Protein AF-0000000075593705 (afdb_homodimer)

Organism: Setaria italica (NCBI:txid4555)

Secondary structure (DSSP, 8-state):
----HHHHHHHHHHHHHHHHHHHHHHHHHHHGGGGGS---HHHHHHHHHHHHHHHHHHHHHHHHHHH---TTT-TTGGGGHHHHHHHHH--SS-S-SSHHHHHTHHHHHHHHHHHHHHHHHHHHHHS-SS-HHHHHHHHHHHHHHHHHHHHHHHHHHHTSHHHHHHHHHHS-GGGS----HHHHHHHHH-S-HHHHHHHHHHHTHHHHHHHHTT----S---HHHHHHHHHHHHS-HHHHHHHHHHHHHHHHHHHHSSHHHHTSHHHHHHHHHHHHHHHHHHHHHHHS---S-HHHHHHHHHHHHHHHHHHHHHHHHHHTSHHHHHHHHH-S-HHHHIIIIITSHHHHHHHHHHHHHHHTT--S-TTS---EEEE--HHHHHHHHHHSPPPHHHHHHHHTT-HHHHHHHHT-EEEEPPHHHHHHHHHHHHHHHHHSB-TTS-B-SPTTHHHHHHH-HHHHHHHHHTTTT-SSHHHHHHHHHHHHHHHHHH----TTTTHHHHHHHHHHHHHHHHHHHH-GGGSSS---HHHHHHHHHHHHHHHHTTT------HHHHHHHHH-S--PPPSSS--HHHHHHHHHHHHH-PPP-SSS-SHHHHHHHHHHHHHHHHHH-HHHHHHHHHHHHHHHHHHHHHHS-HHHHHHHGGGT--HHHHHHHHHHHHHHHHHHHHH-/----HHHHHHHHHHHHHHHHHHHHHHHHHHHGGGGGS---HHHHHHHHHHHHHHHHHHHHHHHHHHH---TTT-TTGGGGHHHHHHHHH--SS-S-SSHHHHHTHHHHHHHHHHHHHHHHHHHHHHS-SS-HHHHHHHHHHHHHHHHHHHHHHHHHHHTSHHHHHHHHHHS-GGGS----THHHHHHHH-S-HHHHHHHHHHHTHHHHHHHHTT----S---HHHHHHHHHHHHS-HHHHHHHHHHHHHHHHHHHHSSHHHHTSHHHHHHHHHHHHHHHHHHHHHHHS---S-HHHHHHHHHHHHHHHHHHHHHHHHHHTSHHHHHHHHH-S-HHHHIIIIITSHHHHHHHHHHHHHIIIII-S-TTS---EEEE--HHHHHHHHHHSPPPHHHHHHHHHT-HHHHHHHHT-EEEEPPHHHHHHHHHHHHHHHHHSB-TTS-B-SPTTHHHHHHH-HHHHHHHHHTTTT-SSHHHHHHHHHHHHHHHHHH----TTTTHHHHHHHHHHHHHHHHHHHH-GGGSSS---HHHHHHHHHHHHHHHHTTT------HHHHHHHHT-S--PPPSSS--HHHHHHHHHHHHH-PPP-SSS-SHHHHHHHHHHHHHHHHHH-HHHHHHHHHHHHHHHHHHHHHHS-HHHHHHHGGGT--HHHHHHHHHHHHHHHHHHHHH-

Nearest PDB structures (foldseek):
  4s0f-assembly1_A  TM=1.548E-01  e=4.077E+00  Acetivibrio thermocellus ATCC 27405
  6qxa-assembly1_B  TM=1.087E-01  e=1.843E+00  Thermotoga maritima MSB8
  5lzr-assembly1_B  TM=1.278E-01  e=7.696E+00  Thermotoga maritima MSB8
  8qag-assembly1_A  TM=2.908E-01  e=4.631E+00  synthetic construct
  4s0f-assembly1_A  TM=1.711E-01  e=3.509E+00  Acetivibrio thermocellus ATCC 27405

InterPro domains:
  IPR007658 Protein of unknown function DUF594 [PF04578] (615-665)
  IPR025315 Domain of unknown function DUF4220 [PF13968] (48-381)

Radius of gyration: 33.36 Å; Cα contacts (8 Å, |Δi|>4): 1767; chains: 2; bounding box: 81×92×84 Å

Foldseek 3Di:
DPCPPVNVCVVCVLLVLLVVLLVLLVLLQVLLLCLLAQDDPVSVVSNVCSLVVLLVSLVVSLVVLLPPPPLVAQQCSLLSLLLSLCSNLQHQSFLDLFLVCLVVLVVLVVSLVVSLVSSVNSCVPRHDPVFVLSNLLSVLSSVLSNVSNVLSSVLSPCLHLVNLVVVLVPDDLPLAFPPDPVLVVCCVVVPPLLLNLLLLLLRCLSQVSCVLSLHHPPDQNPPVNLVSLVVLLPDALVSLLSNLLSSLLVSLCSNTGSLVRLLDPVNVVSLVSSLVSLVSSLVSLVPTDDHPDVSSNVSVNVSSVSSNVSSVLVVLCSLLDSSNVSSLSSPPDVVSNCVQPVVCPSVVSNVVSLVVVVVVVPNPPSRGFPQKFKFAALLLLLLDVVLADAAPVLVVCVVVVNNLVQSLFQAMDMDHDDPVLSNVLLVLLLVCLQPAADPSLAGDDDALQVLCCVQPVPLSVVLVVLCLCPPDLLLNLVLQSLLLLLLVLPPPDDCPPCQVLQLLLNRLSRRSVSCLSPPVLLFDDDRDVVVSVLQSVVLNVLSVVPDDDNPPDPVVNVCRNNRSHNYDDSRDDDPSSSVSSNSLLVVLDDDDPSNHRSNSSNVSNVSLNVVCVVPNDVSSSVSSSSSSSRSLLNSLQNRNSVSQSRSSSSSGHPSSSSNSSSSSSSSSSSSVVVD/DPCPPVNVCVVCVLLVLLVVLLVLLVLLQVLLLCLLAQDDPVSVVSNVCSLVVLLVSLVVSLVVLLPPPPLVAQQCSLLSLLLSLCSNLQHQSFLDLFLVCLVVLVVLVVSLVVSLVSSVNSCVPRHDPVFVLSNLLSVLSSVLSNVSNVLSSVLSPCLHLVNLVVVLVPDDLPLAFPPDPVLVVVCVVPPPLLLNLLLLLLRCLSQVSCVLSLHHPPDQNPPVNLVSLVVLLPDALVSLLSNLLSSLLVSLCSNTGSLVRLLDPVNVVSLVSSLVSLVSSLVSLVPTDDHPDVSSVVSVNVSSVSSNVSSVLVVLCNLLDSSNVSSLSSPPDVVSVCVQPVVCPSVVSNVVSLVVVVVVVPNPPSRGFPQKFKFAALLLLLLDVVQADAAPVLVVCVVVVNNLVQSLFQAMDMDHDDPVLSNVLLVLLLVCLQPAADPSLAGDDDALCVLCCVLPVPLSVVLVVLCLCPPDLLLNLVLQSLLLLLLVLPPPDDCPPCQVLQLLLNRLSRRSVSCLSPPVLLFDDDRDVVVSVLQSVVLNVLSVVVDPDNPPDVVVNVCRNNRSHNYDDSRDDDPSSSVSSNSLLVVLDDDDPSNHRSNSSNVSNVSLNVVCVVPNDVSSSVSSSSSSSRSLLNSLQNRNSVSQSRSSSSNGHPSSSSNSSSSSSSSSSSSVVVD

Structure (mmCIF, N/CA/C/O backbone):
data_AF-0000000075593705-model_v1
#
loop_
_entity.id
_entity.type
_entity.pdbx_description
1 polymer 'DUF4220 domain-containing protein'
#
loop_
_atom_site.group_PDB
_atom_site.id
_atom_site.type_symbol
_atom_site.label_atom_id
_atom_site.label_alt_id
_atom_site.label_comp_id
_atom_site.label_asym_id
_atom_site.label_entity_id
_atom_site.label_seq_id
_atom_site.pdbx_PDB_ins_code
_atom_site.Cartn_x
_atom_site.Cartn_y
_atom_site.Cartn_z
_atom_site.occupancy
_atom_site.B_iso_or_equiv
_atom_site.auth_seq_id
_atom_site.auth_comp_id
_atom_site.auth_asym_id
_atom_site.auth_atom_id
_atom_site.pdbx_PDB_model_num
ATOM 1 N N . MET A 1 1 ? 28.578 -39.781 -26.953 1 38.22 1 MET A N 1
ATOM 2 C CA . MET A 1 1 ? 27.484 -38.969 -27.516 1 38.22 1 MET A CA 1
ATOM 3 C C . MET A 1 1 ? 27.094 -37.844 -26.578 1 38.22 1 MET A C 1
ATOM 5 O O . MET A 1 1 ? 26.875 -38.062 -25.375 1 38.22 1 MET A O 1
ATOM 9 N N . ALA A 1 2 ? 27.469 -36.781 -26.875 1 47.94 2 ALA A N 1
ATOM 10 C CA . ALA A 1 2 ? 27.375 -35.562 -26.062 1 47.94 2 ALA A CA 1
ATOM 11 C C . ALA A 1 2 ? 25.938 -35.312 -25.625 1 47.94 2 ALA A C 1
ATOM 13 O O . ALA A 1 2 ? 25.031 -35.188 -26.453 1 47.94 2 ALA A O 1
ATOM 14 N N . VAL A 1 3 ? 25.422 -35.875 -24.609 1 59.66 3 VAL A N 1
ATOM 15 C CA . VAL A 1 3 ? 24.062 -35.812 -24.078 1 59.66 3 VAL A CA 1
ATOM 16 C C . VAL A 1 3 ? 23.625 -34.344 -24 1 59.66 3 VAL A C 1
ATOM 18 O O . VAL A 1 3 ? 24.234 -33.531 -23.281 1 59.66 3 VAL A O 1
ATOM 21 N N . ARG A 1 4 ? 23.078 -33.719 -24.938 1 70.31 4 ARG A N 1
ATOM 22 C CA . ARG A 1 4 ? 22.5 -32.375 -25.016 1 70.31 4 ARG A CA 1
ATOM 23 C C . ARG A 1 4 ? 21.594 -32.094 -23.812 1 70.31 4 ARG A C 1
ATOM 25 O O . ARG A 1 4 ? 20.969 -33.031 -23.281 1 70.31 4 ARG A O 1
ATOM 32 N N . PRO A 1 5 ? 21.75 -30.953 -23.234 1 77.69 5 PRO A N 1
ATOM 33 C CA . PRO A 1 5 ? 20.938 -30.578 -22.078 1 77.69 5 PRO A CA 1
ATOM 34 C C . PRO A 1 5 ? 19.469 -30.922 -22.25 1 77.69 5 PRO A C 1
ATOM 36 O O . PRO A 1 5 ? 18.797 -31.312 -21.297 1 77.69 5 PRO A O 1
ATOM 39 N N . LEU A 1 6 ? 19.016 -30.891 -23.375 1 81.31 6 LEU A N 1
ATOM 40 C CA . LEU A 1 6 ? 17.609 -31.188 -23.625 1 81.31 6 LEU A CA 1
ATOM 41 C C . LEU A 1 6 ? 17.328 -32.688 -23.5 1 81.31 6 LEU A C 1
ATOM 43 O O . LEU A 1 6 ? 16.25 -33.094 -23.062 1 81.31 6 LEU A O 1
ATOM 47 N N . ASP A 1 7 ? 18.266 -33.5 -23.891 1 80.5 7 ASP A N 1
ATOM 48 C CA . ASP A 1 7 ? 18.094 -34.938 -23.75 1 80.5 7 ASP A CA 1
ATOM 49 C C . ASP A 1 7 ? 18.094 -35.344 -22.281 1 80.5 7 ASP A C 1
ATOM 51 O O . ASP A 1 7 ? 17.328 -36.219 -21.875 1 80.5 7 ASP A O 1
ATOM 55 N N . LEU A 1 8 ? 18.969 -34.625 -21.578 1 80.06 8 LEU A N 1
ATOM 56 C CA . LEU A 1 8 ? 19 -34.875 -20.141 1 80.06 8 LEU A CA 1
ATOM 57 C C . LEU A 1 8 ? 17.688 -34.469 -19.484 1 80.06 8 LEU A C 1
ATOM 59 O O . LEU A 1 8 ? 17.172 -35.188 -18.625 1 80.06 8 LEU A O 1
ATOM 63 N N . TRP A 1 9 ? 17.172 -33.344 -19.969 1 82.12 9 TRP A N 1
ATOM 64 C CA . TRP A 1 9 ? 15.906 -32.844 -19.438 1 82.12 9 TRP A CA 1
ATOM 65 C C . TRP A 1 9 ? 14.758 -33.812 -19.781 1 82.12 9 TRP A C 1
ATOM 67 O O . TRP A 1 9 ? 13.898 -34.062 -18.953 1 82.12 9 TRP A O 1
ATOM 77 N N . ASN A 1 10 ? 14.852 -34.344 -20.906 1 78.5 10 ASN A N 1
ATOM 78 C CA . ASN A 1 10 ? 13.766 -35.219 -21.359 1 78.5 10 ASN A CA 1
ATOM 79 C C . ASN A 1 10 ? 13.75 -36.531 -20.594 1 78.5 10 ASN A C 1
ATOM 81 O O . ASN A 1 10 ? 12.688 -37.094 -20.344 1 78.5 10 ASN A O 1
ATOM 85 N N . ARG A 1 11 ? 14.93 -36.969 -20.203 1 77.5 11 ARG A N 1
ATOM 86 C CA . ARG A 1 11 ? 15.008 -38.25 -19.516 1 77.5 11 ARG A CA 1
ATOM 87 C C . ARG A 1 11 ? 14.766 -38.094 -18.016 1 77.5 11 ARG A C 1
ATOM 89 O O . ARG A 1 11 ? 14.164 -38.938 -17.391 1 77.5 11 ARG A O 1
ATOM 96 N N . TRP A 1 12 ? 15.211 -36.875 -17.469 1 85.94 12 TRP A N 1
ATOM 97 C CA . TRP A 1 12 ? 15.203 -36.688 -16.031 1 85.94 12 TRP A CA 1
ATOM 98 C C . TRP A 1 12 ? 14.5 -35.406 -15.625 1 85.94 12 TRP A C 1
ATOM 100 O O . TRP A 1 12 ? 14.938 -34.719 -14.711 1 85.94 12 TRP A O 1
ATOM 110 N N . SER A 1 13 ? 13.43 -35.031 -16.266 1 85.88 13 SER A N 1
ATOM 111 C CA . SER A 1 13 ? 12.773 -33.75 -16.047 1 85.88 13 SER A CA 1
ATOM 112 C C . SER A 1 13 ? 12.242 -33.625 -14.617 1 85.88 13 SER A C 1
ATOM 114 O O . SER A 1 13 ? 12.5 -32.656 -13.922 1 85.88 13 SER A O 1
ATOM 116 N N . ILE A 1 14 ? 11.602 -34.688 -14.125 1 88.25 14 ILE A N 1
ATOM 117 C CA . ILE A 1 14 ? 10.969 -34.625 -12.812 1 88.25 14 ILE A CA 1
ATOM 118 C C . ILE A 1 14 ? 12.039 -34.656 -11.719 1 88.25 14 ILE A C 1
ATOM 120 O O . ILE A 1 14 ? 11.938 -33.938 -10.719 1 88.25 14 ILE A O 1
ATOM 124 N N . GLN A 1 15 ? 13.078 -35.469 -11.938 1 92.5 15 GLN A N 1
ATOM 125 C CA . GLN A 1 15 ? 14.164 -35.531 -10.969 1 92.5 15 GLN A CA 1
ATOM 126 C C . GLN A 1 15 ? 14.898 -34.219 -10.859 1 92.5 15 GLN A C 1
ATOM 128 O O . GLN A 1 15 ? 15.203 -33.75 -9.75 1 92.5 15 GLN A O 1
ATOM 133 N N . ILE A 1 16 ? 15.07 -33.625 -12 1 91.12 16 ILE A N 1
ATOM 134 C CA . ILE A 1 16 ? 15.773 -32.344 -12.008 1 91.12 16 ILE A CA 1
ATOM 135 C C . ILE A 1 16 ? 14.906 -31.266 -11.344 1 91.12 16 ILE A C 1
ATOM 137 O O . ILE A 1 16 ? 15.414 -30.438 -10.586 1 91.12 16 ILE A O 1
ATOM 141 N N . LEU A 1 17 ? 13.695 -31.281 -11.586 1 92.5 17 LEU A N 1
ATOM 142 C CA . LEU A 1 17 ? 12.789 -30.297 -11.008 1 92.5 17 LEU A CA 1
ATOM 143 C C . LEU A 1 17 ? 12.711 -30.453 -9.492 1 92.5 17 LEU A C 1
ATOM 145 O O . LEU A 1 17 ? 12.672 -29.453 -8.758 1 92.5 17 LEU A O 1
ATOM 149 N N . MET A 1 18 ? 12.703 -31.656 -9.031 1 94.69 18 MET A N 1
ATOM 150 C CA . MET A 1 18 ? 12.625 -31.906 -7.598 1 94.69 18 MET A CA 1
ATOM 151 C C . MET A 1 18 ? 13.906 -31.438 -6.902 1 94.69 18 MET A C 1
ATOM 153 O O . MET A 1 18 ? 13.852 -30.828 -5.836 1 94.69 18 MET A O 1
ATOM 157 N N . LEU A 1 19 ? 14.969 -31.734 -7.535 1 95.06 19 LEU A N 1
ATOM 158 C CA . LEU A 1 19 ? 16.234 -31.312 -6.961 1 95.06 19 LEU A CA 1
ATOM 159 C C . LEU A 1 19 ? 16.375 -29.797 -7.023 1 95.06 19 LEU A C 1
ATOM 161 O O . LEU A 1 19 ? 16.938 -29.172 -6.109 1 95.06 19 LEU A O 1
ATOM 165 N N . PHE A 1 20 ? 15.875 -29.234 -8.094 1 94.69 20 PHE A N 1
ATOM 166 C CA . PHE A 1 20 ? 15.898 -27.781 -8.227 1 94.69 20 PHE A CA 1
ATOM 167 C C . PHE A 1 20 ? 15.039 -27.125 -7.148 1 94.69 20 PHE A C 1
ATOM 169 O O . PHE A 1 20 ? 15.422 -26.109 -6.57 1 94.69 20 PHE A O 1
ATOM 176 N N . SER A 1 21 ? 13.922 -27.703 -6.91 1 94.62 21 SER A N 1
ATOM 177 C CA . SER A 1 21 ? 13.062 -27.203 -5.844 1 94.62 21 SER A CA 1
ATOM 178 C C . SER A 1 21 ? 13.75 -27.281 -4.488 1 94.62 21 SER A C 1
ATOM 180 O O . SER A 1 21 ? 13.633 -26.359 -3.672 1 94.62 21 SER A O 1
ATOM 182 N N . LEU A 1 22 ? 14.5 -28.344 -4.262 1 95.19 22 LEU A N 1
ATOM 183 C CA . LEU A 1 22 ? 15.25 -28.484 -3.02 1 95.19 22 LEU A CA 1
ATOM 184 C C . LEU A 1 22 ? 16.344 -27.422 -2.93 1 95.19 22 LEU A C 1
ATOM 186 O O . LEU A 1 22 ? 16.562 -26.828 -1.871 1 95.19 22 LEU A O 1
ATOM 190 N N . VAL A 1 23 ? 16.969 -27.156 -4.035 1 94.5 23 VAL A N 1
ATOM 191 C CA . VAL A 1 23 ? 18.031 -26.172 -4.059 1 94.5 23 VAL A CA 1
ATOM 192 C C . VAL A 1 23 ? 17.469 -24.797 -3.725 1 94.5 23 VAL A C 1
ATOM 194 O O . VAL A 1 23 ? 18.078 -24.031 -2.973 1 94.5 23 VAL A O 1
ATOM 197 N N . LEU A 1 24 ? 16.359 -24.5 -4.273 1 93.31 24 LEU A N 1
ATOM 198 C CA . LEU A 1 24 ? 15.727 -23.219 -3.975 1 93.31 24 LEU A CA 1
ATOM 199 C C . LEU A 1 24 ? 15.391 -23.109 -2.49 1 93.31 24 LEU A C 1
ATOM 201 O O . LEU A 1 24 ? 15.578 -22.047 -1.882 1 93.31 24 LEU A O 1
ATOM 205 N N . HIS A 1 25 ? 14.977 -24.156 -1.917 1 91.75 25 HIS A N 1
ATOM 206 C CA . HIS A 1 25 ? 14.648 -24.219 -0.497 1 91.75 25 HIS A CA 1
ATOM 207 C C . HIS A 1 25 ? 15.891 -23.984 0.362 1 91.75 25 HIS A C 1
ATOM 209 O O . HIS A 1 25 ? 15.852 -23.219 1.328 1 91.75 25 HIS A O 1
ATOM 215 N N . VAL A 1 26 ? 16.938 -24.547 0.004 1 90 26 VAL A N 1
ATOM 216 C CA . VAL A 1 26 ? 18.172 -24.438 0.766 1 90 26 VAL A CA 1
ATOM 217 C C . VAL A 1 26 ? 18.75 -23.031 0.624 1 90 26 VAL A C 1
ATOM 219 O O . VAL A 1 26 ? 19.281 -22.484 1.586 1 90 26 VAL A O 1
ATOM 222 N N . LEU A 1 27 ? 18.578 -22.438 -0.54 1 89.62 27 LEU A N 1
ATOM 223 C CA . LEU A 1 27 ? 19.109 -21.109 -0.791 1 89.62 27 LEU A CA 1
ATOM 224 C C . LEU A 1 27 ? 18.344 -20.062 0.016 1 89.62 27 LEU A C 1
ATOM 226 O O . LEU A 1 27 ? 18.906 -19.047 0.41 1 89.62 27 LEU A O 1
ATOM 230 N N . LEU A 1 28 ? 17.125 -20.297 0.284 1 89.44 28 LEU A N 1
ATOM 231 C CA . LEU A 1 28 ? 16.297 -19.328 0.99 1 89.44 28 LEU A CA 1
ATOM 232 C C . LEU A 1 28 ? 16.672 -19.266 2.467 1 89.44 28 LEU A C 1
ATOM 234 O O . LEU A 1 28 ? 16.5 -18.219 3.109 1 89.44 28 LEU A O 1
ATOM 238 N N . LEU A 1 29 ? 17.266 -20.172 3.039 1 84.38 29 LEU A N 1
ATOM 239 C CA . LEU A 1 29 ? 17.594 -20.219 4.461 1 84.38 29 LEU A CA 1
ATOM 240 C C . LEU A 1 29 ? 18.672 -19.188 4.801 1 84.38 29 LEU A C 1
ATOM 242 O O . LEU A 1 29 ? 18.438 -18.281 5.605 1 84.38 29 LEU A O 1
ATOM 246 N N . PRO A 1 30 ? 19.797 -19.188 4.066 1 78.44 30 PRO A N 1
ATOM 247 C CA . PRO A 1 30 ? 20.828 -18.219 4.414 1 78.44 30 PRO A CA 1
ATOM 248 C C . PRO A 1 30 ? 20.547 -16.828 3.822 1 78.44 30 PRO A C 1
ATOM 250 O O . PRO A 1 30 ? 20.938 -15.82 4.406 1 78.44 30 PRO A O 1
ATOM 253 N N . LEU A 1 31 ? 19.812 -16.766 2.742 1 84.31 31 LEU A N 1
ATOM 254 C CA . LEU A 1 31 ? 19.656 -15.5 2.045 1 84.31 31 LEU A CA 1
ATOM 255 C C . LEU A 1 31 ? 18.516 -14.688 2.662 1 84.31 31 LEU A C 1
ATOM 257 O O . LEU A 1 31 ? 18.453 -13.469 2.471 1 84.31 31 LEU A O 1
ATOM 261 N N . ALA A 1 32 ? 17.703 -15.312 3.336 1 82.69 32 ALA A N 1
ATOM 262 C CA . ALA A 1 32 ? 16.547 -14.609 3.877 1 82.69 32 ALA A CA 1
ATOM 263 C C . ALA A 1 32 ? 16.969 -13.562 4.91 1 82.69 32 ALA A C 1
ATOM 265 O O . ALA A 1 32 ? 16.328 -12.516 5.035 1 82.69 32 ALA A O 1
ATOM 266 N N . GLY A 1 33 ? 18.094 -13.766 5.582 1 77.94 33 GLY A N 1
ATOM 267 C CA . GLY A 1 33 ? 18.547 -12.859 6.625 1 77.94 33 GLY A CA 1
ATOM 268 C C . GLY A 1 33 ? 19.141 -11.578 6.082 1 77.94 33 GLY A C 1
ATOM 269 O O . GLY A 1 33 ? 19.234 -10.578 6.797 1 77.94 33 GLY A O 1
ATOM 270 N N . ILE A 1 34 ? 19.375 -11.547 4.77 1 81.38 34 ILE A N 1
ATOM 271 C CA . ILE A 1 34 ? 20.016 -10.391 4.156 1 81.38 34 ILE A CA 1
ATOM 272 C C . ILE A 1 34 ? 19.031 -9.227 4.094 1 81.38 34 ILE A C 1
ATOM 274 O O . ILE A 1 34 ? 19.422 -8.062 4.043 1 81.38 34 ILE A O 1
ATOM 278 N N . ARG A 1 35 ? 17.781 -9.492 4.152 1 85.38 35 ARG A N 1
ATOM 279 C CA . ARG A 1 35 ? 16.75 -8.477 3.984 1 85.38 35 ARG A CA 1
ATOM 280 C C . ARG A 1 35 ? 16.656 -7.586 5.219 1 85.38 35 ARG A C 1
ATOM 282 O O . ARG A 1 35 ? 16.078 -6.496 5.16 1 85.38 35 ARG A O 1
ATOM 289 N N . ARG A 1 36 ? 17.219 -8.07 6.273 1 81.94 36 ARG A N 1
ATOM 290 C CA . ARG A 1 36 ? 17.219 -7.258 7.488 1 81.94 36 ARG A CA 1
ATOM 291 C C . ARG A 1 36 ? 18.156 -6.055 7.348 1 81.94 36 ARG A C 1
ATOM 293 O O . ARG A 1 36 ? 18.016 -5.07 8.078 1 81.94 36 ARG A O 1
ATOM 300 N N . ARG A 1 37 ? 19.016 -6.254 6.363 1 76.88 37 ARG A N 1
ATOM 301 C CA . ARG A 1 37 ? 19.984 -5.195 6.109 1 76.88 37 ARG A CA 1
ATOM 302 C C . ARG A 1 37 ? 19.906 -4.711 4.664 1 76.88 37 ARG A C 1
ATOM 304 O O . ARG A 1 37 ? 19.281 -5.363 3.82 1 76.88 37 ARG A O 1
ATOM 311 N N . ARG A 1 38 ? 20.359 -3.584 4.559 1 72.56 38 ARG A N 1
ATOM 312 C CA . ARG A 1 38 ? 20.406 -3.088 3.186 1 72.56 38 ARG A CA 1
ATOM 313 C C . ARG A 1 38 ? 21.391 -3.893 2.346 1 72.56 38 ARG A C 1
ATOM 315 O O . ARG A 1 38 ? 22.609 -3.846 2.582 1 72.56 38 ARG A O 1
ATOM 322 N N . ALA A 1 39 ? 20.812 -4.809 1.664 1 70.94 39 ALA A N 1
ATOM 323 C CA . ALA A 1 39 ? 21.656 -5.695 0.865 1 70.94 39 ALA A CA 1
ATOM 324 C C . ALA A 1 39 ? 21.844 -5.148 -0.548 1 70.94 39 ALA A C 1
ATOM 326 O O . ALA A 1 39 ? 21.047 -4.328 -1.012 1 70.94 39 ALA A O 1
ATOM 327 N N . THR A 1 40 ? 22.891 -5.57 -1.077 1 77.94 40 THR A N 1
ATOM 328 C CA . THR A 1 40 ? 23.203 -5.211 -2.457 1 77.94 40 THR A CA 1
ATOM 329 C C . THR A 1 40 ? 22.234 -5.895 -3.424 1 77.94 40 THR A C 1
ATOM 331 O O . THR A 1 40 ? 21.578 -6.879 -3.066 1 77.94 40 THR A O 1
ATOM 334 N N . ILE A 1 41 ? 22.141 -5.391 -4.512 1 78.75 41 ILE A N 1
ATOM 335 C CA . ILE A 1 41 ? 21.234 -5.879 -5.543 1 78.75 41 ILE A CA 1
ATOM 336 C C . ILE A 1 41 ? 21.641 -7.285 -5.969 1 78.75 41 ILE A C 1
ATOM 338 O O . ILE A 1 41 ? 20.797 -8.109 -6.309 1 78.75 41 ILE A O 1
ATOM 342 N N . LEU A 1 42 ? 22.859 -7.625 -5.855 1 83.25 42 LEU A N 1
ATOM 343 C CA . LEU A 1 42 ? 23.359 -8.914 -6.305 1 83.25 42 LEU A CA 1
ATOM 344 C C . LEU A 1 42 ? 22.844 -10.047 -5.426 1 83.25 42 LEU A C 1
ATOM 346 O O . LEU A 1 42 ? 22.672 -11.172 -5.891 1 83.25 42 LEU A O 1
ATOM 350 N N . LEU A 1 43 ? 22.562 -9.75 -4.207 1 86.31 43 LEU A N 1
ATOM 351 C CA . LEU A 1 43 ? 22.047 -10.773 -3.307 1 86.31 43 LEU A CA 1
ATOM 352 C C . LEU A 1 43 ? 20.516 -10.75 -3.287 1 86.31 43 LEU A C 1
ATOM 354 O O . LEU A 1 43 ? 19.891 -11.781 -3.043 1 86.31 43 LEU A O 1
ATOM 358 N N . ARG A 1 44 ? 20 -9.727 -3.717 1 88.62 44 ARG A N 1
ATOM 359 C CA . ARG A 1 44 ? 18.547 -9.578 -3.648 1 88.62 44 ARG A CA 1
ATOM 360 C C . ARG A 1 44 ? 17.875 -10.242 -4.844 1 88.62 44 ARG A C 1
ATOM 362 O O . ARG A 1 44 ? 16.766 -10.773 -4.719 1 88.62 44 ARG A O 1
ATOM 369 N N . ILE A 1 45 ? 18.531 -10.266 -5.961 1 90.62 45 ILE A N 1
ATOM 370 C CA . ILE A 1 45 ? 17.938 -10.82 -7.168 1 90.62 45 ILE A CA 1
ATOM 371 C C . ILE A 1 45 ? 17.781 -12.328 -7.027 1 90.62 45 ILE A C 1
ATOM 373 O O . ILE A 1 45 ? 16.688 -12.875 -7.223 1 90.62 45 ILE A O 1
ATOM 377 N N . PRO A 1 46 ? 18.859 -12.992 -6.555 1 91.62 46 PRO A N 1
ATOM 378 C CA . PRO A 1 46 ? 18.672 -14.43 -6.371 1 91.62 46 PRO A CA 1
ATOM 379 C C . PRO A 1 46 ? 17.641 -14.758 -5.297 1 91.62 46 PRO A C 1
ATOM 381 O O . PRO A 1 46 ? 16.906 -15.75 -5.418 1 91.62 46 PRO A O 1
ATOM 384 N N . LEU A 1 47 ? 17.594 -13.961 -4.277 1 92.5 47 LEU A N 1
ATOM 385 C CA . LEU A 1 47 ? 16.594 -14.18 -3.24 1 92.5 47 LEU A CA 1
ATOM 386 C C . LEU A 1 47 ? 15.188 -13.992 -3.795 1 92.5 47 LEU A C 1
ATOM 388 O O . LEU A 1 47 ? 14.305 -14.82 -3.545 1 92.5 47 LEU A O 1
ATOM 392 N N . TRP A 1 48 ? 15.016 -12.961 -4.547 1 93.12 48 TRP A N 1
ATOM 393 C CA . TRP A 1 48 ? 13.719 -12.672 -5.156 1 93.12 48 TRP A CA 1
ATOM 394 C C . TRP A 1 48 ? 13.312 -13.781 -6.121 1 93.12 48 TRP A C 1
ATOM 396 O O . TRP A 1 48 ? 12.164 -14.227 -6.109 1 93.12 48 TRP A O 1
ATOM 406 N N . LEU A 1 49 ? 14.258 -14.297 -6.883 1 93.69 49 LEU A N 1
ATOM 407 C CA . LEU A 1 49 ? 13.984 -15.352 -7.852 1 93.69 49 LEU A CA 1
ATOM 408 C C . LEU A 1 49 ? 13.664 -16.672 -7.145 1 93.69 49 LEU A C 1
ATOM 410 O O . LEU A 1 49 ? 12.719 -17.375 -7.52 1 93.69 49 LEU A O 1
ATOM 414 N N . ALA A 1 50 ? 14.414 -16.906 -6.16 1 93.25 50 ALA A N 1
ATOM 415 C CA . ALA A 1 50 ? 14.203 -18.156 -5.438 1 93.25 50 ALA A CA 1
ATOM 416 C C . ALA A 1 50 ? 12.828 -18.172 -4.766 1 93.25 50 ALA A C 1
ATOM 418 O O . ALA A 1 50 ? 12.117 -19.188 -4.828 1 93.25 50 ALA A O 1
ATOM 419 N N . TYR A 1 51 ? 12.461 -17.125 -4.188 1 93.12 51 TYR A N 1
ATOM 420 C CA . TYR A 1 51 ? 11.188 -17.031 -3.475 1 93.12 51 TYR A CA 1
ATOM 421 C C . TYR A 1 51 ? 10.016 -17.188 -4.43 1 93.12 51 TYR A C 1
ATOM 423 O O . TYR A 1 51 ? 9.078 -17.953 -4.156 1 93.12 51 TYR A O 1
ATOM 431 N N . HIS A 1 52 ? 10.023 -16.609 -5.555 1 93.06 52 HIS A N 1
ATOM 432 C CA . HIS A 1 52 ? 8.875 -16.594 -6.453 1 93.06 52 HIS A CA 1
ATOM 433 C C . HIS A 1 52 ? 8.867 -17.812 -7.355 1 93.06 52 HIS A C 1
ATOM 435 O O . HIS A 1 52 ? 7.801 -18.328 -7.719 1 93.06 52 HIS A O 1
ATOM 441 N N . LEU A 1 53 ? 9.984 -18.312 -7.656 1 93.69 53 LEU A N 1
ATOM 442 C CA . LEU A 1 53 ? 10.055 -19.5 -8.5 1 93.69 53 LEU A CA 1
ATOM 443 C C . LEU A 1 53 ? 9.617 -20.734 -7.723 1 93.69 53 LEU A C 1
ATOM 445 O O . LEU A 1 53 ? 9.148 -21.719 -8.312 1 93.69 53 LEU A O 1
ATOM 449 N N . ALA A 1 54 ? 9.766 -20.672 -6.449 1 92.19 54 ALA A N 1
ATOM 450 C CA . ALA A 1 54 ? 9.406 -21.844 -5.633 1 92.19 54 ALA A CA 1
ATOM 451 C C . ALA A 1 54 ? 7.934 -22.188 -5.805 1 92.19 54 ALA A C 1
ATOM 453 O O . ALA A 1 54 ? 7.578 -23.359 -5.914 1 92.19 54 ALA A O 1
ATOM 454 N N . ASP A 1 55 ? 7.098 -21.219 -5.914 1 90.31 55 ASP A N 1
ATOM 455 C CA . ASP A 1 55 ? 5.668 -21.469 -6.07 1 90.31 55 ASP A CA 1
ATOM 456 C C . ASP A 1 55 ? 5.344 -21.969 -7.477 1 90.31 55 ASP A C 1
ATOM 458 O O . ASP A 1 55 ? 4.633 -22.953 -7.645 1 90.31 55 ASP A O 1
ATOM 462 N N . THR A 1 56 ? 5.887 -21.375 -8.414 1 92.25 56 THR A N 1
ATOM 463 C CA . THR A 1 56 ? 5.582 -21.719 -9.805 1 92.25 56 THR A CA 1
ATOM 464 C C . THR A 1 56 ? 6.141 -23.094 -10.164 1 92.25 56 THR A C 1
ATOM 466 O O . THR A 1 56 ? 5.449 -23.906 -10.781 1 92.25 56 THR A O 1
ATOM 469 N N . ILE A 1 57 ? 7.293 -23.344 -9.711 1 91.62 57 ILE A N 1
ATOM 470 C CA . ILE A 1 57 ? 7.918 -24.641 -9.992 1 91.62 57 ILE A CA 1
ATOM 471 C C . ILE A 1 57 ? 7.203 -25.734 -9.219 1 91.62 57 ILE A C 1
ATOM 473 O O . ILE A 1 57 ? 7.043 -26.859 -9.719 1 91.62 57 ILE A O 1
ATOM 477 N N . GLY A 1 58 ? 6.777 -25.391 -8.023 1 93.38 58 GLY A N 1
ATOM 478 C CA . GLY A 1 58 ? 6.039 -26.359 -7.238 1 93.38 58 GLY A CA 1
ATOM 479 C C . GLY A 1 58 ? 4.75 -26.812 -7.902 1 93.38 58 GLY A C 1
ATOM 480 O O . GLY A 1 58 ? 4.473 -28 -7.996 1 93.38 58 GLY A O 1
ATOM 481 N N . ILE A 1 59 ? 4.016 -25.906 -8.422 1 93.5 59 ILE A N 1
ATOM 482 C CA . ILE A 1 59 ? 2.75 -26.234 -9.078 1 93.5 59 ILE A CA 1
ATOM 483 C C . ILE A 1 59 ? 3.018 -26.984 -10.375 1 93.5 59 ILE A C 1
ATOM 485 O O . ILE A 1 59 ? 2.34 -27.969 -10.688 1 93.5 59 ILE A O 1
ATOM 489 N N . TYR A 1 60 ? 4.012 -26.562 -11.078 1 93.19 60 TYR A N 1
ATOM 490 C CA . TYR A 1 60 ? 4.387 -27.203 -12.328 1 93.19 60 TYR A CA 1
ATOM 491 C C . TYR A 1 60 ? 4.805 -28.656 -12.094 1 93.19 60 TYR A C 1
ATOM 493 O O . TYR A 1 60 ? 4.379 -29.562 -12.82 1 93.19 60 TYR A O 1
ATOM 501 N N . ALA A 1 61 ? 5.586 -28.859 -11.094 1 93 61 ALA A N 1
ATOM 502 C CA . ALA A 1 61 ? 6.082 -30.188 -10.781 1 93 61 ALA A CA 1
ATOM 503 C C . ALA A 1 61 ? 4.945 -31.109 -10.328 1 93 61 ALA A C 1
ATOM 505 O O . ALA A 1 61 ? 4.918 -32.281 -10.68 1 93 61 ALA A O 1
ATOM 506 N N . ILE A 1 62 ? 4.031 -30.594 -9.57 1 93.12 62 ILE A N 1
ATOM 507 C CA . ILE A 1 62 ? 2.891 -31.391 -9.133 1 93.12 62 ILE A CA 1
ATOM 508 C C . ILE A 1 62 ? 2.037 -31.766 -10.336 1 93.12 62 ILE A C 1
ATOM 510 O O . ILE A 1 62 ? 1.509 -32.875 -10.398 1 93.12 62 ILE A O 1
ATOM 514 N N . GLY A 1 63 ? 1.897 -30.844 -11.242 1 89.69 63 GLY A N 1
ATOM 515 C CA . GLY A 1 63 ? 1.204 -31.172 -12.477 1 89.69 63 GLY A CA 1
ATOM 516 C C . GLY A 1 63 ? 1.866 -32.281 -13.258 1 89.69 63 GLY A C 1
ATOM 517 O O . GLY A 1 63 ? 1.189 -33.188 -13.758 1 89.69 63 GLY A O 1
ATOM 518 N N . LEU A 1 64 ? 3.15 -32.281 -13.258 1 88.19 64 LEU A N 1
ATOM 519 C CA . LEU A 1 64 ? 3.914 -33.312 -13.945 1 88.19 64 LEU A CA 1
ATOM 520 C C . LEU A 1 64 ? 3.719 -34.688 -13.273 1 88.19 64 LEU A C 1
ATOM 522 O O . LEU A 1 64 ? 3.609 -35.719 -13.945 1 88.19 64 LEU A O 1
ATOM 526 N N . LEU A 1 65 ? 3.617 -34.625 -11.984 1 89.5 65 LEU A N 1
ATOM 527 C CA . LEU A 1 65 ? 3.51 -35.844 -11.203 1 89.5 65 LEU A CA 1
ATOM 528 C C . LEU A 1 65 ? 2.102 -36.438 -11.289 1 89.5 65 LEU A C 1
ATOM 530 O O . LEU A 1 65 ? 1.896 -37.625 -11.023 1 89.5 65 LEU A O 1
ATOM 534 N N . SER A 1 66 ? 1.146 -35.656 -11.695 1 85.25 66 SER A N 1
ATOM 535 C CA . SER A 1 66 ? -0.246 -36.094 -11.727 1 85.25 66 SER A CA 1
ATOM 536 C C . SER A 1 66 ? -0.502 -37.062 -12.883 1 85.25 66 SER A C 1
ATOM 538 O O . SER A 1 66 ? -1.439 -37.875 -12.836 1 85.25 66 SER A O 1
ATOM 540 N N . LEU A 1 67 ? 0.134 -37 -14.016 1 74.75 67 LEU A N 1
ATOM 541 C CA . LEU A 1 67 ? -0.098 -37.906 -15.133 1 74.75 67 LEU A CA 1
ATOM 542 C C . LEU A 1 67 ? 0.964 -39 -15.18 1 74.75 67 LEU A C 1
ATOM 544 O O . LEU A 1 67 ? 0.871 -39.938 -15.984 1 74.75 67 LEU A O 1
ATOM 548 N N . SER A 1 68 ? 1.985 -38.969 -14.422 1 58.91 68 SER A N 1
ATOM 549 C CA . SER A 1 68 ? 3.033 -40 -14.57 1 58.91 68 SER A CA 1
ATOM 550 C C . SER A 1 68 ? 2.469 -41.406 -14.445 1 58.91 68 SER A C 1
ATOM 552 O O . SER A 1 68 ? 2.1 -41.844 -13.344 1 58.91 68 SER A O 1
ATOM 554 N N . SER A 1 69 ? 1.41 -41.719 -15.297 1 52.12 69 SER A N 1
ATOM 555 C CA . SER A 1 69 ? 0.856 -43.062 -15.438 1 52.12 69 SER A CA 1
ATOM 556 C C . SER A 1 69 ? 1.951 -44.125 -15.375 1 52.12 69 SER A C 1
ATOM 558 O O . SER A 1 69 ? 1.662 -45.312 -15.266 1 52.12 69 SER A O 1
ATOM 560 N N . ALA A 1 70 ? 3.076 -44.094 -16.156 1 47.78 70 ALA A N 1
ATOM 561 C CA . ALA A 1 70 ? 3.627 -45.438 -16.344 1 47.78 70 ALA A CA 1
ATOM 562 C C . ALA A 1 70 ? 4.078 -46.031 -15.008 1 47.78 70 ALA A C 1
ATOM 564 O O . ALA A 1 70 ? 5.172 -45.719 -14.531 1 47.78 70 ALA A O 1
ATOM 565 N N . PRO A 1 71 ? 3.055 -46.25 -14.156 1 49.34 71 PRO A N 1
ATOM 566 C CA . PRO A 1 71 ? 3.305 -46.969 -12.906 1 49.34 71 PRO A CA 1
ATOM 567 C C . PRO A 1 71 ? 4.453 -47.969 -13.023 1 49.34 71 PRO A C 1
ATOM 569 O O . PRO A 1 71 ? 5.109 -48.281 -12.023 1 49.34 71 PRO A O 1
ATOM 572 N N . ARG A 1 72 ? 4.371 -48.688 -14.078 1 53.91 72 ARG A N 1
ATOM 573 C CA . ARG A 1 72 ? 5.191 -49.906 -14 1 53.91 72 ARG A CA 1
ATOM 574 C C . ARG A 1 72 ? 6.66 -49.531 -13.766 1 53.91 72 ARG A C 1
ATOM 576 O O . ARG A 1 72 ? 7.367 -50.25 -13.047 1 53.91 72 ARG A O 1
ATOM 583 N N . ASP A 1 73 ? 7.164 -48.25 -14.234 1 58.38 73 ASP A N 1
ATOM 584 C CA . ASP A 1 73 ? 8.617 -48.094 -14.172 1 58.38 73 ASP A CA 1
ATOM 585 C C . ASP A 1 73 ? 9.031 -47.062 -13.125 1 58.38 73 ASP A C 1
ATOM 587 O O . ASP A 1 73 ? 10.117 -47.156 -12.547 1 58.38 73 ASP A O 1
ATOM 591 N N . HIS A 1 74 ? 8.078 -46.125 -12.625 1 76.56 74 HIS A N 1
ATOM 592 C CA . HIS A 1 74 ? 8.547 -45.156 -11.641 1 76.56 74 HIS A CA 1
ATOM 593 C C . HIS A 1 74 ? 7.594 -45.062 -10.445 1 76.56 74 HIS A C 1
ATOM 595 O O . HIS A 1 74 ? 6.891 -44.094 -10.281 1 76.56 74 HIS A O 1
ATOM 601 N N . ARG A 1 75 ? 7.707 -46.094 -9.633 1 78.94 75 ARG A N 1
ATOM 602 C CA . ARG A 1 75 ? 6.797 -46.281 -8.516 1 78.94 75 ARG A CA 1
ATOM 603 C C . ARG A 1 75 ? 7.027 -45.25 -7.422 1 78.94 75 ARG A C 1
ATOM 605 O O . ARG A 1 75 ? 6.137 -45 -6.609 1 78.94 75 ARG A O 1
ATOM 612 N N . LEU A 1 76 ? 8.156 -44.594 -7.355 1 88.62 76 LEU A N 1
ATOM 613 C CA . LEU A 1 76 ? 8.523 -43.688 -6.254 1 88.62 76 LEU A CA 1
ATOM 614 C C . LEU A 1 76 ? 8.133 -42.25 -6.555 1 88.62 76 LEU A C 1
ATOM 616 O O . LEU A 1 76 ? 8.109 -41.406 -5.656 1 88.62 76 LEU A O 1
ATOM 620 N N . MET A 1 77 ? 7.723 -41.938 -7.727 1 88.94 77 MET A N 1
ATOM 621 C CA . MET A 1 77 ? 7.52 -40.562 -8.172 1 88.94 77 MET A CA 1
ATOM 622 C C . MET A 1 77 ? 6.363 -39.906 -7.418 1 88.94 77 MET A C 1
ATOM 624 O O . MET A 1 77 ? 6.473 -38.75 -6.977 1 88.94 77 MET A O 1
ATOM 628 N N . PRO A 1 78 ? 5.305 -40.625 -7.176 1 89.62 78 PRO A N 1
ATOM 629 C CA . PRO A 1 78 ? 4.215 -40 -6.43 1 89.62 78 PRO A CA 1
ATOM 630 C C . PRO A 1 78 ? 4.617 -39.625 -5.004 1 89.62 78 PRO A C 1
ATOM 632 O O . PRO A 1 78 ? 4.051 -38.688 -4.422 1 89.62 78 PRO A O 1
ATOM 635 N N . PHE A 1 79 ? 5.609 -40.312 -4.5 1 92.25 79 PHE A N 1
ATOM 636 C CA . PHE A 1 79 ? 6.105 -40.062 -3.152 1 92.25 79 PHE A CA 1
ATOM 637 C C . PHE A 1 79 ? 6.785 -38.688 -3.078 1 92.25 79 PHE A C 1
ATOM 639 O O . PHE A 1 79 ? 6.969 -38.156 -1.989 1 92.25 79 PHE A O 1
ATOM 646 N N . TRP A 1 80 ? 7.027 -38.062 -4.16 1 94.88 80 TRP A N 1
ATOM 647 C CA . TRP A 1 80 ? 7.773 -36.812 -4.176 1 94.88 80 TRP A CA 1
ATOM 648 C C . TRP A 1 80 ? 6.828 -35.625 -4.059 1 94.88 80 TRP A C 1
ATOM 650 O O . TRP A 1 80 ? 7.262 -34.5 -3.771 1 94.88 80 TRP A O 1
ATOM 660 N N . ALA A 1 81 ? 5.488 -35.75 -4.242 1 94.81 81 ALA A N 1
ATOM 661 C CA . ALA A 1 81 ? 4.523 -34.656 -4.219 1 94.81 81 ALA A CA 1
ATOM 662 C C . ALA A 1 81 ? 4.523 -33.969 -2.863 1 94.81 81 ALA A C 1
ATOM 664 O O . ALA A 1 81 ? 4.562 -32.719 -2.795 1 94.81 81 ALA A O 1
ATOM 665 N N . PRO A 1 82 ? 4.629 -34.688 -1.793 1 95.94 82 PRO A N 1
ATOM 666 C CA . PRO A 1 82 ? 4.625 -34.031 -0.489 1 95.94 82 PRO A CA 1
ATOM 667 C C . PRO A 1 82 ? 5.863 -33.156 -0.261 1 95.94 82 PRO A C 1
ATOM 669 O O . PRO A 1 82 ? 5.812 -32.188 0.492 1 95.94 82 PRO A O 1
ATOM 672 N N . PHE A 1 83 ? 6.965 -33.5 -0.878 1 96.69 83 PHE A N 1
ATOM 673 C CA . PHE A 1 83 ? 8.195 -32.719 -0.707 1 96.69 83 PHE A CA 1
ATOM 674 C C . PHE A 1 83 ? 8.031 -31.328 -1.282 1 96.69 83 PHE A C 1
ATOM 676 O O . PHE A 1 83 ? 8.633 -30.375 -0.781 1 96.69 83 PHE A O 1
ATOM 683 N N . LEU A 1 84 ? 7.215 -31.219 -2.279 1 96.19 84 LEU A N 1
ATOM 684 C CA . LEU A 1 84 ? 6.996 -29.922 -2.885 1 96.19 84 LEU A CA 1
ATOM 685 C C . LEU A 1 84 ? 6.227 -29 -1.94 1 96.19 84 LEU A C 1
ATOM 687 O O . LEU A 1 84 ? 6.426 -27.781 -1.948 1 96.19 84 LEU A O 1
ATOM 691 N N . LEU A 1 85 ? 5.348 -29.594 -1.135 1 96.38 85 LEU A N 1
ATOM 692 C CA . LEU A 1 85 ? 4.672 -28.828 -0.097 1 96.38 85 LEU A CA 1
ATOM 693 C C . LEU A 1 85 ? 5.645 -28.406 0.998 1 96.38 85 LEU A C 1
ATOM 695 O O . LEU A 1 85 ? 5.617 -27.266 1.46 1 96.38 85 LEU A O 1
ATOM 699 N N . LEU A 1 86 ? 6.523 -29.312 1.304 1 95.38 86 LEU A N 1
ATOM 700 C CA . LEU A 1 86 ? 7.5 -29.062 2.354 1 95.38 86 LEU A CA 1
ATOM 701 C C . LEU A 1 86 ? 8.492 -27.969 1.924 1 95.38 86 LEU A C 1
ATOM 703 O O . LEU A 1 86 ? 8.859 -27.109 2.723 1 95.38 86 LEU A O 1
ATOM 707 N N . HIS A 1 87 ? 8.883 -28 0.701 1 94 87 HIS A N 1
ATOM 708 C CA . HIS A 1 87 ? 9.852 -27.031 0.207 1 94 87 HIS A CA 1
ATOM 709 C C . HIS A 1 87 ? 9.297 -25.609 0.261 1 94 87 HIS A C 1
ATOM 711 O O . HIS A 1 87 ? 10.039 -24.656 0.475 1 94 87 HIS A O 1
ATOM 717 N N . ARG A 1 88 ? 8.031 -25.453 0.135 1 91.12 88 ARG A N 1
ATOM 718 C CA . ARG A 1 88 ? 7.426 -24.125 0.18 1 91.12 88 ARG A CA 1
ATOM 719 C C . ARG A 1 88 ? 7.223 -23.656 1.62 1 91.12 88 ARG A C 1
ATOM 721 O O . ARG A 1 88 ? 7.359 -22.469 1.922 1 91.12 88 ARG A O 1
ATOM 728 N N . GLY A 1 89 ? 6.949 -24.516 2.434 1 90.06 89 GLY A N 1
ATOM 729 C CA . GLY A 1 89 ? 6.664 -24.156 3.816 1 90.06 89 GLY A CA 1
ATOM 730 C C . GLY A 1 89 ? 7.863 -24.328 4.73 1 90.06 89 GLY A C 1
ATOM 731 O O . GLY A 1 89 ? 7.836 -23.875 5.879 1 90.06 89 GLY A O 1
ATOM 732 N N . GLY A 1 90 ? 8.953 -24.781 4.293 1 86.12 90 GLY A N 1
ATOM 733 C CA . GLY A 1 90 ? 10.062 -25.219 5.121 1 86.12 90 GLY A CA 1
ATOM 734 C C . GLY A 1 90 ? 10.867 -24.062 5.691 1 86.12 90 GLY A C 1
ATOM 735 O O . GLY A 1 90 ? 11.078 -23.984 6.902 1 86.12 90 GLY A O 1
ATOM 736 N N . PRO A 1 91 ? 11.172 -23.094 4.863 1 85.88 91 PRO A N 1
ATOM 737 C CA . PRO A 1 91 ? 12.016 -22.016 5.398 1 85.88 91 PRO A CA 1
ATOM 738 C C . PRO A 1 91 ? 11.297 -21.172 6.457 1 85.88 91 PRO A C 1
ATOM 740 O O . PRO A 1 91 ? 10.227 -20.625 6.191 1 85.88 91 PRO A O 1
ATOM 743 N N . ASP A 1 92 ? 11.945 -21.062 7.543 1 90 92 ASP A N 1
ATOM 744 C CA . ASP A 1 92 ? 11.352 -20.328 8.648 1 90 92 ASP A CA 1
ATOM 745 C C . ASP A 1 92 ? 11.734 -18.844 8.594 1 90 92 ASP A C 1
ATOM 747 O O . ASP A 1 92 ? 11.055 -18 9.172 1 90 92 ASP A O 1
ATOM 751 N N . SER A 1 93 ? 12.797 -18.594 7.906 1 88.12 93 SER A N 1
ATOM 752 C CA . SER A 1 93 ? 13.375 -17.25 7.93 1 88.12 93 SER A CA 1
ATOM 753 C C . SER A 1 93 ? 12.672 -16.328 6.941 1 88.12 93 SER A C 1
ATOM 755 O O . SER A 1 93 ? 12.945 -15.125 6.902 1 88.12 93 SER A O 1
ATOM 757 N N . ILE A 1 94 ? 11.758 -16.891 6.129 1 90.62 94 ILE A N 1
ATOM 758 C CA . ILE A 1 94 ? 11.062 -16.031 5.184 1 90.62 94 ILE A CA 1
ATOM 759 C C . ILE A 1 94 ? 9.641 -16.547 4.961 1 90.62 94 ILE A C 1
ATOM 761 O O . ILE A 1 94 ? 9.445 -17.688 4.543 1 90.62 94 ILE A O 1
ATOM 765 N N . ALA A 1 95 ? 8.695 -15.828 5.355 1 93.06 95 ALA A N 1
ATOM 766 C CA . ALA A 1 95 ? 7.289 -16.141 5.09 1 93.06 95 ALA A CA 1
ATOM 767 C C . ALA A 1 95 ? 6.711 -15.211 4.031 1 93.06 95 ALA A C 1
ATOM 769 O O . ALA A 1 95 ? 6.105 -15.664 3.057 1 93.06 95 ALA A O 1
ATOM 770 N N . ALA A 1 96 ? 6.93 -13.992 4.191 1 94.69 96 ALA A N 1
ATOM 771 C CA . ALA A 1 96 ? 6.496 -12.969 3.24 1 94.69 96 ALA A CA 1
ATOM 772 C C . ALA A 1 96 ? 7.691 -12.211 2.666 1 94.69 96 ALA A C 1
ATOM 774 O O . ALA A 1 96 ? 8.633 -11.891 3.391 1 94.69 96 ALA A O 1
ATOM 775 N N . TYR A 1 97 ? 7.703 -12.008 1.376 1 92.94 97 TYR A N 1
ATOM 776 C CA . TYR A 1 97 ? 8.789 -11.258 0.764 1 92.94 97 TYR A CA 1
ATOM 777 C C . TYR A 1 97 ? 8.531 -9.758 0.846 1 92.94 97 TYR A C 1
ATOM 779 O O . TYR A 1 97 ? 9.445 -8.977 1.12 1 92.94 97 TYR A O 1
ATOM 787 N N . ALA A 1 98 ? 7.352 -9.391 0.55 1 92.88 98 ALA A N 1
ATOM 788 C CA . ALA A 1 98 ? 6.934 -7.992 0.615 1 92.88 98 ALA A CA 1
ATOM 789 C C . ALA A 1 98 ? 5.727 -7.824 1.532 1 92.88 98 ALA A C 1
ATOM 791 O O . ALA A 1 98 ? 4.988 -8.781 1.778 1 92.88 98 ALA A O 1
ATOM 792 N N . PHE A 1 99 ? 5.527 -6.633 2.043 1 93.94 99 PHE A N 1
ATOM 793 C CA . PHE A 1 99 ? 4.41 -6.332 2.936 1 93.94 99 PHE A CA 1
ATOM 794 C C . PHE A 1 99 ? 3.078 -6.578 2.238 1 93.94 99 PHE A C 1
ATOM 796 O O . PHE A 1 99 ? 2.092 -6.938 2.881 1 93.94 99 PHE A O 1
ATOM 803 N N . HIS A 1 100 ? 3.051 -6.543 0.922 1 92.38 100 HIS A N 1
ATOM 804 C CA . HIS A 1 100 ? 1.851 -6.77 0.126 1 92.38 100 HIS A CA 1
ATOM 805 C C . HIS A 1 100 ? 1.383 -8.219 0.239 1 92.38 100 HIS A C 1
ATOM 807 O O . HIS A 1 100 ? 0.191 -8.5 0.101 1 92.38 100 HIS A O 1
ATOM 813 N N . ASP A 1 101 ? 2.312 -9.039 0.521 1 94.75 101 ASP A N 1
ATOM 814 C CA . ASP A 1 101 ? 1.949 -10.445 0.695 1 94.75 101 ASP A CA 1
ATOM 815 C C . ASP A 1 101 ? 1.085 -10.633 1.938 1 94.75 101 ASP A C 1
ATOM 817 O O . ASP A 1 101 ? 0.147 -11.438 1.932 1 94.75 101 ASP A O 1
ATOM 821 N N . ASN A 1 102 ? 1.438 -9.883 2.953 1 95.44 102 ASN A N 1
ATOM 822 C CA . ASN A 1 102 ? 0.647 -9.953 4.176 1 95.44 102 ASN A CA 1
ATOM 823 C C . ASN A 1 102 ? -0.756 -9.391 3.973 1 95.44 102 ASN A C 1
ATOM 825 O O . ASN A 1 102 ? -1.731 -9.945 4.484 1 95.44 102 ASN A O 1
ATOM 829 N N . GLN A 1 103 ? -0.808 -8.375 3.154 1 91.81 103 GLN A N 1
ATOM 830 C CA . GLN A 1 103 ? -2.098 -7.746 2.904 1 91.81 103 GLN A CA 1
ATOM 831 C C . GLN A 1 103 ? -2.986 -8.625 2.033 1 91.81 103 GLN A C 1
ATOM 833 O O . GLN A 1 103 ? -4.207 -8.641 2.197 1 91.81 103 GLN A O 1
ATOM 838 N N . LEU A 1 104 ? -2.299 -9.391 1.12 1 93.5 104 LEU A N 1
ATOM 839 C CA . LEU A 1 104 ? -3.027 -10.258 0.205 1 93.5 104 LEU A CA 1
ATOM 840 C C . LEU A 1 104 ? -2.857 -11.727 0.6 1 93.5 104 LEU A C 1
ATOM 842 O O . LEU A 1 104 ? -2.619 -12.578 -0.256 1 93.5 104 LEU A O 1
ATOM 846 N N . TRP A 1 105 ? -2.984 -11.977 1.863 1 93.94 105 TRP A N 1
ATOM 847 C CA . TRP A 1 105 ? -2.723 -13.32 2.379 1 93.94 105 TRP A CA 1
ATOM 848 C C . TRP A 1 105 ? -3.736 -14.32 1.832 1 93.94 105 TRP A C 1
ATOM 850 O O . TRP A 1 105 ? -3.441 -15.516 1.715 1 93.94 105 TRP A O 1
ATOM 860 N N . LEU A 1 106 ? -4.949 -13.891 1.369 1 93.31 106 LEU A N 1
ATOM 861 C CA . LEU A 1 106 ? -5.977 -14.781 0.846 1 93.31 106 LEU A CA 1
ATOM 862 C C . LEU A 1 106 ? -5.512 -15.445 -0.447 1 93.31 106 LEU A C 1
ATOM 864 O O . LEU A 1 106 ? -5.898 -16.578 -0.74 1 93.31 106 LEU A O 1
ATOM 868 N N . ARG A 1 107 ? -4.711 -14.727 -1.187 1 93.88 107 ARG A N 1
ATOM 869 C CA . ARG A 1 107 ? -4.164 -15.305 -2.41 1 93.88 107 ARG A CA 1
ATOM 870 C C . ARG A 1 107 ? -3.223 -16.469 -2.098 1 93.88 107 ARG A C 1
ATOM 872 O O . ARG A 1 107 ? -3.203 -17.469 -2.816 1 93.88 107 ARG A O 1
ATOM 879 N N . HIS A 1 108 ? -2.445 -16.328 -1.021 1 94.62 108 HIS A N 1
ATOM 880 C CA . HIS A 1 108 ? -1.539 -17.391 -0.605 1 94.62 108 HIS A CA 1
ATOM 881 C C . HIS A 1 108 ? -2.309 -18.578 -0.042 1 94.62 108 HIS A C 1
ATOM 883 O O . HIS A 1 108 ? -1.895 -19.734 -0.213 1 94.62 108 HIS A O 1
ATOM 889 N N . LEU A 1 109 ? -3.424 -18.312 0.57 1 95.56 109 LEU A N 1
ATOM 890 C CA . LEU A 1 109 ? -4.285 -19.391 1.059 1 95.56 109 LEU A CA 1
ATOM 891 C C . LEU A 1 109 ? -4.871 -20.188 -0.101 1 95.56 109 LEU A C 1
ATOM 893 O O . LEU A 1 109 ? -4.926 -21.422 -0.046 1 95.56 109 LEU A O 1
ATOM 897 N N . GLN A 1 110 ? -5.262 -19.5 -1.119 1 94.44 110 GLN A N 1
ATOM 898 C CA . GLN A 1 110 ? -5.824 -20.172 -2.289 1 94.44 110 GLN A CA 1
ATOM 899 C C . GLN A 1 110 ? -4.793 -21.078 -2.947 1 94.44 110 GLN A C 1
ATOM 901 O O . GLN A 1 110 ? -5.098 -22.219 -3.297 1 94.44 110 GLN A O 1
ATOM 906 N N . VAL A 1 111 ? -3.58 -20.578 -3.123 1 94.38 111 VAL A N 1
ATOM 907 C CA . VAL A 1 111 ? -2.52 -21.359 -3.736 1 94.38 111 VAL A CA 1
ATOM 908 C C . VAL A 1 111 ? -2.203 -22.578 -2.855 1 94.38 111 VAL A C 1
ATOM 910 O O . VAL A 1 111 ? -1.973 -23.672 -3.361 1 94.38 111 VAL A O 1
ATOM 913 N N . PHE A 1 112 ? -2.283 -22.375 -1.521 1 96.31 112 PHE A N 1
ATOM 914 C CA . PHE A 1 112 ? -2.061 -23.438 -0.551 1 96.31 112 PHE A CA 1
ATOM 915 C C . PHE A 1 112 ? -3.102 -24.547 -0.707 1 96.31 112 PHE A C 1
ATOM 917 O O . PHE A 1 112 ? -2.76 -25.734 -0.767 1 96.31 112 PHE A O 1
ATOM 924 N N . VAL A 1 113 ? -4.312 -24.172 -0.862 1 95.75 113 VAL A N 1
ATOM 925 C CA . VAL A 1 113 ? -5.402 -25.125 -0.953 1 95.75 113 VAL A CA 1
ATOM 926 C C . VAL A 1 113 ? -5.293 -25.906 -2.258 1 95.75 113 VAL A C 1
ATOM 928 O O . VAL A 1 113 ? -5.43 -27.141 -2.268 1 95.75 113 VAL A O 1
ATOM 931 N N . VAL A 1 114 ? -4.945 -25.281 -3.293 1 93.12 114 VAL A N 1
ATOM 932 C CA . VAL A 1 114 ? -4.848 -25.922 -4.594 1 93.12 114 VAL A CA 1
ATOM 933 C C . VAL A 1 114 ? -3.666 -26.891 -4.602 1 93.12 114 VAL A C 1
ATOM 935 O O . VAL A 1 114 ? -3.781 -28.016 -5.086 1 93.12 114 VAL A O 1
ATOM 938 N N . LYS A 1 115 ? -2.562 -26.516 -4.039 1 95.31 115 LYS A N 1
ATOM 939 C CA . LYS A 1 115 ? -1.38 -27.375 -4.016 1 95.31 115 LYS A CA 1
ATOM 940 C C . LYS A 1 115 ? -1.611 -28.609 -3.141 1 95.31 115 LYS A C 1
ATOM 942 O O . LYS A 1 115 ? -1.19 -29.703 -3.49 1 95.31 115 LYS A O 1
ATOM 947 N N . VAL A 1 116 ? -2.256 -28.375 -2.025 1 96.56 116 VAL A N 1
ATOM 948 C CA . VAL A 1 116 ? -2.537 -29.484 -1.117 1 96.56 116 VAL A CA 1
ATOM 949 C C . VAL A 1 116 ? -3.49 -30.469 -1.786 1 96.56 116 VAL A C 1
ATOM 951 O O . VAL A 1 116 ? -3.271 -31.688 -1.739 1 96.56 116 VAL A O 1
ATOM 954 N N . LEU A 1 117 ? -4.504 -29.969 -2.484 1 94.44 117 LEU A N 1
ATOM 955 C CA . LEU A 1 117 ? -5.465 -30.828 -3.168 1 94.44 117 LEU A CA 1
ATOM 956 C C . LEU A 1 117 ? -4.789 -31.594 -4.301 1 94.44 117 LEU A C 1
ATOM 958 O O . LEU A 1 117 ? -5.039 -32.781 -4.48 1 94.44 117 LEU A O 1
ATOM 962 N N . ALA A 1 118 ? -3.947 -30.922 -4.992 1 93.12 118 ALA A N 1
ATOM 963 C CA . ALA A 1 118 ? -3.246 -31.547 -6.102 1 93.12 118 ALA A CA 1
ATOM 964 C C . ALA A 1 118 ? -2.289 -32.625 -5.602 1 93.12 118 ALA A C 1
ATOM 966 O O . ALA A 1 118 ? -2.227 -33.719 -6.168 1 93.12 118 ALA A O 1
ATOM 967 N N . ALA A 1 119 ? -1.562 -32.312 -4.547 1 94.69 119 ALA A N 1
ATOM 968 C CA . ALA A 1 119 ? -0.63 -33.281 -3.99 1 94.69 119 ALA A CA 1
ATOM 969 C C . ALA A 1 119 ? -1.374 -34.5 -3.414 1 94.69 119 ALA A C 1
ATOM 971 O O . ALA A 1 119 ? -0.932 -35.625 -3.561 1 94.69 119 ALA A O 1
ATOM 972 N N . THR A 1 120 ? -2.492 -34.25 -2.77 1 94.5 120 THR A N 1
ATOM 973 C CA . THR A 1 120 ? -3.314 -35.344 -2.223 1 94.5 120 THR A CA 1
ATOM 974 C C . THR A 1 120 ? -3.854 -36.219 -3.338 1 94.5 120 THR A C 1
ATOM 976 O O . THR A 1 120 ? -3.891 -37.438 -3.201 1 94.5 120 THR A O 1
ATOM 979 N N . TYR A 1 121 ? -4.164 -35.625 -4.418 1 91.19 121 TYR A N 1
ATOM 980 C CA . TYR A 1 121 ? -4.668 -36.375 -5.566 1 91.19 121 TYR A CA 1
ATOM 981 C C . TYR A 1 121 ? -3.588 -37.281 -6.141 1 91.19 121 TYR A C 1
ATOM 983 O O . TYR A 1 121 ? -3.854 -38.438 -6.477 1 91.19 121 TYR A O 1
ATOM 991 N N . VAL A 1 122 ? -2.406 -36.812 -6.238 1 90.88 122 VAL A N 1
ATOM 992 C CA . VAL A 1 122 ? -1.293 -37.594 -6.766 1 90.88 122 VAL A CA 1
ATOM 993 C C . VAL A 1 122 ? -1.048 -38.812 -5.875 1 90.88 122 VAL A C 1
ATOM 995 O O . VAL A 1 122 ? -0.869 -39.906 -6.375 1 90.88 122 VAL A O 1
ATOM 998 N N . LEU A 1 123 ? -1.104 -38.625 -4.586 1 92.25 123 LEU A N 1
ATOM 999 C CA . LEU A 1 123 ? -0.875 -39.719 -3.648 1 92.25 123 LEU A CA 1
ATOM 1000 C C . LEU A 1 123 ? -2.023 -40.719 -3.695 1 92.25 123 LEU A C 1
ATOM 1002 O O . LEU A 1 123 ? -1.795 -41.938 -3.672 1 92.25 123 LEU A O 1
ATOM 1006 N N . TYR A 1 124 ? -3.172 -40.25 -3.797 1 88.62 124 TYR A N 1
ATOM 1007 C CA . TYR A 1 124 ? -4.352 -41.125 -3.789 1 88.62 124 TYR A CA 1
ATOM 1008 C C . TYR A 1 124 ? -4.41 -41.969 -5.047 1 88.62 124 TYR A C 1
ATOM 1010 O O . TYR A 1 124 ? -4.707 -43.156 -4.977 1 88.62 124 TYR A O 1
ATOM 1018 N N . LYS A 1 125 ? -4.008 -41.469 -6.141 1 84.56 125 LYS A N 1
ATOM 1019 C CA . LYS A 1 125 ? -4.156 -42.156 -7.426 1 84.56 125 LYS A CA 1
ATOM 1020 C C . LYS A 1 125 ? -2.963 -43.062 -7.711 1 84.56 125 LYS A C 1
ATOM 1022 O O . LYS A 1 125 ? -3.127 -44.188 -8.219 1 84.56 125 LYS A O 1
ATOM 1027 N N . HIS A 1 126 ? -1.768 -42.594 -7.395 1 83.88 126 HIS A N 1
ATOM 1028 C CA . HIS A 1 126 ? -0.602 -43.25 -7.973 1 83.88 126 HIS A CA 1
ATOM 1029 C C . HIS A 1 126 ? 0.193 -44 -6.906 1 83.88 126 HIS A C 1
ATOM 1031 O O . HIS A 1 126 ? 1.077 -44.812 -7.23 1 83.88 126 HIS A O 1
ATOM 1037 N N . LEU A 1 127 ? -0.076 -43.719 -5.637 1 83.19 127 LEU A N 1
ATOM 1038 C CA . LEU A 1 127 ? 0.706 -44.406 -4.625 1 83.19 127 LEU A CA 1
ATOM 1039 C C . LEU A 1 127 ? 0.27 -45.875 -4.512 1 83.19 127 LEU A C 1
ATOM 1041 O O . LEU A 1 127 ? -0.92 -46.156 -4.371 1 83.19 127 LEU A O 1
ATOM 1045 N N . PRO A 1 128 ? 1.3 -46.719 -4.73 1 78.56 128 PRO A N 1
ATOM 1046 C CA . PRO A 1 128 ? 0.958 -48.125 -4.652 1 78.56 128 PRO A CA 1
ATOM 1047 C C . PRO A 1 128 ? 0.448 -48.531 -3.27 1 78.56 128 PRO A C 1
ATOM 1049 O O . PRO A 1 128 ? 1.089 -48.25 -2.258 1 78.56 128 PRO A O 1
ATOM 1052 N N . LYS A 1 129 ? -0.634 -49.188 -3.191 1 76.06 129 LYS A N 1
ATOM 1053 C CA . LYS A 1 129 ? -1.245 -49.562 -1.927 1 76.06 129 LYS A CA 1
ATOM 1054 C C . LYS A 1 129 ? -0.643 -50.875 -1.411 1 76.06 129 LYS A C 1
ATOM 1056 O O . LYS A 1 129 ? -0.772 -51.188 -0.229 1 76.06 129 LYS A O 1
ATOM 1061 N N . SER A 1 130 ? 0.115 -51.531 -2.33 1 79.31 130 SER A N 1
ATOM 1062 C CA . SER A 1 130 ? 0.656 -52.844 -1.944 1 79.31 130 SER A CA 1
ATOM 1063 C C . SER A 1 130 ? 1.84 -52.688 -0.996 1 79.31 130 SER A C 1
ATOM 1065 O O . SER A 1 130 ? 2.082 -53.531 -0.152 1 79.31 130 SER A O 1
ATOM 1067 N N . ASP A 1 131 ? 2.57 -51.562 -1.131 1 85.75 131 ASP A N 1
ATOM 1068 C CA . ASP A 1 131 ? 3.707 -51.344 -0.245 1 85.75 131 ASP A CA 1
ATOM 1069 C C . ASP A 1 131 ? 3.303 -50.469 0.942 1 85.75 131 ASP A C 1
ATOM 1071 O O . ASP A 1 131 ? 3.25 -49.219 0.827 1 85.75 131 ASP A O 1
ATOM 1075 N N . THR A 1 132 ? 3.062 -51.094 2.102 1 88.88 132 THR A N 1
ATOM 1076 C CA . THR A 1 132 ? 2.545 -50.406 3.289 1 88.88 132 THR A CA 1
ATOM 1077 C C . THR A 1 132 ? 3.58 -49.438 3.863 1 88.88 132 THR A C 1
ATOM 1079 O O . THR A 1 132 ? 3.232 -48.375 4.34 1 88.88 132 THR A O 1
ATOM 1082 N N . PHE A 1 133 ? 4.844 -49.844 3.844 1 91.94 133 PHE A N 1
ATOM 1083 C CA . PHE A 1 133 ? 5.887 -49 4.395 1 91.94 133 PHE A CA 1
ATOM 1084 C C . PHE A 1 133 ? 6.016 -47.719 3.582 1 91.94 133 PHE A C 1
ATOM 1086 O O . PHE A 1 133 ? 6.148 -46.625 4.148 1 91.94 133 PHE A O 1
ATOM 1093 N N . LEU A 1 134 ? 5.938 -47.812 2.295 1 91.69 134 LEU A N 1
ATOM 1094 C CA . LEU A 1 134 ? 6.035 -46.625 1.434 1 91.69 134 LEU A CA 1
ATOM 1095 C C . LEU A 1 134 ? 4.812 -45.75 1.591 1 91.69 134 LEU A C 1
ATOM 1097 O O . LEU A 1 134 ? 4.934 -44.5 1.596 1 91.69 134 LEU A O 1
ATOM 1101 N N . ALA A 1 135 ? 3.707 -46.375 1.729 1 92.75 135 ALA A N 1
ATOM 1102 C CA . ALA A 1 135 ? 2.469 -45.625 1.905 1 92.75 135 ALA A CA 1
ATOM 1103 C C . ALA A 1 135 ? 2.479 -44.844 3.223 1 92.75 135 ALA A C 1
ATOM 1105 O O . ALA A 1 135 ? 2.049 -43.688 3.277 1 92.75 135 ALA A O 1
ATOM 1106 N N . LEU A 1 136 ? 3.006 -45.5 4.211 1 94.25 136 LEU A N 1
ATOM 1107 C CA . LEU A 1 136 ? 3.08 -44.844 5.508 1 94.25 136 LEU A CA 1
ATOM 1108 C C . LEU A 1 136 ? 4.109 -43.719 5.484 1 94.25 136 LEU A C 1
ATOM 1110 O O . LEU A 1 136 ? 3.891 -42.656 6.082 1 94.25 136 LEU A O 1
ATOM 1114 N N . ALA A 1 137 ? 5.188 -43.906 4.848 1 94.88 137 ALA A N 1
ATOM 1115 C CA . ALA A 1 137 ? 6.199 -42.875 4.707 1 94.88 137 ALA A CA 1
ATOM 1116 C C . ALA A 1 137 ? 5.645 -41.656 3.959 1 94.88 137 ALA A C 1
ATOM 1118 O O . ALA A 1 137 ? 5.875 -40.531 4.359 1 94.88 137 ALA A O 1
ATOM 1119 N N . ALA A 1 138 ? 4.898 -41.969 2.91 1 94.88 138 ALA A N 1
ATOM 1120 C CA . ALA A 1 138 ? 4.309 -40.875 2.111 1 94.88 138 ALA A CA 1
ATOM 1121 C C . ALA A 1 138 ? 3.273 -40.094 2.918 1 94.88 138 ALA A C 1
ATOM 1123 O O . ALA A 1 138 ? 3.189 -38.875 2.812 1 94.88 138 ALA A O 1
ATOM 1124 N N . PHE A 1 139 ? 2.559 -40.844 3.697 1 95.56 139 PHE A N 1
ATOM 1125 C CA . PHE A 1 139 ? 1.543 -40.188 4.523 1 95.56 139 PHE A CA 1
ATOM 1126 C C . PHE A 1 139 ? 2.186 -39.281 5.555 1 95.56 139 PHE A C 1
ATOM 1128 O O . PHE A 1 139 ? 1.697 -38.156 5.801 1 95.56 139 PHE A O 1
ATOM 1135 N N . LEU A 1 140 ? 3.193 -39.719 6.121 1 96.94 140 LEU A N 1
ATOM 1136 C CA . LEU A 1 140 ? 3.889 -38.906 7.113 1 96.94 140 LEU A CA 1
ATOM 1137 C C . LEU A 1 140 ? 4.461 -37.625 6.473 1 96.94 140 LEU A C 1
ATOM 1139 O O . LEU A 1 140 ? 4.305 -36.531 7.012 1 96.94 140 LEU A O 1
ATOM 1143 N N . MET A 1 141 ? 5.062 -37.781 5.316 1 96.88 141 MET A N 1
ATOM 1144 C CA . MET A 1 141 ? 5.617 -36.625 4.633 1 96.88 141 MET A CA 1
ATOM 1145 C C . MET A 1 141 ? 4.512 -35.688 4.188 1 96.88 141 MET A C 1
ATOM 1147 O O . MET A 1 141 ? 4.695 -34.469 4.184 1 96.88 141 MET A O 1
ATOM 1151 N N . TRP A 1 142 ? 3.414 -36.25 3.799 1 97.12 142 TRP A N 1
ATOM 1152 C CA . TRP A 1 142 ? 2.252 -35.469 3.404 1 97.12 142 TRP A CA 1
ATOM 1153 C C . TRP A 1 142 ? 1.737 -34.625 4.57 1 97.12 142 TRP A C 1
ATOM 1155 O O . TRP A 1 142 ? 1.471 -33.438 4.422 1 97.12 142 TRP A O 1
ATOM 1165 N N . ALA A 1 143 ? 1.689 -35.188 5.723 1 97.06 143 ALA A N 1
ATOM 1166 C CA . ALA A 1 143 ? 1.226 -34.5 6.918 1 97.06 143 ALA A CA 1
ATOM 1167 C C . ALA A 1 143 ? 2.199 -33.406 7.32 1 97.06 143 ALA A C 1
ATOM 1169 O O . ALA A 1 143 ? 1.782 -32.281 7.676 1 97.06 143 ALA A O 1
ATOM 1170 N N . VAL A 1 144 ? 3.455 -33.688 7.215 1 96.88 144 VAL A N 1
ATOM 1171 C CA . VAL A 1 144 ? 4.477 -32.719 7.562 1 96.88 144 VAL A CA 1
ATOM 1172 C C . VAL A 1 144 ? 4.441 -31.547 6.562 1 96.88 144 VAL A C 1
ATOM 1174 O O . VAL A 1 144 ? 4.508 -30.375 6.957 1 96.88 144 VAL A O 1
ATOM 1177 N N . GLY A 1 145 ? 4.316 -31.922 5.277 1 96.69 145 GLY A N 1
ATOM 1178 C CA . GLY A 1 145 ? 4.25 -30.891 4.254 1 96.69 145 GLY A CA 1
ATOM 1179 C C . GLY A 1 145 ? 3.076 -29.938 4.438 1 96.69 145 GLY A C 1
ATOM 1180 O O . GLY A 1 145 ? 3.23 -28.719 4.332 1 96.69 145 GLY A O 1
ATOM 1181 N N . ILE A 1 146 ? 1.951 -30.469 4.777 1 96.94 146 ILE A N 1
ATOM 1182 C CA . ILE A 1 146 ? 0.756 -29.656 4.996 1 96.94 146 ILE A CA 1
ATOM 1183 C C . ILE A 1 146 ? 0.938 -28.797 6.242 1 96.94 146 ILE A C 1
ATOM 1185 O O . ILE A 1 146 ? 0.604 -27.609 6.234 1 96.94 146 ILE A O 1
ATOM 1189 N N . GLY A 1 147 ? 1.483 -29.375 7.254 1 95.75 147 GLY A N 1
ATOM 1190 C CA . GLY A 1 147 ? 1.692 -28.641 8.492 1 95.75 147 GLY A CA 1
ATOM 1191 C C . GLY A 1 147 ? 2.629 -27.453 8.336 1 95.75 147 GLY A C 1
ATOM 1192 O O . GLY A 1 147 ? 2.305 -26.344 8.75 1 95.75 147 GLY A O 1
ATOM 1193 N N . LYS A 1 148 ? 3.721 -27.656 7.688 1 95.31 148 LYS A N 1
ATOM 1194 C CA . LYS A 1 148 ? 4.715 -26.609 7.523 1 95.31 148 LYS A CA 1
ATOM 1195 C C . LYS A 1 148 ? 4.223 -25.531 6.559 1 95.31 148 LYS A C 1
ATOM 1197 O O . LYS A 1 148 ? 4.496 -24.344 6.746 1 95.31 148 LYS A O 1
ATOM 1202 N N . TYR A 1 149 ? 3.566 -25.953 5.531 1 96.25 149 TYR A N 1
ATOM 1203 C CA . TYR A 1 149 ? 3 -25 4.59 1 96.25 149 TYR A CA 1
ATOM 1204 C C . TYR A 1 149 ? 1.891 -24.172 5.242 1 96.25 149 TYR A C 1
ATOM 1206 O O . TYR A 1 149 ? 1.778 -22.969 5.012 1 96.25 149 TYR A O 1
ATOM 1214 N N . ALA A 1 150 ? 1.132 -24.828 6.055 1 96.56 150 ALA A N 1
ATOM 1215 C CA . ALA A 1 150 ? 0.074 -24.125 6.773 1 96.56 150 ALA A CA 1
ATOM 1216 C C . ALA A 1 150 ? 0.657 -23.094 7.734 1 96.56 150 ALA A C 1
ATOM 1218 O O . ALA A 1 150 ? 0.116 -22 7.875 1 96.56 150 ALA A O 1
ATOM 1219 N N . GLU A 1 151 ? 1.762 -23.406 8.32 1 96.19 151 GLU A N 1
ATOM 1220 C CA . GLU A 1 151 ? 2.443 -22.469 9.203 1 96.19 151 GLU A CA 1
ATOM 1221 C C . GLU A 1 151 ? 2.84 -21.188 8.453 1 96.19 151 GLU A C 1
ATOM 1223 O O . GLU A 1 151 ? 2.723 -20.094 8.992 1 96.19 151 GLU A O 1
ATOM 1228 N N . ARG A 1 152 ? 3.293 -21.328 7.301 1 96.12 152 ARG A N 1
ATOM 1229 C CA . ARG A 1 152 ? 3.691 -20.172 6.496 1 96.12 152 ARG A CA 1
ATOM 1230 C C . ARG A 1 152 ? 2.496 -19.281 6.199 1 96.12 152 ARG A C 1
ATOM 1232 O O . ARG A 1 152 ? 2.586 -18.062 6.332 1 96.12 152 ARG A O 1
ATOM 1239 N N . VAL A 1 153 ? 1.386 -19.906 5.844 1 96.88 153 VAL A N 1
ATOM 1240 C CA . VAL A 1 153 ? 0.192 -19.141 5.504 1 96.88 153 VAL A CA 1
ATOM 1241 C C . VAL A 1 153 ? -0.334 -18.422 6.742 1 96.88 153 VAL A C 1
ATOM 1243 O O . VAL A 1 153 ? -0.734 -17.25 6.668 1 96.88 153 VAL A O 1
ATOM 1246 N N . VAL A 1 154 ? -0.232 -19.094 7.867 1 96.06 154 VAL A N 1
ATOM 1247 C CA . VAL A 1 154 ? -0.688 -18.484 9.117 1 96.06 154 VAL A CA 1
ATOM 1248 C C . VAL A 1 154 ? 0.242 -17.344 9.508 1 96.06 154 VAL A C 1
ATOM 1250 O O . VAL A 1 154 ? -0.208 -16.328 10.031 1 96.06 154 VAL A O 1
ATOM 1253 N N . ALA A 1 155 ? 1.493 -17.516 9.25 1 96.56 155 ALA A N 1
ATOM 1254 C CA . ALA A 1 155 ? 2.453 -16.453 9.531 1 96.56 155 ALA A CA 1
ATOM 1255 C C . ALA A 1 155 ? 2.186 -15.234 8.664 1 96.56 155 ALA A C 1
ATOM 1257 O O . ALA A 1 155 ? 2.244 -14.102 9.141 1 96.56 155 ALA A O 1
ATOM 1258 N N . ILE A 1 156 ? 1.872 -15.43 7.383 1 96.94 156 ILE A N 1
ATOM 1259 C CA . ILE A 1 156 ? 1.563 -14.336 6.473 1 96.94 156 ILE A CA 1
ATOM 1260 C C . ILE A 1 156 ? 0.295 -13.617 6.938 1 96.94 156 ILE A C 1
ATOM 1262 O O . ILE A 1 156 ? 0.239 -12.391 6.953 1 96.94 156 ILE A O 1
ATOM 1266 N N . ARG A 1 157 ? -0.667 -14.375 7.379 1 94.81 157 ARG A N 1
ATOM 1267 C CA . ARG A 1 157 ? -1.896 -13.789 7.91 1 94.81 157 ARG A CA 1
ATOM 1268 C C . ARG A 1 157 ? -1.627 -13.016 9.195 1 94.81 157 ARG A C 1
ATOM 1270 O O . ARG A 1 157 ? -2.172 -11.93 9.398 1 94.81 157 ARG A O 1
ATOM 1277 N N . GLY A 1 158 ? -0.772 -13.57 9.984 1 93.19 158 GLY A N 1
ATOM 1278 C CA . GLY A 1 158 ? -0.45 -12.945 11.258 1 93.19 158 GLY A CA 1
ATOM 1279 C C . GLY A 1 158 ? 0.302 -11.641 11.109 1 93.19 158 GLY A C 1
ATOM 1280 O O . GLY A 1 158 ? 0.293 -10.805 12.016 1 93.19 158 GLY A O 1
ATOM 1281 N N . GLY A 1 159 ? 0.987 -11.469 9.992 1 93.62 159 GLY A N 1
ATOM 1282 C CA . GLY A 1 159 ? 1.751 -10.25 9.75 1 93.62 159 GLY A CA 1
ATOM 1283 C C . GLY A 1 159 ? 0.912 -9.125 9.188 1 93.62 159 GLY A C 1
ATOM 1284 O O . GLY A 1 159 ? 1.427 -8.039 8.906 1 93.62 159 GLY A O 1
ATOM 1285 N N . ASN A 1 160 ? -0.348 -9.398 9.031 1 92.06 160 ASN A N 1
ATOM 1286 C CA . ASN A 1 160 ? -1.271 -8.352 8.617 1 92.06 160 ASN A CA 1
ATOM 1287 C C . ASN A 1 160 ? -1.604 -7.406 9.766 1 92.06 160 ASN A C 1
ATOM 1289 O O . ASN A 1 160 ? -1.726 -7.84 10.914 1 92.06 160 ASN A O 1
ATOM 1293 N N . MET A 1 161 ? -1.811 -6.137 9.5 1 87.69 161 MET A N 1
ATOM 1294 C CA . MET A 1 161 ? -2.029 -5.129 10.539 1 87.69 161 MET A CA 1
ATOM 1295 C C . MET A 1 161 ? -3.303 -5.426 11.32 1 87.69 161 MET A C 1
ATOM 1297 O O . MET A 1 161 ? -3.342 -5.238 12.539 1 87.69 161 MET A O 1
ATOM 1301 N N . SER A 1 162 ? -4.316 -5.883 10.656 1 83.44 162 SER A N 1
ATOM 1302 C CA . SER A 1 162 ? -5.57 -6.191 11.336 1 83.44 162 SER A CA 1
ATOM 1303 C C . SER A 1 162 ? -5.414 -7.383 12.273 1 83.44 162 SER A C 1
ATOM 1305 O O . SER A 1 162 ? -6 -7.406 13.359 1 83.44 162 SER A O 1
ATOM 1307 N N . SER A 1 163 ? -4.613 -8.281 11.867 1 88.19 163 SER A N 1
ATOM 1308 C CA . SER A 1 163 ? -4.383 -9.445 12.711 1 88.19 163 SER A CA 1
ATOM 1309 C C . SER A 1 163 ? -3.537 -9.094 13.922 1 88.19 163 SER A C 1
ATOM 1311 O O . SER A 1 163 ? -3.766 -9.617 15.016 1 88.19 163 SER A O 1
ATOM 1313 N N . ILE A 1 164 ? -2.598 -8.273 13.758 1 88.5 164 ILE A N 1
ATOM 1314 C CA . ILE A 1 164 ? -1.774 -7.828 14.875 1 88.5 164 ILE A CA 1
ATOM 1315 C C . ILE A 1 164 ? -2.637 -7.066 15.875 1 88.5 164 ILE A C 1
ATOM 1317 O O . ILE A 1 164 ? -2.518 -7.273 17.094 1 88.5 164 ILE A O 1
ATOM 1321 N N . ARG A 1 165 ? -3.477 -6.301 15.375 1 84 165 ARG A N 1
ATOM 1322 C CA . ARG A 1 165 ? -4.375 -5.535 16.234 1 84 165 ARG A CA 1
ATOM 1323 C C . ARG A 1 165 ? -5.281 -6.461 17.047 1 84 165 ARG A C 1
ATOM 1325 O O . ARG A 1 165 ? -5.508 -6.234 18.234 1 84 165 ARG A O 1
ATOM 1332 N N . ARG A 1 166 ? -5.77 -7.441 16.438 1 81.06 166 ARG A N 1
ATOM 1333 C CA . ARG A 1 166 ? -6.648 -8.398 17.109 1 81.06 166 ARG A CA 1
ATOM 1334 C C . ARG A 1 166 ? -5.902 -9.172 18.188 1 81.06 166 ARG A C 1
ATOM 1336 O O . ARG A 1 166 ? -6.457 -9.453 19.25 1 81.06 166 ARG A O 1
ATOM 1343 N N . SER A 1 167 ? -4.707 -9.477 17.859 1 81.25 167 SER A N 1
ATOM 1344 C CA . SER A 1 167 ? -3.91 -10.234 18.828 1 81.25 167 SER A CA 1
ATOM 1345 C C . SER A 1 167 ? -3.65 -9.414 20.094 1 81.25 167 SER A C 1
ATOM 1347 O O . SER A 1 167 ? -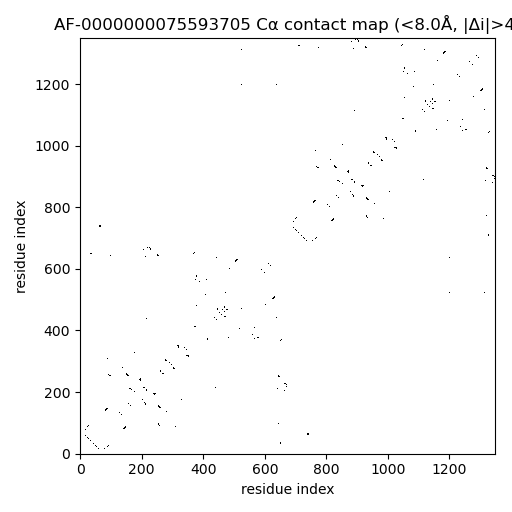3.508 -9.977 21.172 1 81.25 167 SER A O 1
ATOM 1349 N N . LEU A 1 168 ? -3.633 -8.172 19.953 1 79.31 168 LEU A N 1
ATOM 1350 C CA . LEU A 1 168 ? -3.369 -7.289 21.094 1 79.31 168 LEU A CA 1
ATOM 1351 C C . LEU A 1 168 ? -4.621 -7.113 21.938 1 79.31 168 LEU A C 1
ATOM 1353 O O . LEU A 1 168 ? -4.523 -6.844 23.141 1 79.31 168 LEU A O 1
ATOM 1357 N N . LYS A 1 169 ? -5.805 -7.242 21.375 1 71 169 LYS A N 1
ATOM 1358 C CA . LYS A 1 169 ? -7.055 -7.137 22.109 1 71 169 LYS A CA 1
ATOM 1359 C C . LYS A 1 169 ? -7.262 -8.352 23.016 1 71 169 LYS A C 1
ATOM 1361 O O . LYS A 1 169 ? -7.805 -8.227 24.109 1 71 169 LYS A O 1
ATOM 1366 N N . LYS A 1 170 ? -6.922 -9.445 22.516 1 61.38 170 LYS A N 1
ATOM 1367 C CA . LYS A 1 170 ? -7.148 -10.695 23.234 1 61.38 170 LYS A CA 1
ATOM 1368 C C . LYS A 1 170 ? -6.133 -10.867 24.359 1 61.38 170 LYS A C 1
ATOM 1370 O O . LYS A 1 170 ? -6.355 -11.656 25.281 1 61.38 170 LYS A O 1
ATOM 1375 N N . GLN A 1 171 ? -4.996 -10.367 24.266 1 56.72 171 GLN A N 1
ATOM 1376 C CA . GLN A 1 171 ? -3.945 -10.633 25.234 1 56.72 171 GLN A CA 1
ATOM 1377 C C . GLN A 1 171 ? -4.191 -9.852 26.531 1 56.72 171 GLN A C 1
ATOM 1379 O O . GLN A 1 171 ? -4.297 -8.625 26.516 1 56.72 171 GLN A O 1
ATOM 1384 N N . PRO A 1 172 ? -4.82 -10.648 27.531 1 51.28 172 PRO A N 1
ATOM 1385 C CA . PRO A 1 172 ? -4.91 -9.969 28.828 1 51.28 172 PRO A CA 1
ATOM 1386 C C . PRO A 1 172 ? -3.607 -9.281 29.219 1 51.28 172 PRO A C 1
ATOM 1388 O O . PRO A 1 172 ? -2.521 -9.812 28.969 1 51.28 172 PRO A O 1
ATOM 1391 N N . LEU A 1 173 ? -3.58 -8 29.516 1 48.09 173 LEU A N 1
ATOM 1392 C CA . LEU A 1 173 ? -2.477 -7.16 29.953 1 48.09 173 LEU A CA 1
ATOM 1393 C C . LEU A 1 173 ? -1.611 -7.895 30.969 1 48.09 173 LEU A C 1
ATOM 1395 O O . LEU A 1 173 ? -0.394 -7.703 31.016 1 48.09 173 LEU A O 1
ATOM 1399 N N .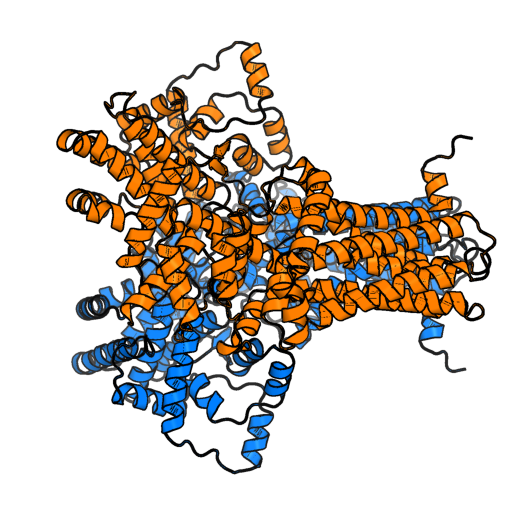 ALA A 1 174 ? -2.398 -8.664 31.906 1 46.38 174 ALA A N 1
ATOM 1400 C CA . ALA A 1 174 ? -1.798 -9.211 33.125 1 46.38 174 ALA A CA 1
ATOM 1401 C C . ALA A 1 174 ? -0.774 -10.297 32.781 1 46.38 174 ALA A C 1
ATOM 1403 O O . ALA A 1 174 ? 0.049 -10.656 33.625 1 46.38 174 ALA A O 1
ATOM 1404 N N . ARG A 1 175 ? -1.092 -11.086 31.953 1 45.53 175 ARG A N 1
ATOM 1405 C CA . ARG A 1 175 ? -0.269 -12.289 31.797 1 45.53 175 ARG A CA 1
ATOM 1406 C C . ARG A 1 175 ? 1.113 -11.938 31.266 1 45.53 175 ARG A C 1
ATOM 1408 O O . ARG A 1 175 ? 1.901 -12.828 30.938 1 45.53 175 ARG A O 1
ATOM 1415 N N . HIS A 1 176 ? 1.284 -10.758 30.891 1 47.94 176 HIS A N 1
ATOM 1416 C CA . HIS A 1 176 ? 2.598 -10.492 30.312 1 47.94 176 HIS A CA 1
ATOM 1417 C C . HIS A 1 176 ? 3.711 -10.867 31.281 1 47.94 176 HIS A C 1
ATOM 1419 O O . HIS A 1 176 ? 3.471 -11.008 32.5 1 47.94 176 HIS A O 1
ATOM 1425 N N . HIS A 1 177 ? 5.191 -10.789 30.734 1 46.19 177 HIS A N 1
ATOM 1426 C CA . HIS A 1 177 ? 6.477 -11.367 31.094 1 46.19 177 HIS A CA 1
ATOM 1427 C C . HIS A 1 177 ? 6.969 -10.836 32.438 1 46.19 177 HIS A C 1
ATOM 1429 O O . HIS A 1 177 ? 7.133 -9.625 32.594 1 46.19 177 HIS A O 1
ATOM 1435 N N . HIS A 1 178 ? 6.5 -11.398 33.5 1 41.59 178 HIS A N 1
ATOM 1436 C CA . HIS A 1 178 ? 7.262 -11.102 34.719 1 41.59 178 HIS A CA 1
ATOM 1437 C C . HIS A 1 178 ? 8.758 -11.07 34.438 1 41.59 178 HIS A C 1
ATOM 1439 O O . HIS A 1 178 ? 9.32 -12.031 33.906 1 41.59 178 HIS A O 1
ATOM 1445 N N . PHE A 1 179 ? 9.258 -10.023 33.938 1 46.25 179 PHE A N 1
ATOM 1446 C CA . PHE A 1 179 ? 10.703 -9.891 34.062 1 46.25 179 PHE A CA 1
ATOM 1447 C C . PHE A 1 179 ? 11.172 -10.305 35.469 1 46.25 179 PHE A C 1
ATOM 1449 O O . PHE A 1 179 ? 10.867 -9.633 36.469 1 46.25 179 PHE A O 1
ATOM 1456 N N . HIS A 1 180 ? 11.156 -11.523 35.719 1 45.22 180 HIS A N 1
ATOM 1457 C CA . HIS A 1 180 ? 11.625 -11.953 37.031 1 45.22 180 HIS A CA 1
ATOM 1458 C C . HIS A 1 180 ? 12.953 -11.297 37.406 1 45.22 180 HIS A C 1
ATOM 1460 O O . HIS A 1 180 ? 13.727 -10.922 36.5 1 45.22 180 HIS A O 1
ATOM 1466 N N . HIS A 1 181 ? 13.078 -10.844 38.562 1 45.31 181 HIS A N 1
ATOM 1467 C CA . HIS A 1 181 ? 14.211 -10.32 39.312 1 45.31 181 HIS A CA 1
ATOM 1468 C C . HIS A 1 181 ? 15.516 -10.992 38.875 1 45.31 181 HIS A C 1
ATOM 1470 O O . HIS A 1 181 ? 16.594 -10.406 39 1 45.31 181 HIS A O 1
ATOM 1476 N N . TRP A 1 182 ? 15.406 -12.141 38.625 1 43.66 182 TRP A N 1
ATOM 1477 C CA . TRP A 1 182 ? 16.609 -12.891 38.25 1 43.66 182 TRP A CA 1
ATOM 1478 C C . TRP A 1 182 ? 17.266 -12.312 37 1 43.66 182 TRP A C 1
ATOM 1480 O O . TRP A 1 182 ? 18.484 -12.453 36.812 1 43.66 182 TRP A O 1
ATOM 1490 N N . ASP A 1 183 ? 16.562 -11.727 36.156 1 49.38 183 ASP A N 1
ATOM 1491 C CA . ASP A 1 183 ? 17.062 -11.125 34.938 1 49.38 183 ASP A CA 1
ATOM 1492 C C . ASP A 1 183 ? 17.781 -9.812 35.219 1 49.38 183 ASP A C 1
ATOM 1494 O O . ASP A 1 183 ? 18.703 -9.422 34.5 1 49.38 183 ASP A O 1
ATOM 1498 N N . GLN A 1 184 ? 17.297 -9.086 36.156 1 47.78 184 GLN A N 1
ATOM 1499 C CA . GLN A 1 184 ? 18.078 -7.926 36.594 1 47.78 184 GLN A CA 1
ATOM 1500 C C . GLN A 1 184 ? 19.453 -8.344 37.094 1 47.78 184 GLN A C 1
ATOM 1502 O O . GLN A 1 184 ? 20.438 -7.613 36.906 1 47.78 184 GLN A O 1
ATOM 1507 N N . GLY A 1 185 ? 19.5 -9.383 37.844 1 45.25 185 GLY A N 1
ATOM 1508 C CA . GLY A 1 185 ? 20.781 -9.859 38.312 1 45.25 185 GLY A CA 1
ATOM 1509 C C . GLY A 1 185 ? 21.656 -10.383 37.188 1 45.25 185 GLY A C 1
ATOM 1510 O O . GLY A 1 185 ? 22.891 -10.461 37.344 1 45.25 185 GLY A O 1
ATOM 1511 N N . ILE A 1 186 ? 21.156 -10.977 36.312 1 44.81 186 ILE A N 1
ATOM 1512 C CA . ILE A 1 186 ? 21.922 -11.461 35.156 1 44.81 186 ILE A CA 1
ATOM 1513 C C . ILE A 1 186 ? 22.391 -10.273 34.312 1 44.81 186 ILE A C 1
ATOM 1515 O O . ILE A 1 186 ? 23.391 -10.359 33.625 1 44.81 186 ILE A O 1
ATOM 1519 N N . LEU A 1 187 ? 21.672 -9.25 34.125 1 47.69 187 LEU A N 1
ATOM 1520 C CA . LEU A 1 187 ? 22.109 -8.031 33.438 1 47.69 187 LEU A CA 1
ATOM 1521 C C . LEU A 1 187 ? 23.422 -7.527 34.031 1 47.69 187 LEU A C 1
ATOM 1523 O O . LEU A 1 187 ? 24.266 -6.992 33.344 1 47.69 187 LEU A O 1
ATOM 1527 N N . LYS A 1 188 ? 23.578 -7.523 35.375 1 48.31 188 LYS A N 1
ATOM 1528 C CA . LYS A 1 188 ? 24.828 -7.102 35.969 1 48.31 188 LYS A CA 1
ATOM 1529 C C . LYS A 1 188 ? 25.953 -8.102 35.688 1 48.31 188 LYS A C 1
ATOM 1531 O O . LYS A 1 188 ? 27.125 -7.73 35.625 1 48.31 188 LYS A O 1
ATOM 1536 N N . LYS A 1 189 ? 25.609 -9.398 35.719 1 43.09 189 LYS A N 1
ATOM 1537 C CA . LYS A 1 189 ? 26.656 -10.398 35.625 1 43.09 189 LYS A CA 1
ATOM 1538 C C . LYS A 1 189 ? 27 -10.734 34.156 1 43.09 189 LYS A C 1
ATOM 1540 O O . LYS A 1 189 ? 28.047 -11.312 33.875 1 43.09 189 LYS A O 1
ATOM 1545 N N . THR A 1 190 ? 25.922 -11.016 33.25 1 47.22 190 THR A N 1
ATOM 1546 C CA . THR A 1 190 ? 26.312 -11.492 31.938 1 47.22 190 THR A CA 1
ATOM 1547 C C . THR A 1 190 ? 26.969 -10.375 31.125 1 47.22 190 THR A C 1
ATOM 1549 O O . THR A 1 190 ? 26.406 -9.281 31 1 47.22 190 THR A O 1
ATOM 1552 N N . ASN A 1 191 ? 28.094 -10.359 30.891 1 51.41 191 ASN A N 1
ATOM 1553 C CA . ASN A 1 191 ? 29.047 -9.633 30.062 1 51.41 191 ASN A CA 1
ATOM 1554 C C . ASN A 1 191 ? 28.484 -9.336 28.688 1 51.41 191 ASN A C 1
ATOM 1556 O O . ASN A 1 191 ? 29.188 -8.766 27.828 1 51.41 191 ASN A O 1
ATOM 1560 N N . ASP A 1 192 ? 27.219 -9.859 28.266 1 70.19 192 ASP A N 1
ATOM 1561 C CA . ASP A 1 192 ? 26.844 -9.555 26.875 1 70.19 192 ASP A CA 1
ATOM 1562 C C . ASP A 1 192 ? 25.734 -8.508 26.828 1 70.19 192 ASP A C 1
ATOM 1564 O O . ASP A 1 192 ? 24.547 -8.844 26.969 1 70.19 192 ASP A O 1
ATOM 1568 N N . GLU A 1 193 ? 26.062 -7.273 26.844 1 76.31 193 GLU A N 1
ATOM 1569 C CA . GLU A 1 193 ? 25.188 -6.102 26.766 1 76.31 193 GLU A CA 1
ATOM 1570 C C . GLU A 1 193 ? 24.141 -6.27 25.672 1 76.31 193 GLU A C 1
ATOM 1572 O O . GLU A 1 193 ? 22.984 -5.875 25.859 1 76.31 193 GLU A O 1
ATOM 1577 N N . GLU A 1 194 ? 24.438 -7 24.734 1 81.31 194 GLU A N 1
ATOM 1578 C CA . GLU A 1 194 ? 23.516 -7.164 23.609 1 81.31 194 GLU A CA 1
ATOM 1579 C C . GLU A 1 194 ? 22.375 -8.102 23.984 1 81.31 194 GLU A C 1
ATOM 1581 O O . GLU A 1 194 ? 21.219 -7.867 23.609 1 81.31 194 GLU A O 1
ATOM 1586 N N . GLU A 1 195 ? 22.719 -9.102 24.703 1 83.12 195 GLU A N 1
ATOM 1587 C CA . GLU A 1 195 ? 21.688 -10.055 25.109 1 83.12 195 GLU A CA 1
ATOM 1588 C C . GLU A 1 195 ? 20.734 -9.445 26.125 1 83.12 195 GLU A C 1
ATOM 1590 O O . GLU A 1 195 ? 19.531 -9.742 26.125 1 83.12 195 GLU A O 1
ATOM 1595 N N . ALA A 1 196 ? 21.297 -8.578 26.922 1 82.56 196 ALA A N 1
ATOM 1596 C CA . ALA A 1 196 ? 20.438 -7.902 27.906 1 82.56 196 ALA A CA 1
ATOM 1597 C C . ALA A 1 196 ? 19.422 -6.996 27.219 1 82.56 196 ALA A C 1
ATOM 1599 O O . ALA A 1 196 ? 18.25 -6.969 27.594 1 82.56 196 ALA A O 1
ATOM 1600 N N . HIS A 1 197 ? 19.953 -6.34 26.203 1 84.81 197 HIS A N 1
ATOM 1601 C CA . HIS A 1 197 ? 19.047 -5.473 25.453 1 84.81 197 HIS A CA 1
ATOM 1602 C C . HIS A 1 197 ? 17.984 -6.285 24.734 1 84.81 197 HIS A C 1
ATOM 1604 O O . HIS A 1 197 ? 16.828 -5.848 24.625 1 84.81 197 HIS A O 1
ATOM 1610 N N . LEU A 1 198 ? 18.391 -7.383 24.281 1 88.56 198 LEU A N 1
ATOM 1611 C CA . LEU A 1 198 ? 17.453 -8.234 23.547 1 88.56 198 LEU A CA 1
ATOM 1612 C C . LEU A 1 198 ? 16.359 -8.773 24.469 1 88.56 198 LEU A C 1
ATOM 1614 O O . LEU A 1 198 ? 15.195 -8.82 24.094 1 88.56 198 LEU A O 1
ATOM 1618 N N . ARG A 1 199 ? 16.703 -9.188 25.625 1 86.31 199 ARG A N 1
ATOM 1619 C CA . ARG A 1 199 ? 15.727 -9.688 26.594 1 86.31 199 ARG A CA 1
ATOM 1620 C C . ARG A 1 199 ? 14.758 -8.594 27.016 1 86.31 199 ARG A C 1
ATOM 1622 O O . ARG A 1 199 ? 13.555 -8.836 27.125 1 86.31 199 ARG A O 1
ATOM 1629 N N . ARG A 1 200 ? 15.32 -7.453 27.188 1 85.5 200 ARG A N 1
ATOM 1630 C CA . ARG A 1 200 ? 14.469 -6.309 27.516 1 85.5 200 ARG A CA 1
ATOM 1631 C C . ARG A 1 200 ? 13.523 -5.98 26.359 1 85.5 200 ARG A C 1
ATOM 1633 O O . ARG A 1 200 ? 12.367 -5.617 26.594 1 85.5 200 ARG A O 1
ATOM 1640 N N . ALA A 1 201 ? 14.07 -6.074 25.188 1 90.69 201 ALA A N 1
ATOM 1641 C CA . ALA A 1 201 ? 13.258 -5.793 24.016 1 90.69 201 ALA A CA 1
ATOM 1642 C C . ALA A 1 201 ? 12.094 -6.766 23.906 1 90.69 201 ALA A C 1
ATOM 1644 O O . ALA A 1 201 ? 10.977 -6.371 23.547 1 90.69 201 ALA A O 1
ATOM 1645 N N . HIS A 1 202 ? 12.336 -8.016 24.203 1 90.69 202 HIS A N 1
ATOM 1646 C CA . HIS A 1 202 ? 11.258 -8.992 24.156 1 90.69 202 HIS A CA 1
ATOM 1647 C C . HIS A 1 202 ? 10.188 -8.688 25.203 1 90.69 202 HIS A C 1
ATOM 1649 O O . HIS A 1 202 ? 8.992 -8.828 24.938 1 90.69 202 HIS A O 1
ATOM 1655 N N . TYR A 1 203 ? 10.656 -8.25 26.266 1 87.06 203 TYR A N 1
ATOM 1656 C CA . TYR A 1 203 ? 9.727 -7.957 27.359 1 87.06 203 TYR A CA 1
ATOM 1657 C C . TYR A 1 203 ? 8.812 -6.793 27 1 87.06 203 TYR A C 1
ATOM 1659 O O . TYR A 1 203 ? 7.617 -6.816 27.297 1 87.06 203 TYR A O 1
ATOM 1667 N N . MET A 1 204 ? 9.359 -5.852 26.375 1 88.31 204 MET A N 1
ATOM 1668 C CA . MET A 1 204 ? 8.602 -4.637 26.078 1 88.31 204 MET A CA 1
ATOM 1669 C C . MET A 1 204 ? 8.055 -4.664 24.656 1 88.31 204 MET A C 1
ATOM 1671 O O . MET A 1 204 ? 7.566 -3.65 24.156 1 88.31 204 MET A O 1
ATOM 1675 N N . PHE A 1 205 ? 8.078 -5.742 24 1 90.81 205 PHE A N 1
ATOM 1676 C CA . PHE A 1 205 ? 7.723 -5.812 22.594 1 90.81 205 PHE A CA 1
ATOM 1677 C C . PHE A 1 205 ? 6.238 -5.547 22.391 1 90.81 205 PHE A C 1
ATOM 1679 O O . PHE A 1 205 ? 5.816 -5.117 21.312 1 90.81 205 PHE A O 1
ATOM 1686 N N . HIS A 1 206 ? 5.445 -5.789 23.359 1 85.94 206 HIS A N 1
ATOM 1687 C CA . HIS A 1 206 ? 4.012 -5.531 23.25 1 85.94 206 HIS A CA 1
ATOM 1688 C C . HIS A 1 206 ? 3.736 -4.051 23.016 1 85.94 206 HIS A C 1
ATOM 1690 O O . HIS A 1 206 ? 2.756 -3.699 22.344 1 85.94 206 HIS A O 1
ATOM 1696 N N . ILE A 1 207 ? 4.613 -3.23 23.484 1 86.38 207 ILE A N 1
ATOM 1697 C CA . ILE A 1 207 ? 4.465 -1.793 23.281 1 86.38 207 ILE A CA 1
ATOM 1698 C C . ILE A 1 207 ? 4.777 -1.441 21.828 1 86.38 207 ILE A C 1
ATOM 1700 O O . ILE A 1 207 ? 4.086 -0.62 21.219 1 86.38 207 ILE A O 1
ATOM 1704 N N . CYS A 1 208 ? 5.793 -2.072 21.328 1 90.31 208 CYS A N 1
ATOM 1705 C CA . CYS A 1 208 ? 6.156 -1.848 19.922 1 90.31 208 CYS A CA 1
ATOM 1706 C C . CYS A 1 208 ? 5.051 -2.33 19 1 90.31 208 CYS A C 1
ATOM 1708 O O . CYS A 1 208 ? 4.754 -1.68 18 1 90.31 208 CYS A O 1
ATOM 1710 N N . LYS A 1 209 ? 4.473 -3.414 19.328 1 89.62 209 LYS A N 1
ATOM 1711 C CA . LYS A 1 209 ? 3.365 -3.936 18.531 1 89.62 209 LYS A CA 1
ATOM 1712 C C . LYS A 1 209 ? 2.186 -2.969 18.531 1 89.62 209 LYS A C 1
ATOM 1714 O O . LYS A 1 209 ? 1.554 -2.752 17.5 1 89.62 209 LYS A O 1
ATOM 1719 N N . ARG A 1 210 ? 1.969 -2.422 19.609 1 86.31 210 ARG A N 1
ATOM 1720 C CA . ARG A 1 210 ? 0.872 -1.468 19.719 1 86.31 210 ARG A CA 1
ATOM 1721 C C . ARG A 1 210 ? 1.167 -0.193 18.938 1 86.31 210 ARG A C 1
ATOM 1723 O O . ARG A 1 210 ? 0.272 0.378 18.312 1 86.31 210 ARG A O 1
ATOM 1730 N N . ALA A 1 211 ? 2.396 0.165 19.031 1 86.81 211 ALA A N 1
ATOM 1731 C CA . ALA A 1 211 ? 2.795 1.356 18.281 1 86.81 211 ALA A CA 1
ATOM 1732 C C . ALA A 1 211 ? 2.609 1.152 16.781 1 86.81 211 ALA A C 1
ATOM 1734 O O . ALA A 1 211 ? 2.252 2.088 16.062 1 86.81 211 ALA A O 1
ATOM 1735 N N . THR A 1 212 ? 2.789 -0.045 16.328 1 88.94 212 THR A N 1
ATOM 1736 C CA . THR A 1 212 ? 2.717 -0.358 14.906 1 88.94 212 THR A CA 1
ATOM 1737 C C . THR A 1 212 ? 1.272 -0.311 14.422 1 88.94 212 THR A C 1
ATOM 1739 O O . THR A 1 212 ? 1.02 -0.035 13.242 1 88.94 212 THR A O 1
ATOM 1742 N N . VAL A 1 213 ? 0.317 -0.607 15.305 1 84.31 213 VAL A N 1
ATOM 1743 C CA . VAL A 1 213 ? -1.091 -0.595 14.922 1 84.31 213 VAL A CA 1
ATOM 1744 C C . VAL A 1 213 ? -1.77 0.651 15.484 1 84.31 213 VAL A C 1
ATOM 1746 O O . VAL A 1 213 ? -2.996 0.703 15.594 1 84.31 213 VAL A O 1
ATOM 1749 N N . ASP A 1 214 ? -1.03 1.609 15.828 1 73.56 214 ASP A N 1
ATOM 1750 C CA . ASP A 1 214 ? -1.52 2.885 16.344 1 73.56 214 ASP A CA 1
ATOM 1751 C C . ASP A 1 214 ? -2.393 2.682 17.578 1 73.56 214 ASP A C 1
ATOM 1753 O O . ASP A 1 214 ? -3.471 3.27 17.688 1 73.56 214 ASP A O 1
ATOM 1757 N N . SER A 1 215 ? -2.014 1.703 18.406 1 69.69 215 SER A N 1
ATOM 1758 C CA . SER A 1 215 ? -2.715 1.469 19.656 1 69.69 215 SER A CA 1
ATOM 1759 C C . SER A 1 215 ? -1.845 1.839 20.859 1 69.69 215 SER A C 1
ATOM 1761 O O . SER A 1 215 ? -0.628 1.642 20.828 1 69.69 215 SER A O 1
ATOM 1763 N N . TRP A 1 216 ? -2.285 2.791 21.672 1 63.44 216 TRP A N 1
ATOM 1764 C CA . TRP A 1 216 ? -1.492 3.217 22.812 1 63.44 216 TRP A CA 1
ATOM 1765 C C . TRP A 1 216 ? -1.883 2.438 24.062 1 63.44 216 TRP A C 1
ATOM 1767 O O . TRP A 1 216 ? -3 1.921 24.156 1 63.44 216 TRP A O 1
ATOM 1777 N N . LEU A 1 217 ? -0.863 2.215 24.922 1 56.72 217 LEU A N 1
ATOM 1778 C CA . LEU A 1 217 ? -1.06 1.496 26.172 1 56.72 217 LEU A CA 1
ATOM 1779 C C . LEU A 1 217 ? -2.012 2.256 27.094 1 56.72 217 LEU A C 1
ATOM 1781 O O . LEU A 1 217 ? -1.719 3.381 27.5 1 56.72 217 LEU A O 1
ATOM 1785 N N . GLU A 1 218 ? -3.301 2.246 26.781 1 52.47 218 GLU A N 1
ATOM 1786 C CA . GLU A 1 218 ? -4.277 3.002 27.562 1 52.47 218 GLU A CA 1
ATOM 1787 C C . GLU A 1 218 ? -4.074 2.791 29.062 1 52.47 218 GLU A C 1
ATOM 1789 O O . GLU A 1 218 ? -4.238 3.723 29.859 1 52.47 218 GLU A O 1
ATOM 1794 N N . LYS A 1 219 ? -4.129 1.45 29.406 1 52.91 219 LYS A N 1
ATOM 1795 C CA . LYS A 1 219 ? -4.254 1.233 30.844 1 52.91 219 LYS A CA 1
ATOM 1796 C C . LYS A 1 219 ? -2.883 1.186 31.516 1 52.91 219 LYS A C 1
ATOM 1798 O O . LYS A 1 219 ? -1.863 1.015 30.844 1 52.91 219 LYS A O 1
ATOM 1803 N N . ASP A 1 220 ? -2.908 1.559 32.719 1 52.97 220 ASP A N 1
ATOM 1804 C CA . ASP A 1 220 ? -1.816 1.549 33.688 1 52.97 220 ASP A CA 1
ATOM 1805 C C . ASP A 1 220 ? -0.83 0.421 33.406 1 52.97 220 ASP A C 1
ATOM 1807 O O . ASP A 1 220 ? -1.187 -0.757 33.469 1 52.97 220 ASP A O 1
ATOM 1811 N N . PRO A 1 221 ? 0.198 0.911 32.562 1 57.16 221 PRO A N 1
ATOM 1812 C CA . PRO A 1 221 ? 1.191 -0.158 32.438 1 57.16 221 PRO A CA 1
ATOM 1813 C C . PRO A 1 221 ? 1.435 -0.893 33.75 1 57.16 221 PRO A C 1
ATOM 1815 O O . PRO A 1 221 ? 1.329 -0.295 34.844 1 57.16 221 PRO A O 1
ATOM 1818 N N . GLU A 1 222 ? 1.383 -2.098 33.75 1 62.12 222 GLU A N 1
ATOM 1819 C CA . GLU A 1 222 ? 1.779 -2.852 34.938 1 62.12 222 GLU A CA 1
ATOM 1820 C C . GLU A 1 222 ? 3.039 -2.264 35.562 1 62.12 222 GLU A C 1
ATOM 1822 O O . GLU A 1 222 ? 3.85 -1.639 34.875 1 62.12 222 GLU A O 1
ATOM 1827 N N . HIS A 1 223 ? 3.027 -2.262 36.75 1 59.12 223 HIS A N 1
ATOM 1828 C CA . HIS A 1 223 ? 4.109 -1.705 37.562 1 59.12 223 HIS A CA 1
ATOM 1829 C C . HIS A 1 223 ? 5.473 -2.08 36.969 1 59.12 223 HIS A C 1
ATOM 1831 O O . HIS A 1 223 ? 6.359 -1.231 36.875 1 59.12 223 HIS A O 1
ATOM 1837 N N . ASN A 1 224 ? 5.531 -3.201 36.469 1 66.25 224 ASN A N 1
ATOM 1838 C CA . ASN A 1 224 ? 6.824 -3.662 35.969 1 66.25 224 ASN A CA 1
ATOM 1839 C C . ASN A 1 224 ? 7.172 -3.01 34.625 1 66.25 224 ASN A C 1
ATOM 1841 O O . ASN A 1 224 ? 8.336 -2.705 34.375 1 66.25 224 ASN A O 1
ATOM 1845 N N . THR A 1 225 ? 6.184 -2.715 33.906 1 73 225 THR A N 1
ATOM 1846 C CA . THR A 1 225 ? 6.422 -2.064 32.625 1 73 225 THR A CA 1
ATOM 1847 C C . THR A 1 225 ? 6.84 -0.61 32.812 1 73 225 THR A C 1
ATOM 1849 O O . THR A 1 225 ? 7.719 -0.109 32.094 1 73 225 THR A O 1
ATOM 1852 N N . LEU A 1 226 ? 6.305 -0.073 33.844 1 75.81 226 LEU A N 1
ATOM 1853 C CA . LEU A 1 226 ? 6.645 1.313 34.125 1 75.81 226 LEU A CA 1
ATOM 1854 C C . LEU A 1 226 ? 8.086 1.424 34.625 1 75.81 226 LEU A C 1
ATOM 1856 O O . LEU A 1 226 ? 8.805 2.355 34.25 1 75.81 226 LEU A O 1
ATOM 1860 N N . GLU A 1 227 ? 8.469 0.466 35.406 1 76.88 227 GLU A N 1
ATOM 1861 C CA . GLU A 1 227 ? 9.836 0.473 35.906 1 76.88 227 GLU A CA 1
ATOM 1862 C C . GLU A 1 227 ? 10.852 0.262 34.781 1 76.88 227 GLU A C 1
ATOM 1864 O O . GLU A 1 227 ? 11.922 0.869 34.781 1 76.88 227 GLU A O 1
ATOM 1869 N N . MET A 1 228 ? 10.453 -0.462 33.938 1 79.38 228 MET A N 1
ATOM 1870 C CA . MET A 1 228 ? 11.359 -0.729 32.812 1 79.38 228 MET A CA 1
ATOM 1871 C C . MET A 1 228 ? 11.461 0.483 31.906 1 79.38 228 MET A C 1
ATOM 1873 O O . MET A 1 228 ? 12.531 0.763 31.359 1 79.38 228 MET A O 1
ATOM 1877 N N . LEU A 1 229 ? 10.406 1.143 31.781 1 80.94 229 LEU A N 1
ATOM 1878 C CA . LEU A 1 229 ? 10.414 2.355 30.969 1 80.94 229 LEU A CA 1
ATOM 1879 C C . LEU A 1 229 ? 11.273 3.436 31.609 1 80.94 229 LEU A C 1
ATOM 1881 O O . LEU A 1 229 ? 12.023 4.129 30.922 1 80.94 229 LEU A O 1
ATOM 1885 N N . LYS A 1 230 ? 11.211 3.455 32.844 1 81.12 230 LYS A N 1
ATOM 1886 C CA . LYS A 1 230 ? 12.039 4.406 33.594 1 81.12 230 LYS A CA 1
ATOM 1887 C C . LYS A 1 230 ? 13.516 4.055 33.469 1 81.12 230 LYS A C 1
ATOM 1889 O O . LYS A 1 230 ? 14.359 4.941 33.312 1 81.12 230 LYS A O 1
ATOM 1894 N N . ALA A 1 231 ? 13.727 2.787 33.469 1 80.25 231 ALA A N 1
ATOM 1895 C CA . ALA A 1 231 ? 15.102 2.32 33.344 1 80.25 231 ALA A CA 1
ATOM 1896 C C . ALA A 1 231 ? 15.648 2.627 31.953 1 80.25 231 ALA A C 1
ATOM 1898 O O . ALA A 1 231 ? 16.828 2.949 31.797 1 80.25 231 ALA A O 1
ATOM 1899 N N . LEU A 1 232 ? 14.844 2.584 31.062 1 81.62 232 LEU A N 1
ATOM 1900 C CA . LEU A 1 232 ? 15.242 2.838 29.688 1 81.62 232 LEU A CA 1
ATOM 1901 C C . LEU A 1 232 ? 15.594 4.309 29.484 1 81.62 232 LEU A C 1
ATOM 1903 O O . LEU A 1 232 ? 16.516 4.637 28.75 1 81.62 232 LEU A O 1
ATOM 1907 N N . ARG A 1 233 ? 14.875 5.09 30.047 1 80.5 233 ARG A N 1
ATOM 1908 C CA . ARG A 1 233 ? 15.109 6.523 29.922 1 80.5 233 ARG A CA 1
ATOM 1909 C C . ARG A 1 233 ? 16.453 6.914 30.531 1 80.5 233 ARG A C 1
ATOM 1911 O O . ARG A 1 233 ? 17.109 7.852 30.062 1 80.5 233 ARG A O 1
ATOM 1918 N N . LYS A 1 234 ? 16.781 6.164 31.531 1 79.06 234 LYS A N 1
ATOM 1919 C CA . LYS A 1 234 ? 18.031 6.465 32.25 1 79.06 234 LYS A CA 1
ATOM 1920 C C . LYS A 1 234 ? 19.234 5.883 31.5 1 79.06 234 LYS A C 1
ATOM 1922 O O . LYS A 1 234 ? 20.375 6.246 31.797 1 79.06 234 LYS A O 1
ATOM 1927 N N . GLU A 1 235 ? 18.891 5.074 30.609 1 79.31 235 GLU A N 1
ATOM 1928 C CA . GLU A 1 235 ? 19.969 4.488 29.828 1 79.31 235 GLU A CA 1
ATOM 1929 C C . GLU A 1 235 ? 20.641 5.539 28.938 1 79.31 235 GLU A C 1
ATOM 1931 O O . GLU A 1 235 ? 20.031 6.547 28.594 1 79.31 235 GLU A O 1
ATOM 1936 N N . ASP A 1 236 ? 21.844 5.285 28.656 1 82.69 236 ASP A N 1
ATOM 1937 C CA . ASP A 1 236 ? 22.609 6.156 27.781 1 82.69 236 ASP A CA 1
ATOM 1938 C C . ASP A 1 236 ? 22.125 6.066 26.344 1 82.69 236 ASP A C 1
ATOM 1940 O O . ASP A 1 236 ? 21.328 5.18 26.016 1 82.69 236 ASP A O 1
ATOM 1944 N N . SER A 1 237 ? 22.562 7.008 25.547 1 89.38 237 SER A N 1
ATOM 1945 C CA . SER A 1 237 ? 22.172 7.094 24.141 1 89.38 237 SER A CA 1
ATOM 1946 C C . SER A 1 237 ? 22.469 5.789 23.406 1 89.38 237 SER A C 1
ATOM 1948 O O . SER A 1 237 ? 21.656 5.309 22.609 1 89.38 237 SER A O 1
ATOM 1950 N N . LYS A 1 238 ? 23.516 5.16 23.719 1 88.06 238 LYS A N 1
ATOM 1951 C CA . LYS A 1 238 ? 23.906 3.92 23.062 1 88.06 238 LYS A CA 1
ATOM 1952 C C . LYS A 1 238 ? 22.938 2.791 23.391 1 88.06 238 LYS A C 1
ATOM 1954 O O . LYS A 1 238 ? 22.578 2.004 22.516 1 88.06 238 LYS A O 1
ATOM 1959 N N . GLY A 1 239 ? 22.531 2.801 24.578 1 88.44 239 GLY A N 1
ATOM 1960 C CA . GLY A 1 239 ? 21.594 1.781 24.984 1 88.44 239 GLY A CA 1
ATOM 1961 C C . GLY A 1 239 ? 20.219 1.941 24.344 1 88.44 239 GLY A C 1
ATOM 1962 O O . GLY A 1 239 ? 19.609 0.958 23.922 1 88.44 239 GLY A O 1
ATOM 1963 N N . MET A 1 240 ? 19.781 3.131 24.266 1 91.69 240 MET A N 1
ATOM 1964 C CA . MET A 1 240 ? 18.469 3.393 23.672 1 91.69 240 MET A CA 1
ATOM 1965 C C . MET A 1 240 ? 18.453 3.086 22.188 1 91.69 240 MET A C 1
ATOM 1967 O O . MET A 1 240 ? 17.453 2.6 21.656 1 91.69 240 MET A O 1
ATOM 1971 N N . TRP A 1 241 ? 19.578 3.432 21.531 1 92.62 241 TRP A N 1
ATOM 1972 C CA . TRP A 1 241 ? 19.688 3.127 20.109 1 92.62 241 TRP A CA 1
ATOM 1973 C C . TRP A 1 241 ? 19.672 1.62 19.875 1 92.62 241 TRP A C 1
ATOM 1975 O O . TRP A 1 241 ? 18.938 1.131 19.016 1 92.62 241 TRP A O 1
ATOM 1985 N N . ALA A 1 242 ? 20.391 0.916 20.672 1 91.12 242 ALA A N 1
ATOM 1986 C CA . ALA A 1 242 ? 20.438 -0.54 20.562 1 91.12 242 ALA A CA 1
ATOM 1987 C C . ALA A 1 242 ? 19.062 -1.155 20.828 1 91.12 242 ALA A C 1
ATOM 1989 O O . ALA A 1 242 ? 18.625 -2.062 20.109 1 91.12 242 ALA A O 1
ATOM 1990 N N . PHE A 1 243 ? 18.469 -0.627 21.797 1 92 243 PHE A N 1
ATOM 1991 C CA . PHE A 1 243 ? 17.156 -1.11 22.172 1 92 243 PHE A CA 1
ATOM 1992 C C . PHE A 1 243 ? 16.156 -0.897 21.031 1 92 243 PHE A C 1
ATOM 1994 O O . PHE A 1 243 ? 15.398 -1.806 20.688 1 92 243 PHE A O 1
ATOM 2001 N N . SER A 1 244 ? 16.156 0.271 20.484 1 93.25 244 SER A N 1
ATOM 2002 C CA . SER A 1 244 ? 15.234 0.599 19.391 1 93.25 244 SER A CA 1
ATOM 2003 C C . SER A 1 244 ? 15.484 -0.273 18.172 1 93.25 244 SER A C 1
ATOM 2005 O O . SER A 1 244 ? 14.539 -0.702 17.5 1 93.25 244 SER A O 1
ATOM 2007 N N . GLU A 1 245 ? 16.719 -0.537 17.906 1 92.75 245 GLU A N 1
ATOM 2008 C CA . GLU A 1 245 ? 17.078 -1.393 16.781 1 92.75 245 GLU A CA 1
ATOM 2009 C C . GLU A 1 245 ? 16.609 -2.826 17 1 92.75 245 GLU A C 1
ATOM 2011 O O . GLU A 1 245 ? 16.156 -3.492 16.062 1 92.75 245 GLU A O 1
ATOM 2016 N N . MET A 1 246 ? 16.703 -3.258 18.203 1 92.75 246 MET A N 1
ATOM 2017 C CA . MET A 1 246 ? 16.25 -4.609 18.531 1 92.75 246 MET A CA 1
ATOM 2018 C C . MET A 1 246 ? 14.742 -4.719 18.422 1 92.75 246 MET A C 1
ATOM 2020 O O . MET A 1 246 ? 14.219 -5.75 17.984 1 92.75 246 MET A O 1
ATOM 2024 N N . GLN A 1 247 ? 14.055 -3.68 18.797 1 94.69 247 GLN A N 1
ATOM 2025 C CA . GLN A 1 247 ? 12.602 -3.668 18.656 1 94.69 247 GLN A CA 1
ATOM 2026 C C . GLN A 1 247 ? 12.188 -3.791 17.188 1 94.69 247 GLN A C 1
ATOM 2028 O O . GLN A 1 247 ? 11.266 -4.539 16.859 1 94.69 247 GLN A O 1
ATOM 2033 N N . LEU A 1 248 ? 12.883 -3.131 16.359 1 93.94 248 LEU A N 1
ATOM 2034 C CA . LEU A 1 248 ? 12.57 -3.176 14.93 1 93.94 248 LEU A CA 1
ATOM 2035 C C . LEU A 1 248 ? 12.906 -4.543 14.344 1 93.94 248 LEU A C 1
ATOM 2037 O O . LEU A 1 248 ? 12.219 -5.02 13.438 1 93.94 248 LEU A O 1
ATOM 2041 N N . SER A 1 249 ? 13.906 -5.137 14.906 1 92.88 249 SER A N 1
ATOM 2042 C CA . SER A 1 249 ? 14.25 -6.484 14.461 1 92.88 249 SER A CA 1
ATOM 2043 C C . SER A 1 249 ? 13.156 -7.48 14.836 1 92.88 249 SER A C 1
ATOM 2045 O O . SER A 1 249 ? 12.852 -8.391 14.07 1 92.88 249 SER A O 1
ATOM 2047 N N . LEU A 1 250 ? 12.672 -7.32 15.969 1 94.31 250 LEU A N 1
ATOM 2048 C CA . LEU A 1 250 ? 11.578 -8.188 16.391 1 94.31 250 LEU A CA 1
ATOM 2049 C C . LEU A 1 250 ? 10.336 -7.941 15.547 1 94.31 250 LEU A C 1
ATOM 2051 O O . LEU A 1 250 ? 9.602 -8.875 15.227 1 94.31 250 LEU A O 1
ATOM 2055 N N . LEU A 1 251 ? 10.125 -6.707 15.258 1 94.62 251 LEU A N 1
ATOM 2056 C CA . LEU A 1 251 ? 8.992 -6.387 14.391 1 94.62 251 LEU A CA 1
ATOM 2057 C C . LEU A 1 251 ? 9.164 -7.012 13.016 1 94.62 251 LEU A C 1
ATOM 2059 O O . LEU A 1 251 ? 8.195 -7.496 12.422 1 94.62 251 LEU A O 1
ATOM 2063 N N . TYR A 1 252 ? 10.367 -6.98 12.484 1 93.88 252 TYR A N 1
ATOM 2064 C CA . TYR A 1 252 ? 10.672 -7.656 11.234 1 93.88 252 TYR A CA 1
ATOM 2065 C C . TYR A 1 252 ? 10.305 -9.133 11.305 1 93.88 252 TYR A C 1
ATOM 2067 O O . TYR A 1 252 ? 9.734 -9.688 10.367 1 93.88 252 TYR A O 1
ATOM 2075 N N . ASP A 1 253 ? 10.555 -9.742 12.398 1 93.94 253 ASP A N 1
ATOM 2076 C CA . ASP A 1 253 ? 10.305 -11.172 12.555 1 93.94 253 ASP A CA 1
ATOM 2077 C C . ASP A 1 253 ? 8.812 -11.484 12.492 1 93.94 253 ASP A C 1
ATOM 2079 O O . ASP A 1 253 ? 8.414 -12.492 11.922 1 93.94 253 ASP A O 1
ATOM 2083 N N . ILE A 1 254 ? 8.109 -10.68 13.023 1 94 254 ILE A N 1
ATOM 2084 C CA . ILE A 1 254 ? 6.668 -10.93 13.062 1 94 254 ILE A CA 1
ATOM 2085 C C . ILE A 1 254 ? 6.066 -10.68 11.68 1 94 254 ILE A C 1
ATOM 2087 O O . ILE A 1 254 ? 5.125 -11.359 11.273 1 94 254 ILE A O 1
ATOM 2091 N N . LEU A 1 255 ? 6.617 -9.766 10.922 1 95.12 255 LEU A N 1
ATOM 2092 C CA . LEU A 1 255 ? 6.023 -9.359 9.648 1 95.12 255 LEU A CA 1
ATOM 2093 C C . LEU A 1 255 ? 6.496 -10.258 8.516 1 95.12 255 LEU A C 1
ATOM 2095 O O . LEU A 1 255 ? 5.727 -10.57 7.602 1 95.12 255 LEU A O 1
ATOM 2099 N N . TYR A 1 256 ? 7.773 -10.703 8.57 1 94.75 256 TYR A N 1
ATOM 2100 C CA . TYR A 1 256 ? 8.336 -11.273 7.348 1 94.75 256 TYR A CA 1
ATOM 2101 C C . TYR A 1 256 ? 8.852 -12.688 7.59 1 94.75 256 TYR A C 1
ATOM 2103 O O . TYR A 1 256 ? 9.266 -13.375 6.648 1 94.75 256 TYR A O 1
ATOM 2111 N N . THR A 1 257 ? 8.844 -13.125 8.805 1 94.56 257 THR A N 1
ATOM 2112 C CA . THR A 1 257 ? 9.273 -14.484 9.102 1 94.56 257 THR A CA 1
ATOM 2113 C C . THR A 1 257 ? 8.148 -15.273 9.773 1 94.56 257 THR A C 1
ATOM 2115 O O . THR A 1 257 ? 7.047 -14.766 9.953 1 94.56 257 THR A O 1
ATOM 2118 N N . LYS A 1 258 ? 8.453 -16.531 10.148 1 94.62 258 LYS A N 1
ATOM 2119 C CA . LYS A 1 258 ? 7.469 -17.406 10.789 1 94.62 258 LYS A CA 1
ATOM 2120 C C . LYS A 1 258 ? 7.625 -17.391 12.305 1 94.62 258 LYS A C 1
ATOM 2122 O O . LYS A 1 258 ? 6.988 -18.172 13.016 1 94.62 258 LYS A O 1
ATOM 2127 N N . ALA A 1 259 ? 8.375 -16.562 12.844 1 92.69 259 ALA A N 1
ATOM 2128 C CA . ALA A 1 259 ? 8.758 -16.609 14.25 1 92.69 259 ALA A CA 1
ATOM 2129 C C . ALA A 1 259 ? 7.531 -16.5 15.156 1 92.69 259 ALA A C 1
ATOM 2131 O O . ALA A 1 259 ? 7.438 -17.188 16.172 1 92.69 259 ALA A O 1
ATOM 2132 N N . ALA A 1 260 ? 6.594 -15.719 14.789 1 90.62 260 ALA A N 1
ATOM 2133 C CA . ALA A 1 260 ? 5.426 -15.477 15.633 1 90.62 260 ALA A CA 1
ATOM 2134 C C . ALA A 1 260 ? 4.574 -16.734 15.758 1 90.62 260 ALA A C 1
ATOM 2136 O O . ALA A 1 260 ? 3.867 -16.922 16.75 1 90.62 260 ALA A O 1
ATOM 2137 N N . VAL A 1 261 ? 4.672 -17.609 14.805 1 93.12 261 VAL A N 1
ATOM 2138 C CA . VAL A 1 261 ? 3.822 -18.797 14.773 1 93.12 261 VAL A CA 1
ATOM 2139 C C . VAL A 1 261 ? 4.594 -20 15.328 1 93.12 261 VAL A C 1
ATOM 2141 O O . VAL A 1 261 ? 4.023 -20.844 16.031 1 93.12 261 VAL A O 1
ATOM 2144 N N . ILE A 1 262 ? 5.84 -20.047 15.109 1 94 262 ILE A N 1
ATOM 2145 C CA . ILE A 1 262 ? 6.66 -21.188 15.484 1 94 262 ILE A CA 1
ATOM 2146 C C . ILE A 1 262 ? 6.859 -21.203 17 1 94 262 ILE A C 1
ATOM 2148 O O . ILE A 1 262 ? 6.883 -22.266 17.609 1 94 262 ILE A O 1
ATOM 2152 N N . HIS A 1 263 ? 6.969 -20.047 17.562 1 93 263 HIS A N 1
ATOM 2153 C CA . HIS A 1 263 ? 7.293 -20 18.984 1 93 263 HIS A CA 1
ATOM 2154 C C . HIS A 1 263 ? 6.027 -19.922 19.828 1 93 263 HIS A C 1
ATOM 2156 O O . HIS A 1 263 ? 5.895 -19.047 20.688 1 93 263 HIS A O 1
ATOM 2162 N N . THR A 1 264 ? 5.152 -20.672 19.547 1 91.38 264 THR A N 1
ATOM 2163 C CA . THR A 1 264 ? 3.938 -20.953 20.312 1 91.38 264 THR A CA 1
ATOM 2164 C C . THR A 1 264 ? 3.824 -22.438 20.641 1 91.38 264 THR A C 1
ATOM 2166 O O . THR A 1 264 ? 4.625 -23.234 20.172 1 91.38 264 THR A O 1
ATOM 2169 N N . TRP A 1 265 ? 2.943 -22.828 21.438 1 90.31 265 TRP A N 1
ATOM 2170 C CA . TRP A 1 265 ? 2.781 -24.219 21.828 1 90.31 265 TRP A CA 1
ATOM 2171 C C . TRP A 1 265 ? 2.479 -25.094 20.625 1 90.31 265 TRP A C 1
ATOM 2173 O O . TRP A 1 265 ? 3.148 -26.109 20.406 1 90.31 265 TRP A O 1
ATOM 2183 N N . PRO A 1 266 ? 1.511 -24.625 19.797 1 91.44 266 PRO A N 1
ATOM 2184 C CA . PRO A 1 266 ? 1.278 -25.438 18.609 1 91.44 266 PRO A CA 1
ATOM 2185 C C . PRO A 1 266 ? 2.48 -25.469 17.672 1 91.44 266 PRO A C 1
ATOM 2187 O O . PRO A 1 266 ? 2.738 -26.484 17.016 1 91.44 266 PRO A O 1
ATOM 2190 N N . GLY A 1 267 ? 3.168 -24.422 17.672 1 92.06 267 GLY A N 1
ATOM 2191 C CA . GLY A 1 267 ? 4.348 -24.359 16.812 1 92.06 267 GLY A CA 1
ATOM 2192 C C . GLY A 1 267 ? 5.43 -25.344 17.234 1 92.06 267 GLY A C 1
ATOM 2193 O O . GLY A 1 267 ? 6 -26.047 16.391 1 92.06 267 GLY A O 1
ATOM 2194 N N . TYR A 1 268 ? 5.676 -25.453 18.484 1 91.12 268 TYR A N 1
ATOM 2195 C CA . TYR A 1 268 ? 6.684 -26.375 18.969 1 91.12 268 TYR A CA 1
ATOM 2196 C C . TYR A 1 268 ? 6.215 -27.828 18.812 1 91.12 268 TYR A C 1
ATOM 2198 O O . TYR A 1 268 ? 7.02 -28.719 18.547 1 91.12 268 TYR A O 1
ATOM 2206 N N . PHE A 1 269 ? 4.969 -28.016 18.984 1 91.81 269 PHE A N 1
ATOM 2207 C CA . PHE A 1 269 ? 4.426 -29.359 18.781 1 91.81 269 PHE A CA 1
ATOM 2208 C C . PHE A 1 269 ? 4.609 -29.812 17.344 1 91.81 269 PHE A C 1
ATOM 2210 O O . PHE A 1 269 ? 5.023 -30.938 17.078 1 91.81 269 PHE A O 1
ATOM 2217 N N . ILE A 1 270 ? 4.316 -28.938 16.453 1 93.12 270 ILE A N 1
ATOM 2218 C CA . ILE A 1 270 ? 4.449 -29.266 15.039 1 93.12 270 ILE A CA 1
ATOM 2219 C C . ILE A 1 270 ? 5.922 -29.5 14.703 1 93.12 270 ILE A C 1
ATOM 2221 O O . ILE A 1 270 ? 6.246 -30.406 13.922 1 93.12 270 ILE A O 1
ATOM 2225 N N . ARG A 1 271 ? 6.703 -28.734 15.328 1 93.06 271 ARG A N 1
ATOM 2226 C CA . ARG A 1 271 ? 8.133 -28.875 15.062 1 93.06 271 ARG A CA 1
ATOM 2227 C C . ARG A 1 271 ? 8.641 -30.219 15.555 1 93.06 271 ARG A C 1
ATOM 2229 O O . ARG A 1 271 ? 9.414 -30.891 14.859 1 93.06 271 ARG A O 1
ATOM 2236 N N . LEU A 1 272 ? 8.266 -30.625 16.688 1 91.56 272 LEU A N 1
ATOM 2237 C CA . LEU A 1 272 ? 8.688 -31.922 17.234 1 91.56 272 LEU A CA 1
ATOM 2238 C C . LEU A 1 272 ? 8.078 -33.062 16.438 1 91.56 272 LEU A C 1
ATOM 2240 O O . LEU A 1 272 ? 8.781 -34 16.078 1 91.56 272 LEU A O 1
ATOM 2244 N N . ALA A 1 273 ? 6.832 -32.875 16.188 1 94.25 273 ALA A N 1
ATOM 2245 C CA . ALA A 1 273 ? 6.145 -33.906 15.414 1 94.25 273 ALA A CA 1
ATOM 2246 C C . ALA A 1 273 ? 6.73 -34.031 14.016 1 94.25 273 ALA A C 1
ATOM 2248 O O . ALA A 1 273 ? 6.875 -35.156 13.492 1 94.25 273 ALA A O 1
ATOM 2249 N N . SER A 1 274 ? 7.039 -32.938 13.398 1 95.12 274 SER A N 1
ATOM 2250 C CA . SER A 1 274 ? 7.59 -32.938 12.055 1 95.12 274 SER A CA 1
ATOM 2251 C C . SER A 1 274 ? 8.977 -33.594 12.023 1 95.12 274 SER A C 1
ATOM 2253 O O . SER A 1 274 ? 9.289 -34.344 11.109 1 95.12 274 SER A O 1
ATOM 2255 N N . SER A 1 275 ? 9.773 -33.344 13.039 1 94.12 275 SER A N 1
ATOM 2256 C CA . SER A 1 275 ? 11.109 -33.938 13.086 1 94.12 275 SER A CA 1
ATOM 2257 C C . SER A 1 275 ? 11.039 -35.438 13.266 1 94.12 275 SER A C 1
ATOM 2259 O O . SER A 1 275 ? 11.758 -36.188 12.578 1 94.12 275 SER A O 1
ATOM 2261 N N . VAL A 1 276 ? 10.172 -35.844 14.07 1 95.5 276 VAL A N 1
ATOM 2262 C CA . VAL A 1 276 ? 10.023 -37.281 14.312 1 95.5 276 VAL A CA 1
ATOM 2263 C C . VAL A 1 276 ? 9.414 -37.938 13.086 1 95.5 276 VAL A C 1
ATOM 2265 O O . VAL A 1 276 ? 9.836 -39.031 12.695 1 95.5 276 VAL A O 1
ATOM 2268 N N . ALA A 1 277 ? 8.492 -37.281 12.492 1 97.25 277 ALA A N 1
ATOM 2269 C CA . ALA A 1 277 ? 7.824 -37.812 11.312 1 97.25 277 ALA A CA 1
ATOM 2270 C C . ALA A 1 277 ? 8.797 -37.969 10.148 1 97.25 277 ALA A C 1
ATOM 2272 O O . ALA A 1 277 ? 8.75 -38.938 9.406 1 97.25 277 ALA A O 1
ATOM 2273 N N . ILE A 1 278 ? 9.656 -37.031 9.961 1 96.94 278 ILE A N 1
ATOM 2274 C CA . ILE A 1 278 ? 10.617 -37.094 8.867 1 96.94 278 ILE A CA 1
ATOM 2275 C C . ILE A 1 278 ? 11.625 -38.219 9.125 1 96.94 278 ILE A C 1
ATOM 2277 O O . ILE A 1 278 ? 11.984 -38.969 8.203 1 96.94 278 ILE A O 1
ATOM 2281 N N . ALA A 1 279 ? 12.055 -38.375 10.375 1 96 279 ALA A N 1
ATOM 2282 C CA . ALA A 1 279 ? 12.969 -39.469 10.727 1 96 279 ALA A CA 1
ATOM 2283 C C . ALA A 1 279 ? 12.305 -40.812 10.523 1 96 279 ALA A C 1
ATOM 2285 O O . ALA A 1 279 ? 12.922 -41.75 9.984 1 96 279 ALA A O 1
ATOM 2286 N N . ALA A 1 280 ? 11.086 -40.875 10.93 1 96.94 280 ALA A N 1
ATOM 2287 C CA . ALA A 1 280 ? 10.336 -42.094 10.75 1 96.94 280 ALA A CA 1
ATOM 2288 C C . ALA A 1 280 ? 10.148 -42.406 9.266 1 96.94 280 ALA A C 1
ATOM 2290 O O . ALA A 1 280 ? 10.266 -43.562 8.852 1 96.94 280 ALA A O 1
ATOM 2291 N N . SER A 1 281 ? 9.82 -41.406 8.477 1 96.75 281 SER A N 1
ATOM 2292 C CA . SER A 1 281 ? 9.656 -41.594 7.043 1 96.75 281 SER A CA 1
ATOM 2293 C C . SER A 1 281 ? 10.953 -42.062 6.395 1 96.75 281 SER A C 1
ATOM 2295 O O . SER A 1 281 ? 10.93 -42.906 5.484 1 96.75 281 SER A O 1
ATOM 2297 N N . PHE A 1 282 ? 12.055 -41.562 6.84 1 95.75 282 PHE A N 1
ATOM 2298 C CA . PHE A 1 282 ? 13.359 -41.969 6.328 1 95.75 282 PHE A CA 1
ATOM 2299 C C . PHE A 1 282 ? 13.625 -43.438 6.637 1 95.75 282 PHE A C 1
ATOM 2301 O O . PHE A 1 282 ? 14.047 -44.188 5.758 1 95.75 282 PHE A O 1
ATOM 2308 N N . LEU A 1 283 ? 13.281 -43.906 7.82 1 95.19 283 LEU A N 1
ATOM 2309 C CA . LEU A 1 283 ? 13.492 -45.312 8.227 1 95.19 283 LEU A CA 1
ATOM 2310 C C . LEU A 1 283 ? 12.523 -46.219 7.504 1 95.19 283 LEU A C 1
ATOM 2312 O O . LEU A 1 283 ? 12.914 -47.312 7.062 1 95.19 283 LEU A O 1
ATOM 2316 N N . LEU A 1 284 ? 11.297 -45.781 7.418 1 95.31 284 LEU A N 1
ATOM 2317 C CA . LEU A 1 284 ? 10.305 -46.594 6.719 1 95.31 284 LEU A CA 1
ATOM 2318 C C . LEU A 1 284 ? 10.695 -46.781 5.258 1 95.31 284 LEU A C 1
ATOM 2320 O O . LEU A 1 284 ? 10.516 -47.875 4.707 1 95.31 284 LEU A O 1
ATOM 2324 N N . PHE A 1 285 ? 11.195 -45.75 4.602 1 93.81 285 PHE A N 1
ATOM 2325 C CA . PHE A 1 285 ? 11.625 -45.844 3.215 1 93.81 285 PHE A CA 1
ATOM 2326 C C . PHE A 1 285 ? 12.836 -46.781 3.096 1 93.81 285 PHE A C 1
ATOM 2328 O O . PHE A 1 285 ? 12.938 -47.562 2.143 1 93.81 285 PHE A O 1
ATOM 2335 N N . HIS A 1 286 ? 13.711 -46.719 4.082 1 91.69 286 HIS A N 1
ATOM 2336 C CA . HIS A 1 286 ? 14.891 -47.562 4.066 1 91.69 286 HIS A CA 1
ATOM 2337 C C . HIS A 1 286 ? 14.516 -49.031 4.148 1 91.69 286 HIS A C 1
ATOM 2339 O O . HIS A 1 286 ? 15.164 -49.875 3.539 1 91.69 286 HIS A O 1
ATOM 2345 N N . PHE A 1 287 ? 13.43 -49.281 4.785 1 89.62 287 PHE A N 1
ATOM 2346 C CA . PHE A 1 287 ? 13.008 -50.656 4.969 1 89.62 287 PHE A CA 1
ATOM 2347 C C . PHE A 1 287 ? 12.047 -51.094 3.863 1 89.62 287 PHE A C 1
ATOM 2349 O O . PHE A 1 287 ? 11.68 -52.281 3.766 1 89.62 287 PHE A O 1
ATOM 2356 N N . SER A 1 288 ? 11.625 -50.094 3.18 1 84.5 288 SER A N 1
ATOM 2357 C CA . SER A 1 288 ? 10.711 -50.438 2.088 1 84.5 288 SER A CA 1
ATOM 2358 C C . SER A 1 288 ? 11.453 -51.125 0.944 1 84.5 288 SER A C 1
ATOM 2360 O O . SER A 1 288 ? 12.672 -51 0.817 1 84.5 288 SER A O 1
ATOM 2362 N N . GLY A 1 289 ? 10.719 -51.969 0.241 1 68.44 289 GLY A N 1
ATOM 2363 C CA . GLY A 1 289 ? 11.281 -52.719 -0.875 1 68.44 289 GLY A CA 1
ATOM 2364 C C . GLY A 1 289 ? 11.797 -51.812 -1.988 1 68.44 289 GLY A C 1
ATOM 2365 O O . GLY A 1 289 ? 11.102 -50.906 -2.434 1 68.44 289 GLY A O 1
ATOM 2366 N N . LYS A 1 290 ? 13.211 -51.594 -1.979 1 64.19 290 LYS A N 1
ATOM 2367 C CA . LYS A 1 290 ? 13.906 -50.688 -2.879 1 64.19 290 LYS A CA 1
ATOM 2368 C C . LYS A 1 290 ? 13.586 -51 -4.34 1 64.19 290 LYS A C 1
ATOM 2370 O O . LYS A 1 290 ? 13.508 -52.156 -4.727 1 64.19 290 LYS A O 1
ATOM 2375 N N . ASP A 1 291 ? 12.906 -50.062 -5.027 1 66.69 291 ASP A N 1
ATOM 2376 C CA . ASP A 1 291 ? 12.539 -50.094 -6.438 1 66.69 291 ASP A CA 1
ATOM 2377 C C . ASP A 1 291 ? 13.766 -50.25 -7.324 1 66.69 291 ASP A C 1
ATOM 2379 O O . ASP A 1 291 ? 14.891 -49.969 -6.906 1 66.69 291 ASP A O 1
ATOM 2383 N N . ASP A 1 292 ? 13.562 -50.906 -8.461 1 68.19 292 ASP A N 1
ATOM 2384 C CA . ASP A 1 292 ? 14.562 -51.25 -9.461 1 68.19 292 ASP A CA 1
ATOM 2385 C C . ASP A 1 292 ? 15.195 -50 -10.07 1 68.19 292 ASP A C 1
ATOM 2387 O O . ASP A 1 292 ? 16.281 -50.062 -10.641 1 68.19 292 ASP A O 1
ATOM 2391 N N . HIS A 1 293 ? 14.633 -48.906 -9.922 1 83.88 293 HIS A N 1
ATOM 2392 C CA . HIS A 1 293 ? 15.219 -47.719 -10.531 1 83.88 293 HIS A CA 1
ATOM 2393 C C . HIS A 1 293 ? 16.156 -47 -9.562 1 83.88 293 HIS A C 1
ATOM 2395 O O . HIS A 1 293 ? 15.703 -46.25 -8.703 1 83.88 293 HIS A O 1
ATOM 2401 N N . LYS A 1 294 ? 17.406 -47.094 -9.734 1 86.81 294 LYS A N 1
ATOM 2402 C CA . LYS A 1 294 ? 18.453 -46.594 -8.828 1 86.81 294 LYS A CA 1
ATOM 2403 C C . LYS A 1 294 ? 18.438 -45.062 -8.758 1 86.81 294 LYS A C 1
ATOM 2405 O O . LYS A 1 294 ? 18.688 -44.5 -7.695 1 86.81 294 LYS A O 1
ATOM 2410 N N . VAL A 1 295 ? 18.188 -44.375 -9.859 1 88.19 295 VAL A N 1
ATOM 2411 C CA . VAL A 1 295 ? 18.188 -42.906 -9.867 1 88.19 295 VAL A CA 1
ATOM 2412 C C . VAL A 1 295 ? 17.062 -42.406 -8.984 1 88.19 295 VAL A C 1
ATOM 2414 O O . VAL A 1 295 ? 17.25 -41.469 -8.211 1 88.19 295 VAL A O 1
ATOM 2417 N N . ASP A 1 296 ? 15.898 -43.031 -9.094 1 91 296 ASP A N 1
ATOM 2418 C CA . ASP A 1 296 ? 14.75 -42.625 -8.297 1 91 296 ASP A CA 1
ATOM 2419 C C . ASP A 1 296 ? 15 -42.875 -6.809 1 91 296 ASP A C 1
ATOM 2421 O O . ASP A 1 296 ? 14.594 -42.062 -5.961 1 91 296 ASP A O 1
ATOM 2425 N N . VAL A 1 297 ? 15.695 -43.938 -6.551 1 93.19 297 VAL A N 1
ATOM 2426 C CA . VAL A 1 297 ? 16.031 -44.25 -5.16 1 93.19 297 VAL A CA 1
ATOM 2427 C C . VAL A 1 297 ? 17.016 -43.219 -4.633 1 93.19 297 VAL A C 1
ATOM 2429 O O . VAL A 1 297 ? 16.875 -42.719 -3.508 1 93.19 297 VAL A O 1
ATOM 2432 N N . GLY A 1 298 ? 18 -42.844 -5.445 1 92.94 298 GLY A N 1
ATOM 2433 C CA . GLY A 1 298 ? 18.969 -41.812 -5.055 1 92.94 298 GLY A CA 1
ATOM 2434 C C . GLY A 1 298 ? 18.328 -40.469 -4.812 1 92.94 298 GLY A C 1
ATOM 2435 O O . GLY A 1 298 ? 18.656 -39.781 -3.842 1 92.94 298 GLY A O 1
ATOM 2436 N N . VAL A 1 299 ? 17.422 -40.062 -5.723 1 93.94 299 VAL A N 1
ATOM 2437 C CA . VAL A 1 299 ? 16.734 -38.781 -5.586 1 93.94 299 VAL A CA 1
ATOM 2438 C C . VAL A 1 299 ? 15.891 -38.781 -4.32 1 93.94 299 VAL A C 1
ATOM 2440 O O . VAL A 1 299 ? 15.852 -37.812 -3.59 1 93.94 299 VAL A O 1
ATOM 2443 N N . THR A 1 300 ? 15.227 -39.906 -4.039 1 94.31 300 THR A N 1
ATOM 2444 C CA . THR A 1 300 ? 14.383 -40 -2.855 1 94.31 300 THR A CA 1
ATOM 2445 C C . THR A 1 300 ? 15.219 -39.875 -1.584 1 94.31 300 THR A C 1
ATOM 2447 O O . THR A 1 300 ? 14.836 -39.188 -0.645 1 94.31 300 THR A O 1
ATOM 2450 N N . TYR A 1 301 ? 16.375 -40.562 -1.576 1 95 301 TYR A N 1
ATOM 2451 C CA . TYR A 1 301 ? 17.25 -40.438 -0.422 1 95 301 TYR A CA 1
ATOM 2452 C C . TYR A 1 301 ? 17.766 -39.031 -0.264 1 95 301 TYR A C 1
ATOM 2454 O O . TYR A 1 301 ? 17.891 -38.531 0.856 1 95 301 TYR A O 1
ATOM 2462 N N . THR A 1 302 ? 18.047 -38.344 -1.351 1 96.06 302 THR A N 1
ATOM 2463 C CA . THR A 1 302 ? 18.516 -36.969 -1.292 1 96.06 302 THR A CA 1
ATOM 2464 C C . THR A 1 302 ? 17.422 -36.062 -0.747 1 96.06 302 THR A C 1
ATOM 2466 O O . THR A 1 302 ? 17.703 -35.156 0.069 1 96.06 302 THR A O 1
ATOM 2469 N N . LEU A 1 303 ? 16.25 -36.25 -1.195 1 96.56 303 LEU A N 1
ATOM 2470 C CA . LEU A 1 303 ? 15.133 -35.438 -0.737 1 96.56 303 LEU A CA 1
ATOM 2471 C C . LEU A 1 303 ? 14.859 -35.688 0.745 1 96.56 303 LEU A C 1
ATOM 2473 O O . LEU A 1 303 ? 14.648 -34.719 1.499 1 96.56 303 LEU A O 1
ATOM 2477 N N . LEU A 1 304 ? 14.898 -36.938 1.143 1 96.25 304 LEU A N 1
ATOM 2478 C CA . LEU A 1 304 ? 14.648 -37.281 2.541 1 96.25 304 LEU A CA 1
ATOM 2479 C C . LEU A 1 304 ? 15.781 -36.781 3.428 1 96.25 304 LEU A C 1
ATOM 2481 O O . LEU A 1 304 ? 15.539 -36.219 4.508 1 96.25 304 LEU A O 1
ATOM 2485 N N . ALA A 1 305 ? 16.984 -36.906 2.969 1 95.19 305 ALA A N 1
ATOM 2486 C CA . ALA A 1 305 ? 18.125 -36.406 3.721 1 95.19 305 ALA A CA 1
ATOM 2487 C C . ALA A 1 305 ? 18.078 -34.875 3.807 1 95.19 305 ALA A C 1
ATOM 2489 O O . ALA A 1 305 ? 18.391 -34.312 4.852 1 95.19 305 ALA A O 1
ATOM 2490 N N . GLY A 1 306 ? 17.781 -34.281 2.668 1 94.12 306 GLY A N 1
ATOM 2491 C CA . GLY A 1 306 ? 17.625 -32.812 2.676 1 94.12 306 GLY A CA 1
ATOM 2492 C C . GLY A 1 306 ? 16.547 -32.344 3.633 1 94.12 306 GLY A C 1
ATOM 2493 O O . GLY A 1 306 ? 16.75 -31.375 4.367 1 94.12 306 GLY A O 1
ATOM 2494 N N . ALA A 1 307 ? 15.445 -33.031 3.605 1 95.19 307 ALA A N 1
ATOM 2495 C CA . ALA A 1 307 ? 14.359 -32.656 4.512 1 95.19 307 ALA A CA 1
ATOM 2496 C C . ALA A 1 307 ? 14.781 -32.844 5.969 1 95.19 307 ALA A C 1
ATOM 2498 O O . ALA A 1 307 ? 14.492 -31.984 6.809 1 95.19 307 ALA A O 1
ATOM 2499 N N . PHE A 1 308 ? 15.461 -33.906 6.258 1 93.75 308 PHE A N 1
ATOM 2500 C CA . PHE A 1 308 ? 15.906 -34.188 7.617 1 93.75 308 PHE A CA 1
ATOM 2501 C C . PHE A 1 308 ? 16.922 -33.125 8.086 1 93.75 308 PHE A C 1
ATOM 2503 O O . PHE A 1 308 ? 16.812 -32.625 9.195 1 93.75 308 PHE A O 1
ATOM 2510 N N . LEU A 1 309 ? 17.828 -32.781 7.258 1 91.56 309 LEU A N 1
ATOM 2511 C CA . LEU A 1 309 ? 18.844 -31.781 7.617 1 91.56 309 LEU A CA 1
ATOM 2512 C C . LEU A 1 309 ? 18.219 -30.406 7.824 1 91.56 309 LEU A C 1
ATOM 2514 O O . LEU A 1 309 ? 18.594 -29.688 8.758 1 91.56 309 LEU A O 1
ATOM 2518 N N . MET A 1 310 ? 17.328 -30.109 6.973 1 91.06 310 MET A N 1
ATOM 2519 C CA . MET A 1 310 ? 16.672 -28.812 7.098 1 91.06 310 MET A CA 1
ATOM 2520 C C . MET A 1 310 ? 15.836 -28.75 8.375 1 91.06 310 MET A C 1
ATOM 2522 O O . MET A 1 310 ? 15.789 -27.703 9.031 1 91.06 310 MET A O 1
ATOM 2526 N N . GLU A 1 311 ? 15.234 -29.75 8.703 1 91.44 311 GLU A N 1
ATOM 2527 C CA . GLU A 1 311 ? 14.414 -29.781 9.914 1 91.44 311 GLU A CA 1
ATOM 2528 C C . GLU A 1 311 ? 15.281 -29.734 11.172 1 91.44 311 GLU A C 1
ATOM 2530 O O . GLU A 1 311 ? 14.922 -29.078 12.156 1 91.44 311 GLU A O 1
ATOM 2535 N N . VAL A 1 312 ? 16.359 -30.359 11.148 1 87.62 312 VAL A N 1
ATOM 2536 C CA . VAL A 1 312 ? 17.266 -30.328 12.289 1 87.62 312 VAL A CA 1
ATOM 2537 C C . VAL A 1 312 ? 17.844 -28.922 12.453 1 87.62 312 VAL A C 1
ATOM 2539 O O . VAL A 1 312 ? 17.938 -28.406 13.57 1 87.62 312 VAL A O 1
ATOM 2542 N N . ALA A 1 313 ? 18.125 -28.344 11.328 1 84.69 313 ALA A N 1
ATOM 2543 C CA . ALA A 1 313 ? 18.625 -26.969 11.375 1 84.69 313 ALA A CA 1
ATOM 2544 C C . ALA A 1 313 ? 17.562 -26.016 11.906 1 84.69 313 ALA A C 1
ATOM 2546 O O . ALA A 1 313 ? 17.859 -25.125 12.703 1 84.69 313 ALA A O 1
ATOM 2547 N N . SER A 1 314 ? 16.438 -26.219 11.43 1 88.38 314 SER A N 1
ATOM 2548 C CA . SER A 1 314 ? 15.336 -25.375 11.883 1 88.38 314 SER A CA 1
ATOM 2549 C C . SER A 1 314 ? 15.055 -25.578 13.367 1 88.38 314 SER A C 1
ATOM 2551 O O . SER A 1 314 ? 14.734 -24.625 14.078 1 88.38 314 SER A O 1
ATOM 2553 N N . LEU A 1 315 ? 15.195 -26.75 13.836 1 88.12 315 LEU A N 1
ATOM 2554 C CA . LEU A 1 315 ? 14.977 -27.062 15.242 1 88.12 315 LEU A CA 1
ATOM 2555 C C . LEU A 1 315 ? 16.047 -26.438 16.109 1 88.12 315 LEU A C 1
ATOM 2557 O O . LEU A 1 315 ? 15.75 -25.812 17.141 1 88.12 315 LEU A O 1
ATOM 2561 N N . LEU A 1 316 ? 17.203 -26.516 15.672 1 84.25 316 LEU A N 1
ATOM 2562 C CA . LEU A 1 316 ? 18.297 -25.922 16.422 1 84.25 316 LEU A CA 1
ATOM 2563 C C . LEU A 1 316 ? 18.188 -24.406 16.453 1 84.25 316 LEU A C 1
ATOM 2565 O O . LEU A 1 316 ? 18.406 -23.781 17.5 1 84.25 316 LEU A O 1
ATOM 2569 N N . ASN A 1 317 ? 17.766 -23.875 15.344 1 84.31 317 ASN A N 1
ATOM 2570 C CA . ASN A 1 317 ? 17.578 -22.422 15.273 1 84.31 317 ASN A CA 1
ATOM 2571 C C . ASN A 1 317 ? 16.422 -21.969 16.156 1 84.31 317 ASN A C 1
ATOM 2573 O O . ASN A 1 317 ? 16.484 -20.906 16.766 1 84.31 317 ASN A O 1
ATOM 2577 N N . SER A 1 318 ? 15.453 -22.719 16.156 1 88.81 318 SER A N 1
ATOM 2578 C CA . SER A 1 318 ? 14.297 -22.359 16.969 1 88.81 318 SER A CA 1
ATOM 2579 C C . SER A 1 318 ? 14.609 -22.453 18.453 1 88.81 318 SER A C 1
ATOM 2581 O O . SER A 1 318 ? 14.195 -21.594 19.234 1 88.81 318 SER A O 1
ATOM 2583 N N . LEU A 1 319 ? 15.406 -23.422 18.828 1 86.81 319 LEU A N 1
ATOM 2584 C CA . LEU A 1 319 ? 15.727 -23.609 20.234 1 86.81 319 LEU A CA 1
ATOM 2585 C C . LEU A 1 319 ? 16.719 -22.562 20.719 1 86.81 319 LEU A C 1
ATOM 2587 O O . LEU A 1 319 ? 16.703 -22.172 21.891 1 86.81 319 LEU A O 1
ATOM 2591 N N . GLY A 1 320 ? 17.516 -22.094 19.844 1 85.62 320 GLY A N 1
ATOM 2592 C CA . GLY A 1 320 ? 18.5 -21.094 20.203 1 85.62 320 GLY A CA 1
ATOM 2593 C C . GLY A 1 320 ? 18.062 -19.688 19.891 1 85.62 320 GLY A C 1
ATOM 2594 O O . GLY A 1 320 ? 18.844 -18.734 20.031 1 85.62 320 GLY A O 1
ATOM 2595 N N . SER A 1 321 ? 16.906 -19.516 19.484 1 87.62 321 SER A N 1
ATOM 2596 C CA . SER A 1 321 ? 16.406 -18.203 19.109 1 87.62 321 SER A CA 1
ATOM 2597 C C . SER A 1 321 ? 16.031 -17.375 20.344 1 87.62 321 SER A C 1
ATOM 2599 O O . SER A 1 321 ? 15.742 -17.938 21.406 1 87.62 321 SER A O 1
ATOM 2601 N N . SER A 1 322 ? 16.047 -16.125 20.234 1 88.19 322 SER A N 1
ATOM 2602 C CA . SER A 1 322 ? 15.648 -15.242 21.312 1 88.19 322 SER A CA 1
ATOM 2603 C C . SER A 1 322 ? 14.156 -15.344 21.594 1 88.19 322 SER A C 1
ATOM 2605 O O . SER A 1 322 ? 13.703 -15.086 22.703 1 88.19 322 SER A O 1
ATOM 2607 N N . TRP A 1 323 ? 13.445 -15.789 20.641 1 91.31 323 TRP A N 1
ATOM 2608 C CA . TRP A 1 323 ? 12 -15.93 20.797 1 91.31 323 TRP A CA 1
ATOM 2609 C C . TRP A 1 323 ? 11.656 -17.094 21.719 1 91.31 323 TRP A C 1
ATOM 2611 O O . TRP A 1 323 ? 10.602 -17.094 22.359 1 91.31 323 TRP A O 1
ATOM 2621 N N . THR A 1 324 ? 12.5 -18.016 21.781 1 90.69 324 THR A N 1
ATOM 2622 C CA . THR A 1 324 ? 12.297 -19.141 22.703 1 90.69 324 THR A CA 1
ATOM 2623 C C . THR A 1 324 ? 12.414 -18.672 24.156 1 90.69 324 THR A C 1
ATOM 2625 O O . THR A 1 324 ? 11.695 -19.156 25.031 1 90.69 324 THR A O 1
ATOM 2628 N N . TYR A 1 325 ? 13.336 -17.75 24.328 1 87.12 325 TYR A N 1
ATOM 2629 C CA . TYR A 1 325 ? 13.445 -17.172 25.656 1 87.12 325 TYR A CA 1
ATOM 2630 C C . TYR A 1 325 ? 12.125 -16.531 26.078 1 87.12 325 TYR A C 1
ATOM 2632 O O . TYR A 1 325 ? 11.656 -16.75 27.203 1 87.12 325 TYR A O 1
ATOM 2640 N N . ALA A 1 326 ? 11.586 -15.727 25.203 1 86.94 326 ALA A N 1
ATOM 2641 C CA . ALA A 1 326 ? 10.32 -15.055 25.5 1 86.94 326 ALA A CA 1
ATOM 2642 C C . ALA A 1 326 ? 9.203 -16.062 25.766 1 86.94 326 ALA A C 1
ATOM 2644 O O . ALA A 1 326 ? 8.375 -15.867 26.641 1 86.94 326 ALA A O 1
ATOM 2645 N N . PHE A 1 327 ? 9.258 -17.141 25.078 1 88.69 327 PHE A N 1
ATOM 2646 C CA . PHE A 1 327 ? 8.266 -18.203 25.234 1 88.69 327 PHE A CA 1
ATOM 2647 C C . PHE A 1 327 ? 8.422 -18.891 26.578 1 88.69 327 PHE A C 1
ATOM 2649 O O . PHE A 1 327 ? 7.434 -19.156 27.266 1 88.69 327 PHE A O 1
ATOM 2656 N N . LEU A 1 328 ? 9.617 -19.188 26.969 1 86.94 328 LEU A N 1
ATOM 2657 C CA . LEU A 1 328 ? 9.898 -19.875 28.234 1 86.94 328 LEU A CA 1
ATOM 2658 C C . LEU A 1 328 ? 9.547 -19 29.422 1 86.94 328 LEU A C 1
ATOM 2660 O O . LEU A 1 328 ? 9.094 -19.5 30.453 1 86.94 328 LEU A O 1
ATOM 2664 N N . CYS A 1 329 ? 9.617 -17.688 29.203 1 82.06 329 CYS A N 1
ATOM 2665 C CA . CYS A 1 329 ? 9.305 -16.75 30.281 1 82.06 329 CYS A CA 1
ATOM 2666 C C . CYS A 1 329 ? 7.793 -16.656 30.484 1 82.06 329 CYS A C 1
ATOM 2668 O O . CYS A 1 329 ? 7.328 -16.406 31.594 1 82.06 329 CYS A O 1
ATOM 2670 N N . THR A 1 330 ? 7.102 -16.891 29.438 1 79.81 330 THR A N 1
ATOM 2671 C CA . THR A 1 330 ? 5.66 -16.656 29.516 1 79.81 330 THR A CA 1
ATOM 2672 C C . THR A 1 330 ? 4.922 -17.984 29.672 1 79.81 330 THR A C 1
ATOM 2674 O O . THR A 1 330 ? 3.699 -18 29.844 1 79.81 330 THR A O 1
ATOM 2677 N N . THR A 1 331 ? 5.648 -19 29.609 1 82.75 331 THR A N 1
ATOM 2678 C CA . THR A 1 331 ? 4.992 -20.297 29.672 1 82.75 331 THR A CA 1
ATOM 2679 C C . THR A 1 331 ? 4.367 -20.531 31.047 1 82.75 331 THR A C 1
ATOM 2681 O O . THR A 1 331 ? 4.922 -20.109 32.062 1 82.75 331 THR A O 1
ATOM 2684 N N . ARG A 1 332 ? 3.264 -21.188 31.156 1 76.94 332 ARG A N 1
ATOM 2685 C CA . ARG A 1 332 ? 2.504 -21.438 32.375 1 76.94 332 ARG A CA 1
ATOM 2686 C C . ARG A 1 332 ? 3.137 -22.562 33.188 1 76.94 332 ARG A C 1
ATOM 2688 O O . ARG A 1 332 ? 2.893 -22.672 34.406 1 76.94 332 ARG A O 1
ATOM 2695 N N . TRP A 1 333 ? 3.914 -23.328 32.5 1 82.62 333 TRP A N 1
ATOM 2696 C CA . TRP A 1 333 ? 4.523 -24.484 33.156 1 82.62 333 TRP A CA 1
ATOM 2697 C C . TRP A 1 333 ? 5.809 -24.078 33.875 1 82.62 333 TRP A C 1
ATOM 2699 O O . TRP A 1 333 ? 6.855 -23.922 33.25 1 82.62 333 TRP A O 1
ATOM 2709 N N . SER A 1 334 ? 5.758 -23.938 35.062 1 80.19 334 SER A N 1
ATOM 2710 C CA . SER A 1 334 ? 6.855 -23.438 35.906 1 80.19 334 SER A CA 1
ATOM 2711 C C . SER A 1 334 ? 8.039 -24.391 35.875 1 80.19 334 SER A C 1
ATOM 2713 O O . SER A 1 334 ? 9.195 -23.969 35.969 1 80.19 334 SER A O 1
ATOM 2715 N N . TRP A 1 335 ? 7.703 -25.672 35.719 1 83.31 335 TRP A N 1
ATOM 2716 C CA . TRP A 1 335 ? 8.797 -26.641 35.75 1 83.31 335 TRP A CA 1
ATOM 2717 C C . TRP A 1 335 ? 9.703 -26.484 34.531 1 83.31 335 TRP A C 1
ATOM 2719 O O . TRP A 1 335 ? 10.922 -26.594 34.625 1 83.31 335 TRP A O 1
ATOM 2729 N N . ILE A 1 336 ? 9.094 -26.203 33.406 1 84.12 336 ILE A N 1
ATOM 2730 C CA . ILE A 1 336 ? 9.875 -26.016 32.188 1 84.12 336 ILE A CA 1
ATOM 2731 C C . ILE A 1 336 ? 10.695 -24.734 32.312 1 84.12 336 ILE A C 1
ATOM 2733 O O . ILE A 1 336 ? 11.859 -24.688 31.906 1 84.12 336 ILE A O 1
ATOM 2737 N N . ARG A 1 337 ? 10.156 -23.766 32.844 1 81.81 337 ARG A N 1
ATOM 2738 C CA . ARG A 1 337 ? 10.836 -22.484 33.031 1 81.81 337 ARG A CA 1
ATOM 2739 C C . ARG A 1 337 ? 12.039 -22.641 33.938 1 81.81 337 ARG A C 1
ATOM 2741 O O . ARG A 1 337 ? 13.125 -22.125 33.656 1 81.81 337 ARG A O 1
ATOM 2748 N N . TYR A 1 338 ? 11.867 -23.328 35 1 82.62 338 TYR A N 1
ATOM 2749 C CA . TYR A 1 338 ? 12.938 -23.516 35.969 1 82.62 338 TYR A CA 1
ATOM 2750 C C . TYR A 1 338 ? 14.055 -24.375 35.375 1 82.62 338 TYR A C 1
ATOM 2752 O O . TYR A 1 338 ? 15.234 -24.047 35.5 1 82.62 338 TYR A O 1
ATOM 2760 N N . ALA A 1 339 ? 13.641 -25.391 34.781 1 83.38 339 ALA A N 1
ATOM 2761 C CA . ALA A 1 339 ? 14.617 -26.328 34.219 1 83.38 339 ALA A CA 1
ATOM 2762 C C . ALA A 1 339 ? 15.43 -25.672 33.125 1 83.38 339 ALA A C 1
ATOM 2764 O O . ALA A 1 339 ? 16.625 -25.953 32.969 1 83.38 339 ALA A O 1
ATOM 2765 N N . ALA A 1 340 ? 14.797 -24.844 32.406 1 83.81 340 ALA A N 1
ATOM 2766 C CA . ALA A 1 340 ? 15.461 -24.266 31.25 1 83.81 340 ALA A CA 1
ATOM 2767 C C . ALA A 1 340 ? 16.203 -22.984 31.625 1 83.81 340 ALA A C 1
ATOM 2769 O O . ALA A 1 340 ? 17.359 -22.797 31.219 1 83.81 340 ALA A O 1
ATOM 2770 N N . LEU A 1 341 ? 15.617 -22.141 32.406 1 80.56 341 LEU A N 1
ATOM 2771 C CA . LEU A 1 341 ? 16.156 -20.797 32.625 1 80.56 341 LEU A CA 1
ATOM 2772 C C . LEU A 1 341 ? 17 -20.75 33.906 1 80.56 341 LEU A C 1
ATOM 2774 O O . LEU A 1 341 ? 18.062 -20.125 33.906 1 80.56 341 LEU A O 1
ATOM 2778 N N . CYS A 1 342 ? 16.594 -21.406 34.969 1 75.31 342 CYS A N 1
ATOM 2779 C CA . CYS A 1 342 ? 17.297 -21.328 36.25 1 75.31 342 CYS A CA 1
ATOM 2780 C C . CYS A 1 342 ? 18.609 -22.109 36.219 1 75.31 342 CYS A C 1
ATOM 2782 O O . CYS A 1 342 ? 19.594 -21.688 36.812 1 75.31 342 CYS A O 1
ATOM 2784 N N . THR A 1 343 ? 18.578 -23.188 35.5 1 78.12 343 THR A N 1
ATOM 2785 C CA . THR A 1 343 ? 19.781 -24.016 35.469 1 78.12 343 THR A CA 1
ATOM 2786 C C . THR A 1 343 ? 20.75 -23.484 34.438 1 78.12 343 THR A C 1
ATOM 2788 O O . THR A 1 343 ? 21.891 -23.953 34.344 1 78.12 343 THR A O 1
ATOM 2791 N N . GLY A 1 344 ? 20.391 -22.453 33.656 1 78.88 344 GLY A N 1
ATOM 2792 C CA . GLY A 1 344 ? 21.25 -21.859 32.656 1 78.88 344 GLY A CA 1
ATOM 2793 C C . GLY A 1 344 ? 21.406 -22.734 31.422 1 78.88 344 GLY A C 1
ATOM 2794 O O . GLY A 1 344 ? 22.297 -22.5 30.609 1 78.88 344 GLY A O 1
ATOM 2795 N N . ARG A 1 345 ? 20.672 -23.719 31.328 1 81.88 345 ARG A N 1
ATOM 2796 C CA . ARG A 1 345 ? 20.797 -24.656 30.219 1 81.88 345 ARG A CA 1
ATOM 2797 C C . ARG A 1 345 ? 20.453 -23.984 28.891 1 81.88 345 ARG A C 1
ATOM 2799 O O . ARG A 1 345 ? 21.109 -24.219 27.891 1 81.88 345 ARG A O 1
ATOM 2806 N N . TRP A 1 346 ? 19.469 -23.219 28.922 1 86.81 346 TRP A N 1
ATOM 2807 C CA . TRP A 1 346 ? 19.094 -22.531 27.688 1 86.81 346 TRP A CA 1
ATOM 2808 C C . TRP A 1 346 ? 20.188 -21.562 27.25 1 86.81 346 TRP A C 1
ATOM 2810 O O . TRP A 1 346 ? 20.469 -21.438 26.062 1 86.81 346 TRP A O 1
ATOM 2820 N N . ASP A 1 347 ? 20.734 -20.891 28.156 1 83.31 347 ASP A N 1
ATOM 2821 C CA . ASP A 1 347 ? 21.812 -19.969 27.812 1 83.31 347 ASP A CA 1
ATOM 2822 C C . ASP A 1 347 ? 23 -20.688 27.188 1 83.31 347 ASP A C 1
ATOM 2824 O O . ASP A 1 347 ? 23.625 -20.172 26.266 1 83.31 347 ASP A O 1
ATOM 2828 N N . ARG A 1 348 ? 23.25 -21.859 27.703 1 83.62 348 ARG A N 1
ATOM 2829 C CA . ARG A 1 348 ? 24.312 -22.656 27.125 1 83.62 348 ARG A CA 1
ATOM 2830 C C . ARG A 1 348 ? 23.969 -23.094 25.703 1 83.62 348 ARG A C 1
ATOM 2832 O O . ARG A 1 348 ? 24.812 -23.031 24.797 1 83.62 348 ARG A O 1
ATOM 2839 N N . LEU A 1 349 ? 22.75 -23.484 25.547 1 84.12 349 LEU A N 1
ATOM 2840 C CA . LEU A 1 349 ? 22.297 -23.891 24.219 1 84.12 349 LEU A CA 1
ATOM 2841 C C . LEU A 1 349 ? 22.344 -22.719 23.25 1 84.12 349 LEU A C 1
ATOM 2843 O O . LEU A 1 349 ? 22.734 -22.875 22.094 1 84.12 349 LEU A O 1
ATOM 2847 N N . ARG A 1 350 ? 21.938 -21.594 23.625 1 85.38 350 ARG A N 1
ATOM 2848 C CA . ARG A 1 350 ? 21.953 -20.391 22.797 1 85.38 350 ARG A CA 1
ATOM 2849 C C . ARG A 1 350 ? 23.375 -20.031 22.391 1 85.38 350 ARG A C 1
ATOM 2851 O O . ARG A 1 350 ? 23.625 -19.641 21.234 1 85.38 350 ARG A O 1
ATOM 2858 N N . GLN A 1 351 ? 24.25 -20.188 23.297 1 81.56 351 GLN A N 1
ATOM 2859 C CA . GLN A 1 351 ? 25.656 -19.906 23 1 81.56 351 GLN A CA 1
ATOM 2860 C C . GLN A 1 351 ? 26.203 -20.875 21.953 1 81.56 351 GLN A C 1
ATOM 2862 O O . GLN A 1 351 ? 26.953 -20.484 21.062 1 81.56 351 GLN A O 1
ATOM 2867 N N . ILE A 1 352 ? 25.766 -22.047 22.094 1 79.44 352 ILE A N 1
ATOM 2868 C CA . ILE A 1 352 ? 26.172 -23.062 21.125 1 79.44 352 ILE A CA 1
ATOM 2869 C C . ILE A 1 352 ? 25.578 -22.719 19.75 1 79.44 352 ILE A C 1
ATOM 2871 O O . ILE A 1 352 ? 26.281 -22.781 18.734 1 79.44 352 ILE A O 1
ATOM 2875 N N . ALA A 1 353 ? 24.344 -22.359 19.766 1 78.69 353 ALA A N 1
ATOM 2876 C CA . ALA A 1 353 ? 23.672 -22 18.516 1 78.69 353 ALA A CA 1
ATOM 2877 C C . ALA A 1 353 ? 24.328 -20.781 17.875 1 78.69 353 ALA A C 1
ATOM 2879 O O . ALA A 1 353 ? 24.5 -20.734 16.656 1 78.69 353 ALA A O 1
ATOM 2880 N N . LYS A 1 354 ? 24.703 -19.781 18.625 1 76.69 354 LYS A N 1
ATOM 2881 C CA . LYS A 1 354 ? 25.375 -18.578 18.125 1 76.69 354 LYS A CA 1
ATOM 2882 C C . LYS A 1 354 ? 26.734 -18.922 17.531 1 76.69 354 LYS A C 1
ATOM 2884 O O . LYS A 1 354 ? 27.141 -18.359 16.516 1 76.69 354 LYS A O 1
ATOM 2889 N N . THR A 1 355 ? 27.375 -19.75 18.203 1 76.62 355 THR A N 1
ATOM 2890 C CA . THR A 1 355 ? 28.703 -20.156 17.766 1 76.62 355 THR A CA 1
ATOM 2891 C C . THR A 1 355 ? 28.625 -20.906 16.438 1 76.62 355 THR A C 1
ATOM 2893 O O . THR A 1 355 ? 29.469 -20.688 15.547 1 76.62 355 THR A O 1
ATOM 2896 N N . ILE A 1 356 ? 27.656 -21.672 16.359 1 71.5 356 ILE A N 1
ATOM 2897 C CA . ILE A 1 356 ? 27.469 -22.422 15.125 1 71.5 356 ILE A CA 1
ATOM 2898 C C . ILE A 1 356 ? 27.125 -21.453 13.992 1 71.5 356 ILE A C 1
ATOM 2900 O O . ILE A 1 356 ? 27.656 -21.578 12.883 1 71.5 356 ILE A O 1
ATOM 2904 N N . LYS A 1 357 ? 26.344 -20.547 14.219 1 69.19 357 LYS A N 1
ATOM 2905 C CA . LYS A 1 357 ? 25.938 -19.562 13.219 1 69.19 357 LYS A CA 1
ATOM 2906 C C . LYS A 1 357 ? 27.078 -18.609 12.891 1 69.19 357 LYS A C 1
ATOM 2908 O O . LYS A 1 357 ? 27.25 -18.188 11.734 1 69.19 357 LYS A O 1
ATOM 2913 N N . GLY A 1 358 ? 27.766 -18.031 13.953 1 62.31 358 GLY A N 1
ATOM 2914 C CA . GLY A 1 358 ? 28.938 -17.172 13.75 1 62.31 358 GLY A CA 1
ATOM 2915 C C . GLY A 1 358 ? 30.016 -17.828 12.922 1 62.31 358 GLY A C 1
ATOM 2916 O O . GLY A 1 358 ? 30.641 -17.172 12.086 1 62.31 358 GLY A O 1
ATOM 2917 N N . SER A 1 359 ? 30.25 -18.953 13.25 1 51.84 359 SER A N 1
ATOM 2918 C CA . SER A 1 359 ? 31.266 -19.688 12.484 1 51.84 359 SER A CA 1
ATOM 2919 C C . SER A 1 359 ? 30.844 -19.828 11.023 1 51.84 359 SER A C 1
ATOM 2921 O O . SER A 1 359 ? 31.703 -19.875 10.133 1 51.84 359 SER A O 1
ATOM 2923 N N . ALA A 1 360 ? 29.75 -19.906 10.844 1 49.81 360 ALA A N 1
ATOM 2924 C CA . ALA A 1 360 ? 29.266 -20.016 9.469 1 49.81 360 ALA A CA 1
ATOM 2925 C C . ALA A 1 360 ? 29.25 -18.656 8.781 1 49.81 360 ALA A C 1
ATOM 2927 O O . ALA A 1 360 ? 28.828 -18.547 7.629 1 49.81 360 ALA A O 1
ATOM 2928 N N . GLY A 1 361 ? 30.062 -17.562 9.359 1 48.06 361 GLY A N 1
ATOM 2929 C CA . GLY A 1 361 ? 30.312 -16.297 8.703 1 48.06 361 GLY A CA 1
ATOM 2930 C C . GLY A 1 361 ? 29.266 -15.242 9.023 1 48.06 361 GLY A C 1
ATOM 2931 O O . GLY A 1 361 ? 29.312 -14.125 8.5 1 48.06 361 GLY A O 1
ATOM 2932 N N . SER A 1 362 ? 28.297 -15.586 9.578 1 48.5 362 SER A N 1
ATOM 2933 C CA . SER A 1 362 ? 27.219 -14.609 9.688 1 48.5 362 SER A CA 1
ATOM 2934 C C . SER A 1 362 ? 27.344 -13.781 10.961 1 48.5 362 SER A C 1
ATOM 2936 O O . SER A 1 362 ? 26.359 -13.594 11.688 1 48.5 362 SER A O 1
ATOM 2938 N N . ASN A 1 363 ? 28.578 -13.625 11.539 1 40.94 363 ASN A N 1
ATOM 2939 C CA . ASN A 1 363 ? 28.75 -13.016 12.859 1 40.94 363 ASN A CA 1
ATOM 2940 C C . ASN A 1 363 ? 27.922 -11.75 13.008 1 40.94 363 ASN A C 1
ATOM 2942 O O . ASN A 1 363 ? 27.922 -11.125 14.07 1 40.94 363 ASN A O 1
ATOM 2946 N N . ARG A 1 364 ? 28.312 -10.664 12.156 1 44.81 364 ARG A N 1
ATOM 2947 C CA . ARG A 1 364 ? 27.703 -9.391 12.531 1 44.81 364 ARG A CA 1
ATOM 2948 C C . ARG A 1 364 ? 26.266 -9.578 12.969 1 44.81 364 ARG A C 1
ATOM 2950 O O . ARG A 1 364 ? 25.469 -10.227 12.273 1 44.81 364 ARG A O 1
ATOM 2957 N N . SER A 1 365 ? 26.031 -9.531 14.328 1 52.72 365 SER A N 1
ATOM 2958 C CA . SER A 1 365 ? 24.766 -9.57 15.047 1 52.72 365 SER A CA 1
ATOM 2959 C C . SER A 1 365 ? 23.641 -9 14.203 1 52.72 365 SER A C 1
ATOM 2961 O O . SER A 1 365 ? 23.578 -7.789 13.961 1 52.72 365 SER A O 1
ATOM 2963 N N . GLY A 1 366 ? 23.219 -9.742 13.281 1 61.41 366 GLY A N 1
ATOM 2964 C CA . GLY A 1 366 ? 22.266 -9.578 12.188 1 61.41 366 GLY A CA 1
ATOM 2965 C C . GLY A 1 366 ? 21.016 -8.836 12.594 1 61.41 366 GLY A C 1
ATOM 2966 O O . GLY A 1 366 ? 20.203 -8.453 11.742 1 61.41 366 GLY A O 1
ATOM 2967 N N . ARG A 1 367 ? 20.938 -8.492 13.93 1 67.94 367 ARG A N 1
ATOM 2968 C CA . ARG A 1 367 ? 19.672 -7.914 14.352 1 67.94 367 ARG A CA 1
ATOM 2969 C C . ARG A 1 367 ? 19.766 -6.395 14.453 1 67.94 367 ARG A C 1
ATOM 2971 O O . ARG A 1 367 ? 18.75 -5.707 14.539 1 67.94 367 ARG A O 1
ATOM 2978 N N . ARG A 1 368 ? 21.047 -5.941 14.344 1 73.75 368 ARG A N 1
ATOM 2979 C CA . ARG A 1 368 ? 21.172 -4.492 14.461 1 73.75 368 ARG A CA 1
ATOM 2980 C C . ARG A 1 368 ? 21.047 -3.822 13.102 1 73.75 368 ARG A C 1
ATOM 2982 O O . ARG A 1 368 ? 21.375 -4.43 12.078 1 73.75 368 ARG A O 1
ATOM 2989 N N . TRP A 1 369 ? 20.469 -2.678 13.234 1 78.44 369 TRP A N 1
ATOM 2990 C CA . TRP A 1 369 ? 20.391 -1.833 12.047 1 78.44 369 TRP A CA 1
ATOM 2991 C C . TRP A 1 369 ? 21.797 -1.472 11.547 1 78.44 369 TRP A C 1
ATOM 2993 O O . TRP A 1 369 ? 22.734 -1.357 12.336 1 78.44 369 TRP A O 1
ATOM 3003 N N . SER A 1 370 ? 22.062 -1.427 10.273 1 74.38 370 SER A N 1
ATOM 3004 C CA . SER A 1 370 ? 23.359 -1.174 9.672 1 74.38 370 SER A CA 1
ATOM 3005 C C . SER A 1 370 ? 23.906 0.185 10.094 1 74.38 370 SER A C 1
ATOM 3007 O O . SER A 1 370 ? 25.125 0.398 10.094 1 74.38 370 SER A O 1
ATOM 3009 N N . GLY A 1 371 ? 23 1.11 10.469 1 83.44 371 GLY A N 1
ATOM 3010 C CA . GLY A 1 371 ? 23.438 2.443 10.852 1 83.44 371 GLY A CA 1
ATOM 3011 C C . GLY A 1 371 ? 23.781 3.322 9.664 1 83.44 371 GLY A C 1
ATOM 3012 O O . GLY A 1 371 ? 24.516 4.301 9.797 1 83.44 371 GLY A O 1
ATOM 3013 N N . GLU A 1 372 ? 23.328 2.859 8.492 1 88.75 372 GLU A N 1
ATOM 3014 C CA . GLU A 1 372 ? 23.578 3.629 7.277 1 88.75 372 GLU A CA 1
ATOM 3015 C C . GLU A 1 372 ? 22.328 4.383 6.836 1 88.75 372 GLU A C 1
ATOM 3017 O O . GLU A 1 372 ? 21.203 3.912 7.043 1 88.75 372 GLU A O 1
ATOM 3022 N N . MET A 1 373 ? 22.578 5.566 6.328 1 91.81 373 MET A N 1
ATOM 3023 C CA . MET A 1 373 ? 21.453 6.344 5.797 1 91.81 373 MET A CA 1
ATOM 3024 C C . MET A 1 373 ? 21.766 6.84 4.391 1 91.81 373 MET A C 1
ATOM 3026 O O . MET A 1 373 ? 22.922 7.086 4.047 1 91.81 373 MET A O 1
ATOM 3030 N N . GLY A 1 374 ? 20.797 6.895 3.561 1 92.5 374 GLY A N 1
ATOM 3031 C CA . GLY A 1 374 ? 20.938 7.402 2.205 1 92.5 374 GLY A CA 1
ATOM 3032 C C . GLY A 1 374 ? 21.172 8.898 2.148 1 92.5 374 GLY A C 1
ATOM 3033 O O . GLY A 1 374 ? 20.703 9.641 3.02 1 92.5 374 GLY A O 1
ATOM 3034 N N . GLN A 1 375 ? 21.938 9.32 1.15 1 95.31 375 GLN A N 1
ATOM 3035 C CA . GLN A 1 375 ? 22.25 10.734 0.959 1 95.31 375 GLN A CA 1
ATOM 3036 C C . GLN A 1 375 ? 21.891 11.188 -0.454 1 95.31 375 GLN A C 1
ATOM 3038 O O . GLN A 1 375 ? 22.109 10.461 -1.421 1 95.31 375 GLN A O 1
ATOM 3043 N N . TYR A 1 376 ? 21.25 12.281 -0.526 1 95.62 376 TYR A N 1
ATOM 3044 C CA . TYR A 1 376 ? 20.922 12.914 -1.802 1 95.62 376 TYR A CA 1
ATOM 3045 C C . TYR A 1 376 ? 20.984 14.438 -1.687 1 95.62 376 TYR A C 1
ATOM 3047 O O . TYR A 1 376 ? 20.484 15.008 -0.717 1 95.62 376 TYR A O 1
ATOM 3055 N N . ASN A 1 377 ? 21.703 15.023 -2.572 1 95.81 377 ASN A N 1
ATOM 3056 C CA . ASN A 1 377 ? 21.766 16.484 -2.619 1 95.81 377 ASN A CA 1
ATOM 3057 C C . ASN A 1 377 ? 21.266 17.016 -3.955 1 95.81 377 ASN A C 1
ATOM 3059 O O . ASN A 1 377 ? 21.781 16.656 -5.012 1 95.81 377 ASN A O 1
ATOM 3063 N N . MET A 1 378 ? 20.344 17.891 -3.902 1 94.38 378 MET A N 1
ATOM 3064 C CA . MET A 1 378 ? 19.688 18.422 -5.094 1 94.38 378 MET A CA 1
ATOM 3065 C C . MET A 1 378 ? 20.656 19.25 -5.922 1 94.38 378 MET A C 1
ATOM 3067 O O . MET A 1 378 ? 20.672 19.172 -7.152 1 94.38 378 MET A O 1
ATOM 3071 N N . LEU A 1 379 ? 21.453 20.016 -5.312 1 93.75 379 LEU A N 1
ATOM 3072 C CA . LEU A 1 379 ? 22.406 20.875 -6.027 1 93.75 379 LEU A CA 1
ATOM 3073 C C . LEU A 1 379 ? 23.5 20.047 -6.695 1 93.75 379 LEU A C 1
ATOM 3075 O O . LEU A 1 379 ? 23.938 20.359 -7.801 1 93.75 379 LEU A O 1
ATOM 3079 N N . HIS A 1 380 ? 23.906 19.047 -5.992 1 92.5 380 HIS A N 1
ATOM 3080 C CA . HIS A 1 380 ? 24.891 18.156 -6.578 1 92.5 380 HIS A CA 1
ATOM 3081 C C . HIS A 1 380 ? 24.344 17.469 -7.828 1 92.5 380 HIS A C 1
ATOM 3083 O O . HIS A 1 380 ? 25.016 17.406 -8.859 1 92.5 380 HIS A O 1
ATOM 3089 N N . TYR A 1 381 ? 23.156 16.984 -7.742 1 91.94 381 TYR A N 1
ATOM 3090 C CA . TYR A 1 381 ? 22.5 16.328 -8.867 1 91.94 381 TYR A CA 1
ATOM 3091 C C . TYR A 1 381 ? 22.375 17.266 -10.055 1 91.94 381 TYR A C 1
ATOM 3093 O O . TYR A 1 381 ? 22.719 16.906 -11.188 1 91.94 381 TYR A O 1
ATOM 3101 N N . CYS A 1 382 ? 21.891 18.453 -9.797 1 91 382 CYS A N 1
ATOM 3102 C CA . CYS A 1 382 ? 21.625 19.391 -10.875 1 91 382 CYS A CA 1
ATOM 3103 C C . CYS A 1 382 ? 22.922 19.891 -11.492 1 91 382 CYS A C 1
ATOM 3105 O O . CYS A 1 382 ? 22.969 20.188 -12.688 1 91 382 CYS A O 1
ATOM 3107 N N . SER A 1 383 ? 23.969 20.016 -10.734 1 87.12 383 SER A N 1
ATOM 3108 C CA . SER A 1 383 ? 25.25 20.484 -11.25 1 87.12 383 SER A CA 1
ATOM 3109 C C . SER A 1 383 ? 25.969 19.391 -12.031 1 87.12 383 SER A C 1
ATOM 3111 O O . SER A 1 383 ? 26.578 19.656 -13.062 1 87.12 383 SER A O 1
ATOM 3113 N N . ARG A 1 384 ? 25.828 18.156 -11.594 1 82.06 384 ARG A N 1
ATOM 3114 C CA . ARG A 1 384 ? 26.547 17.047 -12.203 1 82.06 384 ARG A CA 1
ATOM 3115 C C . ARG A 1 384 ? 25.828 16.531 -13.438 1 82.06 384 ARG A C 1
ATOM 3117 O O . ARG A 1 384 ? 26.453 16.078 -14.391 1 82.06 384 ARG A O 1
ATOM 3124 N N . ARG A 1 385 ? 24.594 16.422 -13.422 1 76.31 385 ARG A N 1
ATOM 3125 C CA . ARG A 1 385 ? 23.812 15.883 -14.523 1 76.31 385 ARG A CA 1
ATOM 3126 C C . ARG A 1 385 ? 24.078 16.656 -15.812 1 76.31 385 ARG A C 1
ATOM 3128 O O . ARG A 1 385 ? 24.109 16.062 -16.891 1 76.31 385 ARG A O 1
ATOM 3135 N N . ARG A 1 386 ? 24.375 17.75 -15.719 1 65.5 386 ARG A N 1
ATOM 3136 C CA . ARG A 1 386 ? 24.562 18.578 -16.906 1 65.5 386 ARG A CA 1
ATOM 3137 C C . ARG A 1 386 ? 26.047 18.609 -17.312 1 65.5 386 ARG A C 1
ATOM 3139 O O . ARG A 1 386 ? 26.375 18.75 -18.484 1 65.5 386 ARG A O 1
ATOM 3146 N N . MET A 1 387 ? 26.859 18.516 -16.297 1 63.25 387 MET A N 1
ATOM 3147 C CA . MET A 1 387 ? 28.297 18.672 -16.547 1 63.25 387 MET A CA 1
ATOM 3148 C C . MET A 1 387 ? 28.906 17.359 -17.047 1 63.25 387 MET A C 1
ATOM 3150 O O . MET A 1 387 ? 29.906 17.359 -17.766 1 63.25 387 MET A O 1
ATOM 3154 N N . SER A 1 388 ? 28.266 16.359 -16.531 1 63.12 388 SER A N 1
ATOM 3155 C CA . SER A 1 388 ? 28.969 15.094 -16.75 1 63.12 388 SER A CA 1
ATOM 3156 C C . SER A 1 388 ? 28.359 14.328 -17.922 1 63.12 388 SER A C 1
ATOM 3158 O O . SER A 1 388 ? 27.203 14.578 -18.297 1 63.12 388 SER A O 1
ATOM 3160 N N . TYR A 1 389 ? 29.281 13.695 -18.547 1 66.44 389 TYR A N 1
ATOM 3161 C CA . TYR A 1 389 ? 28.844 12.766 -19.578 1 66.44 389 TYR A CA 1
ATOM 3162 C C . TYR A 1 389 ? 27.891 11.727 -19.016 1 66.44 389 TYR A C 1
ATOM 3164 O O . TYR A 1 389 ? 28.094 11.219 -17.906 1 66.44 389 TYR A O 1
ATOM 3172 N N . THR A 1 390 ? 26.781 11.648 -19.578 1 74.12 390 THR A N 1
ATOM 3173 C CA . THR A 1 390 ? 25.812 10.664 -19.125 1 74.12 390 THR A CA 1
ATOM 3174 C C . THR A 1 390 ? 26.422 9.266 -19.109 1 74.12 390 THR A C 1
ATOM 3176 O O . THR A 1 390 ? 26.969 8.812 -20.109 1 74.12 390 THR A O 1
ATOM 3179 N N . PRO A 1 391 ? 26.438 8.711 -17.969 1 85.12 391 PRO A N 1
ATOM 3180 C CA . PRO A 1 391 ? 26.984 7.355 -17.891 1 85.12 391 PRO A CA 1
ATOM 3181 C C . PRO A 1 391 ? 26.328 6.395 -18.875 1 85.12 391 PRO A C 1
ATOM 3183 O O . PRO A 1 391 ? 25.141 6.562 -19.203 1 85.12 391 PRO A O 1
ATOM 3186 N N . LEU A 1 392 ? 27 5.477 -19.422 1 84.19 392 LEU A N 1
ATOM 3187 C CA . LEU A 1 392 ? 26.516 4.5 -20.391 1 84.19 392 LEU A CA 1
ATOM 3188 C C . LEU A 1 392 ? 25.328 3.715 -19.812 1 84.19 392 LEU A C 1
ATOM 3190 O O . LEU A 1 392 ? 24.344 3.486 -20.5 1 84.19 392 LEU A O 1
ATOM 3194 N N . VAL A 1 393 ? 25.547 3.348 -18.594 1 85.62 393 VAL A N 1
ATOM 3195 C CA . VAL A 1 393 ? 24.484 2.59 -17.953 1 85.62 393 VAL A CA 1
ATOM 3196 C C . VAL A 1 393 ? 23.234 3.459 -17.844 1 85.62 393 VAL A C 1
ATOM 3198 O O . VAL A 1 393 ? 22.109 2.955 -17.922 1 85.62 393 VAL A O 1
ATOM 3201 N N . GLY A 1 394 ? 23.484 4.699 -17.688 1 85.19 394 GLY A N 1
ATOM 3202 C CA . GLY A 1 394 ? 22.359 5.621 -17.641 1 85.19 394 GLY A CA 1
ATOM 3203 C C . GLY A 1 394 ? 21.625 5.734 -18.953 1 85.19 394 GLY A C 1
ATOM 3204 O O . GLY A 1 394 ? 20.391 5.812 -18.984 1 85.19 394 GLY A O 1
ATOM 3205 N N . ARG A 1 395 ? 22.344 5.562 -20.016 1 84.69 395 ARG A N 1
ATOM 3206 C CA . ARG A 1 395 ? 21.75 5.621 -21.344 1 84.69 395 ARG A CA 1
ATOM 3207 C C . ARG A 1 395 ? 20.938 4.367 -21.641 1 84.69 395 ARG A C 1
ATOM 3209 O O . ARG A 1 395 ? 19.844 4.449 -22.219 1 84.69 395 ARG A O 1
ATOM 3216 N N . VAL A 1 396 ? 21.453 3.375 -21.156 1 86.44 396 VAL A N 1
ATOM 3217 C CA . VAL A 1 396 ? 20.75 2.111 -21.344 1 86.44 396 VAL A CA 1
ATOM 3218 C C . VAL A 1 396 ? 19.484 2.098 -20.5 1 86.44 396 VAL A C 1
ATOM 3220 O O . VAL A 1 396 ? 18.438 1.643 -20.953 1 86.44 396 VAL A O 1
ATOM 3223 N N . ALA A 1 397 ? 19.656 2.576 -19.312 1 85.88 397 ALA A N 1
ATOM 3224 C CA . ALA A 1 397 ? 18.484 2.643 -18.438 1 85.88 397 ALA A CA 1
ATOM 3225 C C . ALA A 1 397 ? 17.406 3.551 -19.016 1 85.88 397 ALA A C 1
ATOM 3227 O O . ALA A 1 397 ? 16.219 3.25 -18.922 1 85.88 397 ALA A O 1
ATOM 3228 N N . ALA A 1 398 ? 17.812 4.566 -19.656 1 81.94 398 ALA A N 1
ATOM 3229 C CA . ALA A 1 398 ? 16.875 5.496 -20.266 1 81.94 398 ALA A CA 1
ATOM 3230 C C . ALA A 1 398 ? 16.156 4.848 -21.453 1 81.94 398 ALA A C 1
ATOM 3232 O O . ALA A 1 398 ? 14.969 5.062 -21.672 1 81.94 398 ALA A O 1
ATOM 3233 N N . MET A 1 399 ? 16.922 4.02 -22.156 1 81.31 399 MET A N 1
ATOM 3234 C CA . MET A 1 399 ? 16.359 3.324 -23.312 1 81.31 399 MET A CA 1
ATOM 3235 C C . MET A 1 399 ? 15.289 2.32 -22.875 1 81.31 399 MET A C 1
ATOM 3237 O O . MET A 1 399 ? 14.297 2.123 -23.562 1 81.31 399 MET A O 1
ATOM 3241 N N . LEU A 1 400 ? 15.547 1.817 -21.719 1 77.5 400 LEU A N 1
ATOM 3242 C CA . LEU A 1 400 ? 14.625 0.808 -21.203 1 77.5 400 LEU A CA 1
ATOM 3243 C C . LEU A 1 400 ? 13.5 1.455 -20.406 1 77.5 400 LEU A C 1
ATOM 3245 O O . LEU A 1 400 ? 12.586 0.767 -19.938 1 77.5 400 LEU A O 1
ATOM 3249 N N . GLY A 1 401 ? 13.57 2.732 -20.219 1 76.38 401 GLY A N 1
ATOM 3250 C CA . GLY A 1 401 ? 12.5 3.438 -19.531 1 76.38 401 GLY A CA 1
ATOM 3251 C C . GLY A 1 401 ? 12.711 3.521 -18.031 1 76.38 401 GLY A C 1
ATOM 3252 O O . GLY A 1 401 ? 11.773 3.812 -17.297 1 76.38 401 GLY A O 1
ATOM 3253 N N . PHE A 1 402 ? 13.883 3.223 -17.547 1 82.31 402 PHE A N 1
ATOM 3254 C CA . PHE A 1 402 ? 14.172 3.268 -16.109 1 82.31 402 PHE A CA 1
ATOM 3255 C C . PHE A 1 402 ? 15.062 4.461 -15.781 1 82.31 402 PHE A C 1
ATOM 3257 O O . PHE A 1 402 ? 15.93 4.367 -14.906 1 82.31 402 PHE A O 1
ATOM 3264 N N . GLU A 1 403 ? 14.898 5.523 -16.438 1 82.94 403 GLU A N 1
ATOM 3265 C CA . GLU A 1 403 ? 15.742 6.703 -16.266 1 82.94 403 GLU A CA 1
ATOM 3266 C C . GLU A 1 403 ? 15.586 7.281 -14.859 1 82.94 403 GLU A C 1
ATOM 3268 O O . GLU A 1 403 ? 16.578 7.629 -14.211 1 82.94 403 GLU A O 1
ATOM 3273 N N . GLU A 1 404 ? 14.422 7.363 -14.375 1 81 404 GLU A N 1
ATOM 3274 C CA . GLU A 1 404 ? 14.188 7.953 -13.062 1 81 404 GLU A CA 1
ATOM 3275 C C . GLU A 1 404 ? 14.797 7.098 -11.953 1 81 404 GLU A C 1
ATOM 3277 O O . GLU A 1 404 ? 15.383 7.625 -11.008 1 81 404 GLU A O 1
ATOM 3282 N N . TRP A 1 405 ? 14.672 5.867 -12.125 1 84.5 405 TRP A N 1
ATOM 3283 C CA . TRP A 1 405 ? 15.258 4.957 -11.148 1 84.5 405 TRP A CA 1
ATOM 3284 C C . TRP A 1 405 ? 16.781 5.062 -11.141 1 84.5 405 TRP A C 1
ATOM 3286 O O . TRP A 1 405 ? 17.391 5.117 -10.078 1 84.5 405 TRP A O 1
ATOM 3296 N N . TRP A 1 406 ? 17.312 5.121 -12.312 1 85.81 406 TRP A N 1
ATOM 3297 C CA . TRP A 1 406 ? 18.766 5.219 -12.438 1 85.81 406 TRP A CA 1
ATOM 3298 C C . TRP A 1 406 ? 19.281 6.52 -11.828 1 85.81 406 TRP A C 1
ATOM 3300 O O . TRP A 1 406 ? 20.266 6.516 -11.094 1 85.81 406 TRP A O 1
ATOM 3310 N N . ASN A 1 407 ? 18.625 7.598 -12.102 1 85.5 407 ASN A N 1
ATOM 3311 C CA . ASN A 1 407 ? 19.062 8.891 -11.57 1 85.5 407 ASN A CA 1
ATOM 3312 C C . ASN A 1 407 ? 19.016 8.914 -10.047 1 85.5 407 ASN A C 1
ATOM 3314 O O . ASN A 1 407 ? 19.906 9.461 -9.398 1 85.5 407 ASN A O 1
ATOM 3318 N N . ARG A 1 408 ? 18.078 8.297 -9.547 1 86.25 408 ARG A N 1
ATOM 3319 C CA . ARG A 1 408 ? 17.953 8.273 -8.094 1 86.25 408 ARG A CA 1
ATOM 3320 C C . ARG A 1 408 ? 19.062 7.441 -7.453 1 86.25 408 ARG A C 1
ATOM 3322 O O . ARG A 1 408 ? 19.625 7.832 -6.43 1 86.25 408 ARG A O 1
ATOM 3329 N N . LYS A 1 409 ? 19.375 6.348 -8.086 1 87 409 LYS A N 1
ATOM 3330 C CA . LYS A 1 409 ? 20.375 5.441 -7.508 1 87 409 LYS A CA 1
ATOM 3331 C C . LYS A 1 409 ? 21.781 5.918 -7.797 1 87 409 LYS A C 1
ATOM 3333 O O . LYS A 1 409 ? 22.672 5.82 -6.945 1 87 409 LYS A O 1
ATOM 3338 N N . HIS A 1 410 ? 21.969 6.449 -8.977 1 89.88 410 HIS A N 1
ATOM 3339 C CA . HIS A 1 410 ? 23.297 6.871 -9.414 1 89.88 410 HIS A CA 1
ATOM 3340 C C . HIS A 1 410 ? 23.781 8.07 -8.617 1 89.88 410 HIS A C 1
ATOM 3342 O O . HIS A 1 410 ? 24.953 8.148 -8.258 1 89.88 410 HIS A O 1
ATOM 3348 N N . TYR A 1 411 ? 22.891 8.922 -8.281 1 91.38 411 TYR A N 1
ATOM 3349 C CA . TYR A 1 411 ? 23.297 10.156 -7.633 1 91.38 411 TYR A CA 1
ATOM 3350 C C . TYR A 1 411 ? 23.047 10.102 -6.129 1 91.38 411 TYR A C 1
ATOM 3352 O O . TYR A 1 411 ? 23.062 11.133 -5.453 1 91.38 411 TYR A O 1
ATOM 3360 N N . SER A 1 412 ? 22.75 8.984 -5.625 1 92 412 SER A N 1
ATOM 3361 C CA . SER A 1 412 ? 22.594 8.789 -4.188 1 92 412 SER A CA 1
ATOM 3362 C C . SER A 1 412 ? 23.797 8.07 -3.598 1 92 412 SER A C 1
ATOM 3364 O O . SER A 1 412 ? 24.547 7.41 -4.32 1 92 412 SER A O 1
ATOM 3366 N N . ALA A 1 413 ? 24.062 8.336 -2.336 1 92.31 413 ALA A N 1
ATOM 3367 C CA . ALA A 1 413 ? 25.141 7.68 -1.602 1 92.31 413 ALA A CA 1
ATOM 3368 C C . ALA A 1 413 ? 24.672 7.227 -0.222 1 92.31 413 ALA A C 1
ATOM 3370 O O . ALA A 1 413 ? 23.547 7.539 0.192 1 92.31 413 ALA A O 1
ATOM 3371 N N . THR A 1 414 ? 25.484 6.398 0.381 1 90 414 THR A N 1
ATOM 3372 C CA . THR A 1 414 ? 25.203 5.957 1.742 1 90 414 THR A CA 1
ATOM 3373 C C . THR A 1 414 ? 26.312 6.391 2.693 1 90 414 THR A C 1
ATOM 3375 O O . THR A 1 414 ? 27.484 6.387 2.326 1 90 414 THR A O 1
ATOM 3378 N N . VAL A 1 415 ? 25.922 6.871 3.824 1 92.19 415 VAL A N 1
ATOM 3379 C CA . VAL A 1 415 ? 26.891 7.285 4.828 1 92.19 415 VAL A CA 1
ATOM 3380 C C . VAL A 1 415 ? 26.562 6.641 6.172 1 92.19 415 VAL A C 1
ATOM 3382 O O . VAL A 1 415 ? 25.391 6.352 6.453 1 92.19 415 VAL A O 1
ATOM 3385 N N . ASN A 1 416 ? 27.547 6.426 6.957 1 91.06 416 ASN A N 1
ATOM 3386 C CA . ASN A 1 416 ? 27.344 5.926 8.312 1 91.06 416 ASN A CA 1
ATOM 3387 C C . ASN A 1 416 ? 26.984 7.055 9.281 1 91.06 416 ASN A C 1
ATOM 3389 O O . ASN A 1 416 ? 27.516 8.156 9.18 1 91.06 416 ASN A O 1
ATOM 3393 N N . ILE A 1 417 ? 26.125 6.812 10.195 1 92.31 417 ILE A N 1
ATOM 3394 C CA . ILE A 1 417 ? 25.719 7.809 11.18 1 92.31 417 ILE A CA 1
ATOM 3395 C C . ILE A 1 417 ? 26.781 7.922 12.266 1 92.31 417 ILE A C 1
ATOM 3397 O O . ILE A 1 417 ? 27.156 6.922 12.891 1 92.31 417 ILE A O 1
ATOM 3401 N N . SER A 1 418 ? 27.234 9.078 12.484 1 92.06 418 SER A N 1
ATOM 3402 C CA . SER A 1 418 ? 28.266 9.312 13.5 1 92.06 418 SER A CA 1
ATOM 3403 C C . SER A 1 418 ? 27.672 9.188 14.906 1 92.06 418 SER A C 1
ATOM 3405 O O . SER A 1 418 ? 26.484 9.414 15.109 1 92.06 418 SER A O 1
ATOM 3407 N N . ASP A 1 419 ? 28.469 8.852 15.852 1 91.56 419 ASP A N 1
ATOM 3408 C CA . ASP A 1 419 ? 28.047 8.719 17.234 1 91.56 419 ASP A CA 1
ATOM 3409 C C . ASP A 1 419 ? 27.625 10.062 17.812 1 91.56 419 ASP A C 1
ATOM 3411 O O . ASP A 1 419 ? 26.719 10.125 18.656 1 91.56 419 ASP A O 1
ATOM 3415 N N . GLY A 1 420 ? 28.312 11.07 17.297 1 91.75 420 GLY A N 1
ATOM 3416 C CA . GLY A 1 420 ? 27.938 12.406 17.734 1 91.75 420 GLY A CA 1
ATOM 3417 C C . GLY A 1 420 ? 26.516 12.781 17.312 1 91.75 420 GLY A C 1
ATOM 3418 O O . GLY A 1 420 ? 25.766 13.359 18.109 1 91.75 420 GLY A O 1
ATOM 3419 N N . LEU A 1 421 ? 26.188 12.422 16.172 1 94.5 421 LEU A N 1
ATOM 3420 C CA . LEU A 1 421 ? 24.844 12.719 15.672 1 94.5 421 LEU A CA 1
ATOM 3421 C C . LEU A 1 421 ? 23.797 11.883 16.406 1 94.5 421 LEU A C 1
ATOM 3423 O O . LEU A 1 421 ? 22.703 12.375 16.703 1 94.5 421 LEU A O 1
ATOM 3427 N N . LYS A 1 422 ? 24.094 10.625 16.734 1 94.06 422 LYS A N 1
ATOM 3428 C CA . LYS A 1 422 ? 23.188 9.766 17.484 1 94.06 422 LYS A CA 1
ATOM 3429 C C . LYS A 1 422 ? 22.906 10.344 18.875 1 94.06 422 LYS A C 1
ATOM 3431 O O . LYS A 1 422 ? 21.75 10.367 19.312 1 94.06 422 LYS A O 1
ATOM 3436 N N . GLN A 1 423 ? 23.953 10.797 19.438 1 94.31 423 GLN A N 1
ATOM 3437 C CA . GLN A 1 423 ? 23.797 11.398 20.766 1 94.31 423 GLN A CA 1
ATOM 3438 C C . GLN A 1 423 ? 22.969 12.68 20.703 1 94.31 423 GLN A C 1
ATOM 3440 O O . GLN A 1 423 ? 22.109 12.906 21.531 1 94.31 423 GLN A O 1
ATOM 3445 N N . GLY A 1 424 ? 23.25 13.484 19.703 1 94.62 424 GLY A N 1
ATOM 3446 C CA . GLY A 1 424 ? 22.484 14.719 19.531 1 94.62 424 GLY A CA 1
ATOM 3447 C C . GLY A 1 424 ? 21.016 14.477 19.297 1 94.62 424 GLY A C 1
ATOM 3448 O O . GLY A 1 424 ? 20.172 15.172 19.875 1 94.62 424 GLY A O 1
ATOM 3449 N N . LEU A 1 425 ? 20.719 13.523 18.484 1 95.94 425 LEU A N 1
ATOM 3450 C CA . LEU A 1 425 ? 19.328 13.188 18.188 1 95.94 425 LEU A CA 1
ATOM 3451 C C . LEU A 1 425 ? 18.625 12.664 19.422 1 95.94 425 LEU A C 1
ATOM 3453 O O . LEU A 1 425 ? 17.469 13.008 19.672 1 95.94 425 LEU A O 1
ATOM 3457 N N . PHE A 1 426 ? 19.344 11.828 20.172 1 95.25 426 PHE A N 1
ATOM 3458 C CA . PHE A 1 426 ? 18.766 11.273 21.406 1 95.25 426 PHE A CA 1
ATOM 3459 C C . PHE A 1 426 ? 18.406 12.391 22.375 1 95.25 426 PHE A C 1
ATOM 3461 O O . PHE A 1 426 ? 17.312 12.391 22.953 1 95.25 426 PHE A O 1
ATOM 3468 N N . GLU A 1 427 ? 19.312 13.281 22.5 1 93.81 427 GLU A N 1
ATOM 3469 C CA . GLU A 1 427 ? 19.062 14.398 23.422 1 93.81 427 GLU A CA 1
ATOM 3470 C C . GLU A 1 427 ? 17.906 15.258 22.938 1 93.81 427 GLU A C 1
ATOM 3472 O O . GLU A 1 427 ? 17.094 15.727 23.75 1 93.81 427 GLU A O 1
ATOM 3477 N N . TYR A 1 428 ? 17.859 15.438 21.688 1 94.25 428 TYR A N 1
ATOM 3478 C CA . TYR A 1 428 ? 16.781 16.25 21.141 1 94.25 428 TYR A CA 1
ATOM 3479 C C . TYR A 1 428 ? 15.43 15.578 21.375 1 94.25 428 TYR A C 1
ATOM 3481 O O . TYR A 1 428 ? 14.477 16.234 21.781 1 94.25 428 TYR A O 1
ATOM 3489 N N . ILE A 1 429 ? 15.312 14.297 21.125 1 94 429 ILE A N 1
ATOM 3490 C CA . ILE A 1 429 ? 14.07 13.547 21.281 1 94 429 ILE A CA 1
ATOM 3491 C C . ILE A 1 429 ? 13.672 13.531 22.766 1 94 429 ILE A C 1
ATOM 3493 O O . ILE A 1 429 ? 12.492 13.68 23.094 1 94 429 ILE A O 1
ATOM 3497 N N . HIS A 1 430 ? 14.68 13.305 23.547 1 91.19 430 HIS A N 1
ATOM 3498 C CA . HIS A 1 430 ? 14.445 13.273 24.984 1 91.19 430 HIS A CA 1
ATOM 3499 C C . HIS A 1 430 ? 13.797 14.562 25.469 1 91.19 430 HIS A C 1
ATOM 3501 O O . HIS A 1 430 ? 12.852 14.531 26.266 1 91.19 430 HIS A O 1
ATOM 3507 N N . ARG A 1 431 ? 14.195 15.594 24.969 1 89.94 431 ARG A N 1
ATOM 3508 C CA . ARG A 1 431 ? 13.664 16.891 25.359 1 89.94 431 ARG A CA 1
ATOM 3509 C C . ARG A 1 431 ? 12.281 17.125 24.766 1 89.94 431 ARG A C 1
ATOM 3511 O O . ARG A 1 431 ? 11.398 17.672 25.422 1 89.94 431 ARG A O 1
ATOM 3518 N N . LEU A 1 432 ? 12.094 16.75 23.578 1 90.56 432 LEU A N 1
ATOM 3519 C CA . LEU A 1 432 ? 10.828 16.953 22.875 1 90.56 432 LEU A CA 1
ATOM 3520 C C . LEU A 1 432 ? 9.711 16.172 23.562 1 90.56 432 LEU A C 1
ATOM 3522 O O . LEU A 1 432 ? 8.562 16.625 23.594 1 90.56 432 LEU A O 1
ATOM 3526 N N . THR A 1 433 ? 9.93 14.961 24.016 1 88.38 433 THR A N 1
ATOM 3527 C CA . THR A 1 433 ? 8.906 14.094 24.594 1 88.38 433 THR A CA 1
ATOM 3528 C C . THR A 1 433 ? 8.453 14.633 25.953 1 88.38 433 THR A C 1
ATOM 3530 O O . THR A 1 433 ? 7.359 14.312 26.422 1 88.38 433 THR A O 1
ATOM 3533 N N . GLU A 1 434 ? 9.18 15.477 26.5 1 82.88 434 GLU A N 1
ATOM 3534 C CA . GLU A 1 434 ? 8.805 16.062 27.781 1 82.88 434 GLU A CA 1
ATOM 3535 C C . GLU A 1 434 ? 7.754 17.156 27.594 1 82.88 434 GLU A C 1
ATOM 3537 O O . GLU A 1 434 ? 6.852 17.312 28.422 1 82.88 434 GLU A O 1
ATOM 3542 N N . THR A 1 435 ? 7.754 17.875 26.531 1 74.56 435 THR A N 1
ATOM 3543 C CA . THR A 1 435 ? 6.898 19.047 26.438 1 74.56 435 THR A CA 1
ATOM 3544 C C . THR A 1 435 ? 6.109 19.047 25.141 1 74.56 435 THR A C 1
ATOM 3546 O O . THR A 1 435 ? 5.082 19.719 25.031 1 74.56 435 THR A O 1
ATOM 3549 N N . GLY A 1 436 ? 6.441 18.281 24.328 1 70.44 436 GLY A N 1
ATOM 3550 C CA . GLY A 1 436 ? 5.988 18.641 23 1 70.44 436 GLY A CA 1
ATOM 3551 C C . GLY A 1 436 ? 5.008 17.641 22.406 1 70.44 436 GLY A C 1
ATOM 3552 O O . GLY A 1 436 ? 4.469 17.859 21.328 1 70.44 436 GLY A O 1
ATOM 3553 N N . LEU A 1 437 ? 4.664 16.578 23.078 1 78.38 437 LEU A N 1
ATOM 3554 C CA . LEU A 1 437 ? 3.801 15.57 22.453 1 78.38 437 LEU A CA 1
ATOM 3555 C C . LEU A 1 437 ? 2.432 15.547 23.125 1 78.38 437 LEU A C 1
ATOM 3557 O O . LEU A 1 437 ? 2.301 15.945 24.297 1 78.38 437 LEU A O 1
ATOM 3561 N N . ASN A 1 438 ? 1.507 15.203 22.281 1 72.75 438 ASN A N 1
ATOM 3562 C CA . ASN A 1 438 ? 0.165 15.07 22.844 1 72.75 438 ASN A CA 1
ATOM 3563 C 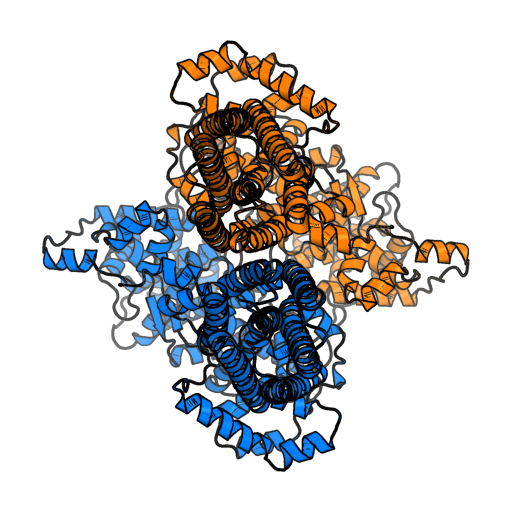C . ASN A 1 438 ? -0.022 13.711 23.531 1 72.75 438 ASN A C 1
ATOM 3565 O O . ASN A 1 438 ? 0.924 12.93 23.641 1 72.75 438 ASN A O 1
ATOM 3569 N N . SER A 1 439 ? -1.163 13.539 24.016 1 65 439 SER A N 1
ATOM 3570 C CA . SER A 1 439 ? -1.463 12.328 24.766 1 65 439 SER A CA 1
ATOM 3571 C C . SER A 1 439 ? -1.334 11.086 23.891 1 65 439 SER A C 1
ATOM 3573 O O . SER A 1 439 ? -1.098 9.984 24.391 1 65 439 SER A O 1
ATOM 3575 N N . GLN A 1 440 ? -1.318 11.281 22.625 1 71.25 440 GLN A N 1
ATOM 3576 C CA . GLN A 1 440 ? -1.239 10.141 21.719 1 71.25 440 GLN A CA 1
ATOM 3577 C C . GLN A 1 440 ? 0.174 9.969 21.172 1 71.25 440 GLN A C 1
ATOM 3579 O O . GLN A 1 440 ? 0.426 9.078 20.359 1 71.25 440 GLN A O 1
ATOM 3584 N N . GLY A 1 441 ? 1.068 10.805 21.656 1 77.44 441 GLY A N 1
ATOM 3585 C CA . GLY A 1 441 ? 2.451 10.695 21.219 1 77.44 441 GLY A CA 1
ATOM 3586 C C . GLY A 1 441 ? 2.707 11.367 19.875 1 77.44 441 GLY A C 1
ATOM 3587 O O . GLY A 1 441 ? 3.699 11.07 19.203 1 77.44 441 GLY A O 1
ATOM 3588 N N . VAL A 1 442 ? 1.797 12.195 19.469 1 80.31 442 VAL A N 1
ATOM 3589 C CA . VAL A 1 442 ? 1.959 12.883 18.188 1 80.31 442 VAL A CA 1
ATOM 3590 C C . VAL A 1 442 ? 2.43 14.32 18.438 1 80.31 442 VAL A C 1
ATOM 3592 O O . VAL A 1 442 ? 1.942 14.992 19.344 1 80.31 442 VAL A O 1
ATOM 3595 N N . ILE A 1 443 ? 3.332 14.688 17.625 1 85.19 443 ILE A N 1
ATOM 3596 C CA . ILE A 1 443 ? 3.873 16.031 17.75 1 85.19 443 ILE A CA 1
ATOM 3597 C C . ILE A 1 443 ? 2.793 17.062 17.406 1 85.19 443 ILE A C 1
ATOM 3599 O O . ILE A 1 443 ? 2.135 16.953 16.375 1 85.19 443 ILE A O 1
ATOM 3603 N N . ARG A 1 444 ? 2.676 18.078 18.219 1 76.06 444 ARG A N 1
ATOM 3604 C CA . ARG A 1 444 ? 1.62 19.062 18.078 1 76.06 444 ARG A CA 1
ATOM 3605 C C . ARG A 1 444 ? 2.061 20.203 17.156 1 76.06 444 ARG A C 1
ATOM 3607 O O . ARG A 1 444 ? 1.271 20.703 16.359 1 76.06 444 ARG A O 1
ATOM 3614 N N . LYS A 1 445 ? 3.24 20.516 17.312 1 83.19 445 LYS A N 1
ATOM 3615 C CA . LYS A 1 445 ? 3.764 21.672 16.594 1 83.19 445 LYS A CA 1
ATOM 3616 C C . LYS A 1 445 ? 4.133 21.297 15.156 1 83.19 445 LYS A C 1
ATOM 3618 O O . LYS A 1 445 ? 4.301 20.125 14.836 1 83.19 445 LYS A O 1
ATOM 3623 N N . SER A 1 446 ? 4.156 22.281 14.352 1 85.75 446 SER A N 1
ATOM 3624 C CA . SER A 1 446 ? 4.57 22.078 12.969 1 85.75 446 SER A CA 1
ATOM 3625 C C . SER A 1 446 ? 6.07 21.844 12.867 1 85.75 446 SER A C 1
ATOM 3627 O O . SER A 1 446 ? 6.801 22.031 13.844 1 85.75 446 SER A O 1
ATOM 3629 N N . TRP A 1 447 ? 6.516 21.422 11.727 1 91.25 447 TRP A N 1
ATOM 3630 C CA . TRP A 1 447 ? 7.922 21.094 11.523 1 91.25 447 TRP A CA 1
ATOM 3631 C C . TRP A 1 447 ? 8.789 22.344 11.672 1 91.25 447 TRP A C 1
ATOM 3633 O O . TRP A 1 447 ? 8.422 23.438 11.219 1 91.25 447 TRP A O 1
ATOM 3643 N N . GLY A 1 448 ? 9.906 22.25 12.352 1 91.88 448 GLY A N 1
ATOM 3644 C CA . GLY A 1 448 ? 10.867 23.328 12.547 1 91.88 448 GLY A CA 1
ATOM 3645 C C . GLY A 1 448 ? 10.445 24.297 13.633 1 91.88 448 GLY A C 1
ATOM 3646 O O . GLY A 1 448 ? 11.266 25.062 14.133 1 91.88 448 GLY A O 1
ATOM 3647 N N . GLN A 1 449 ? 9.219 24.266 14.062 1 90.44 449 GLN A N 1
ATOM 3648 C CA . GLN A 1 449 ? 8.688 25.25 14.984 1 90.44 449 GLN A CA 1
ATOM 3649 C C . GLN A 1 449 ? 9.32 25.125 16.375 1 90.44 449 GLN A C 1
ATOM 3651 O O . GLN A 1 449 ? 9.719 26.109 16.969 1 90.44 449 GLN A O 1
ATOM 3656 N N . ASP A 1 450 ? 9.414 23.922 16.844 1 90.62 450 ASP A N 1
ATOM 3657 C CA . ASP A 1 450 ? 9.945 23.703 18.188 1 90.62 450 ASP A CA 1
ATOM 3658 C C . ASP A 1 450 ? 11.406 24.156 18.266 1 90.62 450 ASP A C 1
ATOM 3660 O O . ASP A 1 450 ? 11.797 24.812 19.234 1 90.62 450 ASP A O 1
ATOM 3664 N N . ALA A 1 451 ? 12.195 23.812 17.312 1 92.75 451 ALA A N 1
ATOM 3665 C CA . ALA A 1 451 ? 13.609 24.156 17.312 1 92.75 451 ALA A CA 1
ATOM 3666 C C . ALA A 1 451 ? 13.805 25.656 17.156 1 92.75 451 ALA A C 1
ATOM 3668 O O . ALA A 1 451 ? 14.633 26.266 17.844 1 92.75 451 ALA A O 1
ATOM 3669 N N . LEU A 1 452 ? 13.031 26.328 16.297 1 94 452 LEU A N 1
ATOM 3670 C CA . LEU A 1 452 ? 13.18 27.75 16.016 1 94 452 LEU A CA 1
ATOM 3671 C C . LEU A 1 452 ? 12.625 28.594 17.172 1 94 452 LEU A C 1
ATOM 3673 O O . LEU A 1 452 ? 13.227 29.594 17.547 1 94 452 LEU A O 1
ATOM 3677 N N . GLU A 1 453 ? 11.508 28.203 17.688 1 91.88 453 GLU A N 1
ATOM 3678 C CA . GLU A 1 453 ? 10.891 28.953 18.781 1 91.88 453 GLU A CA 1
ATOM 3679 C C . GLU A 1 453 ? 11.758 28.922 20.031 1 91.88 453 GLU A C 1
ATOM 3681 O O . GLU A 1 453 ? 11.844 29.922 20.75 1 91.88 453 GLU A O 1
ATOM 3686 N N . ARG A 1 454 ? 12.328 27.922 20.344 1 89.06 454 ARG A N 1
ATOM 3687 C CA . ARG A 1 454 ? 13.109 27.75 21.562 1 89.06 454 ARG A CA 1
ATOM 3688 C C . ARG A 1 454 ? 14.422 28.531 21.484 1 89.06 454 ARG A C 1
ATOM 3690 O O . ARG A 1 454 ? 14.844 29.156 22.453 1 89.06 454 ARG A O 1
ATOM 3697 N N . GLU A 1 455 ? 15.07 28.391 20.375 1 88.25 455 GLU A N 1
ATOM 3698 C CA . GLU A 1 455 ? 16.391 28.969 20.266 1 88.25 455 GLU A CA 1
ATOM 3699 C C . GLU A 1 455 ? 16.312 30.453 19.906 1 88.25 455 GLU A C 1
ATOM 3701 O O . GLU A 1 455 ? 17.141 31.25 20.344 1 88.25 455 GLU A O 1
ATOM 3706 N N . ASP A 1 456 ? 15.391 30.766 19.016 1 92.19 456 ASP A N 1
ATOM 3707 C CA . ASP A 1 456 ? 15.258 32.125 18.531 1 92.19 456 ASP A CA 1
ATOM 3708 C C . ASP A 1 456 ? 13.828 32.438 18.094 1 92.19 456 ASP A C 1
ATOM 3710 O O . ASP A 1 456 ? 13.492 32.344 16.906 1 92.19 456 ASP A O 1
ATOM 3714 N N . ARG A 1 457 ? 13.031 32.969 18.891 1 91.81 457 ARG A N 1
ATOM 3715 C CA . ARG A 1 457 ? 11.617 33.25 18.641 1 91.81 457 ARG A CA 1
ATOM 3716 C C . ARG A 1 457 ? 11.453 34.312 17.578 1 91.81 457 ARG A C 1
ATOM 3718 O O . ARG A 1 457 ? 10.516 34.25 16.781 1 91.81 457 ARG A O 1
ATOM 3725 N N . ASP A 1 458 ? 12.352 35.25 17.594 1 90.44 458 ASP A N 1
ATOM 3726 C CA . ASP A 1 458 ? 12.281 36.344 16.625 1 90.44 458 ASP A CA 1
ATOM 3727 C C . ASP A 1 458 ? 12.516 35.812 15.203 1 90.44 458 ASP A C 1
ATOM 3729 O O . ASP A 1 458 ? 11.828 36.219 14.266 1 90.44 458 ASP A O 1
ATOM 3733 N N . LEU A 1 459 ? 13.477 34.969 15.125 1 91.94 459 LEU A N 1
ATOM 3734 C CA . LEU A 1 459 ? 13.758 34.375 13.82 1 91.94 459 LEU A CA 1
ATOM 3735 C C . LEU A 1 459 ? 12.586 33.531 13.344 1 91.94 459 LEU A C 1
ATOM 3737 O O . LEU A 1 459 ? 12.25 33.531 12.164 1 91.94 459 LEU A O 1
ATOM 3741 N N . TYR A 1 460 ? 11.992 32.812 14.258 1 92.81 460 TYR A N 1
ATOM 3742 C CA . TYR A 1 460 ? 10.844 31.984 13.914 1 92.81 460 TYR A CA 1
ATOM 3743 C C . TYR A 1 460 ? 9.703 32.812 13.359 1 92.81 460 TYR A C 1
ATOM 3745 O O . TYR A 1 460 ? 9.094 32.469 12.352 1 92.81 460 TYR A O 1
ATOM 3753 N N . ASP A 1 461 ? 9.414 33.906 13.977 1 91.12 461 ASP A N 1
ATOM 3754 C CA . ASP A 1 461 ? 8.32 34.781 13.547 1 91.12 461 ASP A CA 1
ATOM 3755 C C . ASP A 1 461 ? 8.594 35.344 12.156 1 91.12 461 ASP A C 1
ATOM 3757 O O . ASP A 1 461 ? 7.672 35.469 11.344 1 91.12 461 ASP A O 1
ATOM 3761 N N . ARG A 1 462 ? 9.766 35.656 11.898 1 90.88 462 ARG A N 1
ATOM 3762 C CA . ARG A 1 462 ? 10.125 36.156 10.586 1 90.88 462 ARG A CA 1
ATOM 3763 C C . ARG A 1 462 ? 9.984 35.094 9.516 1 90.88 462 ARG A C 1
ATOM 3765 O O . ARG A 1 462 ? 9.422 35.344 8.445 1 90.88 462 ARG A O 1
ATOM 3772 N N . ILE A 1 463 ? 10.484 33.906 9.836 1 90.94 463 ILE A N 1
ATOM 3773 C CA . ILE A 1 463 ? 10.438 32.812 8.906 1 90.94 463 ILE A CA 1
ATOM 3774 C C . ILE A 1 463 ? 8.984 32.406 8.633 1 90.94 463 ILE A C 1
ATOM 3776 O O . ILE A 1 463 ? 8.617 32.094 7.504 1 90.94 463 ILE A O 1
ATOM 3780 N N . LYS A 1 464 ? 8.203 32.406 9.672 1 86.69 464 LYS A N 1
ATOM 3781 C CA . LYS A 1 464 ? 6.785 32.094 9.547 1 86.69 464 LYS A CA 1
ATOM 3782 C C . LYS A 1 464 ? 6.051 33.125 8.703 1 86.69 464 LYS A C 1
ATOM 3784 O O . LYS A 1 464 ? 5.246 32.781 7.84 1 86.69 464 LYS A O 1
ATOM 3789 N N . LYS A 1 465 ? 6.355 34.344 8.992 1 82.94 465 LYS A N 1
ATOM 3790 C CA . LYS A 1 465 ? 5.707 35.438 8.281 1 82.94 465 LYS A CA 1
ATOM 3791 C C . LYS A 1 465 ? 6.031 35.406 6.793 1 82.94 465 LYS A C 1
ATOM 3793 O O . LYS A 1 465 ? 5.164 35.656 5.957 1 82.94 465 LYS A O 1
ATOM 3798 N N . GLU A 1 466 ? 7.215 35.031 6.484 1 78.25 466 GLU A N 1
ATOM 3799 C CA . GLU A 1 466 ? 7.66 35.031 5.094 1 78.25 466 GLU A CA 1
ATOM 3800 C C . GLU A 1 466 ? 7.383 33.688 4.434 1 78.25 466 GLU A C 1
ATOM 3802 O O . GLU A 1 466 ? 7.73 33.469 3.27 1 78.25 466 GLU A O 1
ATOM 3807 N N . ARG A 1 467 ? 6.816 32.781 5.121 1 73.62 467 ARG A N 1
ATOM 3808 C CA . ARG A 1 467 ? 6.414 31.484 4.633 1 73.62 467 ARG A CA 1
ATOM 3809 C C . ARG A 1 467 ? 7.621 30.672 4.16 1 73.62 467 ARG A C 1
ATOM 3811 O O . ARG A 1 467 ? 7.535 29.938 3.176 1 73.62 467 ARG A O 1
ATOM 3818 N N . ASN A 1 468 ? 8.594 30.844 4.914 1 79.88 468 ASN A N 1
ATOM 3819 C CA . ASN A 1 468 ? 9.844 30.203 4.52 1 79.88 468 ASN A CA 1
ATOM 3820 C C . ASN A 1 468 ? 9.891 28.75 4.996 1 79.88 468 ASN A C 1
ATOM 3822 O O . ASN A 1 468 ? 10.758 27.984 4.57 1 79.88 468 ASN A O 1
ATOM 3826 N N . LEU A 1 469 ? 8.922 28.344 5.766 1 81.31 469 LEU A N 1
ATOM 3827 C CA . LEU A 1 469 ? 8.859 26.953 6.199 1 81.31 469 LEU A CA 1
ATOM 3828 C C . LEU A 1 469 ? 8.039 26.109 5.219 1 81.31 469 LEU A C 1
ATOM 3830 O O . LEU A 1 469 ? 8.094 24.875 5.254 1 81.31 469 LEU A O 1
ATOM 3834 N N . GLY A 1 470 ? 7.43 26.656 4.301 1 75.69 470 GLY A N 1
ATOM 3835 C CA . GLY A 1 470 ? 6.605 25.922 3.348 1 75.69 470 GLY A CA 1
ATOM 3836 C C . GLY A 1 470 ? 5.211 25.641 3.869 1 75.69 470 GLY A C 1
ATOM 3837 O O . GLY A 1 470 ? 4.977 25.656 5.078 1 75.69 470 GLY A O 1
ATOM 3838 N N . VAL A 1 471 ? 4.328 25.328 3.016 1 75.81 471 VAL A N 1
ATOM 3839 C CA . VAL A 1 471 ? 2.947 25 3.355 1 75.81 471 VAL A CA 1
ATOM 3840 C C . VAL A 1 471 ? 2.82 23.5 3.629 1 75.81 471 VAL A C 1
ATOM 3842 O O . VAL A 1 471 ? 2.078 23.094 4.523 1 75.81 471 VAL A O 1
ATOM 3845 N N . GLU A 1 472 ? 3.561 22.781 2.844 1 83.62 472 GLU A N 1
ATOM 3846 C CA . GLU A 1 472 ? 3.629 21.328 3.029 1 83.62 472 GLU A CA 1
ATOM 3847 C C . GLU A 1 472 ? 5.008 20.906 3.523 1 83.62 472 GLU A C 1
ATOM 3849 O O . GLU A 1 472 ? 6.004 21.578 3.266 1 83.62 472 GLU A O 1
ATOM 3854 N N . PHE A 1 473 ? 5.031 19.891 4.176 1 90.56 473 PHE A N 1
ATOM 3855 C CA . PHE A 1 473 ? 6.277 19.438 4.789 1 90.56 473 PHE A CA 1
ATOM 3856 C C . PHE A 1 473 ? 7.352 19.219 3.73 1 90.56 473 PHE A C 1
ATOM 3858 O O . PHE A 1 473 ? 8.492 19.656 3.896 1 90.56 473 PHE A O 1
ATOM 3865 N N . GLN A 1 474 ? 7.066 18.547 2.654 1 91 474 GLN A N 1
ATOM 3866 C CA . GLN A 1 474 ? 8.062 18.234 1.635 1 91 474 GLN A CA 1
ATOM 3867 C C . GLN A 1 474 ? 8.562 19.5 0.945 1 91 474 GLN A C 1
ATOM 3869 O O . GLN A 1 474 ? 9.727 19.578 0.551 1 91 474 GLN A O 1
ATOM 3874 N N . GLU A 1 475 ? 7.676 20.438 0.796 1 90.88 475 GLU A N 1
ATOM 3875 C CA . GLU A 1 475 ? 8.094 21.734 0.278 1 90.88 475 GLU A CA 1
ATOM 3876 C C . GLU A 1 475 ? 9.086 22.406 1.215 1 90.88 475 GLU A C 1
ATOM 3878 O O . GLU A 1 475 ? 10.062 23.016 0.763 1 90.88 475 GLU A O 1
ATOM 3883 N N . GLY A 1 476 ? 8.781 22.312 2.469 1 93 476 GLY A N 1
ATOM 3884 C CA . GLY A 1 476 ? 9.695 22.875 3.457 1 93 476 GLY A CA 1
ATOM 3885 C C . GLY A 1 476 ? 11.07 22.25 3.418 1 93 476 GLY A C 1
ATOM 3886 O O . GLY A 1 476 ? 12.078 22.938 3.584 1 93 476 GLY A O 1
ATOM 3887 N N . VAL A 1 477 ? 11.133 20.953 3.152 1 96.44 477 VAL A N 1
ATOM 3888 C CA . VAL A 1 477 ? 12.406 20.25 3.068 1 96.44 477 VAL A CA 1
ATOM 3889 C C . VAL A 1 477 ? 13.211 20.781 1.881 1 96.44 477 VAL A C 1
ATOM 3891 O O . VAL A 1 477 ? 14.414 21.016 1.994 1 96.44 477 VAL A O 1
ATOM 3894 N N . ILE A 1 478 ? 12.531 21.016 0.77 1 95.44 478 ILE A N 1
ATOM 3895 C CA . ILE A 1 478 ? 13.211 21.5 -0.433 1 95.44 478 ILE A CA 1
ATOM 3896 C C . ILE A 1 478 ? 13.758 22.906 -0.198 1 95.44 478 ILE A C 1
ATOM 3898 O O . ILE A 1 478 ? 14.93 23.172 -0.469 1 95.44 478 ILE A O 1
ATOM 3902 N N . ILE A 1 479 ? 12.984 23.781 0.381 1 95.75 479 ILE A N 1
ATOM 3903 C CA . ILE A 1 479 ? 13.344 25.172 0.615 1 95.75 479 ILE A CA 1
ATOM 3904 C C . ILE A 1 479 ? 14.531 25.25 1.576 1 95.75 479 ILE A C 1
ATOM 3906 O O . ILE A 1 479 ? 15.531 25.906 1.291 1 95.75 479 ILE A O 1
ATOM 3910 N N . TRP A 1 480 ? 14.422 24.516 2.633 1 97.44 480 TRP A N 1
ATOM 3911 C CA . TRP A 1 480 ? 15.461 24.578 3.66 1 97.44 480 TRP A CA 1
ATOM 3912 C C . TRP A 1 480 ? 16.734 23.87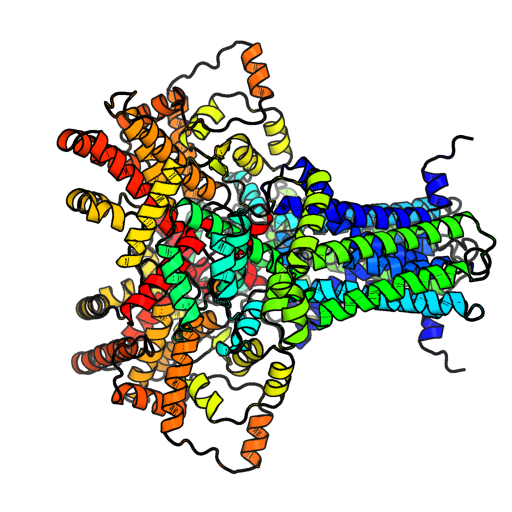5 3.191 1 97.44 480 TRP A C 1
ATOM 3914 O O . TRP A 1 480 ? 17.844 24.25 3.592 1 97.44 480 TRP A O 1
ATOM 3924 N N . HIS A 1 481 ? 16.609 22.844 2.361 1 97.56 481 HIS A N 1
ATOM 3925 C CA . HIS A 1 481 ? 17.766 22.156 1.824 1 97.56 481 HIS A CA 1
ATOM 3926 C C . HIS A 1 481 ? 18.609 23.094 0.961 1 97.56 481 HIS A C 1
ATOM 3928 O O . HIS A 1 481 ? 19.828 23.203 1.153 1 97.56 481 HIS A O 1
ATOM 3934 N N . ILE A 1 482 ? 17.969 23.75 0.068 1 96.69 482 ILE A N 1
ATOM 3935 C CA . ILE A 1 482 ? 18.656 24.703 -0.799 1 96.69 482 ILE A CA 1
ATOM 3936 C C . ILE A 1 482 ? 19.172 25.875 0.027 1 96.69 482 ILE A C 1
ATOM 3938 O O . ILE A 1 482 ? 20.312 26.297 -0.122 1 96.69 482 ILE A O 1
ATOM 3942 N N . GLY A 1 483 ? 18.344 26.422 0.927 1 96.94 483 GLY A N 1
ATOM 3943 C CA . GLY A 1 483 ? 18.75 27.531 1.787 1 96.94 483 GLY A CA 1
ATOM 3944 C C . GLY A 1 483 ? 19.953 27.203 2.648 1 96.94 483 GLY A C 1
ATOM 3945 O O . GLY A 1 483 ? 20.797 28.078 2.881 1 96.94 483 GLY A O 1
ATOM 3946 N N . THR A 1 484 ? 19.984 25.953 3.125 1 96.25 484 THR A N 1
ATOM 3947 C CA . THR A 1 484 ? 21.094 25.531 3.953 1 96.25 484 THR A CA 1
ATOM 3948 C C . THR A 1 484 ? 22.391 25.453 3.133 1 96.25 484 THR A C 1
ATOM 3950 O O . THR A 1 484 ? 23.453 25.859 3.607 1 96.25 484 THR A O 1
ATOM 3953 N N . ASP A 1 485 ? 22.297 24.969 1.921 1 94.62 485 ASP A N 1
ATOM 3954 C CA . ASP A 1 485 ? 23.469 24.906 1.063 1 94.62 485 ASP A CA 1
ATOM 3955 C C . ASP A 1 485 ? 23.984 26.312 0.739 1 94.62 485 ASP A C 1
ATOM 3957 O O . ASP A 1 485 ? 25.203 26.547 0.704 1 94.62 485 ASP A O 1
ATOM 3961 N N . ILE A 1 486 ? 23.109 27.219 0.505 1 95.5 486 ILE A N 1
ATOM 3962 C CA . ILE A 1 486 ? 23.5 28.594 0.237 1 95.5 486 ILE A CA 1
ATOM 3963 C C . ILE A 1 486 ? 24.141 29.203 1.479 1 95.5 486 ILE A C 1
ATOM 3965 O O . ILE A 1 486 ? 25.203 29.844 1.39 1 95.5 486 ILE A O 1
ATOM 3969 N N . PHE A 1 487 ? 23.547 28.984 2.611 1 95.94 487 PHE A N 1
ATOM 3970 C CA . PHE A 1 487 ? 24.062 29.5 3.873 1 95.94 487 PHE A CA 1
ATOM 3971 C C . PHE A 1 487 ? 25.469 28.953 4.141 1 95.94 487 PHE A C 1
ATOM 3973 O O . PHE A 1 487 ? 26.375 29.703 4.5 1 95.94 487 PHE A O 1
ATOM 3980 N N . LEU A 1 488 ? 25.641 27.641 3.932 1 92.19 488 LEU A N 1
ATOM 3981 C CA . LEU A 1 488 ? 26.922 27.016 4.207 1 92.19 488 LEU A CA 1
ATOM 3982 C C . LEU A 1 488 ? 27.984 27.484 3.219 1 92.19 488 LEU A C 1
ATOM 3984 O O . LEU A 1 488 ? 29.172 27.562 3.557 1 92.19 488 LEU A O 1
ATOM 3988 N N . ALA A 1 489 ? 27.562 27.797 2.035 1 90.81 489 ALA A N 1
ATOM 3989 C CA . ALA A 1 489 ? 28.516 28.297 1.029 1 90.81 489 ALA A CA 1
ATOM 3990 C C . ALA A 1 489 ? 28.953 29.719 1.344 1 90.81 489 ALA A C 1
ATOM 3992 O O . ALA A 1 489 ? 30.094 30.094 1.072 1 90.81 489 ALA A O 1
ATOM 3993 N N . LYS A 1 490 ? 28.156 30.469 1.977 1 91.31 490 LYS A N 1
ATOM 3994 C CA . LYS A 1 490 ? 28.422 31.891 2.17 1 91.31 490 LYS A CA 1
ATOM 3995 C C . LYS A 1 490 ? 28.891 32.188 3.59 1 91.31 490 LYS A C 1
ATOM 3997 O O . LYS A 1 490 ? 29.469 33.25 3.859 1 91.31 490 LYS A O 1
ATOM 4002 N N . SER A 1 491 ? 28.656 31.281 4.414 1 87.12 491 SER A N 1
ATOM 4003 C CA . SER A 1 491 ? 29.016 31.484 5.816 1 87.12 491 SER A CA 1
ATOM 4004 C C . SER A 1 491 ? 30.516 31.688 5.977 1 87.12 491 SER A C 1
ATOM 4006 O O . SER A 1 491 ? 31.312 31.078 5.258 1 87.12 491 SER A O 1
ATOM 4008 N N . SER A 1 492 ? 30.906 32.688 6.723 1 73.62 492 SER A N 1
ATOM 4009 C CA . SER A 1 492 ? 32.312 33.062 6.984 1 73.62 492 SER A CA 1
ATOM 4010 C C . SER A 1 492 ? 32.906 32.188 8.062 1 73.62 492 SER A C 1
ATOM 4012 O O . SER A 1 492 ? 33.844 32.594 8.758 1 73.62 492 SER A O 1
ATOM 4014 N N . ARG A 1 493 ? 32.562 30.984 8.102 1 68.06 493 ARG A N 1
ATOM 4015 C CA . ARG A 1 493 ? 32.969 30.141 9.219 1 68.06 493 ARG A CA 1
ATOM 4016 C C . ARG A 1 493 ? 34.438 29.75 9.094 1 68.06 493 ARG A C 1
ATOM 4018 O O . ARG A 1 493 ? 34.969 29.719 7.988 1 68.06 493 ARG A O 1
ATOM 4025 N N . ASP A 1 494 ? 35.031 29.703 10.281 1 63.66 494 ASP A N 1
ATOM 4026 C CA . ASP A 1 494 ? 36.375 29.109 10.32 1 63.66 494 ASP A CA 1
ATOM 4027 C C . ASP A 1 494 ? 36.281 27.609 10.047 1 63.66 494 ASP A C 1
ATOM 4029 O O . ASP A 1 494 ? 35.5 26.891 10.664 1 63.66 494 ASP A O 1
ATOM 4033 N N . THR A 1 495 ? 36.781 27.156 8.945 1 61.41 495 THR A N 1
ATOM 4034 C CA . THR A 1 495 ? 36.719 25.812 8.375 1 61.41 495 THR A CA 1
ATOM 4035 C C . THR A 1 495 ? 37.031 24.75 9.438 1 61.41 495 THR A C 1
ATOM 4037 O O . THR A 1 495 ? 36.469 23.656 9.406 1 61.41 495 THR A O 1
ATOM 4040 N N . GLY A 1 496 ? 37.812 24.953 10.43 1 62.09 496 GLY A N 1
ATOM 4041 C CA . GLY A 1 496 ? 38.312 23.875 11.289 1 62.09 496 GLY A CA 1
ATOM 4042 C C . GLY A 1 496 ? 37.344 23.547 12.422 1 62.09 496 GLY A C 1
ATOM 4043 O O . GLY A 1 496 ? 37 22.375 12.625 1 62.09 496 GLY A O 1
ATOM 4044 N N . ASP A 1 497 ? 36.906 24.438 13.203 1 62.47 497 ASP A N 1
ATOM 4045 C CA . ASP A 1 497 ? 36.25 24.203 14.484 1 62.47 497 ASP A CA 1
ATOM 4046 C C . ASP A 1 497 ? 34.781 23.781 14.289 1 62.47 497 ASP A C 1
ATOM 4048 O O . ASP A 1 497 ? 34.219 23.047 15.109 1 62.47 497 ASP A O 1
ATOM 4052 N N . ALA A 1 498 ? 34.281 24 13.094 1 82.94 498 ALA A N 1
ATOM 4053 C CA . ALA A 1 498 ? 32.844 23.734 12.945 1 82.94 498 ALA A CA 1
ATOM 4054 C C . ALA A 1 498 ? 32.594 22.672 11.883 1 82.94 498 ALA A C 1
ATOM 4056 O O . ALA A 1 498 ? 31.453 22.5 11.422 1 82.94 498 ALA A O 1
ATOM 4057 N N . ALA A 1 499 ? 33.625 21.906 11.695 1 85.19 499 ALA A N 1
ATOM 4058 C CA . ALA A 1 499 ? 33.531 20.953 10.594 1 85.19 499 ALA A CA 1
ATOM 4059 C C . ALA A 1 499 ? 32.594 19.812 10.922 1 85.19 499 ALA A C 1
ATOM 4061 O O . ALA A 1 499 ? 31.828 19.359 10.062 1 85.19 499 ALA A O 1
ATOM 4062 N N . ASP A 1 500 ? 32.562 19.438 12.125 1 88.44 500 ASP A N 1
ATOM 4063 C CA . ASP A 1 500 ? 31.719 18.312 12.516 1 88.44 500 ASP A CA 1
ATOM 4064 C C . ASP A 1 500 ? 30.234 18.703 12.492 1 88.44 500 ASP A C 1
ATOM 4066 O O . ASP A 1 500 ? 29.391 17.906 12.094 1 88.44 500 ASP A O 1
ATOM 4070 N N . VAL A 1 501 ? 30 19.875 12.914 1 92.5 501 VAL A N 1
ATOM 4071 C CA . VAL A 1 501 ? 28.609 20.344 12.93 1 92.5 501 VAL A CA 1
ATOM 4072 C C . VAL A 1 501 ? 28.109 20.516 11.508 1 92.5 501 VAL A C 1
ATOM 4074 O O . VAL A 1 501 ? 26.953 20.188 11.203 1 92.5 501 VAL A O 1
ATOM 4077 N N . VAL A 1 502 ? 28.969 21.016 10.656 1 93 502 VAL A N 1
ATOM 4078 C CA . VAL A 1 502 ? 28.609 21.203 9.258 1 93 502 VAL A CA 1
ATOM 4079 C C . VAL A 1 502 ? 28.344 19.859 8.602 1 93 502 VAL A C 1
ATOM 4081 O O . VAL A 1 502 ? 27.391 19.703 7.832 1 93 502 VAL A O 1
ATOM 4084 N N . LYS A 1 503 ? 29.172 18.969 8.938 1 92.94 503 LYS A N 1
ATOM 4085 C CA . LYS A 1 503 ? 29 17.609 8.414 1 92.94 503 LYS A CA 1
ATOM 4086 C C . LYS A 1 503 ? 27.656 17.031 8.852 1 92.94 503 LYS A C 1
ATOM 4088 O O . LYS A 1 503 ? 26.953 16.406 8.055 1 92.94 503 LYS A O 1
ATOM 4093 N N . ASP A 1 504 ? 27.297 17.25 10.055 1 95.12 504 ASP A N 1
ATOM 4094 C CA . ASP A 1 504 ? 26.031 16.734 10.578 1 95.12 504 ASP A CA 1
ATOM 4095 C C . ASP A 1 504 ? 24.844 17.422 9.914 1 95.12 504 ASP A C 1
ATOM 4097 O O . ASP A 1 504 ? 23.828 16.781 9.617 1 95.12 504 ASP A O 1
ATOM 4101 N N . ILE A 1 505 ? 24.984 18.703 9.711 1 95.81 505 ILE A N 1
ATOM 4102 C CA . ILE A 1 505 ? 23.938 19.469 9.047 1 95.81 505 ILE A CA 1
ATOM 4103 C C . ILE A 1 505 ? 23.719 18.922 7.637 1 95.81 505 ILE A C 1
ATOM 4105 O O . ILE A 1 505 ? 22.594 18.625 7.242 1 95.81 505 ILE A O 1
ATOM 4109 N N . ARG A 1 506 ? 24.797 18.703 6.926 1 94.75 506 ARG A N 1
ATOM 4110 C CA . ARG A 1 506 ? 24.719 18.203 5.559 1 94.75 506 ARG A CA 1
ATOM 4111 C C . ARG A 1 506 ? 24.141 16.781 5.535 1 94.75 506 ARG A C 1
ATOM 4113 O O . ARG A 1 506 ? 23.344 16.438 4.656 1 94.75 506 ARG A O 1
ATOM 4120 N N . THR A 1 507 ? 24.531 16.031 6.473 1 96.31 507 THR A N 1
ATOM 4121 C CA . THR A 1 507 ? 24.078 14.641 6.543 1 96.31 507 THR A CA 1
ATOM 4122 C C . THR A 1 507 ? 22.562 14.57 6.73 1 96.31 507 THR A C 1
ATOM 4124 O O . THR A 1 507 ? 21.891 13.805 6.043 1 96.31 507 THR A O 1
ATOM 4127 N N . LEU A 1 508 ? 22.078 15.398 7.598 1 97.69 508 LEU A N 1
ATOM 4128 C CA . LEU A 1 508 ? 20.641 15.367 7.871 1 97.69 508 LEU A CA 1
ATOM 4129 C C . LEU A 1 508 ? 19.859 16 6.73 1 97.69 508 LEU A C 1
ATOM 4131 O O . LEU A 1 508 ? 18.812 15.492 6.34 1 97.69 508 LEU A O 1
ATOM 4135 N N . SER A 1 509 ? 20.359 17.062 6.23 1 97.25 509 SER A N 1
ATOM 4136 C CA . SER A 1 509 ? 19.703 17.719 5.098 1 97.25 509 SER A CA 1
ATOM 4137 C C . SER A 1 509 ? 19.656 16.797 3.883 1 97.25 509 SER A C 1
ATOM 4139 O O . SER A 1 509 ? 18.594 16.625 3.264 1 97.25 509 SER A O 1
ATOM 4141 N N . ASN A 1 510 ? 20.75 16.125 3.594 1 96.94 510 ASN A N 1
ATOM 4142 C CA . ASN A 1 510 ? 20.828 15.203 2.467 1 96.94 510 ASN A CA 1
ATOM 4143 C C . ASN A 1 510 ? 19.953 13.977 2.691 1 96.94 510 ASN A C 1
ATOM 4145 O O . ASN A 1 510 ? 19.391 13.43 1.74 1 96.94 510 ASN A O 1
ATOM 4149 N N . TYR A 1 511 ? 19.859 13.578 3.914 1 96.94 511 TYR A N 1
ATOM 4150 C CA . TYR A 1 511 ? 19.047 12.398 4.207 1 96.94 511 TYR A CA 1
ATOM 4151 C C . TYR A 1 511 ? 17.562 12.68 3.941 1 96.94 511 TYR A C 1
ATOM 4153 O O . TYR A 1 511 ? 16.875 11.852 3.344 1 96.94 511 TYR A O 1
ATOM 4161 N N . LEU A 1 512 ? 17.125 13.797 4.395 1 97.62 512 LEU A N 1
ATOM 4162 C CA . LEU A 1 512 ? 15.719 14.141 4.176 1 97.62 512 LEU A CA 1
ATOM 4163 C C . LEU A 1 512 ? 15.43 14.328 2.689 1 97.62 512 LEU A C 1
ATOM 4165 O O . LEU A 1 512 ? 14.352 13.977 2.209 1 97.62 512 LEU A O 1
ATOM 4169 N N . MET A 1 513 ? 16.391 14.852 1.983 1 96.31 513 MET A N 1
ATOM 4170 C CA . MET A 1 513 ? 16.234 14.977 0.537 1 96.31 513 MET A CA 1
ATOM 4171 C C . MET A 1 513 ? 16.219 13.602 -0.126 1 96.31 513 MET A C 1
ATOM 4173 O O . MET A 1 513 ? 15.5 13.391 -1.104 1 96.31 513 MET A O 1
ATOM 4177 N N . PHE A 1 514 ? 17 12.758 0.428 1 95.81 514 PHE A N 1
ATOM 4178 C CA . PHE A 1 514 ? 17.016 11.383 -0.066 1 95.81 514 PHE A CA 1
ATOM 4179 C C . PHE A 1 514 ? 15.648 10.734 0.094 1 95.81 514 PHE A C 1
ATOM 4181 O O . PHE A 1 514 ? 15.164 10.062 -0.82 1 95.81 514 PHE A O 1
ATOM 4188 N N . LEU A 1 515 ? 15.031 10.922 1.254 1 95.81 515 LEU A N 1
ATOM 4189 C CA . LEU A 1 515 ? 13.711 10.359 1.494 1 95.81 515 LEU A CA 1
ATOM 4190 C C . LEU A 1 515 ? 12.688 10.953 0.529 1 95.81 515 LEU A C 1
ATOM 4192 O O . LEU A 1 515 ? 11.812 10.234 0.035 1 95.81 515 LEU A O 1
ATOM 4196 N N . LEU A 1 516 ? 12.836 12.195 0.259 1 95.12 516 LEU A N 1
ATOM 4197 C CA . LEU A 1 516 ? 11.891 12.883 -0.617 1 95.12 516 LEU A CA 1
ATOM 4198 C C . LEU A 1 516 ? 11.961 12.328 -2.033 1 95.12 516 LEU A C 1
ATOM 4200 O O . LEU A 1 516 ? 10.93 12.195 -2.703 1 95.12 516 LEU A O 1
ATOM 4204 N N . VAL A 1 517 ? 13.078 11.898 -2.449 1 92.62 517 VAL A N 1
ATOM 4205 C CA . VAL A 1 517 ? 13.258 11.469 -3.832 1 92.62 517 VAL A CA 1
ATOM 4206 C C . VAL A 1 517 ? 13.039 9.969 -3.939 1 92.62 517 VAL A C 1
ATOM 4208 O O . VAL A 1 517 ? 12.352 9.492 -4.848 1 92.62 517 VAL A O 1
ATOM 4211 N N . ASP A 1 518 ? 13.523 9.227 -2.953 1 90.31 518 ASP A N 1
ATOM 4212 C CA . ASP A 1 518 ? 13.531 7.773 -3.076 1 90.31 518 ASP A CA 1
ATOM 4213 C C . ASP A 1 518 ? 12.352 7.148 -2.338 1 90.31 518 ASP A C 1
ATOM 4215 O O . ASP A 1 518 ? 11.828 6.113 -2.758 1 90.31 518 ASP A O 1
ATOM 4219 N N . HIS A 1 519 ? 12.031 7.742 -1.202 1 91.5 519 HIS A N 1
ATOM 4220 C CA . HIS A 1 519 ? 10.953 7.18 -0.389 1 91.5 519 HIS A CA 1
ATOM 4221 C C . HIS A 1 519 ? 9.969 8.258 0.045 1 91.5 519 HIS A C 1
ATOM 4223 O O . HIS A 1 519 ? 9.766 8.469 1.242 1 91.5 519 HIS A O 1
ATOM 4229 N N . PRO A 1 520 ? 9.281 8.766 -0.899 1 88.81 520 PRO A N 1
ATOM 4230 C CA . PRO A 1 520 ? 8.406 9.875 -0.532 1 88.81 520 PRO A CA 1
ATOM 4231 C C . PRO A 1 520 ? 7.266 9.445 0.392 1 88.81 520 PRO A C 1
ATOM 4233 O O . PRO A 1 520 ? 6.734 10.266 1.143 1 88.81 520 PRO A O 1
ATOM 4236 N N . LYS A 1 521 ? 6.965 8.195 0.469 1 86.88 521 LYS A N 1
ATOM 4237 C CA . LYS A 1 521 ? 5.863 7.707 1.299 1 86.88 521 LYS A CA 1
ATOM 4238 C C . LYS A 1 521 ? 6.262 7.676 2.771 1 86.88 521 LYS A C 1
ATOM 4240 O O . LYS A 1 521 ? 5.406 7.543 3.648 1 86.88 521 LYS A O 1
ATOM 4245 N N . MET A 1 522 ? 7.539 7.844 3.02 1 92.12 522 MET A N 1
ATOM 4246 C CA . MET A 1 522 ? 8.008 7.879 4.402 1 92.12 522 MET A CA 1
ATOM 4247 C C . MET A 1 522 ? 7.953 9.297 4.961 1 92.12 522 MET A C 1
ATOM 4249 O O . MET A 1 522 ? 8.289 9.523 6.125 1 92.12 522 MET A O 1
ATOM 4253 N N . LEU A 1 523 ? 7.582 10.188 4.129 1 92.94 523 LEU A N 1
ATOM 4254 C CA . LEU A 1 523 ? 7.391 11.57 4.562 1 92.94 523 LEU A CA 1
ATOM 4255 C C . LEU A 1 523 ? 5.91 11.914 4.656 1 92.94 523 LEU A C 1
ATOM 4257 O O . LEU A 1 523 ? 5.102 11.406 3.869 1 92.94 523 LEU A O 1
ATOM 4261 N N . PRO A 1 524 ? 5.617 12.641 5.633 1 88.62 524 PRO A N 1
ATOM 4262 C CA . PRO A 1 524 ? 4.203 13 5.77 1 88.62 524 PRO A CA 1
ATOM 4263 C C . PRO A 1 524 ? 3.725 13.953 4.672 1 88.62 524 PRO A C 1
ATOM 4265 O O . PRO A 1 524 ? 4.531 14.672 4.082 1 88.62 524 PRO A O 1
ATOM 4268 N N . GLY A 1 525 ? 2.416 13.922 4.367 1 81.69 525 GLY A N 1
ATOM 4269 C CA . GLY A 1 525 ? 1.822 14.844 3.408 1 81.69 525 GLY A CA 1
ATOM 4270 C C . GLY A 1 525 ? 1.815 14.305 1.991 1 81.69 525 GLY A C 1
ATOM 4271 O O . GLY A 1 525 ? 2.02 13.102 1.777 1 81.69 525 GLY A O 1
ATOM 4272 N N . LEU A 1 526 ? 1.474 15.18 1.052 1 80.25 526 LEU A N 1
ATOM 4273 C CA . LEU A 1 526 ? 1.401 14.805 -0.356 1 80.25 526 LEU A CA 1
ATOM 4274 C C . LEU A 1 526 ? 2.779 14.867 -1.006 1 80.25 526 LEU A C 1
ATOM 4276 O O . LEU A 1 526 ? 3.564 15.773 -0.725 1 80.25 526 LEU A O 1
ATOM 4280 N N . ALA A 1 527 ? 3.082 13.844 -1.785 1 77.19 527 ALA A N 1
ATOM 4281 C CA . ALA A 1 527 ? 4.352 13.836 -2.51 1 77.19 527 ALA A CA 1
ATOM 4282 C C . ALA A 1 527 ? 4.461 15.047 -3.43 1 77.19 527 ALA A C 1
ATOM 4284 O O . ALA A 1 527 ? 3.5 15.398 -4.121 1 77.19 527 ALA A O 1
ATOM 4285 N N . GLN A 1 528 ? 5.551 15.766 -3.357 1 82.62 528 GLN A N 1
ATOM 4286 C CA . GLN A 1 528 ? 5.789 16.953 -4.168 1 82.62 528 GLN A CA 1
ATOM 4287 C C . GLN A 1 528 ? 6.789 16.672 -5.285 1 82.62 528 GLN A C 1
ATOM 4289 O O . GLN A 1 528 ? 7.797 17.359 -5.414 1 82.62 528 GLN A O 1
ATOM 4294 N N . ASN A 1 529 ? 6.477 15.805 -6.125 1 80.19 529 ASN A N 1
ATOM 4295 C CA . ASN A 1 529 ? 7.387 15.422 -7.195 1 80.19 529 ASN A CA 1
ATOM 4296 C C . ASN A 1 529 ? 7.504 16.516 -8.258 1 80.19 529 ASN A C 1
ATOM 4298 O O . ASN A 1 529 ? 8.578 16.734 -8.812 1 80.19 529 ASN A O 1
ATOM 4302 N N . MET A 1 530 ? 6.508 17.172 -8.453 1 79.31 530 MET A N 1
ATOM 4303 C CA . MET A 1 530 ? 6.535 18.234 -9.461 1 79.31 530 MET A CA 1
ATOM 4304 C C . MET A 1 530 ? 7.398 19.391 -8.992 1 79.31 530 MET A C 1
ATOM 4306 O O . MET A 1 530 ? 8.172 19.953 -9.773 1 79.31 530 MET A O 1
ATOM 4310 N N . LEU A 1 531 ? 7.062 19.703 -7.816 1 84.75 531 LEU A N 1
ATOM 4311 C CA . LEU A 1 531 ? 7.855 20.797 -7.262 1 84.75 531 LEU A CA 1
ATOM 4312 C C . LEU A 1 531 ? 9.344 20.453 -7.289 1 84.75 531 LEU A C 1
ATOM 4314 O O . LEU A 1 531 ? 10.172 21.312 -7.59 1 84.75 531 LEU A O 1
ATOM 4318 N N . TYR A 1 532 ? 9.648 19.25 -7.008 1 89.94 532 TYR A N 1
ATOM 4319 C CA . TYR A 1 532 ? 11.023 18.781 -7.047 1 89.94 532 TYR A CA 1
ATOM 4320 C C . TYR A 1 532 ? 11.594 18.891 -8.461 1 89.94 532 TYR A C 1
ATOM 4322 O O . TYR A 1 532 ? 12.703 19.406 -8.648 1 89.94 532 TYR A O 1
ATOM 4330 N N . ARG A 1 533 ? 10.891 18.516 -9.398 1 84.62 533 ARG A N 1
ATOM 4331 C CA . ARG A 1 533 ? 11.359 18.531 -10.781 1 84.62 533 ARG A CA 1
ATOM 4332 C C . ARG A 1 533 ? 11.531 19.953 -11.289 1 84.62 533 ARG A C 1
ATOM 4334 O O . ARG A 1 533 ? 12.508 20.266 -11.969 1 84.62 533 ARG A O 1
ATOM 4341 N N . ARG A 1 534 ? 10.656 20.734 -10.992 1 85.25 534 ARG A N 1
ATOM 4342 C CA . ARG A 1 534 ? 10.727 22.125 -11.43 1 85.25 534 ARG A CA 1
ATOM 4343 C C . ARG A 1 534 ? 11.914 22.844 -10.781 1 85.25 534 ARG A C 1
ATOM 4345 O O . ARG A 1 534 ? 12.594 23.641 -11.438 1 85.25 534 ARG A O 1
ATOM 4352 N N . THR A 1 535 ? 12 22.594 -9.57 1 91.38 535 THR A N 1
ATOM 4353 C CA . THR A 1 535 ? 13.125 23.203 -8.883 1 91.38 535 THR A CA 1
ATOM 4354 C C . THR A 1 535 ? 14.445 22.719 -9.469 1 91.38 535 THR A C 1
ATOM 4356 O O . THR A 1 535 ? 15.398 23.484 -9.594 1 91.38 535 THR A O 1
ATOM 4359 N N . CYS A 1 536 ? 14.484 21.438 -9.805 1 90.88 536 CYS A N 1
ATOM 4360 C CA . CYS A 1 536 ? 15.68 20.906 -10.438 1 90.88 536 CYS A CA 1
ATOM 4361 C C . CYS A 1 536 ? 15.938 21.562 -11.789 1 90.88 536 CYS A C 1
ATOM 4363 O O . CYS A 1 536 ? 17.078 21.844 -12.141 1 90.88 536 CYS A O 1
ATOM 4365 N N . GLU A 1 537 ? 14.93 21.797 -12.531 1 87.25 537 GLU A N 1
ATOM 4366 C CA . GLU A 1 537 ? 15.062 22.469 -13.82 1 87.25 537 GLU A CA 1
ATOM 4367 C C . GLU A 1 537 ? 15.547 23.906 -13.648 1 87.25 537 GLU A C 1
ATOM 4369 O O . GLU A 1 537 ? 16.391 24.375 -14.414 1 87.25 537 GLU A O 1
ATOM 4374 N N . ASN A 1 538 ? 15.023 24.562 -12.68 1 90.06 538 ASN A N 1
ATOM 4375 C CA . ASN A 1 538 ? 15.438 25.922 -12.398 1 90.06 538 ASN A CA 1
ATOM 4376 C C . ASN A 1 538 ? 16.906 26 -12.008 1 90.06 538 ASN A C 1
ATOM 4378 O O . ASN A 1 538 ? 17.609 26.938 -12.406 1 90.06 538 ASN A O 1
ATOM 4382 N N . LEU A 1 539 ? 17.328 25.047 -11.297 1 91.88 539 LEU A N 1
ATOM 4383 C CA . LEU A 1 539 ? 18.719 25.016 -10.859 1 91.88 539 LEU A CA 1
ATOM 4384 C C . LEU A 1 539 ? 19.641 24.641 -12.016 1 91.88 539 LEU A C 1
ATOM 4386 O O . LEU A 1 539 ? 20.719 25.219 -12.156 1 91.88 539 LEU A O 1
ATOM 4390 N N . SER A 1 540 ? 19.172 23.734 -12.797 1 88.44 540 SER A N 1
ATOM 4391 C CA . SER A 1 540 ? 19.984 23.297 -13.93 1 88.44 540 SER A CA 1
ATOM 4392 C C . SER A 1 540 ? 20.156 24.422 -14.945 1 88.44 540 SER A C 1
ATOM 4394 O O . SER A 1 540 ? 21.203 24.516 -15.602 1 88.44 540 SER A O 1
ATOM 4396 N N . GLU A 1 541 ? 19.172 25.156 -15.164 1 85.25 541 GLU A N 1
ATOM 4397 C CA . GLU A 1 541 ? 19.25 26.297 -16.094 1 85.25 541 GLU A CA 1
ATOM 4398 C C . GLU A 1 541 ? 20.281 27.312 -15.609 1 85.25 541 GLU A C 1
ATOM 4400 O O . GLU A 1 541 ? 20.984 27.922 -16.422 1 85.25 541 GLU A O 1
ATOM 4405 N N . ARG A 1 542 ? 20.453 27.484 -14.469 1 85.81 542 ARG A N 1
ATOM 4406 C CA . ARG A 1 542 ? 21.391 28.453 -13.891 1 85.81 542 ARG A CA 1
ATOM 4407 C C . ARG A 1 542 ? 22.812 27.906 -13.914 1 85.81 542 ARG A C 1
ATOM 4409 O O . ARG A 1 542 ? 23.781 28.688 -13.891 1 85.81 542 ARG A O 1
ATOM 4416 N N . CYS A 1 543 ? 22.891 26.641 -13.891 1 80.38 543 CYS A N 1
ATOM 4417 C CA . CYS A 1 543 ? 24.203 26.016 -14.023 1 80.38 543 CYS A CA 1
ATOM 4418 C C . CYS A 1 543 ? 24.734 26.141 -15.438 1 80.38 543 CYS A C 1
ATOM 4420 O O . CYS A 1 543 ? 25.953 26.297 -15.641 1 80.38 543 CYS A O 1
ATOM 4422 N N . LYS A 1 544 ? 23.906 25.969 -16.438 1 70 544 LYS A N 1
ATOM 4423 C CA . LYS A 1 544 ? 24.297 26.078 -17.828 1 70 544 LYS A CA 1
ATOM 4424 C C . LYS A 1 544 ? 24.906 27.438 -18.125 1 70 544 LYS A C 1
ATOM 4426 O O . LYS A 1 544 ? 25.906 27.547 -18.859 1 70 544 LYS A O 1
ATOM 4431 N N . ASN A 1 545 ? 24.375 28.328 -17.578 1 60.38 545 ASN A N 1
ATOM 4432 C CA . ASN A 1 545 ? 24.766 29.688 -17.891 1 60.38 545 ASN A CA 1
ATOM 4433 C C . ASN A 1 545 ? 26.172 30 -17.391 1 60.38 545 ASN A C 1
ATOM 4435 O O . ASN A 1 545 ? 26.812 30.938 -17.875 1 60.38 545 ASN A O 1
ATOM 4439 N N . HIS A 1 546 ? 26.672 29.109 -16.453 1 58.53 546 HIS A N 1
ATOM 4440 C CA . HIS A 1 546 ? 27.969 29.516 -15.914 1 58.53 546 HIS A CA 1
ATOM 4441 C C . HIS A 1 546 ? 29.094 28.656 -16.484 1 58.53 546 HIS A C 1
ATOM 4443 O O . HIS A 1 546 ? 30.234 28.75 -16.031 1 58.53 546 HIS A O 1
ATOM 4449 N N . GLY A 1 547 ? 29.078 28.188 -17.625 1 54.56 547 GLY A N 1
ATOM 4450 C CA . GLY A 1 547 ? 30.156 27.781 -18.516 1 54.56 547 GLY A CA 1
ATOM 4451 C C . GLY A 1 547 ? 30.938 26.594 -18.016 1 54.56 547 GLY A C 1
ATOM 4452 O O . GLY A 1 547 ? 32.125 26.469 -18.281 1 54.56 547 GLY A O 1
ATOM 4453 N N . HIS A 1 548 ? 30.484 25.703 -17.219 1 53.97 548 HIS A N 1
ATOM 4454 C CA . HIS A 1 548 ? 31.484 24.75 -16.734 1 53.97 548 HIS A CA 1
ATOM 4455 C C . HIS A 1 548 ? 31.984 23.859 -17.859 1 53.97 548 HIS A C 1
ATOM 4457 O O . HIS A 1 548 ? 31.172 23.266 -18.594 1 53.97 548 HIS A O 1
ATOM 4463 N N . GLN A 1 549 ? 33.25 24.094 -18.203 1 51.5 549 GLN A N 1
ATOM 4464 C CA . GLN A 1 549 ? 34.031 23.484 -19.266 1 51.5 549 GLN A CA 1
ATOM 4465 C C . GLN A 1 549 ? 34.219 21.984 -19.016 1 51.5 549 GLN A C 1
ATOM 4467 O O . GLN A 1 549 ? 34.625 21.562 -17.938 1 51.5 549 GLN A O 1
ATOM 4472 N N . THR A 1 550 ? 33.406 21.188 -19.641 1 55.91 550 THR A N 1
ATOM 4473 C CA . THR A 1 550 ? 33.719 19.766 -19.719 1 55.91 550 THR A CA 1
ATOM 4474 C C . THR A 1 550 ? 35.188 19.531 -20.047 1 55.91 550 THR A C 1
ATOM 4476 O O . THR A 1 550 ? 35.688 20.094 -21.031 1 55.91 550 THR A O 1
ATOM 4479 N N . THR A 1 551 ? 35.906 19.344 -19.078 1 55.66 551 THR A N 1
ATOM 4480 C CA . THR A 1 551 ? 37.312 19.094 -19.359 1 55.66 551 THR A CA 1
ATOM 4481 C C . THR A 1 551 ? 37.469 18.031 -20.453 1 55.66 551 THR A C 1
ATOM 4483 O O . THR A 1 551 ? 36.812 16.984 -20.406 1 55.66 551 THR A O 1
ATOM 4486 N N . GLY A 1 552 ? 37.812 18.391 -21.594 1 60.25 552 GLY A N 1
ATOM 4487 C CA . GLY A 1 552 ? 38.094 17.688 -22.828 1 60.25 552 GLY A CA 1
ATOM 4488 C C . GLY A 1 552 ? 39.031 16.5 -22.625 1 60.25 552 GLY A C 1
ATOM 4489 O O . GLY A 1 552 ? 39.562 15.953 -23.594 1 60.25 552 GLY A O 1
ATOM 4490 N N . ASN A 1 553 ? 39.375 16.188 -21.328 1 70.75 553 ASN A N 1
ATOM 4491 C CA . ASN A 1 553 ? 40.312 15.062 -21.219 1 70.75 553 ASN A CA 1
ATOM 4492 C C . ASN A 1 553 ? 39.594 13.727 -21.359 1 70.75 553 ASN A C 1
ATOM 4494 O O .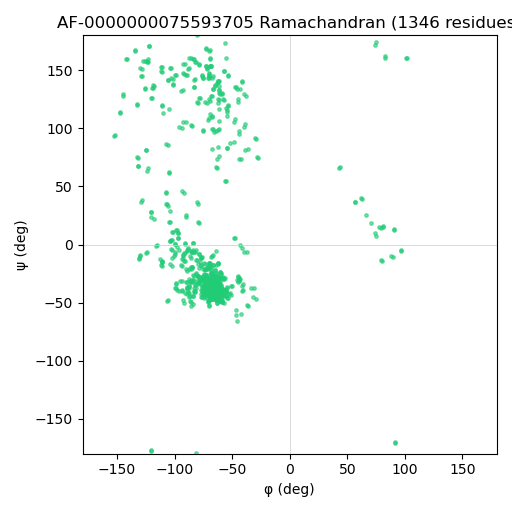 ASN A 1 553 ? 38.594 13.477 -20.688 1 70.75 553 ASN A O 1
ATOM 4498 N N . MET A 1 554 ? 40 12.93 -22.344 1 76.31 554 MET A N 1
ATOM 4499 C CA . MET A 1 554 ? 39.438 11.641 -22.688 1 76.31 554 MET A CA 1
ATOM 4500 C C . MET A 1 554 ? 39.375 10.727 -21.469 1 76.31 554 MET A C 1
ATOM 4502 O O . MET A 1 554 ? 38.406 9.977 -21.297 1 76.31 554 MET A O 1
ATOM 4506 N N . GLY A 1 555 ? 40.406 10.727 -20.688 1 76 555 GLY A N 1
ATOM 4507 C CA . GLY A 1 555 ? 40.406 9.891 -19.484 1 76 555 GLY A CA 1
ATOM 4508 C C . GLY A 1 555 ? 39.312 10.242 -18.5 1 76 555 GLY A C 1
ATOM 4509 O O . GLY A 1 555 ? 38.656 9.352 -17.953 1 76 555 GLY A O 1
ATOM 4510 N N . THR A 1 556 ? 39.188 11.43 -18.328 1 76.81 556 THR A N 1
ATOM 4511 C CA . THR A 1 556 ? 38.156 11.891 -17.406 1 76.81 556 THR A CA 1
ATOM 4512 C C . THR A 1 556 ? 36.75 11.594 -17.984 1 76.81 556 THR A C 1
ATOM 4514 O O . THR A 1 556 ? 35.844 11.25 -17.234 1 76.81 556 THR A O 1
ATOM 4517 N N . MET A 1 557 ? 36.812 11.578 -19.234 1 78.88 557 MET A N 1
ATOM 4518 C CA . MET A 1 557 ? 35.531 11.281 -19.906 1 78.88 557 MET A CA 1
ATOM 4519 C C . MET A 1 557 ? 35.156 9.812 -19.719 1 78.88 557 MET A C 1
ATOM 4521 O O . MET A 1 557 ? 34 9.5 -19.422 1 78.88 557 MET A O 1
ATOM 4525 N N . LEU A 1 558 ? 36.125 8.969 -19.875 1 80.62 558 LEU A N 1
ATOM 4526 C CA . LEU A 1 558 ? 35.844 7.543 -19.734 1 80.62 558 LEU A CA 1
ATOM 4527 C C . LEU A 1 558 ? 35.469 7.188 -18.297 1 80.62 558 LEU A C 1
ATOM 4529 O O . LEU A 1 558 ? 34.625 6.336 -18.062 1 80.62 558 LEU A O 1
ATOM 4533 N N . LYS A 1 559 ? 36.125 7.848 -17.469 1 81.19 559 LYS A N 1
ATOM 4534 C CA . LYS A 1 559 ? 35.812 7.602 -16.062 1 81.19 559 LYS A CA 1
ATOM 4535 C C . LYS A 1 559 ? 34.406 8.047 -15.711 1 81.19 559 LYS A C 1
ATOM 4537 O O . LYS A 1 559 ? 33.688 7.359 -14.969 1 81.19 559 LYS A O 1
ATOM 4542 N N . GLU A 1 560 ? 34.031 9.055 -16.266 1 80.62 560 GLU A N 1
ATOM 4543 C CA . GLU A 1 560 ? 32.688 9.586 -16 1 80.62 560 GLU A CA 1
ATOM 4544 C C . GLU A 1 560 ? 31.609 8.719 -16.656 1 80.62 560 GLU A C 1
ATOM 4546 O O . GLU A 1 560 ? 30.531 8.516 -16.094 1 80.62 560 GLU A O 1
ATOM 4551 N N . ILE A 1 561 ? 31.953 8.172 -17.75 1 80.75 561 ILE A N 1
ATOM 4552 C CA . ILE A 1 561 ? 31 7.367 -18.5 1 80.75 561 ILE A CA 1
ATOM 4553 C C . ILE A 1 561 ? 30.812 6.02 -17.797 1 80.75 561 ILE A C 1
ATOM 4555 O O . ILE A 1 561 ? 29.719 5.445 -17.844 1 80.75 561 ILE A O 1
ATOM 4559 N N . LEU A 1 562 ? 31.859 5.621 -17.062 1 83.12 562 LEU A N 1
ATOM 4560 C CA . LEU A 1 562 ? 31.781 4.301 -16.453 1 83.12 562 LEU A CA 1
ATOM 4561 C C . LEU A 1 562 ? 31.484 4.406 -14.953 1 83.12 562 LEU A C 1
ATOM 4563 O O . LEU A 1 562 ? 31.453 3.395 -14.25 1 83.12 562 LEU A O 1
ATOM 4567 N N . ARG A 1 563 ? 31.312 5.574 -14.586 1 82.62 563 ARG A N 1
ATOM 4568 C CA . ARG A 1 563 ? 31.062 5.762 -13.164 1 82.62 563 ARG A CA 1
ATOM 4569 C C . ARG A 1 563 ? 29.688 5.219 -12.781 1 82.62 563 ARG A C 1
ATOM 4571 O O . ARG A 1 563 ? 28.672 5.602 -13.367 1 82.62 563 ARG A O 1
ATOM 4578 N N . LEU A 1 564 ? 29.625 4.297 -11.766 1 81.62 564 LEU A N 1
ATOM 4579 C CA . LEU A 1 564 ? 28.375 3.66 -11.359 1 81.62 564 LEU A CA 1
ATOM 4580 C C . LEU A 1 564 ? 27.688 4.465 -10.266 1 81.62 564 LEU A C 1
ATOM 4582 O O . LEU A 1 564 ? 26.469 4.43 -10.133 1 81.62 564 LEU A O 1
ATOM 4586 N N . ASN A 1 565 ? 28.547 5.133 -9.422 1 85.06 565 ASN A N 1
ATOM 4587 C CA . ASN A 1 565 ? 27.969 5.883 -8.305 1 85.06 565 ASN A CA 1
ATOM 4588 C C . ASN A 1 565 ? 28.562 7.281 -8.211 1 85.06 565 ASN A C 1
ATOM 4590 O O . ASN A 1 565 ? 29.797 7.445 -8.195 1 85.06 565 ASN A O 1
ATOM 4594 N N . ASP A 1 566 ? 27.719 8.242 -8.328 1 87.62 566 ASP A N 1
ATOM 4595 C CA . ASP A 1 566 ? 28.094 9.648 -8.18 1 87.62 566 ASP A CA 1
ATOM 4596 C C . ASP A 1 566 ? 27.266 10.328 -7.098 1 87.62 566 ASP A C 1
ATOM 4598 O O . ASP A 1 566 ? 26.5 11.242 -7.387 1 87.62 566 ASP A O 1
ATOM 4602 N N . GLY A 1 567 ? 27.469 9.883 -5.898 1 87.12 567 GLY A N 1
ATOM 4603 C CA . GLY A 1 567 ? 26.734 10.43 -4.773 1 87.12 567 GLY A CA 1
ATOM 4604 C C . GLY A 1 567 ? 27.406 11.648 -4.16 1 87.12 567 GLY A C 1
ATOM 4605 O O . GLY A 1 567 ? 28.562 11.93 -4.453 1 87.12 567 GLY A O 1
ATOM 4606 N N . PRO A 1 568 ? 26.578 12.398 -3.422 1 89.12 568 PRO A N 1
ATOM 4607 C CA . PRO A 1 568 ? 27.156 13.578 -2.777 1 89.12 568 PRO A CA 1
ATOM 4608 C C . PRO A 1 568 ? 28.109 13.227 -1.649 1 89.12 568 PRO A C 1
ATOM 4610 O O . PRO A 1 568 ? 27.953 12.188 -0.999 1 89.12 568 PRO A O 1
ATOM 4613 N N . ASN A 1 569 ? 29.141 14.086 -1.56 1 80.81 569 ASN A N 1
ATOM 4614 C CA . ASN A 1 569 ? 30.094 13.961 -0.455 1 80.81 569 ASN A CA 1
ATOM 4615 C C . ASN A 1 569 ? 29.688 14.836 0.729 1 80.81 569 ASN A C 1
ATOM 4617 O O . ASN A 1 569 ? 29.297 15.992 0.546 1 80.81 569 ASN A O 1
ATOM 4621 N N . VAL A 1 570 ? 29.719 14.242 1.881 1 75.75 570 VAL A N 1
ATOM 4622 C CA . VAL A 1 570 ? 29.25 14.961 3.062 1 75.75 570 VAL A CA 1
ATOM 4623 C C . VAL A 1 570 ? 30.406 15.766 3.66 1 75.75 570 VAL A C 1
ATOM 4625 O O . VAL A 1 570 ? 30.188 16.75 4.375 1 75.75 570 VAL A O 1
ATOM 4628 N N . THR A 1 571 ? 31.672 15.414 3.365 1 71.25 571 THR A N 1
ATOM 4629 C CA . THR A 1 571 ? 32.812 16.047 3.998 1 71.25 571 THR A CA 1
ATOM 4630 C C . THR A 1 571 ? 33.312 17.234 3.17 1 71.25 571 THR A C 1
ATOM 4632 O O . THR A 1 571 ? 33.625 18.281 3.719 1 71.25 571 THR A O 1
ATOM 4635 N N . GLU A 1 572 ? 33.469 17.031 1.895 1 65.12 572 GLU A N 1
ATOM 4636 C CA . GLU A 1 572 ? 34.031 18.141 1.122 1 65.12 572 GLU A CA 1
ATOM 4637 C C . GLU A 1 572 ? 32.969 18.75 0.185 1 65.12 572 GLU A C 1
ATOM 4639 O O . GLU A 1 572 ? 32.25 18.031 -0.485 1 65.12 572 GLU A O 1
ATOM 4644 N N . LEU A 1 573 ? 32.688 20.047 0.623 1 61.25 573 LEU A N 1
ATOM 4645 C CA . LEU A 1 573 ? 31.781 20.719 -0.3 1 61.25 573 LEU A CA 1
ATOM 4646 C C . LEU A 1 573 ? 32.344 20.703 -1.72 1 61.25 573 LEU A C 1
ATOM 4648 O O . LEU A 1 573 ? 33.469 21.156 -1.957 1 61.25 573 LEU A O 1
ATOM 4652 N N . ASN A 1 574 ? 31.625 20.078 -2.516 1 75.25 574 ASN A N 1
ATOM 4653 C CA . ASN A 1 574 ? 31.984 20.047 -3.928 1 75.25 574 ASN A CA 1
ATOM 4654 C C . ASN A 1 574 ? 31.969 21.453 -4.531 1 75.25 574 ASN A C 1
ATOM 4656 O O . ASN A 1 574 ? 31.078 22.25 -4.234 1 75.25 574 ASN A O 1
ATOM 4660 N N . HIS A 1 575 ? 33 21.875 -5.039 1 80.25 575 HIS A N 1
ATOM 4661 C CA . HIS A 1 575 ? 33.188 23.188 -5.672 1 80.25 575 HIS A CA 1
ATOM 4662 C C . HIS A 1 575 ? 31.984 23.516 -6.559 1 80.25 575 HIS A C 1
ATOM 4664 O O . HIS A 1 575 ? 31.5 24.656 -6.547 1 80.25 575 HIS A O 1
ATOM 4670 N N . HIS A 1 576 ? 31.422 22.562 -7.051 1 83.31 576 HIS A N 1
ATOM 4671 C CA . HIS A 1 576 ? 30.312 22.812 -7.973 1 83.31 576 HIS A CA 1
ATOM 4672 C C . HIS A 1 576 ? 29.031 23.156 -7.219 1 83.31 576 HIS A C 1
ATOM 4674 O O . HIS A 1 576 ? 28.234 23.984 -7.684 1 83.31 576 HIS A O 1
ATOM 4680 N N . VAL A 1 577 ? 28.891 22.562 -6.074 1 88.94 577 VAL A N 1
ATOM 4681 C CA . VAL A 1 577 ? 27.703 22.844 -5.262 1 88.94 577 VAL A CA 1
ATOM 4682 C C . VAL A 1 577 ? 27.781 24.25 -4.703 1 88.94 577 VAL A C 1
ATOM 4684 O O . VAL A 1 577 ? 26.797 24.984 -4.688 1 88.94 577 VAL A O 1
ATOM 4687 N N . ASN A 1 578 ? 29 24.641 -4.379 1 89.44 578 ASN A N 1
ATOM 4688 C CA . ASN A 1 578 ? 29.203 25.984 -3.834 1 89.44 578 ASN A CA 1
ATOM 4689 C C . ASN A 1 578 ? 29.016 27.062 -4.898 1 89.44 578 ASN A C 1
ATOM 4691 O O . ASN A 1 578 ? 28.469 28.125 -4.613 1 89.44 578 ASN A O 1
ATOM 4695 N N . GLU A 1 579 ? 29.438 26.75 -6.035 1 88.75 579 GLU A N 1
ATOM 4696 C CA . GLU A 1 579 ? 29.297 27.703 -7.129 1 88.75 579 GLU A CA 1
ATOM 4697 C C . GLU A 1 579 ? 27.812 27.906 -7.488 1 88.75 579 GLU A C 1
ATOM 4699 O O . GLU A 1 579 ? 27.375 29.031 -7.703 1 88.75 579 GLU A O 1
ATOM 4704 N N . LEU A 1 580 ? 27.156 26.844 -7.598 1 91.25 580 LEU A N 1
ATOM 4705 C CA . LEU A 1 580 ? 25.734 26.922 -7.918 1 91.25 580 LEU A CA 1
ATOM 4706 C C . LEU A 1 580 ? 24.969 27.641 -6.812 1 91.25 580 LEU A C 1
ATOM 4708 O O . LEU A 1 580 ? 24.078 28.438 -7.094 1 91.25 580 LEU A O 1
ATOM 4712 N N . ALA A 1 581 ? 25.312 27.312 -5.574 1 93.12 581 ALA A N 1
ATOM 4713 C CA . ALA A 1 581 ? 24.672 27.969 -4.438 1 93.12 581 ALA A CA 1
ATOM 4714 C C . ALA A 1 581 ? 24.906 29.469 -4.457 1 93.12 581 ALA A C 1
ATOM 4716 O O . ALA A 1 581 ? 24 30.25 -4.188 1 93.12 581 ALA A O 1
ATOM 4717 N N . ASN A 1 582 ? 26.078 29.859 -4.801 1 91.94 582 ASN A N 1
ATOM 4718 C CA . ASN A 1 582 ? 26.422 31.281 -4.879 1 91.94 582 ASN A CA 1
ATOM 4719 C C . ASN A 1 582 ? 25.656 31.969 -6.008 1 91.94 582 ASN A C 1
ATOM 4721 O O . ASN A 1 582 ? 25.25 33.125 -5.867 1 91.94 582 ASN A O 1
ATOM 4725 N N . THR A 1 583 ? 25.547 31.25 -7.062 1 91.12 583 THR A N 1
ATOM 4726 C CA . THR A 1 583 ? 24.828 31.812 -8.203 1 91.12 583 THR A CA 1
ATOM 4727 C C . THR A 1 583 ? 23.359 32.062 -7.844 1 91.12 583 THR A C 1
ATOM 4729 O O . THR A 1 583 ? 22.812 33.125 -8.18 1 91.12 583 THR A O 1
ATOM 4732 N N . VAL A 1 584 ? 22.766 31.156 -7.172 1 92.62 584 VAL A N 1
ATOM 4733 C CA . VAL A 1 584 ? 21.375 31.281 -6.785 1 92.62 584 VAL A CA 1
ATOM 4734 C C . VAL A 1 584 ? 21.203 32.438 -5.801 1 92.62 584 VAL A C 1
ATOM 4736 O O . VAL A 1 584 ? 20.219 33.188 -5.871 1 92.62 584 VAL A O 1
ATOM 4739 N N . TYR A 1 585 ? 22.156 32.594 -4.91 1 94 585 TYR A N 1
ATOM 4740 C CA . TYR A 1 585 ? 22.094 33.656 -3.906 1 94 585 TYR A CA 1
ATOM 4741 C C . TYR A 1 585 ? 22.25 35.031 -4.547 1 94 585 TYR A C 1
ATOM 4743 O O . TYR A 1 585 ? 21.578 35.969 -4.152 1 94 585 TYR A O 1
ATOM 4751 N N . LYS A 1 586 ? 23.109 35.125 -5.504 1 92.31 586 LYS A N 1
ATOM 4752 C CA . LYS A 1 586 ? 23.391 36.406 -6.16 1 92.31 586 LYS A CA 1
ATOM 4753 C C . LYS A 1 586 ? 22.219 36.844 -7.047 1 92.31 586 LYS A C 1
ATOM 4755 O O . LYS A 1 586 ? 21.875 38 -7.105 1 92.31 586 LYS A O 1
ATOM 4760 N N . GLU A 1 587 ? 21.625 35.906 -7.793 1 91.19 587 GLU A N 1
ATOM 4761 C CA . GLU A 1 587 ? 20.547 36.219 -8.727 1 91.19 587 GLU A CA 1
ATOM 4762 C C . GLU A 1 587 ? 19.281 36.625 -7.992 1 91.19 587 GLU A C 1
ATOM 4764 O O . GLU A 1 587 ? 18.484 37.406 -8.492 1 91.19 587 GLU A O 1
ATOM 4769 N N . ARG A 1 588 ? 19.062 36.156 -6.844 1 88.19 588 ARG A N 1
ATOM 4770 C CA . ARG A 1 588 ? 17.875 36.438 -6.023 1 88.19 588 ARG A CA 1
ATOM 4771 C C . ARG A 1 588 ? 16.609 36.406 -6.867 1 88.19 588 ARG A C 1
ATOM 4773 O O . ARG A 1 588 ? 15.883 37.406 -6.953 1 88.19 588 ARG A O 1
ATOM 4780 N N . PRO A 1 589 ? 16.359 35.281 -7.32 1 88.31 589 PRO A N 1
ATOM 4781 C CA . PRO A 1 589 ? 15.164 35.156 -8.148 1 88.31 589 PRO A CA 1
ATOM 4782 C C . PRO A 1 589 ? 13.883 35.5 -7.383 1 88.31 589 PRO A C 1
ATOM 4784 O O . PRO A 1 589 ? 13.742 35.125 -6.219 1 88.31 589 PRO A O 1
ATOM 4787 N N . LYS A 1 590 ? 12.969 36.25 -7.965 1 84.62 590 LYS A N 1
ATOM 4788 C CA . LYS A 1 590 ? 11.664 36.562 -7.387 1 84.62 590 LYS A CA 1
ATOM 4789 C C . LYS A 1 590 ? 10.656 35.438 -7.648 1 84.62 590 LYS A C 1
ATOM 4791 O O . LYS A 1 590 ? 10.898 34.562 -8.477 1 84.62 590 LYS A O 1
ATOM 4796 N N . TYR A 1 591 ? 9.703 35.469 -6.871 1 82.5 591 TYR A N 1
ATOM 4797 C CA . TYR A 1 591 ? 8.672 34.438 -7.031 1 82.5 591 TYR A CA 1
ATOM 4798 C C . TYR A 1 591 ? 8.008 34.562 -8.398 1 82.5 591 TYR A C 1
ATOM 4800 O O . TYR A 1 591 ? 7.656 35.656 -8.836 1 82.5 591 TYR A O 1
ATOM 4808 N N . SER A 1 592 ? 8.023 33.5 -9.117 1 76.62 592 SER A N 1
ATOM 4809 C CA . SER A 1 592 ? 7.258 33.344 -10.352 1 76.62 592 SER A CA 1
ATOM 4810 C C . SER A 1 592 ? 6.699 31.922 -10.469 1 76.62 592 SER A C 1
ATOM 4812 O O . SER A 1 592 ? 7.164 31 -9.789 1 76.62 592 SER A O 1
ATOM 4814 N N . HIS A 1 593 ? 5.797 31.828 -11.203 1 70.25 593 HIS A N 1
ATOM 4815 C CA . HIS A 1 593 ? 5.184 30.531 -11.406 1 70.25 593 HIS A CA 1
ATOM 4816 C C . HIS A 1 593 ? 6.184 29.531 -11.977 1 70.25 593 HIS A C 1
ATOM 4818 O O . HIS A 1 593 ? 6.078 28.328 -11.734 1 70.25 593 HIS A O 1
ATOM 4824 N N . ASN A 1 594 ? 7.082 30.109 -12.664 1 72 594 ASN A N 1
ATOM 4825 C CA . ASN A 1 594 ? 8.094 29.25 -13.273 1 72 594 ASN A CA 1
ATOM 4826 C C . ASN A 1 594 ? 9.219 28.938 -12.297 1 72 594 ASN A C 1
ATOM 4828 O O . ASN A 1 594 ? 9.914 27.938 -12.453 1 72 594 ASN A O 1
ATOM 4832 N N . VAL A 1 595 ? 9.375 29.797 -11.438 1 80.06 595 VAL A N 1
ATOM 4833 C CA . VAL A 1 595 ? 10.406 29.609 -10.414 1 80.06 595 VAL A CA 1
ATOM 4834 C C . VAL A 1 595 ? 9.773 29.719 -9.023 1 80.06 595 VAL A C 1
ATOM 4836 O O . VAL A 1 595 ? 9.992 30.703 -8.312 1 80.06 595 VAL A O 1
ATOM 4839 N N . PRO A 1 596 ? 9.203 28.734 -8.57 1 78.06 596 PRO A N 1
ATOM 4840 C CA . PRO A 1 596 ? 8.297 28.891 -7.438 1 78.06 596 PRO A CA 1
ATOM 4841 C C . PRO A 1 596 ? 9.016 28.859 -6.094 1 78.06 596 PRO A C 1
ATOM 4843 O O . PRO A 1 596 ? 8.547 29.453 -5.117 1 78.06 596 PRO A O 1
ATOM 4846 N N . ARG A 1 597 ? 10.219 28.328 -6.008 1 87.94 597 ARG A N 1
ATOM 4847 C CA . ARG A 1 597 ? 10.633 28.062 -4.633 1 87.94 597 ARG A CA 1
ATOM 4848 C C . ARG A 1 597 ? 12.023 28.625 -4.363 1 87.94 597 ARG A C 1
ATOM 4850 O O . ARG A 1 597 ? 12.453 28.703 -3.211 1 87.94 597 ARG A O 1
ATOM 4857 N N . LEU A 1 598 ? 12.719 29.062 -5.309 1 92.81 598 LEU A N 1
ATOM 4858 C CA . LEU A 1 598 ? 14.07 29.547 -5.102 1 92.81 598 LEU A CA 1
ATOM 4859 C C . LEU A 1 598 ? 14.07 30.859 -4.324 1 92.81 598 LEU A C 1
ATOM 4861 O O . LEU A 1 598 ? 15.008 31.156 -3.584 1 92.81 598 LEU A O 1
ATOM 4865 N N . CYS A 1 599 ? 13.023 31.609 -4.484 1 92.88 599 CYS A N 1
ATOM 4866 C CA . CYS A 1 599 ? 12.891 32.844 -3.742 1 92.88 599 CYS A CA 1
ATOM 4867 C C . CYS A 1 599 ? 12.82 32.594 -2.242 1 92.88 599 CYS A C 1
ATOM 4869 O O . CYS A 1 599 ? 13.453 33.281 -1.453 1 92.88 599 CYS A O 1
ATOM 4871 N N . TYR A 1 600 ? 12.094 31.594 -1.871 1 92.69 600 TYR A N 1
ATOM 4872 C CA . TYR A 1 600 ? 11.938 31.266 -0.459 1 92.69 600 TYR A CA 1
ATOM 4873 C C . TYR A 1 600 ? 13.219 30.672 0.111 1 92.69 600 TYR A C 1
ATOM 4875 O O . TYR A 1 600 ? 13.562 30.922 1.271 1 92.69 600 TYR A O 1
ATOM 4883 N N . ALA A 1 601 ? 13.922 29.906 -0.707 1 95.62 601 ALA A N 1
ATOM 4884 C CA . ALA A 1 601 ? 15.203 29.375 -0.274 1 95.62 601 ALA A CA 1
ATOM 4885 C C . ALA A 1 601 ? 16.203 30.484 -0.011 1 95.62 601 ALA A C 1
ATOM 4887 O O . ALA A 1 601 ? 16.953 30.438 0.973 1 95.62 601 ALA A O 1
ATOM 4888 N N . ASN A 1 602 ? 16.203 31.453 -0.878 1 95.38 602 ASN A N 1
ATOM 4889 C CA . ASN A 1 602 ? 17.062 32.625 -0.686 1 95.38 602 ASN A CA 1
ATOM 4890 C C . ASN A 1 602 ? 16.672 33.406 0.567 1 95.38 602 ASN A C 1
ATOM 4892 O O . ASN A 1 602 ? 17.531 33.969 1.235 1 95.38 602 ASN A O 1
ATOM 4896 N N . GLY A 1 603 ? 15.383 33.406 0.815 1 94.81 603 GLY A N 1
ATOM 4897 C CA . GLY A 1 603 ? 14.906 34.031 2.031 1 94.81 603 GLY A CA 1
ATOM 4898 C C . GLY A 1 603 ? 15.43 33.406 3.295 1 94.81 603 GLY A C 1
ATOM 4899 O O . GLY A 1 603 ? 15.82 34.094 4.238 1 94.81 603 GLY A O 1
ATOM 4900 N N . VAL A 1 604 ? 15.422 32.125 3.322 1 96.12 604 VAL A N 1
ATOM 4901 C CA . VAL A 1 604 ? 15.938 31.375 4.469 1 96.12 604 VAL A CA 1
ATOM 4902 C C . VAL A 1 604 ? 17.422 31.672 4.645 1 96.12 604 VAL A C 1
ATOM 4904 O O . VAL A 1 604 ? 17.875 31.938 5.762 1 96.12 604 VAL A O 1
ATOM 4907 N N . ALA A 1 605 ? 18.203 31.609 3.57 1 96.31 605 ALA A N 1
ATOM 4908 C CA . ALA A 1 605 ? 19.641 31.859 3.621 1 96.31 605 ALA A CA 1
ATOM 4909 C C . ALA A 1 605 ? 19.922 33.281 4.129 1 96.31 605 ALA A C 1
ATOM 4911 O O . ALA A 1 605 ? 20.828 33.469 4.953 1 96.31 605 ALA A O 1
ATOM 4912 N N . LYS A 1 606 ? 19.172 34.219 3.627 1 94.88 606 LYS A N 1
ATOM 4913 C CA . LYS A 1 606 ? 19.359 35.594 4.031 1 94.88 606 LYS A CA 1
ATOM 4914 C C . LYS A 1 606 ? 19.109 35.781 5.527 1 94.88 606 LYS A C 1
ATOM 4916 O O . LYS A 1 606 ? 19.891 36.438 6.219 1 94.88 606 LYS A O 1
ATOM 4921 N N . GLU A 1 607 ? 18.016 35.188 6.012 1 95.31 607 GLU A N 1
ATOM 4922 C CA . GLU A 1 607 ? 17.688 35.281 7.43 1 95.31 607 GLU A CA 1
ATOM 4923 C C . GLU A 1 607 ? 18.766 34.656 8.297 1 95.31 607 GLU A C 1
ATOM 4925 O O . GLU A 1 607 ? 19.109 35.156 9.359 1 95.31 607 GLU A O 1
ATOM 4930 N N . LEU A 1 608 ? 19.312 33.562 7.848 1 95.44 608 LEU A N 1
ATOM 4931 C CA . LEU A 1 608 ? 20.359 32.844 8.602 1 95.44 608 LEU A CA 1
ATOM 4932 C C . LEU A 1 608 ? 21.656 33.656 8.586 1 95.44 608 LEU A C 1
ATOM 4934 O O . LEU A 1 608 ? 22.359 33.719 9.602 1 95.44 608 LEU A O 1
ATOM 4938 N N . LEU A 1 609 ? 22.016 34.219 7.449 1 95.19 609 LEU A N 1
ATOM 4939 C CA . LEU A 1 609 ? 23.234 35.031 7.328 1 95.19 609 LEU A CA 1
ATOM 4940 C C . LEU A 1 609 ? 23.141 36.281 8.18 1 95.19 609 LEU A C 1
ATOM 4942 O O . LEU A 1 609 ? 24.141 36.688 8.789 1 95.19 609 LEU A O 1
ATOM 4946 N N . ASP A 1 610 ? 21.953 36.844 8.172 1 93.75 610 ASP A N 1
ATOM 4947 C CA . ASP A 1 610 ? 21.75 38.031 9 1 93.75 610 ASP A CA 1
ATOM 4948 C C . ASP A 1 610 ? 21.891 37.688 10.484 1 93.75 610 ASP A C 1
ATOM 4950 O O . ASP A 1 610 ? 22.453 38.469 11.258 1 93.75 610 ASP A O 1
ATOM 4954 N N . ARG A 1 611 ? 21.391 36.562 10.844 1 93.62 611 ARG A N 1
ATOM 4955 C CA . ARG A 1 611 ? 21.484 36.156 12.234 1 93.62 611 ARG A CA 1
ATOM 4956 C C . ARG A 1 611 ? 22.922 35.781 12.609 1 93.62 611 ARG A C 1
ATOM 4958 O O . ARG A 1 611 ? 23.328 35.969 13.758 1 93.62 611 ARG A O 1
ATOM 4965 N N . GLU A 1 612 ? 23.609 35.219 11.672 1 93.5 612 GLU A N 1
ATOM 4966 C CA . GLU A 1 612 ? 25.016 34.875 11.906 1 93.5 612 GLU A CA 1
ATOM 4967 C C . GLU A 1 612 ? 25.812 36.125 12.258 1 93.5 612 GLU A C 1
ATOM 4969 O O . GLU A 1 612 ? 26.734 36.094 13.094 1 93.5 612 GLU A O 1
ATOM 4974 N N . LYS A 1 613 ? 25.578 37.25 11.68 1 91.94 613 LYS A N 1
ATOM 4975 C CA . LYS A 1 613 ? 26.25 38.5 11.969 1 91.94 613 LYS A CA 1
ATOM 4976 C C . LYS A 1 613 ? 25.984 38.969 13.406 1 91.94 613 LYS A C 1
ATOM 4978 O O . LYS A 1 613 ? 26.844 39.562 14.047 1 91.94 613 LYS A O 1
ATOM 4983 N N . ASP A 1 614 ? 24.828 38.625 13.852 1 91.12 614 ASP A N 1
ATOM 4984 C CA . ASP A 1 614 ? 24.406 39.062 15.164 1 91.12 614 ASP A CA 1
ATOM 4985 C C . ASP A 1 614 ? 24.875 38.125 16.266 1 91.12 614 ASP A C 1
ATOM 4987 O O . ASP A 1 614 ? 25.359 38.562 17.312 1 91.12 614 ASP A O 1
ATOM 4991 N N . LYS A 1 615 ? 24.75 36.812 16.062 1 90.62 615 LYS A N 1
ATOM 4992 C CA . LYS A 1 615 ? 24.922 35.875 17.156 1 90.62 615 LYS A CA 1
ATOM 4993 C C . LYS A 1 615 ? 26.188 35.031 16.938 1 90.62 615 LYS A C 1
ATOM 4995 O O . LYS A 1 615 ? 26.609 34.281 17.844 1 90.62 615 LYS A O 1
ATOM 5000 N N . GLY A 1 616 ? 26.719 35.094 15.797 1 89.19 616 GLY A N 1
ATOM 5001 C CA . GLY A 1 616 ? 27.922 34.312 15.508 1 89.19 616 GLY A CA 1
ATOM 5002 C C . GLY A 1 616 ? 27.625 33.062 14.719 1 89.19 616 GLY A C 1
ATOM 5003 O O . GLY A 1 616 ? 26.5 32.531 14.727 1 89.19 616 GLY A O 1
ATOM 5004 N N . SER A 1 617 ? 28.625 32.531 14.102 1 90.62 617 SER A N 1
ATOM 5005 C CA . SER A 1 617 ? 28.484 31.375 13.211 1 90.62 617 SER A CA 1
ATOM 5006 C C . SER A 1 617 ? 28.188 30.094 13.984 1 90.62 617 SER A C 1
ATOM 5008 O O . SER A 1 617 ? 27.406 29.266 13.539 1 90.62 617 SER A O 1
ATOM 5010 N N . LYS A 1 618 ? 28.797 29.891 15.109 1 90.12 618 LYS A N 1
ATOM 5011 C CA . LYS A 1 618 ? 28.625 28.672 15.891 1 90.12 618 LYS A CA 1
ATOM 5012 C C . LYS A 1 618 ? 27.188 28.531 16.375 1 90.12 618 LYS A C 1
ATOM 5014 O O . LYS A 1 618 ? 26.625 27.438 16.328 1 90.12 618 LYS A O 1
ATOM 5019 N N . ALA A 1 619 ? 26.641 29.578 16.812 1 91.62 619 ALA A N 1
ATOM 5020 C CA . ALA A 1 619 ? 25.266 29.562 17.328 1 91.62 619 ALA A CA 1
ATOM 5021 C C . ALA A 1 619 ? 24.266 29.266 16.219 1 91.62 619 ALA A C 1
ATOM 5023 O O . ALA A 1 619 ? 23.297 28.516 16.422 1 91.62 619 ALA A O 1
ATOM 5024 N N . VAL A 1 620 ? 24.484 29.828 15.094 1 94.5 620 VAL A N 1
ATOM 5025 C CA . VAL A 1 620 ? 23.547 29.656 13.992 1 94.5 620 VAL A CA 1
ATOM 5026 C C . VAL A 1 620 ? 23.672 28.234 13.43 1 94.5 620 VAL A C 1
ATOM 5028 O O . VAL A 1 620 ? 22.688 27.625 13.023 1 94.5 620 VAL A O 1
ATOM 5031 N N . LEU A 1 621 ? 24.875 27.781 13.359 1 94.62 621 LEU A N 1
ATOM 5032 C CA . LEU A 1 621 ? 25.094 26.406 12.906 1 94.62 621 LEU A CA 1
ATOM 5033 C C . LEU A 1 621 ? 24.406 25.406 13.828 1 94.62 621 LEU A C 1
ATOM 5035 O O . LEU A 1 621 ? 23.797 24.438 13.359 1 94.62 621 LEU A O 1
ATOM 5039 N N . LYS A 1 622 ? 24.516 25.609 15.062 1 94.12 622 LYS A N 1
ATOM 5040 C CA . LYS A 1 622 ? 23.828 24.766 16.016 1 94.12 622 LYS A CA 1
ATOM 5041 C C . LYS A 1 622 ? 22.312 24.844 15.844 1 94.12 622 LYS A C 1
ATOM 5043 O O . LYS A 1 622 ? 21.609 23.844 15.961 1 94.12 622 LYS A O 1
ATOM 5048 N N . LEU A 1 623 ? 21.844 26.016 15.586 1 95.5 623 LEU A N 1
ATOM 5049 C CA . LEU A 1 623 ? 20.422 26.219 15.336 1 95.5 623 LEU A CA 1
ATOM 5050 C C . LEU A 1 623 ? 19.984 25.438 14.102 1 95.5 623 LEU A C 1
ATOM 5052 O O . LEU A 1 623 ? 18.953 24.766 14.125 1 95.5 623 LEU A O 1
ATOM 5056 N N . VAL A 1 624 ? 20.703 25.562 13.047 1 96.38 624 VAL A N 1
ATOM 5057 C CA . VAL A 1 624 ? 20.359 24.891 11.805 1 96.38 624 VAL A CA 1
ATOM 5058 C C . VAL A 1 624 ? 20.344 23.375 12.031 1 96.38 624 VAL A C 1
ATOM 5060 O O . VAL A 1 624 ? 19.484 22.672 11.516 1 96.38 624 VAL A O 1
ATOM 5063 N N . LEU A 1 625 ? 21.297 22.922 12.766 1 96.88 625 LEU A N 1
ATOM 5064 C CA . LEU A 1 625 ? 21.344 21.5 13.086 1 96.88 625 LEU A CA 1
ATOM 5065 C C . LEU A 1 625 ? 20.078 21.078 13.852 1 96.88 625 LEU A C 1
ATOM 5067 O O . LEU A 1 625 ? 19.484 20.047 13.547 1 96.88 625 LEU A O 1
ATOM 5071 N N . GLN A 1 626 ? 19.703 21.875 14.781 1 96.75 626 GLN A N 1
ATOM 5072 C CA . GLN A 1 626 ? 18.516 21.578 15.57 1 96.75 626 GLN A CA 1
ATOM 5073 C C . GLN A 1 626 ? 17.266 21.609 14.711 1 96.75 626 GLN A C 1
ATOM 5075 O O . GLN A 1 626 ? 16.328 20.828 14.922 1 96.75 626 GLN A O 1
ATOM 5080 N N . VAL A 1 627 ? 17.203 22.469 13.789 1 97.06 627 VAL A N 1
ATOM 5081 C CA . VAL A 1 627 ? 16.062 22.547 12.891 1 97.06 627 VAL A CA 1
ATOM 5082 C C . VAL A 1 627 ? 15.961 21.266 12.062 1 97.06 627 VAL A C 1
ATOM 5084 O O . VAL A 1 627 ? 14.875 20.719 11.891 1 97.06 627 VAL A O 1
ATOM 5087 N N . TRP A 1 628 ? 17.031 20.828 11.57 1 97.94 628 TRP A N 1
ATOM 5088 C CA . TRP A 1 628 ? 17.016 19.609 10.773 1 97.94 628 TRP A CA 1
ATOM 5089 C C . TRP A 1 628 ? 16.688 18.406 11.641 1 97.94 628 TRP A C 1
ATOM 5091 O O . TRP A 1 628 ? 16.047 17.453 11.18 1 97.94 628 TRP A O 1
ATOM 5101 N N . MET A 1 629 ? 17.188 18.391 12.867 1 97.38 629 MET A N 1
ATOM 5102 C CA . MET A 1 629 ? 16.781 17.328 13.789 1 97.38 629 MET A CA 1
ATOM 5103 C C . MET A 1 629 ? 15.273 17.359 14.023 1 97.38 629 MET A C 1
ATOM 5105 O O . MET A 1 629 ? 14.633 16.312 14.07 1 97.38 629 MET A O 1
ATOM 5109 N N . ASP A 1 630 ? 14.719 18.531 14.109 1 96.75 630 ASP A N 1
ATOM 5110 C CA . ASP A 1 630 ? 13.273 18.672 14.273 1 96.75 630 ASP A CA 1
ATOM 5111 C C . ASP A 1 630 ? 12.523 18.156 13.055 1 96.75 630 ASP A C 1
ATOM 5113 O O . ASP A 1 630 ? 11.516 17.453 13.195 1 96.75 630 ASP A O 1
ATOM 5117 N N . PHE A 1 631 ? 13.016 18.516 11.875 1 97.25 631 PHE A N 1
ATOM 5118 C CA . PHE A 1 631 ? 12.422 18.016 10.641 1 97.25 631 PHE A CA 1
ATOM 5119 C C . PHE A 1 631 ? 12.391 16.5 10.625 1 97.25 631 PHE A C 1
ATOM 5121 O O . PHE A 1 631 ? 11.375 15.898 10.258 1 97.25 631 PHE A O 1
ATOM 5128 N N . LEU A 1 632 ? 13.469 15.961 11.023 1 97.69 632 LEU A N 1
ATOM 5129 C CA . LEU A 1 632 ? 13.617 14.516 10.984 1 97.69 632 LEU A CA 1
ATOM 5130 C C . LEU A 1 632 ? 12.68 13.844 11.977 1 97.69 632 LEU A C 1
ATOM 5132 O O . LEU A 1 632 ? 12 12.867 11.633 1 97.69 632 LEU A O 1
ATOM 5136 N N . VAL A 1 633 ? 12.625 14.328 13.164 1 96.62 633 VAL A N 1
ATOM 5137 C CA . VAL A 1 633 ? 11.781 13.734 14.195 1 96.62 633 VAL A CA 1
ATOM 5138 C C . VAL A 1 633 ? 10.312 13.922 13.82 1 96.62 633 VAL A C 1
ATOM 5140 O O . VAL A 1 633 ? 9.492 13.023 14.023 1 96.62 633 VAL A O 1
ATOM 5143 N N . TYR A 1 634 ? 9.984 15.062 13.258 1 94.56 634 TYR A N 1
ATOM 5144 C CA . TYR A 1 634 ? 8.633 15.312 12.773 1 94.56 634 TYR A CA 1
ATOM 5145 C C . TYR A 1 634 ? 8.242 14.312 11.695 1 94.56 634 TYR A C 1
ATOM 5147 O O . TYR A 1 634 ? 7.148 13.75 11.727 1 94.56 634 TYR A O 1
ATOM 5155 N N . ALA A 1 635 ? 9.102 14.117 10.773 1 95.69 635 ALA A N 1
ATOM 5156 C CA . ALA A 1 635 ? 8.852 13.18 9.688 1 95.69 635 ALA A CA 1
ATOM 5157 C C . ALA A 1 635 ? 8.664 11.758 10.219 1 95.69 635 ALA A C 1
ATOM 5159 O O . ALA A 1 635 ? 7.766 11.039 9.781 1 95.69 635 ALA A O 1
ATOM 5160 N N . ALA A 1 636 ? 9.461 11.375 11.109 1 95.69 636 ALA A N 1
ATOM 5161 C CA . ALA A 1 636 ? 9.398 10.031 11.672 1 95.69 636 ALA A CA 1
ATOM 5162 C C . ALA A 1 636 ? 8.102 9.82 12.445 1 95.69 636 ALA A C 1
ATOM 5164 O O . ALA A 1 636 ? 7.48 8.758 12.352 1 95.69 636 ALA A O 1
ATOM 5165 N N . ASN A 1 637 ? 7.738 10.805 13.148 1 92.44 637 ASN A N 1
ATOM 5166 C CA . ASN A 1 637 ? 6.566 10.719 14.008 1 92.44 637 ASN A CA 1
ATOM 5167 C C . ASN A 1 637 ? 5.273 10.711 13.195 1 92.44 637 ASN A C 1
ATOM 5169 O O . ASN A 1 637 ? 4.324 10 13.531 1 92.44 637 ASN A O 1
ATOM 5173 N N . ARG A 1 638 ? 5.25 11.422 12.117 1 90.56 638 ARG A N 1
ATOM 5174 C CA . ARG A 1 638 ? 4.012 11.609 11.375 1 90.56 638 ARG A CA 1
ATOM 5175 C C . ARG A 1 638 ? 3.947 10.68 10.172 1 90.56 638 ARG A C 1
ATOM 5177 O O . ARG A 1 638 ? 2.967 10.68 9.422 1 90.56 638 ARG A O 1
ATOM 5184 N N . CYS A 1 639 ? 4.957 9.906 10.031 1 91.44 639 CYS A N 1
ATOM 5185 C CA . CYS A 1 639 ? 4.973 8.922 8.961 1 91.44 639 CYS A CA 1
ATOM 5186 C C . CYS A 1 639 ? 3.986 7.793 9.242 1 91.44 639 CYS A C 1
ATOM 5188 O O . CYS A 1 639 ? 3.783 7.414 10.398 1 91.44 639 CYS A O 1
ATOM 5190 N N . SER A 1 640 ? 3.35 7.301 8.18 1 87.69 640 SER A N 1
ATOM 5191 C CA . SER A 1 640 ? 2.408 6.195 8.336 1 87.69 640 SER A CA 1
ATOM 5192 C C . SER A 1 640 ? 3.105 4.945 8.859 1 87.69 640 SER A C 1
ATOM 5194 O O . SER A 1 640 ? 4.238 4.648 8.469 1 87.69 640 SER A O 1
ATOM 5196 N N . ARG A 1 641 ? 2.447 4.246 9.719 1 89.31 641 ARG A N 1
ATOM 5197 C CA . ARG A 1 641 ? 2.994 3.031 10.312 1 89.31 641 ARG A CA 1
ATOM 5198 C C . ARG A 1 641 ? 3.18 1.941 9.266 1 89.31 641 ARG A C 1
ATOM 5200 O O . ARG A 1 641 ? 4.117 1.146 9.344 1 89.31 641 ARG A O 1
ATOM 5207 N N . GLU A 1 642 ? 2.379 1.953 8.297 1 89 642 GLU A N 1
ATOM 5208 C CA . GLU A 1 642 ? 2.498 0.984 7.215 1 89 642 GLU A CA 1
ATOM 5209 C C . GLU A 1 642 ? 3.779 1.205 6.414 1 89 642 GLU A C 1
ATOM 5211 O O . GLU A 1 642 ? 4.414 0.245 5.969 1 89 642 GLU A O 1
ATOM 5216 N N . SER A 1 643 ? 4.117 2.477 6.277 1 91.25 643 SER A N 1
ATOM 5217 C CA . SER A 1 643 ? 5.328 2.777 5.523 1 91.25 643 SER A CA 1
ATOM 5218 C C . SER A 1 643 ? 6.578 2.32 6.27 1 91.25 643 SER A C 1
ATOM 5220 O O . SER A 1 643 ? 7.531 1.838 5.66 1 91.25 643 SER A O 1
ATOM 5222 N N . HIS A 1 644 ? 6.547 2.432 7.566 1 93.06 644 HIS A N 1
ATOM 5223 C CA . HIS A 1 644 ? 7.656 1.919 8.367 1 93.06 644 HIS A CA 1
ATOM 5224 C C . HIS A 1 644 ? 7.762 0.402 8.25 1 93.06 644 HIS A C 1
ATOM 5226 O O . HIS A 1 644 ? 8.859 -0.136 8.07 1 93.06 644 HIS A O 1
ATOM 5232 N N . ALA A 1 645 ? 6.625 -0.216 8.32 1 93 645 ALA A N 1
ATOM 5233 C CA . ALA A 1 645 ? 6.594 -1.675 8.242 1 93 645 ALA A CA 1
ATOM 5234 C C . ALA A 1 645 ? 7.078 -2.16 6.875 1 93 645 ALA A C 1
ATOM 5236 O O . ALA A 1 645 ? 7.816 -3.145 6.789 1 93 645 ALA A O 1
ATOM 5237 N N . LYS A 1 646 ? 6.703 -1.449 5.84 1 91.88 646 LYS A N 1
ATOM 5238 C CA . LYS A 1 646 ? 7.082 -1.817 4.48 1 91.88 646 LYS A CA 1
ATOM 5239 C C . LYS A 1 646 ? 8.594 -1.722 4.281 1 91.88 646 LYS A C 1
ATOM 5241 O O . LYS A 1 646 ? 9.188 -2.555 3.596 1 91.88 646 LYS A O 1
ATOM 5246 N N . LYS A 1 647 ? 9.195 -0.802 4.887 1 91.81 647 LYS A N 1
ATOM 5247 C CA . LYS A 1 647 ? 10.609 -0.535 4.637 1 91.81 647 LYS A CA 1
ATOM 5248 C C . LYS A 1 647 ? 11.5 -1.442 5.484 1 91.81 647 LYS A C 1
ATOM 5250 O O . LYS A 1 647 ? 12.703 -1.534 5.246 1 91.81 647 LYS A O 1
ATOM 5255 N N . LEU A 1 648 ? 10.945 -2.182 6.359 1 91.75 648 LEU A N 1
ATOM 5256 C CA . LEU A 1 648 ? 11.742 -3.057 7.219 1 91.75 648 LEU A CA 1
ATOM 5257 C C . LEU A 1 648 ? 12.305 -4.227 6.422 1 91.75 648 LEU A C 1
ATOM 5259 O O . LEU A 1 648 ? 13.32 -4.812 6.812 1 91.75 648 LEU A O 1
ATOM 5263 N N . ASN A 1 649 ? 11.703 -4.527 5.281 1 88.94 649 ASN A N 1
ATOM 5264 C CA . ASN A 1 649 ? 12.195 -5.648 4.484 1 88.94 649 ASN A CA 1
ATOM 5265 C C . ASN A 1 649 ? 13.438 -5.266 3.689 1 88.94 649 ASN A C 1
ATOM 5267 O O . ASN A 1 649 ? 14.055 -6.117 3.045 1 88.94 649 ASN A O 1
ATOM 5271 N N . SER A 1 650 ? 13.75 -4.004 3.711 1 85.88 650 SER A N 1
ATOM 5272 C CA . SER A 1 650 ? 14.961 -3.545 3.043 1 85.88 650 SER A CA 1
ATOM 5273 C C . SER A 1 650 ? 15.914 -2.879 4.027 1 85.88 650 SER A C 1
ATOM 5275 O O . SER A 1 650 ? 16.656 -1.967 3.658 1 85.88 650 SER A O 1
ATOM 5277 N N . GLY A 1 651 ? 15.844 -3.291 5.25 1 81.94 651 GLY A N 1
ATOM 5278 C CA . GLY A 1 651 ? 16.797 -2.83 6.242 1 81.94 651 GLY A CA 1
ATOM 5279 C C . GLY A 1 651 ? 16.281 -1.676 7.078 1 81.94 651 GLY A C 1
ATOM 5280 O O . GLY A 1 651 ? 16.922 -1.263 8.047 1 81.94 651 GLY A O 1
ATOM 5281 N N . GLY A 1 652 ? 15.148 -1.17 6.773 1 81.62 652 GLY A N 1
ATOM 5282 C CA . GLY A 1 652 ? 14.609 -0.061 7.547 1 81.62 652 GLY A CA 1
ATOM 5283 C C . GLY A 1 652 ? 15.305 1.256 7.262 1 81.62 652 GLY A C 1
ATOM 5284 O O . GLY A 1 652 ? 16.25 1.307 6.477 1 81.62 652 GLY A O 1
ATOM 5285 N N . GLU A 1 653 ? 14.781 2.324 7.793 1 88.81 653 GLU A N 1
ATOM 5286 C CA . GLU A 1 653 ? 15.344 3.664 7.648 1 88.81 653 GLU A CA 1
ATOM 5287 C C . GLU A 1 653 ? 15.578 4.312 9.008 1 88.81 653 GLU A C 1
ATOM 5289 O O . GLU A 1 653 ? 15.078 3.832 10.031 1 88.81 653 GLU A O 1
ATOM 5294 N N . LEU A 1 654 ? 16.438 5.262 9.055 1 94.56 654 LEU A N 1
ATOM 5295 C CA . LEU A 1 654 ? 16.688 6.016 10.281 1 94.56 654 LEU A CA 1
ATOM 5296 C C . LEU A 1 654 ? 15.391 6.523 10.883 1 94.56 654 LEU A C 1
ATOM 5298 O O . LEU A 1 654 ? 15.219 6.516 12.109 1 94.56 654 LEU A O 1
ATOM 5302 N N . THR A 1 655 ? 14.453 6.895 10.086 1 95.62 655 THR A N 1
ATOM 5303 C CA . THR A 1 655 ? 13.172 7.41 10.547 1 95.62 655 THR A CA 1
ATOM 5304 C C . THR A 1 655 ? 12.43 6.355 11.367 1 95.62 655 THR A C 1
ATOM 5306 O O . THR A 1 655 ? 11.719 6.684 12.312 1 95.62 655 THR A O 1
ATOM 5309 N N . SER A 1 656 ? 12.586 5.113 11.055 1 95 656 SER A N 1
ATOM 5310 C CA . SER A 1 656 ? 11.914 4.043 11.781 1 95 656 SER A CA 1
ATOM 5311 C C . SER A 1 656 ? 12.484 3.887 13.188 1 95 656 SER A C 1
ATOM 5313 O O . SER A 1 656 ? 11.742 3.67 14.148 1 95 656 SER A O 1
ATOM 5315 N N . VAL A 1 657 ? 13.766 4.012 13.297 1 95.19 657 VAL A N 1
ATOM 5316 C CA . VAL A 1 657 ? 14.406 3.914 14.602 1 95.19 657 VAL A CA 1
ATOM 5317 C C . VAL A 1 657 ? 13.977 5.09 15.477 1 95.19 657 VAL A C 1
ATOM 5319 O O . VAL A 1 657 ? 13.641 4.906 16.656 1 95.19 657 VAL A O 1
ATOM 5322 N N . ILE A 1 658 ? 14 6.234 14.867 1 95.88 658 ILE A N 1
ATOM 5323 C CA . ILE A 1 658 ? 13.641 7.449 15.586 1 95.88 658 ILE A CA 1
ATOM 5324 C C . ILE A 1 658 ? 12.172 7.379 16.016 1 95.88 658 ILE A C 1
ATOM 5326 O O . ILE A 1 658 ? 11.82 7.801 17.125 1 95.88 658 ILE A O 1
ATOM 5330 N N . TRP A 1 659 ? 11.328 6.855 15.188 1 94.56 659 TRP A N 1
ATOM 5331 C CA . TRP A 1 659 ? 9.906 6.711 15.492 1 94.56 659 TRP A CA 1
ATOM 5332 C C . TRP A 1 659 ? 9.711 5.844 16.734 1 94.56 659 TRP A C 1
ATOM 5334 O O . TRP A 1 659 ? 9.008 6.234 17.672 1 94.56 659 TRP A O 1
ATOM 5344 N N . ILE A 1 660 ? 10.367 4.699 16.812 1 93.56 660 ILE A N 1
ATOM 5345 C CA . ILE A 1 660 ? 10.211 3.775 17.922 1 93.56 660 ILE A CA 1
ATOM 5346 C C . ILE A 1 660 ? 10.805 4.391 19.188 1 93.56 660 ILE A C 1
ATOM 5348 O O . ILE A 1 660 ? 10.234 4.262 20.281 1 93.56 660 ILE A O 1
ATOM 5352 N N . MET A 1 661 ? 11.938 5.023 19.016 1 93.38 661 MET A N 1
ATOM 5353 C CA . MET A 1 661 ? 12.562 5.684 20.156 1 93.38 661 MET A CA 1
ATOM 5354 C C . MET A 1 661 ? 11.648 6.754 20.734 1 93.38 661 MET A C 1
ATOM 5356 O O . MET A 1 661 ? 11.469 6.828 21.953 1 93.38 661 MET A O 1
ATOM 5360 N N . THR A 1 662 ? 11.078 7.531 19.906 1 92.81 662 THR A N 1
ATOM 5361 C CA . THR A 1 662 ? 10.195 8.602 20.344 1 92.81 662 THR A CA 1
ATOM 5362 C C . THR A 1 662 ? 8.961 8.039 21.031 1 92.81 662 THR A C 1
ATOM 5364 O O . THR A 1 662 ? 8.492 8.586 22.031 1 92.81 662 THR A O 1
ATOM 5367 N N . ASP A 1 663 ? 8.438 6.988 20.516 1 90.25 663 ASP A N 1
ATOM 5368 C CA . ASP A 1 663 ? 7.234 6.383 21.094 1 90.25 663 ASP A CA 1
ATOM 5369 C C . ASP A 1 663 ? 7.5 5.844 22.484 1 90.25 663 ASP A C 1
ATOM 5371 O O . ASP A 1 663 ? 6.684 6.023 23.391 1 90.25 663 ASP A O 1
ATOM 5375 N N . PHE A 1 664 ? 8.609 5.191 22.688 1 89.69 664 PHE A N 1
ATOM 5376 C CA . PHE A 1 664 ? 8.945 4.613 23.984 1 89.69 664 PHE A CA 1
ATOM 5377 C C . PHE A 1 664 ? 9.211 5.711 25.016 1 89.69 664 PHE A C 1
ATOM 5379 O O . PHE A 1 664 ? 8.773 5.613 26.156 1 89.69 664 PHE A O 1
ATOM 5386 N N . LEU A 1 665 ? 9.922 6.672 24.594 1 88.94 665 LEU A N 1
ATOM 5387 C CA . LEU A 1 665 ? 10.219 7.77 25.516 1 88.94 665 LEU A CA 1
ATOM 5388 C C . LEU A 1 665 ? 8.953 8.531 25.875 1 88.94 665 LEU A C 1
ATOM 5390 O O . LEU A 1 665 ? 8.812 9.008 27 1 88.94 665 LEU A O 1
ATOM 5394 N N . ASN A 1 666 ? 8.086 8.633 24.938 1 86.44 666 ASN A N 1
ATOM 5395 C CA . ASN A 1 666 ? 6.812 9.289 25.203 1 86.44 666 ASN A CA 1
ATOM 5396 C C . ASN A 1 666 ? 5.969 8.492 26.203 1 86.44 666 ASN A C 1
ATOM 5398 O O . ASN A 1 666 ? 5.297 9.07 27.047 1 86.44 666 ASN A O 1
ATOM 5402 N N . GLN A 1 667 ? 5.938 7.258 26.047 1 82.38 667 GLN A N 1
ATOM 5403 C CA . GLN A 1 667 ? 5.184 6.41 26.969 1 82.38 667 GLN A CA 1
ATOM 5404 C C . GLN A 1 667 ? 5.723 6.531 28.391 1 82.38 667 GLN A C 1
ATOM 5406 O O . GLN A 1 667 ? 4.953 6.504 29.359 1 82.38 667 GLN A O 1
ATOM 5411 N N . GLU A 1 668 ? 6.961 6.594 28.453 1 81.38 668 GLU A N 1
ATOM 5412 C CA . GLU A 1 668 ? 7.57 6.781 29.766 1 81.38 668 GLU A CA 1
ATOM 5413 C C . GLU A 1 668 ? 7.191 8.141 30.359 1 81.38 668 GLU A C 1
ATOM 5415 O O . GLU A 1 668 ? 6.906 8.242 31.547 1 81.38 668 GLU A O 1
ATOM 5420 N N . ALA A 1 669 ? 7.242 9.102 29.547 1 79.12 669 ALA A N 1
ATOM 5421 C CA . ALA A 1 669 ? 6.895 10.438 30.016 1 79.12 669 ALA A CA 1
ATOM 5422 C C . ALA A 1 669 ? 5.438 10.508 30.453 1 79.12 669 ALA A C 1
ATOM 5424 O O . ALA A 1 669 ? 5.117 11.133 31.469 1 79.12 669 ALA A O 1
ATOM 5425 N N . TYR A 1 670 ? 4.66 9.875 29.734 1 74.75 670 TYR A N 1
ATOM 5426 C CA . TYR A 1 670 ? 3.24 9.852 30.062 1 74.75 670 TYR A CA 1
ATOM 5427 C C . TYR A 1 670 ? 2.99 9.102 31.375 1 74.75 670 TYR A C 1
ATOM 5429 O O . TYR A 1 670 ? 2.168 9.523 32.188 1 74.75 670 TYR A O 1
ATOM 5437 N N . ALA A 1 671 ? 3.602 8.039 31.516 1 72.94 671 ALA A N 1
ATOM 5438 C CA . ALA A 1 671 ? 3.445 7.242 32.75 1 72.94 671 ALA A CA 1
ATOM 5439 C C . ALA A 1 671 ? 3.922 8.016 33.969 1 72.94 671 ALA A C 1
ATOM 5441 O O . ALA A 1 671 ? 3.361 7.867 35.062 1 72.94 671 ALA A O 1
ATOM 5442 N N . ARG A 1 672 ? 4.844 8.844 33.844 1 72.81 672 ARG A N 1
ATOM 5443 C CA . ARG A 1 672 ? 5.387 9.633 34.969 1 72.81 672 ARG A CA 1
ATOM 5444 C C . ARG A 1 672 ? 4.422 10.742 35.375 1 72.81 672 ARG A C 1
ATOM 5446 O O . ARG A 1 672 ? 4.305 11.07 36.531 1 72.81 672 ARG A O 1
ATOM 5453 N N . HIS A 1 673 ? 3.816 11.367 34.406 1 65.12 673 HIS A N 1
ATOM 5454 C CA . HIS A 1 673 ? 2.908 12.469 34.688 1 65.12 673 HIS A CA 1
ATOM 5455 C C . HIS A 1 673 ? 1.65 11.969 35.406 1 65.12 673 HIS A C 1
ATOM 5457 O O . HIS A 1 673 ? 0.99 12.727 36.125 1 65.12 673 HIS A O 1
ATOM 5463 N N . LYS A 1 674 ? 1.294 10.781 35.25 1 57.56 674 LYS A N 1
ATOM 5464 C CA . LYS A 1 674 ? 0.145 10.211 35.969 1 57.56 674 LYS A CA 1
ATOM 5465 C C . LYS A 1 674 ? 0.501 9.852 37.406 1 57.56 674 LYS A C 1
ATOM 5467 O O . LYS A 1 674 ? -0.362 9.859 38.281 1 57.56 674 LYS A O 1
ATOM 5472 N N . ASP A 1 675 ? 1.76 9.492 37.75 1 44.81 675 ASP A N 1
ATOM 5473 C CA . ASP A 1 675 ? 2.127 9.25 39.125 1 44.81 675 ASP A CA 1
ATOM 5474 C C . ASP A 1 675 ? 2.303 10.562 39.875 1 44.81 675 ASP A C 1
ATOM 5476 O O . ASP A 1 675 ? 2.02 10.633 41.094 1 44.81 675 ASP A O 1
ATOM 5480 N N . MET B 1 1 ? -23.141 -48.406 -14.508 1 38.66 1 MET B N 1
ATOM 5481 C CA . MET B 1 1 ? -22.094 -48.25 -13.492 1 38.66 1 MET B CA 1
ATOM 5482 C C . MET B 1 1 ? -21.828 -46.781 -13.227 1 38.66 1 MET B C 1
ATOM 5484 O O . MET B 1 1 ? -21.625 -46 -14.164 1 38.66 1 MET B O 1
ATOM 5488 N N . ALA B 1 2 ? -22.25 -46.344 -12.242 1 50.28 2 ALA B N 1
ATOM 5489 C CA . ALA B 1 2 ? -22.266 -44.969 -11.812 1 50.28 2 ALA B CA 1
ATOM 5490 C C . ALA B 1 2 ? -20.859 -44.375 -11.852 1 50.28 2 ALA B C 1
ATOM 5492 O O . ALA B 1 2 ? -19.938 -44.875 -11.18 1 50.28 2 ALA B O 1
ATOM 5493 N N . VAL B 1 3 ? -20.328 -43.906 -12.906 1 58.38 3 VAL B N 1
ATOM 5494 C CA . VAL B 1 3 ? -18.984 -43.375 -13.117 1 58.38 3 VAL B CA 1
ATOM 5495 C C . VAL B 1 3 ? -18.688 -42.312 -12.055 1 58.38 3 VAL B C 1
ATOM 5497 O O . VAL B 1 3 ? -19.391 -41.312 -11.969 1 58.38 3 VAL B O 1
ATOM 5500 N N . ARG B 1 4 ? -18.219 -42.562 -10.961 1 70.38 4 ARG B N 1
ATOM 5501 C CA . ARG B 1 4 ? -17.766 -41.688 -9.867 1 70.38 4 ARG B CA 1
ATOM 5502 C C . ARG B 1 4 ? -16.953 -40.5 -10.398 1 70.38 4 ARG B C 1
ATOM 5504 O O . ARG B 1 4 ? -16.25 -40.625 -11.406 1 70.38 4 ARG B O 1
ATOM 5511 N N . PRO B 1 5 ? -17.266 -39.312 -9.898 1 77.12 5 PRO B N 1
ATOM 5512 C CA . PRO B 1 5 ? -16.547 -38.125 -10.336 1 77.12 5 PRO B CA 1
ATOM 5513 C C . PRO B 1 5 ? -15.031 -38.344 -10.414 1 77.12 5 PRO B C 1
ATOM 5515 O O . PRO B 1 5 ? -14.367 -37.781 -11.297 1 77.12 5 PRO B O 1
ATOM 5518 N N . LEU B 1 6 ? -14.562 -39.125 -9.648 1 81.19 6 LEU B N 1
ATOM 5519 C CA . LEU B 1 6 ? -13.125 -39.375 -9.648 1 81.19 6 LEU B CA 1
ATOM 5520 C C . LEU B 1 6 ? -12.719 -40.219 -10.852 1 81.19 6 LEU B C 1
ATOM 5522 O O . LEU B 1 6 ? -11.625 -40.062 -11.398 1 81.19 6 LEU B O 1
ATOM 5526 N N . ASP B 1 7 ? -13.547 -41.125 -11.234 1 80.38 7 ASP B N 1
ATOM 5527 C CA . ASP B 1 7 ? -13.258 -41.938 -12.414 1 80.38 7 ASP B CA 1
ATOM 5528 C C . ASP B 1 7 ? -13.281 -41.094 -13.688 1 80.38 7 ASP B C 1
ATOM 5530 O O . ASP B 1 7 ? -12.453 -41.281 -14.578 1 80.38 7 ASP B O 1
ATOM 5534 N N . LEU B 1 8 ? -14.242 -40.188 -13.633 1 79.88 8 LEU B N 1
ATOM 5535 C CA . LEU B 1 8 ? -14.312 -39.25 -14.766 1 79.88 8 LEU B CA 1
ATOM 5536 C C . LEU B 1 8 ? -13.07 -38.375 -14.82 1 79.88 8 LEU B C 1
ATOM 5538 O O . LEU B 1 8 ? -12.523 -38.125 -15.898 1 79.88 8 LEU B O 1
ATOM 5542 N N . TRP B 1 9 ? -12.641 -37.969 -13.641 1 81.81 9 TRP B N 1
ATOM 5543 C CA . TRP B 1 9 ? -11.445 -37.125 -13.555 1 81.81 9 TRP B CA 1
ATOM 5544 C C . TRP B 1 9 ? -10.203 -37.906 -14 1 81.81 9 TRP B C 1
ATOM 5546 O O . TRP B 1 9 ? -9.359 -37.344 -14.711 1 81.81 9 TRP B O 1
ATOM 5556 N N . ASN B 1 10 ? -10.203 -39.125 -13.688 1 78.5 10 ASN B N 1
ATOM 5557 C CA . ASN B 1 10 ? -9.023 -39.906 -14.008 1 78.5 10 ASN B CA 1
ATOM 5558 C C . ASN B 1 10 ? -8.93 -40.188 -15.5 1 78.5 10 ASN B C 1
ATOM 5560 O O . ASN B 1 10 ? -7.828 -40.281 -16.047 1 78.5 10 ASN B O 1
ATOM 5564 N N . ARG B 1 11 ? -10.086 -40.281 -16.141 1 77.44 11 ARG B N 1
ATOM 5565 C CA . ARG B 1 11 ? -10.078 -40.594 -17.562 1 77.44 11 ARG B CA 1
ATOM 5566 C C . ARG B 1 11 ? -9.914 -39.344 -18.406 1 77.44 11 ARG B C 1
ATOM 5568 O O . ARG B 1 11 ? -9.266 -39.375 -19.453 1 77.44 11 ARG B O 1
ATOM 5575 N N . TRP B 1 12 ? -10.484 -38.188 -17.859 1 85.88 12 TRP B N 1
ATOM 5576 C CA . TRP B 1 12 ? -10.555 -36.969 -18.672 1 85.88 12 TRP B CA 1
ATOM 5577 C C . TRP B 1 12 ? -9.992 -35.75 -17.938 1 85.88 12 TRP B C 1
ATOM 5579 O O . TRP B 1 12 ? -10.531 -34.656 -18.031 1 85.88 12 TRP B O 1
ATOM 5589 N N . SER B 1 13 ? -8.945 -35.906 -17.156 1 85.69 13 SER B N 1
ATOM 5590 C CA . SER B 1 13 ? -8.43 -34.844 -16.312 1 85.69 13 SER B CA 1
ATOM 5591 C C . SER B 1 13 ? -7.965 -33.625 -17.141 1 85.69 13 SER B C 1
ATOM 5593 O O . SER B 1 13 ? -8.344 -32.5 -16.859 1 85.69 13 SER B O 1
ATOM 5595 N N . ILE B 1 14 ? -7.242 -33.875 -18.219 1 88.19 14 ILE B N 1
ATOM 5596 C CA . ILE B 1 14 ? -6.676 -32.781 -18.984 1 88.19 14 ILE B CA 1
ATOM 5597 C C . ILE B 1 14 ? -7.781 -32.094 -19.781 1 88.19 14 ILE B C 1
ATOM 5599 O O . ILE B 1 14 ? -7.793 -30.859 -19.891 1 88.19 14 ILE B O 1
ATOM 5603 N N . GLN B 1 15 ? -8.734 -32.875 -20.297 1 92.5 15 GLN B N 1
ATOM 5604 C CA . GLN B 1 15 ? -9.852 -32.312 -21.031 1 92.5 15 GLN B CA 1
ATOM 5605 C C . GLN B 1 15 ? -10.711 -31.422 -20.141 1 92.5 15 GLN B C 1
ATOM 5607 O O . GLN B 1 15 ? -11.102 -30.312 -20.531 1 92.5 15 GLN B O 1
ATOM 5612 N N . ILE B 1 16 ? -10.898 -31.906 -18.953 1 91.06 16 ILE B N 1
ATOM 5613 C CA . ILE B 1 16 ? -11.719 -31.156 -18.016 1 91.06 16 ILE B CA 1
ATOM 5614 C C . ILE B 1 16 ? -10.992 -29.875 -17.594 1 91.06 16 ILE B C 1
ATOM 5616 O O . ILE B 1 16 ? -11.602 -28.812 -17.484 1 91.06 16 ILE B O 1
ATOM 5620 N N . LEU B 1 17 ? -9.766 -29.953 -17.391 1 92.56 17 LEU B N 1
ATOM 5621 C CA . LEU B 1 17 ? -8.984 -28.797 -16.984 1 92.56 17 LEU B CA 1
ATOM 5622 C C . LEU B 1 17 ? -8.953 -27.75 -18.078 1 92.56 17 LEU B C 1
ATOM 5624 O O . LEU B 1 17 ? -9.039 -26.547 -17.812 1 92.56 17 LEU B O 1
ATOM 5628 N N . MET B 1 18 ? -8.828 -28.172 -19.297 1 94.69 18 MET B N 1
ATOM 5629 C CA . MET B 1 18 ? -8.797 -27.234 -20.422 1 94.69 18 MET B CA 1
ATOM 5630 C C . MET B 1 18 ? -10.141 -26.547 -20.578 1 94.69 18 MET B C 1
ATOM 5632 O O . MET B 1 18 ? -10.188 -25.328 -20.812 1 94.69 18 MET B O 1
ATOM 5636 N N . LEU B 1 19 ? -11.148 -27.312 -20.422 1 95 19 LEU B N 1
ATOM 5637 C CA . LEU B 1 19 ? -12.477 -26.719 -20.531 1 95 19 LEU B CA 1
ATOM 5638 C C . LEU B 1 19 ? -12.766 -25.797 -19.359 1 95 19 LEU B C 1
ATOM 5640 O O . LEU B 1 19 ? -13.422 -24.766 -19.516 1 95 19 LEU B O 1
ATOM 5644 N N . PHE B 1 20 ? -12.273 -26.219 -18.219 1 94.62 20 PHE B N 1
ATOM 5645 C CA . PHE B 1 20 ? -12.438 -25.375 -17.031 1 94.62 20 PHE B CA 1
ATOM 5646 C C . PHE B 1 20 ? -11.688 -24.062 -17.203 1 94.62 20 PHE B C 1
ATOM 5648 O O . PHE B 1 20 ? -12.188 -23 -16.812 1 94.62 20 PHE B O 1
ATOM 5655 N N . SER B 1 21 ? -10.531 -24.141 -17.734 1 94.62 21 SER B N 1
ATOM 5656 C CA . SER B 1 21 ? -9.758 -22.922 -18.016 1 94.62 21 SER B CA 1
ATOM 5657 C C . SER B 1 21 ? -10.5 -22.016 -18.984 1 94.62 21 SER B C 1
ATOM 5659 O O . SER B 1 21 ? -10.5 -20.797 -18.812 1 94.62 21 SER B O 1
ATOM 5661 N N . LEU B 1 22 ? -11.164 -22.594 -19.969 1 95.19 22 LEU B N 1
ATOM 5662 C CA . LEU B 1 22 ? -11.953 -21.812 -20.922 1 95.19 22 LEU B CA 1
ATOM 5663 C C . LEU B 1 22 ? -13.148 -21.172 -20.234 1 95.19 22 LEU B C 1
ATOM 5665 O O . LEU B 1 22 ? -13.453 -20 -20.484 1 95.19 22 LEU B O 1
ATOM 5669 N N . VAL B 1 23 ? -13.727 -21.906 -19.344 1 94.5 23 VAL B N 1
ATOM 5670 C CA . VAL B 1 23 ? -14.883 -21.391 -18.625 1 94.5 23 VAL B CA 1
ATOM 5671 C C . VAL B 1 23 ? -14.469 -20.188 -17.766 1 94.5 23 VAL B C 1
ATOM 5673 O O . VAL B 1 23 ? -15.18 -19.188 -17.703 1 94.5 23 VAL B O 1
ATOM 5676 N N . LEU B 1 24 ? -13.367 -20.312 -17.141 1 93.31 24 LEU B N 1
ATOM 5677 C CA . LEU B 1 24 ? -12.875 -19.203 -16.344 1 93.31 24 LEU B CA 1
ATOM 5678 C C . LEU B 1 24 ? -12.617 -17.969 -17.203 1 93.31 24 LEU B C 1
ATOM 5680 O O . LEU B 1 24 ? -12.922 -16.844 -16.812 1 93.31 24 LEU B O 1
ATOM 5684 N N . HIS B 1 25 ? -12.125 -18.188 -18.359 1 91.56 25 HIS B N 1
ATOM 5685 C CA . HIS B 1 25 ? -11.859 -17.109 -19.297 1 91.56 25 HIS B CA 1
ATOM 5686 C C . HIS B 1 25 ? -13.148 -16.422 -19.75 1 91.56 25 HIS B C 1
ATOM 5688 O O . HIS B 1 25 ? -13.227 -15.195 -19.781 1 91.56 25 HIS B O 1
ATOM 5694 N N . VAL B 1 26 ? -14.117 -17.141 -19.984 1 90 26 VAL B N 1
ATOM 5695 C CA . VAL B 1 26 ? -15.391 -16.609 -20.453 1 90 26 VAL B CA 1
ATOM 5696 C C . VAL B 1 26 ? -16.094 -15.875 -19.312 1 90 26 VAL B C 1
ATOM 5698 O O . VAL B 1 26 ? -16.719 -14.828 -19.547 1 90 26 VAL B O 1
ATOM 5701 N N . LEU B 1 27 ? -15.945 -16.359 -18.109 1 89.5 27 LEU B N 1
ATOM 5702 C CA . LEU B 1 27 ? -16.578 -15.742 -16.953 1 89.5 27 LEU B CA 1
ATOM 5703 C C . LEU B 1 27 ? -15.953 -14.383 -16.641 1 89.5 27 LEU B C 1
ATOM 5705 O O . LEU B 1 27 ? -16.625 -13.477 -16.156 1 89.5 27 LEU B O 1
ATOM 5709 N N . LEU B 1 28 ? -14.734 -14.211 -16.938 1 89.31 28 LEU B N 1
ATOM 5710 C CA . LEU B 1 28 ? -14.031 -12.969 -16.641 1 89.31 28 LEU B CA 1
ATOM 5711 C C . LEU B 1 28 ? -14.469 -11.844 -17.562 1 89.31 28 LEU B C 1
ATOM 5713 O O . LEU B 1 28 ? -14.414 -10.672 -17.203 1 89.31 28 LEU B O 1
ATOM 5717 N N . LEU B 1 29 ? -15.008 -12.07 -18.656 1 84.25 29 LEU B N 1
ATOM 5718 C CA . LEU B 1 29 ? -15.383 -11.055 -19.625 1 84.25 29 LEU B CA 1
ATOM 5719 C C . LEU B 1 29 ? -16.562 -10.227 -19.109 1 84.25 29 LEU B C 1
ATOM 5721 O O . LEU B 1 29 ? -16.453 -9.016 -18.938 1 84.25 29 LEU B O 1
ATOM 5725 N N . PRO B 1 30 ? -17.656 -10.891 -18.703 1 78.38 30 PRO B N 1
ATOM 5726 C CA . PRO B 1 30 ? -18.781 -10.086 -18.234 1 78.38 30 PRO B CA 1
ATOM 5727 C C . PRO B 1 30 ? -18.625 -9.617 -16.781 1 78.38 30 PRO B C 1
ATOM 5729 O O . PRO B 1 30 ? -19.125 -8.555 -16.422 1 78.38 30 PRO B O 1
ATOM 5732 N N . LEU B 1 31 ? -17.859 -10.328 -16 1 84.12 31 LEU B N 1
ATOM 5733 C CA . LEU B 1 31 ? -17.781 -10.016 -14.586 1 84.12 31 LEU B CA 1
ATOM 5734 C C . LEU B 1 31 ? -16.75 -8.922 -14.312 1 84.12 31 LEU B C 1
ATOM 5736 O O . LEU B 1 31 ? -16.797 -8.281 -13.266 1 84.12 31 LEU B O 1
ATOM 5740 N N . ALA B 1 32 ? -15.922 -8.734 -15.18 1 82.25 32 ALA B N 1
ATOM 5741 C CA . ALA B 1 32 ? -14.852 -7.758 -14.945 1 82.25 32 ALA B CA 1
ATOM 5742 C C . ALA B 1 32 ? -15.414 -6.344 -14.844 1 82.25 32 ALA B C 1
ATOM 5744 O O . ALA B 1 32 ? -14.891 -5.512 -14.102 1 82.25 32 ALA B O 1
ATOM 5745 N N . GLY B 1 33 ? -16.547 -6.066 -15.484 1 78.06 33 GLY B N 1
ATOM 5746 C CA . GLY B 1 33 ? -17.125 -4.734 -15.5 1 78.06 33 GLY B CA 1
ATOM 5747 C C . GLY B 1 33 ? -17.828 -4.379 -14.195 1 78.06 33 GLY B C 1
ATOM 5748 O O . GLY B 1 33 ? -18.031 -3.201 -13.906 1 78.06 33 GLY B O 1
ATOM 5749 N N . ILE B 1 34 ? -18 -5.395 -13.336 1 81.31 34 ILE B N 1
ATOM 5750 C CA . ILE B 1 34 ? -18.719 -5.172 -12.094 1 81.31 34 ILE B CA 1
ATOM 5751 C C . ILE B 1 34 ? -17.844 -4.379 -11.125 1 81.31 34 ILE B C 1
ATOM 5753 O O . ILE B 1 34 ? -18.359 -3.699 -10.227 1 81.31 34 ILE B O 1
ATOM 5757 N N . ARG B 1 35 ? -16.594 -4.391 -11.305 1 85.5 35 ARG B N 1
ATOM 5758 C CA . ARG B 1 35 ? -15.656 -3.762 -10.375 1 85.5 35 ARG B CA 1
ATOM 5759 C C . ARG B 1 35 ? -15.695 -2.244 -10.508 1 85.5 35 ARG B C 1
ATOM 5761 O O . ARG B 1 35 ? -15.234 -1.527 -9.617 1 85.5 35 ARG B O 1
ATOM 5768 N N . ARG B 1 36 ? -16.266 -1.818 -11.578 1 82.5 36 ARG B N 1
ATOM 5769 C CA . ARG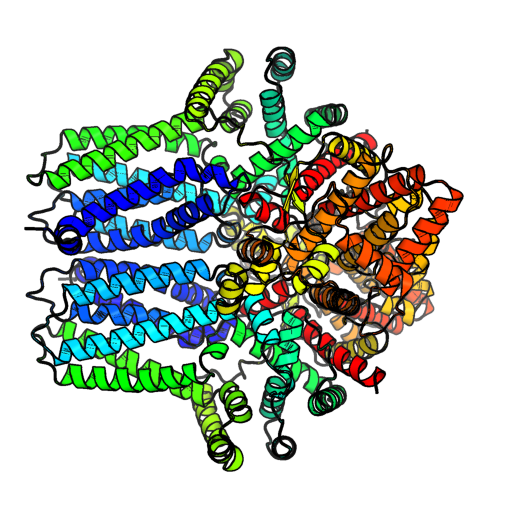 B 1 36 ? -16.391 -0.376 -11.766 1 82.5 36 ARG B CA 1
ATOM 5770 C C . ARG B 1 36 ? -17.422 0.21 -10.805 1 82.5 36 ARG B C 1
ATOM 5772 O O . ARG B 1 36 ? -17.406 1.409 -10.516 1 82.5 36 ARG B O 1
ATOM 5779 N N . ARG B 1 37 ? -18.219 -0.744 -10.367 1 77.31 37 ARG B N 1
ATOM 5780 C CA . ARG B 1 37 ? -19.266 -0.344 -9.43 1 77.31 37 ARG B CA 1
ATOM 5781 C C . ARG B 1 37 ? -19.156 -1.132 -8.125 1 77.31 37 ARG B C 1
ATOM 5783 O O . ARG B 1 37 ? -18.438 -2.133 -8.055 1 77.31 37 ARG B O 1
ATOM 5790 N N . ARG B 1 38 ? -19.734 -0.546 -7.219 1 72.81 38 ARG B N 1
ATOM 5791 C CA . ARG B 1 38 ? -19.781 -1.286 -5.965 1 72.81 38 ARG B CA 1
ATOM 5792 C C . ARG B 1 38 ? -20.656 -2.531 -6.086 1 72.81 38 ARG B C 1
ATOM 5794 O O . ARG B 1 38 ? -21.859 -2.43 -6.277 1 72.81 38 ARG B O 1
ATOM 5801 N N . ALA B 1 39 ? -19.922 -3.582 -6.27 1 71.25 39 ALA B N 1
ATOM 5802 C CA . ALA B 1 39 ? -20.641 -4.84 -6.465 1 71.25 39 ALA B CA 1
ATOM 5803 C C . ALA B 1 39 ? -20.828 -5.578 -5.145 1 71.25 39 ALA B C 1
ATOM 5805 O O . ALA B 1 39 ? -20.109 -5.316 -4.172 1 71.25 39 ALA B O 1
ATOM 5806 N N . THR B 1 40 ? -21.812 -6.352 -5.176 1 78.19 40 THR B N 1
ATOM 5807 C CA . THR B 1 40 ? -22.094 -7.191 -4.016 1 78.19 40 THR B CA 1
ATOM 5808 C C . THR B 1 40 ? -21.031 -8.273 -3.859 1 78.19 40 THR B C 1
ATOM 5810 O O . THR B 1 40 ? -20.297 -8.57 -4.805 1 78.19 40 THR B O 1
ATOM 5813 N N . ILE B 1 41 ? -20.969 -8.766 -2.77 1 79.38 41 ILE B N 1
ATOM 5814 C CA . ILE B 1 41 ? -19.969 -9.773 -2.426 1 79.38 41 ILE B CA 1
ATOM 5815 C C . ILE B 1 41 ? -20.219 -11.039 -3.24 1 79.38 41 ILE B C 1
ATOM 5817 O O . ILE B 1 41 ? -19.281 -11.75 -3.604 1 79.38 41 ILE B O 1
ATOM 5821 N N . LEU B 1 42 ? -21.391 -11.289 -3.633 1 83.69 42 LEU B N 1
ATOM 5822 C CA . LEU B 1 42 ? -21.766 -12.508 -4.355 1 83.69 42 LEU B CA 1
ATOM 5823 C C . LEU B 1 42 ? -21.156 -12.5 -5.758 1 83.69 42 LEU B C 1
ATOM 5825 O O . LEU B 1 42 ? -20.859 -13.562 -6.309 1 83.69 42 LEU B O 1
ATOM 5829 N N . LEU B 1 43 ? -20.969 -11.359 -6.293 1 86.5 43 LEU B N 1
ATOM 5830 C CA . LEU B 1 43 ? -20.391 -11.281 -7.629 1 86.5 43 LEU B CA 1
ATOM 5831 C C . LEU B 1 43 ? -18.875 -11.102 -7.547 1 86.5 43 LEU B C 1
ATOM 5833 O O . LEU B 1 43 ? -18.141 -11.523 -8.453 1 86.5 43 LEU B O 1
ATOM 5837 N N . ARG B 1 44 ? -18.438 -10.711 -6.465 1 88.94 44 ARG B N 1
ATOM 5838 C CA . ARG B 1 44 ? -17.016 -10.422 -6.324 1 88.94 44 ARG B CA 1
ATOM 5839 C C . ARG B 1 44 ? -16.219 -11.688 -6.02 1 88.94 44 ARG B C 1
ATOM 5841 O O . ARG B 1 44 ? -15.078 -11.828 -6.457 1 88.94 44 ARG B O 1
ATOM 5848 N N . ILE B 1 45 ? -16.828 -12.617 -5.355 1 90.69 45 ILE B N 1
ATOM 5849 C CA . ILE B 1 45 ? -16.125 -13.828 -4.961 1 90.69 45 ILE B CA 1
ATOM 5850 C C . ILE B 1 45 ? -15.836 -14.68 -6.191 1 90.69 45 ILE B C 1
ATOM 5852 O O . ILE B 1 45 ? -14.688 -15.078 -6.426 1 90.69 45 ILE B O 1
ATOM 5856 N N . PRO B 1 46 ? -16.859 -14.852 -7.043 1 91.75 46 PRO B N 1
ATOM 5857 C CA . PRO B 1 46 ? -16.531 -15.625 -8.242 1 91.75 46 PRO B CA 1
ATOM 5858 C C . PRO B 1 46 ? -15.523 -14.922 -9.148 1 91.75 46 PRO B C 1
ATOM 5860 O O . PRO B 1 46 ? -14.703 -15.586 -9.781 1 91.75 46 PRO B O 1
ATOM 5863 N N . LEU B 1 47 ? -15.609 -13.641 -9.211 1 92.56 47 LEU B N 1
ATOM 5864 C CA . LEU B 1 47 ? -14.641 -12.898 -10.008 1 92.56 47 LEU B CA 1
ATOM 5865 C C . LEU B 1 47 ? -13.234 -13.062 -9.438 1 92.56 47 LEU B C 1
ATOM 5867 O O . LEU B 1 47 ? -12.289 -13.32 -10.188 1 92.56 47 LEU B O 1
ATOM 5871 N N . TRP B 1 48 ? -13.125 -12.945 -8.148 1 93.19 48 TRP B N 1
ATOM 5872 C CA . TRP B 1 48 ? -11.844 -13.094 -7.477 1 93.19 48 TRP B CA 1
ATOM 5873 C C . TRP B 1 48 ? -11.289 -14.508 -7.664 1 93.19 48 TRP B C 1
ATOM 5875 O O . TRP B 1 48 ? -10.102 -14.68 -7.957 1 93.19 48 TRP B O 1
ATOM 5885 N N . LEU B 1 49 ? -12.148 -15.508 -7.598 1 93.75 49 LEU B N 1
ATOM 5886 C CA . LEU B 1 49 ? -11.734 -16.906 -7.758 1 93.75 49 LEU B CA 1
ATOM 5887 C C . LEU B 1 49 ? -11.32 -17.188 -9.195 1 93.75 49 LEU B C 1
ATOM 5889 O O . LEU B 1 49 ? -10.297 -17.828 -9.438 1 93.75 49 LEU B O 1
ATOM 5893 N N . ALA B 1 50 ? -12.078 -16.672 -10.07 1 93.38 50 ALA B N 1
ATOM 5894 C CA . ALA B 1 50 ? -11.773 -16.922 -11.477 1 93.38 50 ALA B CA 1
ATOM 5895 C C . ALA B 1 50 ? -10.438 -16.281 -11.867 1 93.38 50 ALA B C 1
ATOM 5897 O O . ALA B 1 50 ? -9.625 -16.906 -12.547 1 93.38 50 ALA B O 1
ATOM 5898 N N . TYR B 1 51 ? -10.195 -15.133 -11.414 1 93.12 51 TYR B N 1
ATOM 5899 C CA . TYR B 1 51 ? -8.977 -14.406 -11.758 1 93.12 51 TYR B CA 1
ATOM 5900 C C . TYR B 1 51 ? -7.746 -15.125 -11.203 1 93.12 51 TYR B C 1
ATOM 5902 O O . TYR B 1 51 ? -6.754 -15.305 -11.906 1 93.12 51 TYR B O 1
ATOM 5910 N N . HIS B 1 52 ? -7.77 -15.602 -10.031 1 93.06 52 HIS B N 1
ATOM 5911 C CA . HIS B 1 52 ? -6.59 -16.172 -9.383 1 93.06 52 HIS B CA 1
ATOM 5912 C C . HIS B 1 52 ? -6.426 -17.641 -9.742 1 93.06 52 HIS B C 1
ATOM 5914 O O . HIS B 1 52 ? -5.305 -18.141 -9.852 1 93.06 52 HIS B O 1
ATOM 5920 N N . LEU B 1 53 ? -7.48 -18.297 -9.953 1 93.75 53 LEU B N 1
ATOM 5921 C CA . LEU B 1 53 ? -7.402 -19.703 -10.312 1 93.75 53 LEU B CA 1
ATOM 5922 C C . LEU B 1 53 ? -6.887 -19.875 -11.742 1 93.75 53 LEU B C 1
ATOM 5924 O O . LEU B 1 53 ? -6.297 -20.906 -12.078 1 93.75 53 LEU B O 1
ATOM 5928 N N . ALA B 1 54 ? -7.113 -18.891 -12.523 1 92.19 54 ALA B N 1
ATOM 5929 C CA . ALA B 1 54 ? -6.676 -18.969 -13.914 1 92.19 54 ALA B CA 1
ATOM 5930 C C . ALA B 1 54 ? -5.168 -19.188 -14.008 1 92.19 54 ALA B C 1
ATOM 5932 O O . ALA B 1 54 ? -4.691 -19.984 -14.812 1 92.19 54 ALA B O 1
ATOM 5933 N N . ASP B 1 55 ? -4.418 -18.562 -13.148 1 90.44 55 ASP B N 1
ATOM 5934 C CA . ASP B 1 55 ? -2.963 -18.688 -13.172 1 90.44 55 ASP B CA 1
ATOM 5935 C C . ASP B 1 55 ? -2.533 -20.047 -12.617 1 90.44 55 ASP B C 1
ATOM 5937 O O . ASP B 1 55 ? -1.72 -20.75 -13.227 1 90.44 55 ASP B O 1
ATOM 5941 N N . THR B 1 56 ? -3.09 -20.438 -11.594 1 92.44 56 THR B N 1
ATOM 5942 C CA . THR B 1 56 ? -2.693 -21.672 -10.93 1 92.44 56 THR B CA 1
ATOM 5943 C C . THR B 1 56 ? -3.098 -22.891 -11.758 1 92.44 56 THR B C 1
ATOM 5945 O O . THR B 1 56 ? -2.303 -23.812 -11.945 1 92.44 56 THR B O 1
ATOM 5948 N N . ILE B 1 57 ? -4.234 -22.828 -12.312 1 91.75 57 ILE B N 1
ATOM 5949 C CA . ILE B 1 57 ? -4.715 -23.938 -13.133 1 91.75 57 ILE B CA 1
ATOM 5950 C C . ILE B 1 57 ? -3.934 -23.984 -14.438 1 91.75 57 ILE B C 1
ATOM 5952 O O . ILE B 1 57 ? -3.643 -25.078 -14.953 1 91.75 57 ILE B O 1
ATOM 5956 N N . GLY B 1 58 ? -3.605 -22.797 -14.93 1 93.38 58 GLY B N 1
ATOM 5957 C CA . GLY B 1 58 ? -2.809 -22.766 -16.141 1 93.38 58 GLY B CA 1
ATOM 5958 C C . GLY B 1 58 ? -1.453 -23.422 -15.992 1 93.38 58 GLY B C 1
ATOM 5959 O O . GLY B 1 58 ? -1.055 -24.234 -16.828 1 93.38 58 GLY B O 1
ATOM 5960 N N . ILE B 1 59 ? -0.79 -23.172 -14.93 1 93.5 59 ILE B N 1
ATOM 5961 C CA . ILE B 1 59 ? 0.528 -23.75 -14.695 1 93.5 59 ILE B CA 1
ATOM 5962 C C . ILE B 1 59 ? 0.393 -25.25 -14.43 1 93.5 59 ILE B C 1
ATOM 5964 O O . ILE B 1 59 ? 1.175 -26.047 -14.953 1 93.5 59 ILE B O 1
ATOM 5968 N N . TYR B 1 60 ? -0.607 -25.625 -13.711 1 93.31 60 TYR B N 1
ATOM 5969 C CA . TYR B 1 60 ? -0.862 -27.031 -13.398 1 93.31 60 TYR B CA 1
ATOM 5970 C C . TYR B 1 60 ? -1.15 -27.812 -14.672 1 93.31 60 TYR B C 1
ATOM 5972 O O . TYR B 1 60 ? -0.608 -28.906 -14.859 1 93.31 60 TYR B O 1
ATOM 5980 N N . ALA B 1 61 ? -1.946 -27.266 -15.508 1 93 61 ALA B N 1
ATOM 5981 C CA . ALA B 1 61 ? -2.322 -27.938 -16.75 1 93 61 ALA B CA 1
ATOM 5982 C C . ALA B 1 61 ? -1.123 -28.078 -17.688 1 93 61 ALA B C 1
ATOM 5984 O O . ALA B 1 61 ? -0.965 -29.094 -18.359 1 93 61 ALA B O 1
ATOM 5985 N N . ILE B 1 62 ? -0.301 -27.062 -17.734 1 93.06 62 ILE B N 1
ATOM 5986 C CA . ILE B 1 62 ? 0.891 -27.141 -18.578 1 93.06 62 ILE B CA 1
ATOM 5987 C C . ILE B 1 62 ? 1.829 -28.219 -18.047 1 93.06 62 ILE B C 1
ATOM 5989 O O . ILE B 1 62 ? 2.467 -28.938 -18.828 1 93.06 62 ILE B O 1
ATOM 5993 N N . GLY B 1 63 ? 1.91 -28.297 -16.75 1 89.81 63 GLY B N 1
ATOM 5994 C CA . GLY B 1 63 ? 2.684 -29.375 -16.156 1 89.81 63 GLY B CA 1
ATOM 5995 C C . GLY B 1 63 ? 2.166 -30.75 -16.531 1 89.81 63 GLY B C 1
ATOM 5996 O O . GLY B 1 63 ? 2.947 -31.656 -16.859 1 89.81 63 GLY B O 1
ATOM 5997 N N . LEU B 1 64 ? 0.888 -30.875 -16.594 1 88.31 64 LEU B N 1
ATOM 5998 C CA . LEU B 1 64 ? 0.258 -32.125 -16.969 1 88.31 64 LEU B CA 1
ATOM 5999 C C . LEU B 1 64 ? 0.556 -32.469 -18.422 1 88.31 64 LEU B C 1
ATOM 6001 O O . LEU B 1 64 ? 0.792 -33.656 -18.766 1 88.31 64 LEU B O 1
ATOM 6005 N N . LEU B 1 65 ? 0.605 -31.469 -19.219 1 89.5 65 LEU B N 1
ATOM 6006 C CA . LEU B 1 65 ? 0.799 -31.656 -20.656 1 89.5 65 LEU B CA 1
ATOM 6007 C C . LEU B 1 65 ? 2.26 -31.969 -20.969 1 89.5 65 LEU B C 1
ATOM 6009 O O . LEU B 1 65 ? 2.57 -32.5 -22.031 1 89.5 65 LEU B O 1
ATOM 6013 N N . SER B 1 66 ? 3.146 -31.672 -20.078 1 85.25 66 SER B N 1
ATOM 6014 C CA . SER B 1 66 ? 4.574 -31.844 -20.328 1 85.25 66 SER B CA 1
ATOM 6015 C C . SER B 1 66 ? 4.973 -33.312 -20.297 1 85.25 66 SER B C 1
ATOM 6017 O O . SER B 1 66 ? 5.984 -33.688 -20.891 1 85.25 66 SER B O 1
ATOM 6019 N N . LEU B 1 67 ? 4.41 -34.188 -19.547 1 74.62 67 LEU B N 1
ATOM 6020 C CA . LEU B 1 67 ? 4.777 -35.594 -19.5 1 74.62 67 LEU B CA 1
ATOM 6021 C C . LEU B 1 67 ? 3.824 -36.438 -20.344 1 74.62 67 LEU B C 1
ATOM 6023 O O . LEU B 1 67 ? 4.027 -37.656 -20.5 1 74.62 67 LEU B O 1
ATOM 6027 N N . SER B 1 68 ? 2.771 -35.938 -20.891 1 58.91 68 SER B N 1
ATOM 6028 C CA . SER B 1 68 ? 1.825 -36.812 -21.609 1 58.91 68 SER B CA 1
ATOM 6029 C C . SER B 1 68 ? 2.516 -37.594 -22.719 1 58.91 68 SER B C 1
ATOM 6031 O O . SER B 1 68 ? 2.885 -37 -23.75 1 58.91 68 SER B O 1
ATOM 6033 N N . SER B 1 69 ? 3.611 -38.344 -22.344 1 51.69 69 SER B N 1
ATOM 6034 C CA . SER B 1 69 ? 4.293 -39.281 -23.219 1 51.69 69 SER B CA 1
ATOM 6035 C C . SER B 1 69 ? 3.307 -40 -24.141 1 51.69 69 SER B C 1
ATOM 6037 O O . SER B 1 69 ? 3.709 -40.656 -25.094 1 51.69 69 SER B O 1
ATOM 6039 N N . ALA B 1 70 ? 2.203 -40.656 -23.641 1 47.28 70 ALA B N 1
ATOM 6040 C CA . ALA B 1 70 ? 1.802 -41.719 -24.562 1 47.28 70 ALA B CA 1
ATOM 6041 C C . ALA B 1 70 ? 1.36 -41.156 -25.906 1 47.28 70 ALA B C 1
ATOM 6043 O O . ALA B 1 70 ? 0.229 -40.688 -26.047 1 47.28 70 ALA B O 1
ATOM 6044 N N . PRO B 1 71 ? 2.393 -40.562 -26.625 1 49.69 71 PRO B N 1
ATOM 6045 C CA . PRO B 1 71 ? 2.176 -40.062 -28 1 49.69 71 PRO B CA 1
ATOM 6046 C C . PRO B 1 71 ? 1.118 -40.906 -28.75 1 49.69 71 PRO B C 1
ATOM 6048 O O . PRO B 1 71 ? 0.439 -40.375 -29.625 1 49.69 71 PRO B O 1
ATOM 6051 N N . ARG B 1 72 ? 1.28 -42.156 -28.609 1 53.78 72 ARG B N 1
ATOM 6052 C CA . ARG B 1 72 ? 0.564 -42.938 -29.609 1 53.78 72 ARG B CA 1
ATOM 6053 C C . ARG B 1 72 ? -0.935 -42.656 -29.547 1 53.78 72 ARG B C 1
ATOM 6055 O O . ARG B 1 72 ? -1.603 -42.594 -30.578 1 53.78 72 ARG B O 1
ATOM 6062 N N . ASP B 1 73 ? -1.525 -42.25 -28.266 1 58.09 73 ASP B N 1
ATOM 6063 C CA . ASP B 1 73 ? -2.986 -42.25 -28.25 1 58.09 73 ASP B CA 1
ATOM 6064 C C . ASP B 1 73 ? -3.535 -40.812 -28.156 1 58.09 73 ASP B C 1
ATOM 6066 O O . ASP B 1 73 ? -4.645 -40.562 -28.625 1 58.09 73 ASP B O 1
ATOM 6070 N N . HIS B 1 74 ? -2.703 -39.781 -27.719 1 76.69 74 HIS B N 1
ATOM 6071 C CA . HIS B 1 74 ? -3.293 -38.438 -27.625 1 76.69 74 HIS B CA 1
ATOM 6072 C C . HIS B 1 74 ? -2.404 -37.406 -28.297 1 76.69 74 HIS B C 1
ATOM 6074 O O . HIS B 1 74 ? -1.815 -36.562 -27.625 1 76.69 74 HIS B O 1
ATOM 6080 N N . ARG B 1 75 ? -2.461 -37.469 -29.609 1 78.88 75 ARG B N 1
ATOM 6081 C CA . ARG B 1 75 ? -1.583 -36.656 -30.453 1 78.88 75 ARG B CA 1
ATOM 6082 C C . ARG B 1 75 ? -1.963 -35.188 -30.391 1 78.88 75 ARG B C 1
ATOM 6084 O O . ARG B 1 75 ? -1.14 -34.312 -30.672 1 78.88 75 ARG B O 1
ATOM 6091 N N . LEU B 1 76 ? -3.156 -34.812 -29.984 1 88.62 76 LEU B N 1
ATOM 6092 C CA . LEU B 1 76 ? -3.656 -33.438 -30.047 1 88.62 76 LEU B CA 1
ATOM 6093 C C . LEU B 1 76 ? -3.389 -32.688 -28.734 1 88.62 76 LEU B C 1
ATOM 6095 O O . LEU B 1 76 ? -3.482 -31.469 -28.688 1 88.62 76 LEU B O 1
ATOM 6099 N N . MET B 1 77 ? -2.963 -33.312 -27.719 1 88.94 77 MET B N 1
ATOM 6100 C CA . MET B 1 77 ? -2.873 -32.75 -26.375 1 88.94 77 MET B CA 1
ATOM 6101 C C . MET B 1 77 ? -1.819 -31.656 -26.312 1 88.94 77 MET B C 1
ATOM 6103 O O . MET B 1 77 ? -2.057 -30.594 -25.734 1 88.94 77 MET B O 1
ATOM 6107 N N . PRO B 1 78 ? -0.703 -31.859 -26.953 1 89.62 78 PRO B N 1
ATOM 6108 C CA . PRO B 1 78 ? 0.289 -30.781 -26.922 1 89.62 78 PRO B CA 1
ATOM 6109 C C . PRO B 1 78 ? -0.204 -29.5 -27.578 1 89.62 78 PRO B C 1
ATOM 6111 O O . PRO B 1 78 ? 0.243 -28.406 -27.219 1 89.62 78 PRO B O 1
ATOM 6114 N N . PHE B 1 79 ? -1.154 -29.656 -28.5 1 92.19 79 PHE B N 1
ATOM 6115 C CA . PHE B 1 79 ? -1.727 -28.516 -29.203 1 92.19 79 PHE B CA 1
ATOM 6116 C C . PHE B 1 79 ? -2.539 -27.641 -28.25 1 92.19 79 PHE B C 1
ATOM 6118 O O . PHE B 1 79 ? -2.816 -26.484 -28.547 1 92.19 79 PHE B O 1
ATOM 6125 N N . TRP B 1 80 ? -2.795 -28.078 -27.062 1 94.88 80 TRP B N 1
ATOM 6126 C CA . TRP B 1 80 ? -3.656 -27.359 -26.141 1 94.88 80 TRP B CA 1
ATOM 6127 C C . TRP B 1 80 ? -2.838 -26.406 -25.266 1 94.88 80 TRP B C 1
ATOM 6129 O O . TRP B 1 80 ? -3.391 -25.516 -24.625 1 94.88 80 TRP B O 1
ATOM 6139 N N . ALA B 1 81 ? -1.494 -26.5 -25.188 1 94.81 81 ALA B N 1
ATOM 6140 C CA . ALA B 1 81 ? -0.643 -25.688 -24.328 1 94.81 81 ALA B CA 1
ATOM 6141 C C . ALA B 1 81 ? -0.768 -24.203 -24.672 1 94.81 81 ALA B C 1
ATOM 6143 O O . ALA B 1 81 ? -0.931 -23.375 -23.797 1 94.81 81 ALA B O 1
ATOM 6144 N N . PRO B 1 82 ? -0.841 -23.891 -25.938 1 95.88 82 PRO B N 1
ATOM 6145 C CA . PRO B 1 82 ? -0.954 -22.469 -26.266 1 95.88 82 PRO B CA 1
ATOM 6146 C C . PRO B 1 82 ? -2.281 -21.859 -25.828 1 95.88 82 PRO B C 1
ATOM 6148 O O . PRO B 1 82 ? -2.357 -20.656 -25.578 1 95.88 82 PRO B O 1
ATOM 6151 N N . PHE B 1 83 ? -3.305 -22.641 -25.719 1 96.69 83 PHE B N 1
ATOM 6152 C CA . PHE B 1 83 ? -4.605 -22.125 -25.312 1 96.69 83 PHE B CA 1
ATOM 6153 C C . PHE B 1 83 ? -4.562 -21.641 -23.859 1 96.69 83 PHE B C 1
ATOM 6155 O O . PHE B 1 83 ? -5.273 -20.703 -23.484 1 96.69 83 PHE B O 1
ATOM 6162 N N . LEU B 1 84 ? -3.715 -22.25 -23.109 1 96.12 84 LEU B N 1
ATOM 6163 C CA . LEU B 1 84 ? -3.602 -21.844 -21.703 1 96.12 84 LEU B CA 1
ATOM 6164 C C . LEU B 1 84 ? -2.963 -20.469 -21.594 1 96.12 84 LEU B C 1
ATOM 6166 O O . LEU B 1 84 ? -3.279 -19.703 -20.672 1 96.12 84 LEU B O 1
ATOM 6170 N N . LEU B 1 85 ? -2.062 -20.156 -22.516 1 96.31 85 LEU B N 1
ATOM 6171 C CA . LEU B 1 85 ? -1.504 -18.812 -22.578 1 96.31 85 LEU B CA 1
ATOM 6172 C C . LEU B 1 85 ? -2.561 -17.797 -23.031 1 96.31 85 LEU B C 1
ATOM 6174 O O . LEU B 1 85 ? -2.66 -16.719 -22.453 1 96.31 85 LEU B O 1
ATOM 6178 N N . LEU B 1 86 ? -3.359 -18.234 -23.938 1 95.31 86 LEU B N 1
ATOM 6179 C CA . LEU B 1 86 ? -4.402 -17.359 -24.484 1 95.31 86 LEU B CA 1
ATOM 6180 C C . LEU B 1 86 ? -5.473 -17.094 -23.422 1 95.31 86 LEU B C 1
ATOM 6182 O O . LEU B 1 86 ? -5.957 -15.961 -23.312 1 95.31 86 LEU B O 1
ATOM 6186 N N . HIS B 1 87 ? -5.812 -18.078 -22.672 1 93.88 87 HIS B N 1
ATOM 6187 C CA . HIS B 1 87 ? -6.852 -17.922 -21.672 1 93.88 87 HIS B CA 1
ATOM 6188 C C . HIS B 1 87 ? -6.434 -16.906 -20.594 1 93.88 87 HIS B C 1
ATOM 6190 O O . HIS B 1 87 ? -7.277 -16.188 -20.047 1 93.88 87 HIS B O 1
ATOM 6196 N N . ARG B 1 88 ? -5.199 -16.766 -20.328 1 90.88 88 ARG B N 1
ATOM 6197 C CA . ARG B 1 88 ? -4.727 -15.82 -19.328 1 90.88 88 ARG B CA 1
ATOM 6198 C C . ARG B 1 88 ? -4.637 -14.406 -19.906 1 90.88 88 ARG B C 1
ATOM 6200 O O . ARG B 1 88 ? -4.902 -13.43 -19.219 1 90.88 88 ARG B O 1
ATOM 6207 N N . GLY B 1 89 ? -4.309 -14.32 -21.062 1 89.81 89 GLY B N 1
ATOM 6208 C CA . GLY B 1 89 ? -4.117 -13.023 -21.703 1 89.81 89 GLY B CA 1
ATOM 6209 C C . GLY B 1 89 ? -5.332 -12.547 -22.469 1 89.81 89 GLY B C 1
ATOM 6210 O O . GLY B 1 89 ? -5.398 -11.383 -22.875 1 89.81 89 GLY B O 1
ATOM 6211 N N . GLY B 1 90 ? -6.344 -13.281 -22.578 1 86 90 GLY B N 1
ATOM 6212 C CA . GLY B 1 90 ? -7.441 -13.039 -23.5 1 86 90 GLY B CA 1
ATOM 6213 C C . GLY B 1 90 ? -8.375 -11.938 -23.031 1 86 90 GLY B C 1
ATOM 6214 O O . GLY B 1 90 ? -8.656 -10.992 -23.766 1 86 90 GLY B O 1
ATOM 6215 N N . PRO B 1 91 ? -8.734 -11.969 -21.766 1 85.31 91 PRO B N 1
ATOM 6216 C CA . PRO B 1 91 ? -9.695 -10.953 -21.344 1 85.31 91 PRO B CA 1
ATOM 6217 C C . PRO B 1 91 ? -9.117 -9.539 -21.359 1 85.31 91 PRO B C 1
ATOM 6219 O O . PRO B 1 91 ? -8.102 -9.273 -20.719 1 85.31 91 PRO B O 1
ATOM 6222 N N . ASP B 1 92 ? -9.828 -8.703 -22.016 1 89.75 92 ASP B N 1
ATOM 6223 C CA . ASP B 1 92 ? -9.367 -7.328 -22.141 1 89.75 92 ASP B CA 1
ATOM 6224 C C . ASP B 1 92 ? -9.875 -6.465 -20.984 1 89.75 92 ASP B C 1
ATOM 6226 O O . ASP B 1 92 ? -9.297 -5.418 -20.688 1 89.75 92 ASP B O 1
ATOM 6230 N N . SER B 1 93 ? -10.93 -6.922 -20.406 1 87.62 93 SER B N 1
ATOM 6231 C CA . SER B 1 93 ? -11.633 -6.098 -19.422 1 87.62 93 SER B CA 1
ATOM 6232 C C . SER B 1 93 ? -10.969 -6.188 -18.047 1 87.62 93 SER B C 1
ATOM 6234 O O . SER B 1 93 ? -11.352 -5.465 -17.125 1 87.62 93 SER B O 1
ATOM 6236 N N . ILE B 1 94 ? -9.977 -7.074 -17.906 1 90.44 94 ILE B N 1
ATOM 6237 C CA . ILE B 1 94 ? -9.328 -7.168 -16.609 1 90.44 94 ILE B CA 1
ATOM 6238 C C . ILE B 1 94 ? -7.855 -7.531 -16.781 1 90.44 94 ILE B C 1
ATOM 6240 O O . ILE B 1 94 ? -7.531 -8.57 -17.359 1 90.44 94 ILE B O 1
ATOM 6244 N N . ALA B 1 95 ? -6.996 -6.68 -16.469 1 93.06 95 ALA B N 1
ATOM 6245 C CA . ALA B 1 95 ? -5.559 -6.949 -16.469 1 93.06 95 ALA B CA 1
ATOM 6246 C C . ALA B 1 95 ? -5.031 -7.094 -15.047 1 93.06 95 ALA B C 1
ATOM 6248 O O . ALA B 1 95 ? -4.328 -8.055 -14.734 1 93.06 95 ALA B O 1
ATOM 6249 N N . ALA B 1 96 ? -5.383 -6.215 -14.234 1 94.56 96 ALA B N 1
ATOM 6250 C CA . ALA B 1 96 ? -5.012 -6.234 -12.82 1 94.56 96 ALA B CA 1
ATOM 6251 C C . ALA B 1 96 ? -6.246 -6.297 -11.93 1 94.56 96 ALA B C 1
ATOM 6253 O O . ALA B 1 96 ? -7.25 -5.629 -12.195 1 94.56 96 ALA B O 1
ATOM 6254 N N . TYR B 1 97 ? -6.227 -7.137 -10.93 1 92.81 97 TYR B N 1
ATOM 6255 C CA . TYR B 1 97 ? -7.355 -7.219 -10.008 1 92.81 97 TYR B CA 1
ATOM 6256 C C . TYR B 1 97 ? -7.246 -6.164 -8.914 1 92.81 97 TYR B C 1
ATOM 6258 O O . TYR B 1 97 ? -8.242 -5.535 -8.547 1 92.81 97 TYR B O 1
ATOM 6266 N N . ALA B 1 98 ? -6.094 -6.039 -8.398 1 92.81 98 ALA B N 1
ATOM 6267 C CA . ALA B 1 98 ? -5.816 -5.047 -7.359 1 92.81 98 ALA B CA 1
ATOM 6268 C C . ALA B 1 98 ? -4.672 -4.125 -7.773 1 92.81 98 ALA B C 1
ATOM 6270 O O . ALA B 1 98 ? -3.854 -4.484 -8.625 1 92.81 98 ALA B O 1
ATOM 6271 N N . PHE B 1 99 ? -4.609 -2.941 -7.195 1 94 99 PHE B N 1
ATOM 6272 C CA . PHE B 1 99 ? -3.568 -1.968 -7.496 1 94 99 PHE B CA 1
ATOM 6273 C C . PHE B 1 99 ? -2.189 -2.529 -7.168 1 94 99 PHE B C 1
ATOM 6275 O O . PHE B 1 99 ? -1.201 -2.18 -7.816 1 94 99 PHE B O 1
ATOM 6282 N N . HIS B 1 100 ? -2.098 -3.51 -6.281 1 92.38 100 HIS B N 1
ATOM 6283 C CA . HIS B 1 100 ? -0.85 -4.152 -5.883 1 92.38 100 HIS B CA 1
ATOM 6284 C C . HIS B 1 100 ? -0.251 -4.953 -7.031 1 92.38 100 HIS B C 1
ATOM 6286 O O . HIS B 1 100 ? 0.968 -5.125 -7.105 1 92.38 100 HIS B O 1
ATOM 6292 N N . ASP B 1 101 ? -1.104 -5.359 -7.883 1 94.75 101 ASP B N 1
ATOM 6293 C CA . ASP B 1 101 ? -0.62 -6.094 -9.047 1 94.75 101 ASP B CA 1
ATOM 6294 C C . ASP B 1 101 ? 0.206 -5.195 -9.961 1 94.75 101 ASP B C 1
ATOM 6296 O O . ASP B 1 101 ? 1.216 -5.629 -10.523 1 94.75 101 ASP B O 1
ATOM 6300 N N . ASN B 1 102 ? -0.266 -3.967 -10.062 1 95.44 102 ASN B N 1
ATOM 6301 C CA . ASN B 1 102 ? 0.473 -3.01 -10.883 1 95.44 102 ASN B CA 1
ATOM 6302 C C . ASN B 1 102 ? 1.826 -2.672 -10.258 1 95.44 102 ASN B C 1
ATOM 6304 O O . ASN B 1 102 ? 2.826 -2.549 -10.969 1 95.44 102 ASN B O 1
ATOM 6308 N N . GLN B 1 103 ? 1.816 -2.637 -8.953 1 91.75 103 GLN B N 1
ATOM 6309 C CA . GLN B 1 103 ? 3.051 -2.297 -8.25 1 91.75 103 GLN B CA 1
ATOM 6310 C C . GLN B 1 103 ? 4.055 -3.443 -8.32 1 91.75 103 GLN B C 1
ATOM 6312 O O . GLN B 1 103 ? 5.266 -3.215 -8.383 1 91.75 103 GLN B O 1
ATOM 6317 N N . LEU B 1 104 ? 3.484 -4.68 -8.344 1 93.56 104 LEU B N 1
ATOM 6318 C CA . LEU B 1 104 ? 4.332 -5.867 -8.375 1 93.56 104 LEU B CA 1
ATOM 6319 C C . LEU B 1 104 ? 4.289 -6.527 -9.75 1 93.56 104 LEU B C 1
ATOM 6321 O O . LEU B 1 104 ? 4.168 -7.75 -9.859 1 93.56 104 LEU B O 1
ATOM 6325 N N . TRP B 1 105 ? 4.383 -5.723 -10.766 1 93.94 105 TRP B N 1
ATOM 6326 C CA . TRP B 1 105 ? 4.234 -6.219 -12.125 1 93.94 105 TRP B CA 1
ATOM 6327 C C . TRP B 1 105 ? 5.363 -7.18 -12.484 1 93.94 105 TRP B C 1
ATOM 6329 O O . TRP B 1 105 ? 5.191 -8.062 -13.328 1 93.94 105 TRP B O 1
ATOM 6339 N N . LEU B 1 106 ? 6.551 -7.141 -11.797 1 93.25 106 LEU B N 1
ATOM 6340 C CA . LEU B 1 106 ? 7.684 -8.016 -12.086 1 93.25 106 LEU B CA 1
ATOM 6341 C C . LEU B 1 106 ? 7.344 -9.469 -11.766 1 93.25 106 LEU B C 1
ATOM 6343 O O . LEU B 1 106 ? 7.852 -10.383 -12.414 1 93.25 106 LEU B O 1
ATOM 6347 N N . ARG B 1 107 ? 6.5 -9.648 -10.773 1 93.75 107 ARG B N 1
ATOM 6348 C CA . ARG B 1 107 ? 6.066 -11.008 -10.438 1 93.75 107 ARG B CA 1
ATOM 6349 C C . ARG B 1 107 ? 5.227 -11.602 -11.562 1 93.75 107 ARG B C 1
ATOM 6351 O O . ARG B 1 107 ? 5.336 -12.797 -11.859 1 93.75 107 ARG B O 1
ATOM 6358 N N . HIS B 1 108 ? 4.402 -10.773 -12.188 1 94.69 108 HIS B N 1
ATOM 6359 C CA . HIS B 1 108 ? 3.584 -11.227 -13.312 1 94.69 108 HIS B CA 1
ATOM 6360 C C . HIS B 1 108 ? 4.438 -11.492 -14.547 1 94.69 108 HIS B C 1
ATOM 6362 O O . HIS B 1 108 ? 4.145 -12.398 -15.32 1 94.69 108 HIS B O 1
ATOM 6368 N N . LEU B 1 109 ? 5.496 -10.742 -14.695 1 95.56 109 LEU B N 1
ATOM 6369 C CA . LEU B 1 109 ? 6.434 -10.977 -15.789 1 95.56 109 LEU B CA 1
ATOM 6370 C C . LEU B 1 109 ? 7.145 -12.32 -15.617 1 95.56 109 LEU B C 1
ATOM 6372 O O . LEU B 1 109 ? 7.32 -13.062 -16.578 1 95.56 109 LEU B O 1
ATOM 6376 N N . GLN B 1 110 ? 7.508 -12.609 -14.414 1 94.44 110 GLN B N 1
ATOM 6377 C CA . GLN B 1 110 ? 8.18 -13.875 -14.141 1 94.44 110 GLN B CA 1
ATOM 6378 C C . GLN B 1 110 ? 7.277 -15.062 -14.445 1 94.44 110 GLN B C 1
ATOM 6380 O O . GLN B 1 110 ? 7.707 -16.031 -15.07 1 94.44 110 GLN B O 1
ATOM 6385 N N . VAL B 1 111 ? 6.031 -14.992 -14 1 94.38 111 VAL B N 1
ATOM 6386 C CA . VAL B 1 111 ? 5.082 -16.062 -14.25 1 94.38 111 VAL B CA 1
ATOM 6387 C C . VAL B 1 111 ? 4.844 -16.203 -15.75 1 94.38 111 VAL B C 1
ATOM 6389 O O . VAL B 1 111 ? 4.742 -17.328 -16.266 1 94.38 111 VAL B O 1
ATOM 6392 N N . PHE B 1 112 ? 4.836 -15.062 -16.469 1 96.31 112 PHE B N 1
ATOM 6393 C CA . PHE B 1 112 ? 4.672 -15.039 -17.922 1 96.31 112 PHE B CA 1
ATOM 6394 C C . PHE B 1 112 ? 5.824 -15.766 -18.609 1 96.31 112 PHE B C 1
ATOM 6396 O O . PHE B 1 112 ? 5.602 -16.609 -19.484 1 96.31 112 PHE B O 1
ATOM 6403 N N . VAL B 1 113 ? 7.012 -15.523 -18.156 1 95.69 113 VAL B N 1
ATOM 6404 C CA . VAL B 1 113 ? 8.195 -16.109 -18.781 1 95.69 113 VAL B CA 1
ATOM 6405 C C . VAL B 1 113 ? 8.219 -17.609 -18.531 1 95.69 113 VAL B C 1
ATOM 6407 O O . VAL B 1 113 ? 8.477 -18.391 -19.453 1 95.69 113 VAL B O 1
ATOM 6410 N N . VAL B 1 114 ? 7.84 -18.016 -17.391 1 93.06 114 VAL B N 1
ATOM 6411 C CA . VAL B 1 114 ? 7.863 -19.438 -17.047 1 93.06 114 VAL B CA 1
ATOM 6412 C C . VAL B 1 114 ? 6.781 -20.172 -17.828 1 93.06 114 VAL B C 1
ATOM 6414 O O . VAL B 1 114 ? 7.031 -21.266 -18.359 1 93.06 114 VAL B O 1
ATOM 6417 N N . LYS B 1 115 ? 5.617 -19.625 -17.953 1 95.25 115 LYS B N 1
ATOM 6418 C CA . LYS B 1 115 ? 4.523 -20.266 -18.672 1 95.25 115 LYS B CA 1
ATOM 6419 C C . LYS B 1 115 ? 4.836 -20.375 -20.172 1 95.25 115 LYS B C 1
ATOM 6421 O O . LYS B 1 115 ? 4.539 -21.391 -20.797 1 95.25 115 LYS B O 1
ATOM 6426 N N . VAL B 1 116 ? 5.414 -19.328 -20.688 1 96.62 116 VAL B N 1
ATOM 6427 C CA . VAL B 1 116 ? 5.762 -19.328 -22.094 1 96.62 116 VAL B CA 1
ATOM 6428 C C . VAL B 1 116 ? 6.836 -20.375 -22.375 1 96.62 116 VAL B C 1
ATOM 6430 O O . VAL B 1 116 ? 6.73 -21.141 -23.328 1 96.62 116 VAL B O 1
ATOM 6433 N N . LEU B 1 117 ? 7.828 -20.469 -21.484 1 94.44 117 LEU B N 1
ATOM 6434 C CA . LEU B 1 117 ? 8.898 -21.453 -21.656 1 94.44 117 LEU B CA 1
ATOM 6435 C C . LEU B 1 117 ? 8.352 -22.859 -21.531 1 94.44 117 LEU B C 1
ATOM 6437 O O . LEU B 1 117 ? 8.719 -23.75 -22.312 1 94.44 117 LEU B O 1
ATOM 6441 N N . ALA B 1 118 ? 7.461 -23.047 -20.609 1 93.19 118 ALA B N 1
ATOM 6442 C CA . ALA B 1 118 ? 6.875 -24.359 -20.406 1 93.19 118 ALA B CA 1
ATOM 6443 C C . ALA B 1 118 ? 6.008 -24.766 -21.594 1 93.19 118 ALA B C 1
ATOM 6445 O O . ALA B 1 118 ? 6.074 -25.906 -22.062 1 93.19 118 ALA B O 1
ATOM 6446 N N . ALA B 1 119 ? 5.207 -23.844 -22.062 1 94.75 119 ALA B N 1
ATOM 6447 C CA . ALA B 1 119 ? 4.348 -24.141 -23.203 1 94.75 119 ALA B CA 1
ATOM 6448 C C . ALA B 1 119 ? 5.18 -24.406 -24.453 1 94.75 119 ALA B C 1
ATOM 6450 O O . ALA B 1 119 ? 4.855 -25.297 -25.25 1 94.75 119 ALA B O 1
ATOM 6451 N N . THR B 1 120 ? 6.238 -23.656 -24.656 1 94.56 120 THR B N 1
ATOM 6452 C CA . THR B 1 120 ? 7.137 -23.859 -25.797 1 94.56 120 THR B CA 1
ATOM 6453 C C . THR B 1 120 ? 7.812 -25.219 -25.719 1 94.56 120 THR B C 1
ATOM 6455 O O . THR B 1 120 ? 7.965 -25.906 -26.734 1 94.56 120 THR B O 1
ATOM 6458 N N . TYR B 1 121 ? 8.109 -25.641 -24.547 1 91.25 121 TYR B N 1
ATOM 6459 C CA . TYR B 1 121 ? 8.734 -26.938 -24.344 1 91.25 121 TYR B CA 1
ATOM 6460 C C . TYR B 1 121 ? 7.777 -28.062 -24.703 1 91.25 121 TYR B C 1
ATOM 6462 O O . TYR B 1 121 ? 8.172 -29.031 -25.359 1 91.25 121 TYR B O 1
ATOM 6470 N N . VAL B 1 122 ? 6.562 -27.938 -24.328 1 90.81 122 VAL B N 1
ATOM 6471 C CA . VAL B 1 122 ? 5.555 -28.953 -24.625 1 90.81 122 VAL B CA 1
ATOM 6472 C C . VAL B 1 122 ? 5.383 -29.078 -26.141 1 90.81 122 VAL B C 1
ATOM 6474 O O . VAL B 1 122 ? 5.332 -30.203 -26.672 1 90.81 122 VAL B O 1
ATOM 6477 N N . LEU B 1 123 ? 5.367 -27.984 -26.844 1 92.31 123 LEU B N 1
ATOM 6478 C CA . LEU B 1 123 ? 5.199 -28.016 -28.281 1 92.31 123 LEU B CA 1
ATOM 6479 C C . LEU B 1 123 ? 6.438 -28.578 -28.969 1 92.31 123 LEU B C 1
ATOM 6481 O O . LEU B 1 123 ? 6.324 -29.375 -29.906 1 92.31 123 LEU B O 1
ATOM 6485 N N . TYR B 1 124 ? 7.543 -28.234 -28.5 1 88.81 124 TYR B N 1
ATOM 6486 C CA . TYR B 1 124 ? 8.797 -28.672 -29.109 1 88.81 124 TYR B CA 1
ATOM 6487 C C . TYR B 1 124 ? 8.992 -30.172 -28.938 1 88.81 124 TYR B C 1
ATOM 6489 O O . TYR B 1 124 ? 9.406 -30.859 -29.875 1 88.81 124 TYR B O 1
ATOM 6497 N N . LYS B 1 125 ? 8.609 -30.719 -27.875 1 84.75 125 LYS B N 1
ATOM 6498 C CA . LYS B 1 125 ? 8.883 -32.125 -27.531 1 84.75 125 LYS B CA 1
ATOM 6499 C C . LYS B 1 125 ? 7.797 -33.031 -28.094 1 84.75 125 LYS B C 1
ATOM 6501 O O . LYS B 1 125 ? 8.094 -34.125 -28.609 1 84.75 125 LYS B O 1
ATOM 6506 N N . HIS B 1 126 ? 6.539 -32.625 -28 1 83.75 126 HIS B N 1
ATOM 6507 C CA . HIS B 1 126 ? 5.473 -33.594 -28.188 1 83.75 126 HIS B CA 1
ATOM 6508 C C . HIS B 1 126 ? 4.707 -33.344 -29.469 1 83.75 126 HIS B C 1
ATOM 6510 O O . HIS B 1 126 ? 3.926 -34.188 -29.906 1 83.75 126 HIS B O 1
ATOM 6516 N N . LEU B 1 127 ? 4.883 -32.156 -30.062 1 83.31 127 LEU B N 1
ATOM 6517 C CA . LEU B 1 127 ? 4.125 -31.922 -31.281 1 83.31 127 LEU B CA 1
ATOM 6518 C C . LEU B 1 127 ? 4.688 -32.75 -32.438 1 83.31 127 LEU B C 1
ATOM 6520 O O . LEU B 1 127 ? 5.891 -32.719 -32.688 1 83.31 127 LEU B O 1
ATOM 6524 N N . PRO B 1 128 ? 3.76 -33.562 -32.969 1 78.5 128 PRO B N 1
ATOM 6525 C CA . PRO B 1 128 ? 4.227 -34.375 -34.094 1 78.5 128 PRO B CA 1
ATOM 6526 C C . PRO B 1 128 ? 4.711 -33.562 -35.281 1 78.5 128 PRO B C 1
ATOM 6528 O O . PRO B 1 128 ? 4.004 -32.656 -35.75 1 78.5 128 PRO B O 1
ATOM 6531 N N . LYS B 1 129 ? 5.848 -33.812 -35.812 1 76.56 129 LYS B N 1
ATOM 6532 C CA . LYS B 1 129 ? 6.441 -33.031 -36.906 1 76.56 129 LYS B CA 1
ATOM 6533 C C . LYS B 1 129 ? 5.949 -33.562 -38.25 1 76.56 129 LYS B C 1
ATOM 6535 O O . LYS B 1 129 ? 6.07 -32.844 -39.25 1 76.56 129 LYS B O 1
ATOM 6540 N N . SER B 1 130 ? 5.27 -34.75 -38.156 1 79.38 130 SER B N 1
ATOM 6541 C CA . SER B 1 130 ? 4.844 -35.344 -39.438 1 79.38 130 SER B CA 1
ATOM 6542 C C . SER B 1 130 ? 3.615 -34.625 -39.969 1 79.38 130 SER B C 1
ATOM 6544 O O . SER B 1 130 ? 3.428 -34.562 -41.188 1 79.38 130 SER B O 1
ATOM 6546 N N . ASP B 1 131 ? 2.777 -34.094 -39.094 1 85.94 131 ASP B N 1
ATOM 6547 C CA . ASP B 1 131 ? 1.592 -33.375 -39.531 1 85.94 131 ASP B CA 1
ATOM 6548 C C . ASP B 1 131 ? 1.861 -31.875 -39.625 1 85.94 131 ASP B C 1
ATOM 6550 O O . ASP B 1 131 ? 1.803 -31.156 -38.625 1 85.94 131 ASP B O 1
ATOM 6554 N N . THR B 1 132 ? 2.105 -31.359 -40.844 1 88.94 132 THR B N 1
ATOM 6555 C CA . THR B 1 132 ? 2.508 -29.984 -41.094 1 88.94 132 THR B CA 1
ATOM 6556 C C . THR B 1 132 ? 1.364 -29.031 -40.781 1 88.94 132 THR B C 1
ATOM 6558 O O . THR B 1 132 ? 1.59 -27.938 -40.25 1 88.94 132 THR B O 1
ATOM 6561 N N . PHE B 1 133 ? 0.147 -29.422 -41.125 1 92.06 133 PHE B N 1
ATOM 6562 C CA . PHE B 1 133 ? -0.993 -28.547 -40.875 1 92.06 133 PHE B CA 1
ATOM 6563 C C . PHE B 1 133 ? -1.205 -28.344 -39.375 1 92.06 133 PHE B C 1
ATOM 6565 O O . PHE B 1 133 ? -1.468 -27.234 -38.906 1 92.06 133 PHE B O 1
ATOM 6572 N N . LEU B 1 134 ? -1.059 -29.375 -38.625 1 91.69 134 LEU B N 1
ATOM 6573 C CA . LEU B 1 134 ? -1.229 -29.281 -37.156 1 91.69 134 LEU B CA 1
ATOM 6574 C C . LEU B 1 134 ? -0.102 -28.469 -36.531 1 91.69 134 LEU B C 1
ATOM 6576 O O . LEU B 1 134 ? -0.337 -27.688 -35.594 1 91.69 134 LEU B O 1
ATOM 6580 N N . ALA B 1 135 ? 1.048 -28.656 -37.062 1 92.75 135 ALA B N 1
ATOM 6581 C CA . ALA B 1 135 ? 2.197 -27.906 -36.531 1 92.75 135 ALA B CA 1
ATOM 6582 C C . ALA B 1 135 ? 2.055 -26.422 -36.812 1 92.75 135 ALA B C 1
ATOM 6584 O O . ALA B 1 135 ? 2.377 -25.594 -35.938 1 92.75 135 ALA B O 1
ATOM 6585 N N . LEU B 1 136 ? 1.547 -26.141 -37.969 1 94.25 136 LEU B N 1
ATOM 6586 C CA . LEU B 1 136 ? 1.35 -24.734 -38.312 1 94.25 136 LEU B CA 1
ATOM 6587 C C . LEU B 1 136 ? 0.223 -24.125 -37.5 1 94.25 136 LEU B C 1
ATOM 6589 O O . LEU B 1 136 ? 0.31 -22.969 -37.062 1 94.25 136 LEU B O 1
ATOM 6593 N N . ALA B 1 137 ? -0.791 -24.844 -37.281 1 94.88 137 ALA B N 1
ATOM 6594 C CA . ALA B 1 137 ? -1.892 -24.375 -36.438 1 94.88 137 ALA B CA 1
ATOM 6595 C C . ALA B 1 137 ? -1.42 -24.109 -35 1 94.88 137 ALA B C 1
ATOM 6597 O O . ALA B 1 137 ? -1.773 -23.094 -34.406 1 94.88 137 ALA B O 1
ATOM 6598 N N . ALA B 1 138 ? -0.614 -25.016 -34.5 1 94.94 138 ALA B N 1
ATOM 6599 C CA . ALA B 1 138 ? -0.094 -24.875 -33.156 1 94.94 138 ALA B CA 1
ATOM 6600 C C . ALA B 1 138 ? 0.828 -23.656 -33.031 1 94.94 138 ALA B C 1
ATOM 6602 O O . ALA B 1 138 ? 0.804 -22.938 -32.031 1 94.94 138 ALA B O 1
ATOM 6603 N N . PHE B 1 139 ? 1.576 -23.484 -34.062 1 95.5 139 PHE B N 1
ATOM 6604 C CA . PHE B 1 139 ? 2.488 -22.344 -34.062 1 95.5 139 PHE B CA 1
ATOM 6605 C C . PHE B 1 139 ? 1.718 -21.031 -34.062 1 95.5 139 PHE B C 1
ATOM 6607 O O . PHE B 1 139 ? 2.092 -20.078 -33.375 1 95.5 139 PHE B O 1
ATOM 6614 N N . LEU B 1 140 ? 0.729 -20.984 -34.844 1 96.94 140 LEU B N 1
ATOM 6615 C CA . LEU B 1 140 ? -0.082 -19.766 -34.906 1 96.94 140 LEU B CA 1
ATOM 6616 C C . LEU B 1 140 ? -0.742 -19.484 -33.562 1 96.94 140 LEU B C 1
ATOM 6618 O O . LEU B 1 140 ? -0.713 -18.359 -33.062 1 96.94 140 LEU B O 1
ATOM 6622 N N . MET B 1 141 ? -1.272 -20.531 -32.938 1 96.94 141 MET B N 1
ATOM 6623 C CA . MET B 1 141 ? -1.908 -20.344 -31.641 1 96.94 141 MET B CA 1
ATOM 6624 C C . MET B 1 141 ? -0.878 -19.969 -30.578 1 96.94 141 MET B C 1
ATOM 6626 O O . MET B 1 141 ? -1.18 -19.203 -29.656 1 96.94 141 MET B O 1
ATOM 6630 N N . TRP B 1 142 ? 0.281 -20.531 -30.703 1 97.12 142 TRP B N 1
ATOM 6631 C CA . TRP B 1 142 ? 1.379 -20.203 -29.797 1 97.12 142 TRP B CA 1
ATOM 6632 C C . TRP B 1 142 ? 1.76 -18.734 -29.906 1 97.12 142 TRP B C 1
ATOM 6634 O O . TRP B 1 142 ? 1.923 -18.047 -28.891 1 97.12 142 TRP B O 1
ATOM 6644 N N . ALA B 1 143 ? 1.813 -18.219 -31.078 1 97.12 143 ALA B N 1
ATOM 6645 C CA . ALA B 1 143 ? 2.152 -16.828 -31.312 1 97.12 143 ALA B CA 1
ATOM 6646 C C . ALA B 1 143 ? 1.061 -15.898 -30.781 1 97.12 143 ALA B C 1
ATOM 6648 O O . ALA B 1 143 ? 1.353 -14.883 -30.141 1 97.12 143 ALA B O 1
ATOM 6649 N N . VAL B 1 144 ? -0.153 -16.281 -30.984 1 96.88 144 VAL B N 1
ATOM 6650 C CA . VAL B 1 144 ? -1.28 -15.484 -30.5 1 96.88 144 VAL B CA 1
ATOM 6651 C C . VAL B 1 144 ? -1.308 -15.492 -28.984 1 96.88 144 VAL B C 1
ATOM 6653 O O . VAL B 1 144 ? -1.506 -14.445 -28.344 1 96.88 144 VAL B O 1
ATOM 6656 N N . GLY B 1 145 ? -1.091 -16.703 -28.422 1 96.69 145 GLY B N 1
ATOM 6657 C CA . GLY B 1 145 ? -1.078 -16.797 -26.969 1 96.69 145 GLY B CA 1
ATOM 6658 C C . GLY B 1 145 ? -0.011 -15.938 -26.312 1 96.69 145 GLY B C 1
ATOM 6659 O O . GLY B 1 145 ? -0.278 -15.25 -25.328 1 96.69 145 GLY B O 1
ATOM 6660 N N . ILE B 1 146 ? 1.14 -15.906 -26.891 1 97 146 ILE B N 1
ATOM 6661 C CA . ILE B 1 146 ? 2.24 -15.102 -26.359 1 97 146 ILE B CA 1
ATOM 6662 C C . ILE B 1 146 ? 1.919 -13.617 -26.531 1 97 146 ILE B C 1
ATOM 6664 O O . ILE B 1 146 ? 2.139 -12.828 -25.609 1 97 146 ILE B O 1
ATOM 6668 N N . GLY B 1 147 ? 1.394 -13.266 -27.656 1 95.88 147 GLY B N 1
ATOM 6669 C CA . GLY B 1 147 ? 1.061 -11.875 -27.906 1 95.88 147 GLY B CA 1
ATOM 6670 C C . GLY B 1 147 ? 0.021 -11.32 -26.953 1 95.88 147 GLY B C 1
ATOM 6671 O O . GLY B 1 147 ? 0.218 -10.258 -26.359 1 95.88 147 GLY B O 1
ATOM 6672 N N . LYS B 1 148 ? -1.012 -12.047 -26.734 1 95.38 148 LYS B N 1
ATOM 6673 C CA . LYS B 1 148 ? -2.096 -11.586 -25.875 1 95.38 148 LYS B CA 1
ATOM 6674 C C . LYS B 1 148 ? -1.669 -11.586 -24.406 1 95.38 148 LYS B C 1
ATOM 6676 O O . LYS B 1 148 ? -2.068 -10.711 -23.641 1 95.38 148 LYS B O 1
ATOM 6681 N N . TYR B 1 149 ? -0.925 -12.578 -24.031 1 96.25 149 TYR B N 1
ATOM 6682 C CA . TYR B 1 149 ? -0.415 -12.625 -22.672 1 96.25 149 TYR B CA 1
ATOM 6683 C C . TYR B 1 149 ? 0.579 -11.492 -22.422 1 96.25 149 TYR B C 1
ATOM 6685 O O . TYR B 1 149 ? 0.581 -10.883 -21.359 1 96.25 149 TYR B O 1
ATOM 6693 N N . ALA B 1 150 ? 1.365 -11.219 -23.406 1 96.56 150 ALA B N 1
ATOM 6694 C CA . ALA B 1 150 ? 2.316 -10.117 -23.297 1 96.56 150 ALA B CA 1
ATOM 6695 C C . ALA B 1 150 ? 1.595 -8.773 -23.156 1 96.56 150 ALA B C 1
ATOM 6697 O O . ALA B 1 150 ? 2.021 -7.906 -22.391 1 96.56 150 ALA B O 1
ATOM 6698 N N . GLU B 1 151 ? 0.49 -8.641 -23.828 1 96.25 151 GLU B N 1
ATOM 6699 C CA . GLU B 1 151 ? -0.321 -7.434 -23.719 1 96.25 151 GLU B CA 1
ATOM 6700 C C . GLU B 1 151 ? -0.805 -7.223 -22.297 1 96.25 151 GLU B C 1
ATOM 6702 O O . GLU B 1 151 ? -0.818 -6.094 -21.797 1 96.25 151 GLU B O 1
ATOM 6707 N N . ARG B 1 152 ? -1.185 -8.227 -21.656 1 96.12 152 ARG B N 1
ATOM 6708 C CA . ARG B 1 152 ? -1.656 -8.141 -20.281 1 96.12 152 ARG B CA 1
ATOM 6709 C C . ARG B 1 152 ? -0.542 -7.672 -19.359 1 96.12 152 ARG B C 1
ATOM 6711 O O . ARG B 1 152 ? -0.754 -6.789 -18.516 1 96.12 152 ARG B O 1
ATOM 6718 N N . VAL B 1 153 ? 0.636 -8.234 -19.547 1 96.81 153 VAL B N 1
ATOM 6719 C CA . VAL B 1 153 ? 1.763 -7.887 -18.688 1 96.81 153 VAL B CA 1
ATOM 6720 C C . VAL B 1 153 ? 2.164 -6.434 -18.922 1 96.81 153 VAL B C 1
ATOM 6722 O O . VAL B 1 153 ? 2.455 -5.703 -17.969 1 96.81 153 VAL B O 1
ATOM 6725 N N . VAL B 1 154 ? 2.084 -6.023 -20.172 1 96.06 154 VAL B N 1
ATOM 6726 C CA . VAL B 1 154 ? 2.428 -4.645 -20.5 1 96.06 154 VAL B CA 1
ATOM 6727 C C . VAL B 1 154 ? 1.376 -3.697 -19.938 1 96.06 154 VAL B C 1
ATOM 6729 O O . VAL B 1 154 ? 1.703 -2.6 -19.469 1 96.06 154 VAL B O 1
ATOM 6732 N N . ALA B 1 155 ? 0.152 -4.117 -19.953 1 96.62 155 ALA B N 1
ATOM 6733 C CA . ALA B 1 155 ? -0.916 -3.307 -19.375 1 96.62 155 ALA B CA 1
ATOM 6734 C C . ALA B 1 155 ? -0.733 -3.152 -17.859 1 96.62 155 ALA B C 1
ATOM 6736 O O . ALA B 1 155 ? -0.925 -2.064 -17.312 1 96.62 155 ALA B O 1
ATOM 6737 N N . ILE B 1 156 ? -0.346 -4.23 -17.172 1 96.94 156 ILE B N 1
ATOM 6738 C CA . ILE B 1 156 ? -0.105 -4.184 -15.734 1 96.94 156 ILE B CA 1
ATOM 6739 C C . ILE B 1 156 ? 1.065 -3.248 -15.438 1 96.94 156 ILE B C 1
ATOM 6741 O O . ILE B 1 156 ? 1.002 -2.436 -14.508 1 96.94 156 ILE B O 1
ATOM 6745 N N . ARG B 1 157 ? 2.082 -3.305 -16.25 1 94.88 157 ARG B N 1
ATOM 6746 C CA . ARG B 1 157 ? 3.227 -2.412 -16.094 1 94.88 157 ARG B CA 1
ATOM 6747 C C . ARG B 1 157 ? 2.828 -0.963 -16.359 1 94.88 157 ARG B C 1
ATOM 6749 O O . ARG B 1 157 ? 3.254 -0.06 -15.633 1 94.88 157 ARG B O 1
ATOM 6756 N N . GLY B 1 158 ? 1.998 -0.791 -17.328 1 93.31 158 GLY B N 1
ATOM 6757 C CA . GLY B 1 158 ? 1.563 0.547 -17.688 1 93.31 158 GLY B CA 1
ATOM 6758 C C . GLY B 1 158 ? 0.694 1.205 -16.641 1 93.31 158 GLY B C 1
ATOM 6759 O O . GLY B 1 158 ? 0.595 2.432 -16.578 1 93.31 158 GLY B O 1
ATOM 6760 N N . GLY B 1 159 ? 0.039 0.401 -15.828 1 93.69 159 GLY B N 1
ATOM 6761 C CA . GLY B 1 159 ? -0.832 0.923 -14.781 1 93.69 159 GLY B CA 1
ATOM 6762 C C . GLY B 1 159 ? -0.087 1.298 -13.516 1 93.69 159 GLY B C 1
ATOM 6763 O O . GLY B 1 159 ? -0.697 1.737 -12.539 1 93.69 159 GLY B O 1
ATOM 6764 N N . ASN B 1 160 ? 1.207 1.121 -13.562 1 92.06 160 ASN B N 1
ATOM 6765 C CA . ASN B 1 160 ? 2.037 1.567 -12.453 1 92.06 160 ASN B CA 1
ATOM 6766 C C . ASN B 1 160 ? 2.227 3.082 -12.469 1 92.06 160 ASN B C 1
ATOM 6768 O O . ASN B 1 160 ? 2.342 3.688 -13.531 1 92.06 160 ASN B O 1
ATOM 6772 N N . MET B 1 161 ? 2.305 3.719 -11.312 1 87.88 161 MET B N 1
ATOM 6773 C CA . MET B 1 161 ? 2.385 5.172 -11.203 1 87.88 161 MET B CA 1
ATOM 6774 C C . MET B 1 161 ? 3.648 5.699 -11.875 1 87.88 161 MET B C 1
ATOM 6776 O O . MET B 1 161 ? 3.621 6.75 -12.523 1 87.88 161 MET B O 1
ATOM 6780 N N . SER B 1 162 ? 4.738 4.984 -11.75 1 83.5 162 SER B N 1
ATOM 6781 C CA . SER B 1 162 ? 5.992 5.422 -12.359 1 83.5 162 SER B CA 1
ATOM 6782 C C . SER B 1 162 ? 5.918 5.352 -13.883 1 83.5 162 SER B C 1
ATOM 6784 O O . SER B 1 162 ? 6.461 6.215 -14.57 1 83.5 162 SER B O 1
ATOM 6786 N N . SER B 1 163 ? 5.219 4.383 -14.336 1 88.12 163 SER B N 1
ATOM 6787 C CA . SER B 1 163 ? 5.07 4.246 -15.781 1 88.12 163 SER B CA 1
ATOM 6788 C C . SER B 1 163 ? 4.148 5.316 -16.344 1 88.12 163 SER B C 1
ATOM 6790 O O . SER B 1 163 ? 4.383 5.832 -17.438 1 88.12 163 SER B O 1
ATOM 6792 N N . ILE B 1 164 ? 3.131 5.633 -15.648 1 88.5 164 ILE B N 1
ATOM 6793 C CA . ILE B 1 164 ? 2.223 6.691 -16.078 1 88.5 164 ILE B CA 1
ATOM 6794 C C . ILE B 1 164 ? 2.965 8.023 -16.109 1 88.5 164 ILE B C 1
ATOM 6796 O O . ILE B 1 164 ? 2.82 8.797 -17.062 1 88.5 164 ILE B O 1
ATOM 6800 N N . ARG B 1 165 ? 3.75 8.227 -15.172 1 83.88 165 ARG B N 1
ATOM 6801 C CA . ARG B 1 165 ? 4.535 9.453 -15.102 1 83.88 165 ARG B CA 1
ATOM 6802 C C . ARG B 1 165 ? 5.492 9.555 -16.281 1 83.88 165 ARG B C 1
ATOM 6804 O O . ARG B 1 165 ? 5.652 10.625 -16.875 1 83.88 165 ARG B O 1
ATOM 6811 N N . ARG B 1 166 ? 6.102 8.516 -16.625 1 80.38 166 ARG B N 1
ATOM 6812 C CA . ARG B 1 166 ? 7.047 8.484 -17.734 1 80.38 166 ARG B CA 1
ATOM 6813 C C . ARG B 1 166 ? 6.336 8.734 -19.062 1 80.38 166 ARG B C 1
ATOM 6815 O O . ARG B 1 166 ? 6.875 9.406 -19.938 1 80.38 166 ARG B O 1
ATOM 6822 N N . SER B 1 167 ? 5.184 8.18 -19.125 1 81.19 167 SER B N 1
ATOM 6823 C CA . SER B 1 167 ? 4.43 8.344 -20.375 1 81.19 167 SER B CA 1
ATOM 6824 C C . SER B 1 167 ? 4.039 9.805 -20.594 1 81.19 167 SER B C 1
ATOM 6826 O O . SER B 1 167 ? 3.918 10.258 -21.734 1 81.19 167 SER B O 1
ATOM 6828 N N . LEU B 1 168 ? 3.906 10.5 -19.547 1 79.19 168 LEU B N 1
ATOM 6829 C CA . LEU B 1 168 ? 3.506 11.898 -19.625 1 79.19 168 LEU B CA 1
ATOM 6830 C C . LEU B 1 168 ? 4.695 12.781 -19.984 1 79.19 168 LEU B C 1
ATOM 6832 O O . LEU B 1 168 ? 4.523 13.859 -20.578 1 79.19 168 LEU B O 1
ATOM 6836 N N . LYS B 1 169 ? 5.898 12.391 -19.656 1 70.88 169 LYS B N 1
ATOM 6837 C CA . LYS B 1 169 ? 7.102 13.141 -20 1 70.88 169 LYS B CA 1
ATOM 6838 C C . LYS B 1 169 ? 7.391 13.055 -21.5 1 70.88 169 LYS B C 1
ATOM 6840 O O . LYS B 1 169 ? 7.863 14.023 -22.094 1 70.88 169 LYS B O 1
ATOM 6845 N N . LYS B 1 170 ? 7.18 11.93 -22.016 1 61.56 170 LYS B N 1
ATOM 6846 C CA . LYS B 1 170 ? 7.5 11.695 -23.406 1 61.56 170 LYS B CA 1
ATOM 6847 C C . LYS B 1 170 ? 6.453 12.312 -24.328 1 61.56 170 LYS B C 1
ATOM 6849 O O . LYS B 1 170 ? 6.711 12.531 -25.516 1 61.56 170 LYS B O 1
ATOM 6854 N N . GLN B 1 171 ? 5.289 12.43 -23.922 1 57.03 171 GLN B N 1
ATOM 6855 C CA . GLN B 1 171 ? 4.223 12.875 -24.812 1 57.03 171 GLN B CA 1
ATOM 6856 C C . GLN B 1 171 ? 4.305 14.383 -25.062 1 57.03 171 GLN B C 1
ATOM 6858 O O . GLN B 1 171 ? 4.285 15.172 -24.109 1 57.03 171 GLN B O 1
ATOM 6863 N N . PRO B 1 172 ? 4.93 14.703 -26.266 1 50.97 172 PRO B N 1
ATOM 6864 C CA . PRO B 1 172 ? 4.879 16.125 -26.594 1 50.97 172 PRO B CA 1
ATOM 6865 C C . PRO B 1 172 ? 3.496 16.734 -26.375 1 50.97 172 PRO B C 1
ATOM 6867 O O . PRO B 1 172 ? 2.482 16.094 -26.656 1 50.97 172 PRO B O 1
ATOM 6870 N N . LEU B 1 173 ? 3.352 17.75 -25.578 1 48.06 173 LEU B N 1
ATOM 6871 C CA . LEU B 1 173 ? 2.145 18.5 -25.281 1 48.06 173 LEU B CA 1
ATOM 6872 C C . LEU B 1 173 ? 1.307 18.734 -26.531 1 48.06 173 LEU B C 1
ATOM 6874 O O . LEU B 1 173 ? 0.077 18.781 -26.453 1 48.06 173 LEU B O 1
ATOM 6878 N N . ALA B 1 174 ? 2.125 19.031 -27.672 1 46.44 174 ALA B N 1
ATOM 6879 C CA . ALA B 1 174 ? 1.519 19.562 -28.891 1 46.44 174 ALA B CA 1
ATOM 6880 C C . ALA B 1 174 ? 0.608 18.516 -29.531 1 46.44 174 ALA B C 1
ATOM 6882 O O . ALA B 1 174 ? -0.19 18.844 -30.422 1 46.44 174 ALA B O 1
ATOM 6883 N N . ARG B 1 175 ? 1.075 17.438 -29.594 1 44.88 175 ARG B N 1
ATOM 6884 C CA . ARG B 1 175 ? 0.364 16.5 -30.453 1 44.88 175 ARG B CA 1
ATOM 6885 C C . ARG B 1 175 ? -1.039 16.219 -29.922 1 44.88 175 ARG B C 1
ATOM 6887 O O . ARG B 1 175 ? -1.711 15.289 -30.391 1 44.88 175 ARG B O 1
ATOM 6894 N N . HIS B 1 176 ? -1.335 16.734 -28.797 1 46.84 176 HIS B N 1
ATOM 6895 C CA . HIS B 1 176 ? -2.674 16.438 -28.312 1 46.84 176 HIS B CA 1
ATOM 6896 C C . HIS B 1 176 ? -3.738 16.844 -29.328 1 46.84 176 HIS B C 1
ATOM 6898 O O . HIS B 1 176 ? -3.496 17.703 -30.172 1 46.84 176 HIS B O 1
ATOM 6904 N N . HIS B 1 177 ? -5.109 16.172 -29.141 1 46.69 177 HIS B N 1
ATOM 6905 C CA . HIS B 1 177 ? -6.309 15.914 -29.922 1 46.69 177 HIS B CA 1
ATOM 6906 C C . HIS B 1 177 ? -6.973 17.219 -30.344 1 46.69 177 HIS B C 1
ATOM 6908 O O . HIS B 1 177 ? -7.309 18.047 -29.5 1 46.69 177 HIS B O 1
ATOM 6914 N N . HIS B 1 178 ? -6.5 17.781 -31.422 1 41.56 178 HIS B N 1
ATOM 6915 C CA . HIS B 1 178 ? -7.371 18.812 -31.984 1 41.56 178 HIS B CA 1
ATOM 6916 C C . HIS B 1 178 ? -8.836 18.438 -31.828 1 41.56 178 HIS B C 1
ATOM 6918 O O . HIS B 1 178 ? -9.258 17.359 -32.281 1 41.56 178 HIS B O 1
ATOM 6924 N N . PHE B 1 179 ? -9.391 18.672 -30.719 1 46.78 179 PHE B N 1
ATOM 6925 C CA . PHE B 1 179 ? -10.852 18.672 -30.766 1 46.78 179 PHE B CA 1
ATOM 6926 C C . PHE B 1 179 ? -11.344 19.438 -31.984 1 46.78 179 PHE B C 1
ATOM 6928 O O . PHE B 1 179 ? -11.18 20.656 -32.094 1 46.78 179 PHE B O 1
ATOM 6935 N N . HIS B 1 180 ? -11.211 18.875 -33.094 1 45.38 180 HIS B N 1
ATOM 6936 C CA . HIS B 1 180 ? -11.703 19.547 -34.281 1 45.38 180 HIS B CA 1
ATOM 6937 C C . HIS B 1 180 ? -13.109 20.094 -34.062 1 45.38 180 HIS B C 1
ATOM 6939 O O . HIS B 1 180 ? -13.859 19.578 -33.219 1 45.38 180 HIS B O 1
ATOM 6945 N N . HIS B 1 181 ? -13.344 21.266 -34.469 1 45.38 181 HIS B N 1
ATOM 6946 C CA . HIS B 1 181 ? -14.57 22.047 -34.562 1 45.38 181 HIS B CA 1
ATOM 6947 C C . HIS B 1 181 ? -15.766 21.141 -34.875 1 45.38 181 HIS B C 1
ATOM 6949 O O . HIS B 1 181 ? -16.906 21.5 -34.594 1 45.38 181 HIS B O 1
ATOM 6955 N N . TRP B 1 182 ? -15.516 20.25 -35.625 1 44.06 182 TRP B N 1
ATOM 6956 C CA . TRP B 1 182 ? -16.609 19.359 -36.031 1 44.06 182 TRP B CA 1
ATOM 6957 C C . TRP B 1 182 ? -17.266 18.719 -34.812 1 44.06 182 TRP B C 1
ATOM 6959 O O . TRP B 1 182 ? -18.453 18.359 -34.844 1 44.06 182 TRP B O 1
ATOM 6969 N N . ASP B 1 183 ? -16.562 18.516 -33.781 1 49.59 183 ASP B N 1
ATOM 6970 C CA . ASP B 1 183 ? -17.078 17.906 -32.562 1 49.59 183 ASP B CA 1
ATOM 6971 C C . ASP B 1 183 ? -17.969 18.875 -31.797 1 49.59 183 ASP B C 1
ATOM 6973 O O . ASP B 1 183 ? -18.875 18.453 -31.078 1 49.59 183 ASP B O 1
ATOM 6977 N N . GLN B 1 184 ? -17.625 20.109 -31.844 1 47.94 184 GLN B N 1
ATOM 6978 C CA . GLN B 1 184 ? -18.547 21.094 -31.297 1 47.94 184 GLN B CA 1
ATOM 6979 C C . GLN B 1 184 ? -19.891 21.062 -32 1 47.94 184 GLN B C 1
ATOM 6981 O O . GLN B 1 184 ? -20.938 21.266 -31.391 1 47.94 184 GLN B O 1
ATOM 6986 N N . GLY B 1 185 ? -19.828 20.984 -33.281 1 45.72 185 GLY B N 1
ATOM 6987 C CA . GLY B 1 185 ? -21.062 20.906 -34.031 1 45.72 185 GLY B CA 1
ATOM 6988 C C . GLY B 1 185 ? -21.844 19.625 -33.75 1 45.72 185 GLY B C 1
ATOM 6989 O O . GLY B 1 185 ? -23.062 19.578 -33.938 1 45.72 185 GLY B O 1
ATOM 6990 N N . ILE B 1 186 ? -21.234 18.594 -33.625 1 45 186 ILE B N 1
ATOM 6991 C CA . ILE B 1 186 ? -21.875 17.344 -33.281 1 45 186 ILE B CA 1
ATOM 6992 C C . ILE B 1 186 ? -22.406 17.406 -31.859 1 45 186 ILE B C 1
ATOM 6994 O O . ILE B 1 186 ? -23.375 16.703 -31.5 1 45 186 ILE B O 1
ATOM 6998 N N . LEU B 1 187 ? -21.766 18 -30.922 1 48.06 187 LEU B N 1
ATOM 6999 C CA . LEU B 1 187 ? -22.281 18.234 -29.578 1 48.06 187 LEU B CA 1
ATOM 7000 C C . LEU B 1 187 ? -23.656 18.906 -29.625 1 48.06 187 LEU B C 1
ATOM 7002 O O . LEU B 1 187 ? -24.516 18.625 -28.781 1 48.06 187 LEU B O 1
ATOM 7006 N N . LYS B 1 188 ? -23.875 19.891 -30.5 1 48.03 188 LYS B N 1
ATOM 7007 C CA . LYS B 1 188 ? -25.188 20.516 -30.609 1 48.03 188 LYS B CA 1
ATOM 7008 C C . LYS B 1 188 ? -26.203 19.547 -31.203 1 48.03 188 LYS B C 1
ATOM 7010 O O . LYS B 1 188 ? -27.406 19.641 -30.922 1 48.03 188 LYS B O 1
ATOM 7015 N N . LYS B 1 189 ? -25.766 18.766 -32.188 1 43 189 LYS B N 1
ATOM 7016 C CA . LYS B 1 189 ? -26.734 17.953 -32.906 1 43 189 LYS B CA 1
ATOM 7017 C C . LYS B 1 189 ? -27 16.625 -32.219 1 43 189 LYS B C 1
ATOM 7019 O O . LYS B 1 189 ? -28 15.969 -32.469 1 43 189 LYS B O 1
ATOM 7024 N N . THR B 1 190 ? -25.906 15.82 -31.812 1 46.97 190 THR B N 1
ATOM 7025 C CA . THR B 1 190 ? -26.219 14.492 -31.297 1 46.97 190 THR B CA 1
ATOM 7026 C C . THR B 1 190 ? -26.875 14.57 -29.938 1 46.97 190 THR B C 1
ATOM 7028 O O . THR B 1 190 ? -26.359 15.234 -29.031 1 46.97 190 THR B O 1
ATOM 7031 N N . ASN B 1 191 ? -28 14.352 -29.75 1 51.44 191 ASN B N 1
ATOM 7032 C CA . ASN B 1 191 ? -28.969 14.125 -28.688 1 51.44 191 ASN B CA 1
ATOM 7033 C C . ASN B 1 191 ? -28.359 13.32 -27.547 1 51.44 191 ASN B C 1
ATOM 7035 O O . ASN B 1 191 ? -29.047 12.992 -26.578 1 51.44 191 ASN B O 1
ATOM 7039 N N . ASP B 1 192 ? -27.047 12.75 -27.625 1 70.38 192 ASP B N 1
ATOM 7040 C CA . ASP B 1 192 ? -26.625 11.93 -26.5 1 70.38 192 ASP B CA 1
ATOM 7041 C C . ASP B 1 192 ? -25.609 12.672 -25.625 1 70.38 192 ASP B C 1
ATOM 7043 O O . ASP B 1 192 ? -24.406 12.68 -25.922 1 70.38 192 ASP B O 1
ATOM 7047 N N . GLU B 1 193 ? -26.062 13.453 -24.719 1 76.38 193 GLU B N 1
ATOM 7048 C CA . GLU B 1 193 ? -25.297 14.242 -23.75 1 76.38 193 GLU B CA 1
ATOM 7049 C C . GLU B 1 193 ? -24.188 13.414 -23.125 1 76.38 193 GLU B C 1
ATOM 7051 O O . GLU B 1 193 ? -23.078 13.914 -22.891 1 76.38 193 GLU B O 1
ATOM 7056 N N . GLU B 1 194 ? -24.375 12.188 -23.062 1 80.94 194 GLU B N 1
ATOM 7057 C CA . GLU B 1 194 ? -23.391 11.328 -22.422 1 80.94 194 GLU B CA 1
ATOM 7058 C C . GLU B 1 194 ? -22.172 11.109 -23.328 1 80.94 194 GLU B C 1
ATOM 7060 O O . GLU B 1 194 ? -21.047 11.094 -22.859 1 80.94 194 GLU B O 1
ATOM 7065 N N . GLU B 1 195 ? -22.453 10.984 -24.578 1 83.25 195 GLU B N 1
ATOM 7066 C CA . GLU B 1 195 ? -21.359 10.773 -25.531 1 83.25 195 GLU B CA 1
ATOM 7067 C C . GLU B 1 195 ? -20.516 12.039 -25.688 1 83.25 195 GLU B C 1
ATOM 7069 O O . GLU B 1 195 ? -19.297 11.953 -25.859 1 83.25 195 GLU B O 1
ATOM 7074 N N . ALA B 1 196 ? -21.188 13.141 -25.562 1 82.56 196 ALA B N 1
ATOM 7075 C CA . ALA B 1 196 ? -20.453 14.406 -25.641 1 82.56 196 ALA B CA 1
ATOM 7076 C C . ALA B 1 196 ? -19.5 14.555 -24.453 1 82.56 196 ALA B C 1
ATOM 7078 O O . ALA B 1 196 ? -18.344 14.977 -24.625 1 82.56 196 ALA B O 1
ATOM 7079 N N . HIS B 1 197 ? -20.031 14.164 -23.344 1 84.75 197 HIS B N 1
ATOM 7080 C CA . HIS B 1 197 ? -19.188 14.234 -22.156 1 84.75 197 HIS B CA 1
ATOM 7081 C C . HIS B 1 197 ? -18.016 13.258 -22.25 1 84.75 197 HIS B C 1
ATOM 7083 O O . HIS B 1 197 ? -16.906 13.562 -21.797 1 84.75 197 HIS B O 1
ATOM 7089 N N . LEU B 1 198 ? -18.297 12.18 -22.812 1 88.5 198 LEU B N 1
ATOM 7090 C CA . LEU B 1 198 ? -17.266 11.164 -22.938 1 88.5 198 LEU B CA 1
ATOM 7091 C C . LEU B 1 198 ? -16.156 11.617 -23.891 1 88.5 198 LEU B C 1
ATOM 7093 O O . LEU B 1 198 ? -14.977 11.406 -23.625 1 88.5 198 LEU B O 1
ATOM 7097 N N . ARG B 1 199 ? -16.5 12.203 -24.969 1 86.31 199 ARG B N 1
ATOM 7098 C CA . ARG B 1 199 ? -15.523 12.711 -25.938 1 86.31 199 ARG B CA 1
ATOM 7099 C C . ARG B 1 199 ? -14.68 13.828 -25.328 1 86.31 199 ARG B C 1
ATOM 7101 O O . ARG B 1 199 ? -13.461 13.875 -25.531 1 86.31 199 ARG B O 1
ATOM 7108 N N . ARG B 1 200 ? -15.367 14.641 -24.609 1 85.62 200 ARG B N 1
ATOM 7109 C CA . ARG B 1 200 ? -14.648 15.703 -23.906 1 85.62 200 ARG B CA 1
ATOM 7110 C C . ARG B 1 200 ? -13.695 15.133 -22.875 1 85.62 200 ARG B C 1
ATOM 7112 O O . ARG B 1 200 ? -12.594 15.656 -22.688 1 85.62 200 ARG B O 1
ATOM 7119 N N . ALA B 1 201 ? -14.172 14.133 -22.219 1 90.69 201 ALA B N 1
ATOM 7120 C CA . ALA B 1 201 ? -13.344 13.492 -21.203 1 90.69 201 ALA B CA 1
ATOM 7121 C C . ALA B 1 201 ? -12.078 12.898 -21.812 1 90.69 201 ALA B C 1
ATOM 7123 O O . ALA B 1 201 ? -10.992 12.992 -21.234 1 90.69 201 ALA B O 1
ATOM 7124 N N . HIS B 1 202 ? -12.219 12.297 -22.969 1 90.62 202 HIS B N 1
ATOM 7125 C CA . HIS B 1 202 ? -11.047 11.742 -23.641 1 90.62 202 HIS B CA 1
ATOM 7126 C C . HIS B 1 202 ? -10.062 12.836 -24.031 1 90.62 202 HIS B C 1
ATOM 7128 O O . HIS B 1 202 ? -8.852 12.656 -23.922 1 90.62 202 HIS B O 1
ATOM 7134 N N . TYR B 1 203 ? -10.609 13.883 -24.422 1 87.12 203 TYR B N 1
ATOM 7135 C CA . TYR B 1 203 ? -9.766 14.984 -24.859 1 87.12 203 TYR B CA 1
ATOM 7136 C C . TYR B 1 203 ? -8.953 15.547 -23.688 1 87.12 203 TYR B C 1
ATOM 7138 O O . TYR B 1 203 ? -7.781 15.883 -23.844 1 87.12 203 TYR B O 1
ATOM 7146 N N . MET B 1 204 ? -9.562 15.625 -22.594 1 88.31 204 MET B N 1
ATOM 7147 C CA . MET B 1 204 ? -8.914 16.266 -21.453 1 88.31 204 MET B CA 1
ATOM 7148 C C . MET B 1 204 ? -8.305 15.219 -20.516 1 88.31 204 MET B C 1
ATOM 7150 O O . MET B 1 204 ? -7.898 15.547 -19.406 1 88.31 204 MET B O 1
ATOM 7154 N N . PHE B 1 205 ? -8.195 14.023 -20.906 1 90.69 205 PHE B N 1
ATOM 7155 C CA . PHE B 1 205 ? -7.777 12.945 -20.031 1 90.69 205 PHE B CA 1
ATOM 7156 C C . PHE B 1 205 ? -6.316 13.109 -19.625 1 90.69 205 PHE B C 1
ATOM 7158 O O . PHE B 1 205 ? -5.895 12.609 -18.578 1 90.69 205 PHE B O 1
ATOM 7165 N N . HIS B 1 206 ? -5.551 13.766 -20.406 1 85.69 206 HIS B N 1
ATOM 7166 C CA . HIS B 1 206 ? -4.148 13.984 -20.062 1 85.69 206 HIS B CA 1
ATOM 7167 C C . HIS B 1 206 ? -4.008 14.781 -18.781 1 85.69 206 HIS B C 1
ATOM 7169 O O . HIS B 1 206 ? -3.043 14.609 -18.031 1 85.69 206 HIS B O 1
ATOM 7175 N N . ILE B 1 207 ? -4.984 15.586 -18.5 1 86.38 207 ILE B N 1
ATOM 7176 C CA . ILE B 1 207 ? -4.965 16.375 -17.266 1 86.38 207 ILE B CA 1
ATOM 7177 C C . ILE B 1 207 ? -5.242 15.469 -16.078 1 86.38 207 ILE B C 1
ATOM 7179 O O . ILE B 1 207 ? -4.613 15.602 -15.023 1 86.38 207 ILE B O 1
ATOM 7183 N N . CYS B 1 208 ? -6.164 14.578 -16.266 1 90.31 208 CYS B N 1
ATOM 7184 C CA . CYS B 1 208 ? -6.484 13.633 -15.211 1 90.31 208 CYS B CA 1
ATOM 7185 C C . CYS B 1 208 ? -5.297 12.719 -14.914 1 90.31 208 CYS B C 1
ATOM 7187 O O . CYS B 1 208 ? -5.023 12.398 -13.758 1 90.31 208 CYS B O 1
ATOM 7189 N N . LYS B 1 209 ? -4.633 12.336 -15.93 1 89.69 209 LYS B N 1
ATOM 7190 C CA . LYS B 1 209 ? -3.445 11.5 -15.758 1 89.69 209 LYS B CA 1
ATOM 7191 C C . LYS B 1 209 ? -2.365 12.234 -14.969 1 89.69 209 LYS B C 1
ATOM 7193 O O . LYS B 1 209 ? -1.71 11.648 -14.109 1 89.69 209 LYS B O 1
ATOM 7198 N N . ARG B 1 210 ? -2.246 13.422 -15.242 1 86.5 210 ARG B N 1
ATOM 7199 C CA . ARG B 1 210 ? -1.251 14.234 -14.547 1 86.5 210 ARG B CA 1
ATOM 7200 C C . ARG B 1 210 ? -1.635 14.438 -13.086 1 86.5 210 ARG B C 1
ATOM 7202 O O . ARG B 1 210 ? -0.772 14.422 -12.203 1 86.5 210 ARG B O 1
ATOM 7209 N N . ALA B 1 211 ? -2.895 14.617 -12.93 1 87.06 211 ALA B N 1
ATOM 7210 C CA . ALA B 1 211 ? -3.375 14.781 -11.555 1 87.06 211 ALA B CA 1
ATOM 7211 C C . ALA B 1 211 ? -3.105 13.531 -10.727 1 87.06 211 ALA B C 1
ATOM 7213 O O . ALA B 1 211 ? -2.811 13.617 -9.531 1 87.06 211 ALA B O 1
ATOM 7214 N N . THR B 1 212 ? -3.145 12.391 -11.352 1 88.94 212 THR B N 1
ATOM 7215 C CA . THR B 1 212 ? -2.982 11.117 -10.656 1 88.94 212 THR B CA 1
ATOM 7216 C C . THR B 1 212 ? -1.531 10.914 -10.234 1 88.94 212 THR B C 1
ATOM 7218 O O . THR B 1 212 ? -1.257 10.227 -9.25 1 88.94 212 THR B O 1
ATOM 7221 N N . VAL B 1 213 ? -0.588 11.484 -11 1 84.44 213 VAL B N 1
ATOM 7222 C CA . VAL B 1 213 ? 0.827 11.336 -10.68 1 84.44 213 VAL B CA 1
ATOM 7223 C C . VAL B 1 213 ? 1.356 12.633 -10.062 1 84.44 213 VAL B C 1
ATOM 7225 O O . VAL B 1 213 ? 2.568 12.867 -10.039 1 84.44 213 VAL B O 1
ATOM 7228 N N . ASP B 1 214 ? 0.523 13.438 -9.586 1 73.38 214 ASP B N 1
ATOM 7229 C CA . ASP B 1 214 ? 0.864 14.695 -8.93 1 73.38 214 ASP B CA 1
ATOM 7230 C C . ASP B 1 214 ? 1.703 15.586 -9.844 1 73.38 214 ASP B C 1
ATOM 7232 O O . ASP B 1 214 ? 2.717 16.141 -9.414 1 73.38 214 ASP B O 1
ATOM 7236 N N . SER B 1 215 ? 1.385 15.539 -11.133 1 69.56 215 SER B N 1
ATOM 7237 C CA . SER B 1 215 ? 2.057 16.422 -12.094 1 69.56 215 SER B CA 1
ATOM 7238 C C . SER B 1 215 ? 1.104 17.469 -12.641 1 69.56 215 SER B C 1
ATOM 7240 O O . SER B 1 215 ? -0.089 17.219 -12.812 1 69.56 215 SER B O 1
ATOM 7242 N N . TRP B 1 216 ? 1.418 18.75 -12.43 1 63.16 216 TRP B N 1
ATOM 7243 C CA . TRP B 1 216 ? 0.544 19.812 -12.906 1 63.16 216 TRP B CA 1
ATOM 7244 C C . TRP B 1 216 ? 0.955 20.281 -14.297 1 63.16 216 TRP B C 1
ATOM 7246 O O . TRP B 1 216 ? 2.107 20.109 -14.703 1 63.16 216 TRP B O 1
ATOM 7256 N N . LEU B 1 217 ? -0.062 20.672 -15.062 1 56.5 217 LEU B N 1
ATOM 7257 C CA . LEU B 1 217 ? 0.147 21.156 -16.422 1 56.5 217 LEU B CA 1
ATOM 7258 C C . LEU B 1 217 ? 1.019 22.406 -16.438 1 56.5 217 LEU B C 1
ATOM 7260 O O . LEU B 1 217 ? 0.646 23.422 -15.859 1 56.5 217 LEU B O 1
ATOM 7264 N N . GLU B 1 218 ? 2.344 22.219 -16.25 1 52.25 218 GLU B N 1
ATOM 7265 C CA . GLU B 1 218 ? 3.273 23.344 -16.203 1 52.25 218 GLU B CA 1
ATOM 7266 C C . GLU B 1 218 ? 2.959 24.375 -17.281 1 52.25 218 GLU B C 1
ATOM 7268 O O . GLU B 1 218 ? 3.066 25.578 -17.047 1 52.25 218 GLU B O 1
ATOM 7273 N N . LYS B 1 219 ? 3.039 23.812 -18.547 1 52.62 219 LYS B N 1
ATOM 7274 C CA . LYS B 1 219 ? 3.08 24.781 -19.641 1 52.62 219 LYS B CA 1
ATOM 7275 C C . LYS B 1 219 ? 1.674 25.141 -20.109 1 52.62 219 LYS B C 1
ATOM 7277 O O . LYS B 1 219 ? 0.71 24.453 -19.797 1 52.62 219 LYS B O 1
ATOM 7282 N N . ASP B 1 220 ? 1.594 26.312 -20.594 1 52.97 220 ASP B N 1
ATOM 7283 C CA . ASP B 1 220 ? 0.46 26.969 -21.25 1 52.97 220 ASP B CA 1
ATOM 7284 C C . ASP B 1 220 ? -0.429 25.953 -21.953 1 52.97 220 ASP B C 1
ATOM 7286 O O . ASP B 1 220 ? 0.011 25.266 -22.891 1 52.97 220 ASP B O 1
ATOM 7290 N N . PRO B 1 221 ? -1.454 25.516 -21.062 1 56.78 221 PRO B N 1
ATOM 7291 C CA . PRO B 1 221 ? -2.361 24.656 -21.828 1 56.78 221 PRO B CA 1
ATOM 7292 C C . PRO B 1 221 ? -2.578 25.172 -23.266 1 56.78 221 PRO B C 1
ATOM 7294 O O . PRO B 1 221 ? -2.5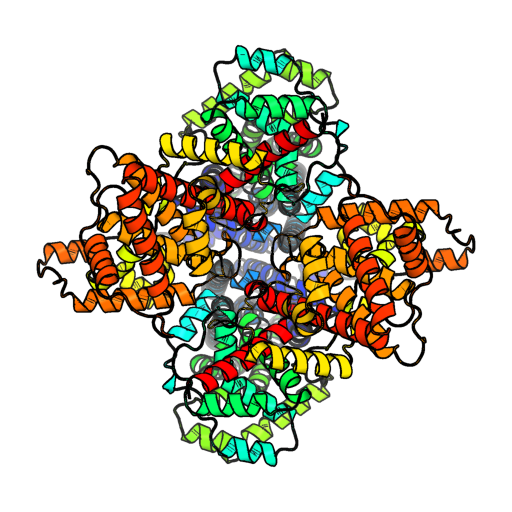61 26.375 -23.5 1 56.78 221 PRO B O 1
ATOM 7297 N N . GLU B 1 222 ? -2.398 24.391 -24.172 1 62.06 222 GLU B N 1
ATOM 7298 C CA . GLU B 1 222 ? -2.766 24.781 -25.531 1 62.06 222 GLU B CA 1
ATOM 7299 C C . GLU B 1 222 ? -4.102 25.516 -25.547 1 62.06 222 GLU B C 1
ATOM 7301 O O . GLU B 1 222 ? -4.941 25.312 -24.672 1 62.06 222 GLU B O 1
ATOM 7306 N N . HIS B 1 223 ? -4.133 26.453 -26.297 1 59.06 223 HIS B N 1
ATOM 7307 C CA . HIS B 1 223 ? -5.297 27.312 -26.438 1 59.06 223 HIS B CA 1
ATOM 7308 C C . HIS B 1 223 ? -6.59 26.5 -26.422 1 59.06 223 HIS B C 1
ATOM 7310 O O . HIS B 1 223 ? -7.555 26.875 -25.75 1 59.06 223 HIS B O 1
ATOM 7316 N N . ASN B 1 224 ? -6.523 25.375 -26.938 1 66.75 224 ASN B N 1
ATOM 7317 C CA . ASN B 1 224 ? -7.742 24.594 -27.031 1 66.75 224 ASN B CA 1
ATOM 7318 C C . ASN B 1 224 ? -8.094 23.953 -25.688 1 66.75 224 ASN B C 1
ATOM 7320 O O . ASN B 1 224 ? -9.273 23.844 -25.344 1 66.75 224 ASN B O 1
ATOM 7324 N N . THR B 1 225 ? -7.109 23.688 -24.953 1 73.19 225 THR B N 1
ATOM 7325 C CA . THR B 1 225 ? -7.355 23.109 -23.641 1 73.19 225 THR B CA 1
ATOM 7326 C C . THR B 1 225 ? -7.926 24.141 -22.672 1 73.19 225 THR B C 1
ATOM 7328 O O . THR B 1 225 ? -8.812 23.844 -21.875 1 73.19 225 THR B O 1
ATOM 7331 N N . LEU B 1 226 ? -7.473 25.328 -22.891 1 75.94 226 LEU B N 1
ATOM 7332 C CA . LEU B 1 226 ? -7.961 26.406 -22.047 1 75.94 226 LEU B CA 1
ATOM 7333 C C . LEU B 1 226 ? -9.422 26.719 -22.344 1 75.94 226 LEU B C 1
ATOM 7335 O O . LEU B 1 226 ? -10.211 26.969 -21.438 1 75.94 226 LEU B O 1
ATOM 7339 N N . GLU B 1 227 ? -9.742 26.641 -23.594 1 77 227 GLU B N 1
ATOM 7340 C CA . GLU B 1 227 ? -11.125 26.906 -23.984 1 77 227 GLU B CA 1
ATOM 7341 C C . GLU B 1 227 ? -12.062 25.828 -23.469 1 77 227 GLU B C 1
ATOM 7343 O O . GLU B 1 227 ? -13.188 26.125 -23.062 1 77 227 GLU B O 1
ATOM 7348 N N . MET B 1 228 ? -11.57 24.75 -23.453 1 79.81 228 MET B N 1
ATOM 7349 C CA . MET B 1 228 ? -12.398 23.641 -22.984 1 79.81 228 MET B CA 1
ATOM 7350 C C . MET B 1 228 ? -12.578 23.703 -21.469 1 79.81 228 MET B C 1
ATOM 7352 O O . MET B 1 228 ? -13.641 23.359 -20.953 1 79.81 228 MET B O 1
ATOM 7356 N N . LEU B 1 229 ? -11.586 24.141 -20.828 1 81.31 229 LEU B N 1
ATOM 7357 C CA . LEU B 1 229 ? -11.68 24.297 -19.391 1 81.31 229 LEU B CA 1
ATOM 7358 C C . LEU B 1 229 ? -12.672 25.391 -19.016 1 81.31 229 LEU B C 1
ATOM 7360 O O . LEU B 1 229 ? -13.453 25.234 -18.078 1 81.31 229 LEU B O 1
ATOM 7364 N N . LYS B 1 230 ? -12.656 26.359 -19.797 1 81.31 230 LYS B N 1
ATOM 7365 C CA . LYS B 1 230 ? -13.602 27.453 -19.594 1 81.31 230 LYS B CA 1
ATOM 7366 C C . LYS B 1 230 ? -15.031 27 -19.844 1 81.31 230 LYS B C 1
ATOM 7368 O O . LYS B 1 230 ? -15.945 27.359 -19.109 1 81.31 230 LYS B O 1
ATOM 7373 N N . ALA B 1 231 ? -15.109 26.172 -20.828 1 80.81 231 ALA B N 1
ATOM 7374 C CA . ALA B 1 231 ? -16.438 25.641 -21.156 1 80.81 231 ALA B CA 1
ATOM 7375 C C . ALA B 1 231 ? -16.953 24.734 -20.062 1 80.81 231 ALA B C 1
ATOM 7377 O O . ALA B 1 231 ? -18.141 24.703 -19.766 1 80.81 231 ALA B O 1
ATOM 7378 N N . LEU B 1 232 ? -16.109 24.094 -19.469 1 81.75 232 LEU B N 1
ATOM 7379 C CA . LEU B 1 232 ? -16.484 23.172 -18.406 1 81.75 232 LEU B CA 1
ATOM 7380 C C . LEU B 1 232 ? -16.953 23.922 -17.172 1 81.75 232 LEU B C 1
ATOM 7382 O O . LEU B 1 232 ? -17.875 23.484 -16.484 1 81.75 232 LEU B O 1
ATOM 7386 N N . ARG B 1 233 ? -16.328 24.906 -16.906 1 80.75 233 ARG B N 1
ATOM 7387 C CA . ARG B 1 233 ? -16.703 25.719 -15.742 1 80.75 233 ARG B CA 1
ATOM 7388 C C . ARG B 1 233 ? -18.094 26.312 -15.906 1 80.75 233 ARG B C 1
ATOM 7390 O O . ARG B 1 233 ? -18.828 26.5 -14.93 1 80.75 233 ARG B O 1
ATOM 7397 N N . LYS B 1 234 ? -18.391 26.578 -17.156 1 79.25 234 LYS B N 1
ATOM 7398 C CA . LYS B 1 234 ? -19.688 27.203 -17.438 1 79.25 234 LYS B CA 1
ATOM 7399 C C . LYS B 1 234 ? -20.797 26.156 -17.453 1 79.25 234 LYS B C 1
ATOM 7401 O O . LYS B 1 234 ? -21.984 26.5 -17.391 1 79.25 234 LYS B O 1
ATOM 7406 N N . GLU B 1 235 ? -20.328 24.984 -17.5 1 79.31 235 GLU B N 1
ATOM 7407 C CA . GLU B 1 235 ? -21.328 23.906 -17.484 1 79.31 235 GLU B CA 1
ATOM 7408 C C . GLU B 1 235 ? -22.031 23.828 -16.141 1 79.31 235 GLU B C 1
ATOM 7410 O O . GLU B 1 235 ? -21.484 24.266 -15.117 1 79.31 235 GLU B O 1
ATOM 7415 N N . ASP B 1 236 ? -23.203 23.344 -16.172 1 82.88 236 ASP B N 1
ATOM 7416 C CA . ASP B 1 236 ? -24 23.172 -14.969 1 82.88 236 ASP B CA 1
ATOM 7417 C C . ASP B 1 236 ? -23.422 22.062 -14.086 1 82.88 236 ASP B C 1
ATOM 7419 O O . ASP B 1 236 ? -22.547 21.312 -14.516 1 82.88 236 ASP B O 1
ATOM 7423 N N . SER B 1 237 ? -23.922 22.016 -12.867 1 89.44 237 SER B N 1
ATOM 7424 C CA . SER B 1 237 ? -23.484 21.047 -11.883 1 89.44 237 SER B CA 1
ATOM 7425 C C . SER B 1 237 ? -23.609 19.625 -12.414 1 89.44 237 SER B C 1
ATOM 7427 O O . SER B 1 237 ? -22.719 18.797 -12.234 1 89.44 237 SER B O 1
ATOM 7429 N N . LYS B 1 238 ? -24.609 19.359 -13.141 1 88.12 238 LYS B N 1
ATOM 7430 C CA . LYS B 1 238 ? -24.844 18.016 -13.68 1 88.12 238 LYS B CA 1
ATOM 7431 C C . LYS B 1 238 ? -23.781 17.641 -14.703 1 88.12 238 LYS B C 1
ATOM 7433 O O . LYS B 1 238 ? -23.312 16.5 -14.719 1 88.12 238 LYS B O 1
ATOM 7438 N N . GLY B 1 239 ? -23.438 18.578 -15.445 1 88.44 239 GLY B N 1
ATOM 7439 C CA . GLY B 1 239 ? -22.406 18.328 -16.453 1 88.44 239 GLY B CA 1
ATOM 7440 C C . GLY B 1 239 ? -21.047 18.078 -15.852 1 88.44 239 GLY B C 1
ATOM 7441 O O . GLY B 1 239 ? -20.312 17.188 -16.297 1 88.44 239 GLY B O 1
ATOM 7442 N N . MET B 1 240 ? -20.719 18.828 -14.867 1 91.62 240 MET B N 1
ATOM 7443 C CA . MET B 1 240 ? -19.406 18.672 -14.234 1 91.62 240 MET B CA 1
ATOM 7444 C C . MET B 1 240 ? -19.312 17.344 -13.5 1 91.62 240 MET B C 1
ATOM 7446 O O . MET B 1 240 ? -18.25 16.719 -13.477 1 91.62 240 MET B O 1
ATOM 7450 N N . TRP B 1 241 ? -20.422 16.953 -12.875 1 92.62 241 TRP B N 1
ATOM 7451 C CA . TRP B 1 241 ? -20.438 15.664 -12.188 1 92.62 241 TRP B CA 1
ATOM 7452 C C . TRP B 1 241 ? -20.266 14.516 -13.18 1 92.62 241 TRP B C 1
ATOM 7454 O O . TRP B 1 241 ? -19.453 13.609 -12.961 1 92.62 241 TRP B O 1
ATOM 7464 N N . ALA B 1 242 ? -20.953 14.602 -14.266 1 91.25 242 ALA B N 1
ATOM 7465 C CA . ALA B 1 242 ? -20.859 13.57 -15.297 1 91.25 242 ALA B CA 1
ATOM 7466 C C . ALA B 1 242 ? -19.438 13.508 -15.875 1 91.25 242 ALA B C 1
ATOM 7468 O O . ALA B 1 242 ? -18.891 12.43 -16.094 1 91.25 242 ALA B O 1
ATOM 7469 N N . PHE B 1 243 ? -18.953 14.641 -16.078 1 92 243 PHE B N 1
ATOM 7470 C CA . PHE B 1 243 ? -17.609 14.742 -16.625 1 92 243 PHE B CA 1
ATOM 7471 C C . PHE B 1 243 ? -16.594 14.117 -15.68 1 92 243 PHE B C 1
ATOM 7473 O O . PHE B 1 243 ? -15.734 13.336 -16.109 1 92 243 PHE B O 1
ATOM 7480 N N . SER B 1 244 ? -16.672 14.445 -14.43 1 93.25 244 SER B N 1
ATOM 7481 C CA . SER B 1 244 ? -15.734 13.922 -13.438 1 93.25 244 SER B CA 1
ATOM 7482 C C . SER B 1 244 ? -15.852 12.406 -13.312 1 93.25 244 SER B C 1
ATOM 7484 O O . SER B 1 244 ? -14.844 11.711 -13.156 1 93.25 244 SER B O 1
ATOM 7486 N N . GLU B 1 245 ? -17.047 11.922 -13.406 1 92.81 245 GLU B N 1
ATOM 7487 C CA . GLU B 1 245 ? -17.266 10.484 -13.344 1 92.81 245 GLU B CA 1
ATOM 7488 C C . GLU B 1 245 ? -16.656 9.773 -14.555 1 92.81 245 GLU B C 1
ATOM 7490 O O . GLU B 1 245 ? -16.109 8.68 -14.43 1 92.81 245 GLU B O 1
ATOM 7495 N N . MET B 1 246 ? -16.781 10.391 -15.664 1 92.81 246 MET B N 1
ATOM 7496 C CA . MET B 1 246 ? -16.219 9.812 -16.875 1 92.81 246 MET B CA 1
ATOM 7497 C C . MET B 1 246 ? -14.688 9.797 -16.812 1 92.81 246 MET B C 1
ATOM 7499 O O . MET B 1 246 ? -14.055 8.859 -17.281 1 92.81 246 MET B O 1
ATOM 7503 N N . GLN B 1 247 ? -14.125 10.82 -16.25 1 94.69 247 GLN B N 1
ATOM 7504 C CA . GLN B 1 247 ? -12.672 10.867 -16.078 1 94.69 247 GLN B CA 1
ATOM 7505 C C . GLN B 1 247 ? -12.18 9.719 -15.203 1 94.69 247 GLN B C 1
ATOM 7507 O O . GLN B 1 247 ? -11.172 9.078 -15.508 1 94.69 247 GLN B O 1
ATOM 7512 N N . LEU B 1 248 ? -12.914 9.445 -14.195 1 94.06 248 LEU B N 1
ATOM 7513 C CA . LEU B 1 248 ? -12.531 8.367 -13.281 1 94.06 248 LEU B CA 1
ATOM 7514 C C . LEU B 1 248 ? -12.703 7.008 -13.953 1 94.06 248 LEU B C 1
ATOM 7516 O O . LEU B 1 248 ? -11.938 6.078 -13.68 1 94.06 248 LEU B O 1
ATOM 7520 N N . SER B 1 249 ? -13.664 6.949 -14.805 1 92.94 249 SER B N 1
ATOM 7521 C CA . SER B 1 249 ? -13.844 5.715 -15.562 1 92.94 249 SER B CA 1
ATOM 7522 C C . SER B 1 249 ? -12.68 5.461 -16.5 1 92.94 249 SER B C 1
ATOM 7524 O O . SER B 1 249 ? -12.25 4.32 -16.672 1 92.94 249 SER B O 1
ATOM 7526 N N . LEU B 1 250 ? -12.266 6.469 -17.109 1 94.38 250 LEU B N 1
ATOM 7527 C CA . LEU B 1 250 ? -11.109 6.336 -17.984 1 94.38 250 LEU B CA 1
ATOM 7528 C C . LEU B 1 250 ? -9.859 5.98 -17.188 1 94.38 250 LEU B C 1
ATOM 7530 O O . LEU B 1 250 ? -9.023 5.203 -17.656 1 94.38 250 LEU B O 1
ATOM 7534 N N . LEU B 1 251 ? -9.758 6.578 -16.047 1 94.62 251 LEU B N 1
ATOM 7535 C CA . LEU B 1 251 ? -8.625 6.246 -15.195 1 94.62 251 LEU B CA 1
ATOM 7536 C C . LEU B 1 251 ? -8.672 4.781 -14.773 1 94.62 251 LEU B C 1
ATOM 7538 O O . LEU B 1 251 ? -7.633 4.117 -14.711 1 94.62 251 LEU B O 1
ATOM 7542 N N . TYR B 1 252 ? -9.844 4.281 -14.461 1 93.94 252 TYR B N 1
ATOM 7543 C CA . TYR B 1 252 ? -10.023 2.863 -14.172 1 93.94 252 TYR B CA 1
ATOM 7544 C C . TYR B 1 252 ? -9.516 2.002 -15.32 1 93.94 252 TYR B C 1
ATOM 7546 O O . TYR B 1 252 ? -8.852 0.987 -15.102 1 93.94 252 TYR B O 1
ATOM 7554 N N . ASP B 1 253 ? -9.758 2.41 -16.5 1 93.94 253 ASP B N 1
ATOM 7555 C CA . ASP B 1 253 ? -9.383 1.63 -17.672 1 93.94 253 ASP B CA 1
ATOM 7556 C C . ASP B 1 253 ? -7.867 1.528 -17.812 1 93.94 253 ASP B C 1
ATOM 7558 O O . ASP B 1 253 ? -7.34 0.478 -18.172 1 93.94 253 ASP B O 1
ATOM 7562 N N . ILE B 1 254 ? -7.262 2.523 -17.516 1 94 254 ILE B N 1
ATOM 7563 C CA . ILE B 1 254 ? -5.809 2.529 -17.672 1 94 254 ILE B CA 1
ATOM 7564 C C . ILE B 1 254 ? -5.172 1.704 -16.547 1 94 254 ILE B C 1
ATOM 7566 O O . ILE B 1 254 ? -4.148 1.047 -16.766 1 94 254 ILE B O 1
ATOM 7570 N N . LEU B 1 255 ? -5.777 1.657 -15.391 1 95.19 255 LEU B N 1
ATOM 7571 C CA . LEU B 1 255 ? -5.172 1.021 -14.227 1 95.19 255 LEU B CA 1
ATOM 7572 C C . LEU B 1 255 ? -5.5 -0.469 -14.188 1 95.19 255 LEU B C 1
ATOM 7574 O O . LEU B 1 255 ? -4.664 -1.283 -13.789 1 95.19 255 LEU B O 1
ATOM 7578 N N . TYR B 1 256 ? -6.727 -0.848 -14.633 1 94.75 256 TYR B N 1
ATOM 7579 C CA . TYR B 1 256 ? -7.176 -2.191 -14.289 1 94.75 256 TYR B CA 1
ATOM 7580 C C . TYR B 1 256 ? -7.555 -2.975 -15.539 1 94.75 256 TYR B C 1
ATOM 7582 O O . TYR B 1 256 ? -7.848 -4.172 -15.469 1 94.75 256 TYR B O 1
ATOM 7590 N N . THR B 1 257 ? -7.566 -2.342 -16.656 1 94.56 257 THR B N 1
ATOM 7591 C CA . THR B 1 257 ? -7.879 -3.035 -17.906 1 94.56 257 THR B CA 1
ATOM 7592 C C . THR B 1 257 ? -6.719 -2.928 -18.891 1 94.56 257 THR B C 1
ATOM 7594 O O . THR B 1 257 ? -5.676 -2.354 -18.562 1 94.56 257 THR B O 1
ATOM 7597 N N . LYS B 1 258 ? -6.906 -3.486 -20.109 1 94.56 258 LYS B N 1
ATOM 7598 C CA . LYS B 1 258 ? -5.875 -3.467 -21.141 1 94.56 258 LYS B CA 1
ATOM 7599 C C . LYS B 1 258 ? -6.102 -2.32 -22.125 1 94.56 258 LYS B C 1
ATOM 7601 O O . LYS B 1 258 ? -5.422 -2.232 -23.141 1 94.56 258 LYS B O 1
ATOM 7606 N N . ALA B 1 259 ? -6.953 -1.446 -21.891 1 92.62 259 ALA B N 1
ATOM 7607 C CA . ALA B 1 259 ? -7.395 -0.443 -22.859 1 92.62 259 ALA B CA 1
ATOM 7608 C C . ALA B 1 259 ? -6.23 0.438 -23.297 1 92.62 259 ALA B C 1
ATOM 7610 O O . ALA B 1 259 ? -6.113 0.777 -24.469 1 92.62 259 ALA B O 1
ATOM 7611 N N . ALA B 1 260 ? -5.348 0.746 -22.422 1 90.5 260 ALA B N 1
ATOM 7612 C CA . ALA B 1 260 ? -4.246 1.651 -22.734 1 90.5 260 ALA B CA 1
ATOM 7613 C C . ALA B 1 260 ? -3.281 1.018 -23.734 1 90.5 260 ALA B C 1
ATOM 7615 O O . ALA B 1 260 ? -2.6 1.723 -24.469 1 90.5 260 ALA B O 1
ATOM 7616 N N . VAL B 1 261 ? -3.248 -0.281 -23.781 1 93.19 261 VAL B N 1
ATOM 7617 C CA . VAL B 1 261 ? -2.283 -0.98 -24.625 1 93.19 261 VAL B CA 1
ATOM 7618 C C . VAL B 1 261 ? -2.951 -1.409 -25.922 1 93.19 261 VAL B C 1
ATOM 7620 O O . VAL B 1 261 ? -2.33 -1.366 -27 1 93.19 261 VAL B O 1
ATOM 7623 N N . ILE B 1 262 ? -4.176 -1.722 -25.875 1 94.06 262 ILE B N 1
ATOM 7624 C CA . ILE B 1 262 ? -4.891 -2.254 -27.031 1 94.06 262 ILE B CA 1
ATOM 7625 C C . ILE B 1 262 ? -5.156 -1.135 -28.031 1 94.06 262 ILE B C 1
ATOM 7627 O O . ILE B 1 262 ? -5.09 -1.353 -29.25 1 94.06 262 ILE B O 1
ATOM 7631 N N . HIS B 1 263 ? -5.414 0.021 -27.531 1 93.06 263 HIS B N 1
ATOM 7632 C CA . HIS B 1 263 ? -5.805 1.103 -28.422 1 93.06 263 HIS B CA 1
ATOM 7633 C C . HIS B 1 263 ? -4.594 1.916 -28.875 1 93.06 263 HIS B C 1
ATOM 7635 O O . HIS B 1 263 ? -4.59 3.145 -28.766 1 93.06 263 HIS B O 1
ATOM 7641 N N . THR B 1 264 ? -3.631 1.305 -29.203 1 91.31 264 THR B N 1
ATOM 7642 C CA . THR B 1 264 ? -2.428 1.825 -29.844 1 91.31 264 THR B CA 1
ATOM 7643 C C . THR B 1 264 ? -2.184 1.13 -31.172 1 91.31 264 THR B C 1
ATOM 7645 O O . THR B 1 264 ? -2.883 0.176 -31.531 1 91.31 264 THR B O 1
ATOM 7648 N N . TRP B 1 265 ? -1.302 1.558 -31.953 1 90.38 265 TRP B N 1
ATOM 7649 C CA . TRP B 1 265 ? -1.016 0.98 -33.25 1 90.38 265 TRP B CA 1
ATOM 7650 C C . TRP B 1 265 ? -0.575 -0.474 -33.125 1 90.38 265 TRP B C 1
ATOM 7652 O O . TRP B 1 265 ? -1.13 -1.358 -33.781 1 90.38 265 TRP B O 1
ATOM 7662 N N . PRO B 1 266 ? 0.384 -0.695 -32.188 1 91.69 266 PRO B N 1
ATOM 7663 C CA . PRO B 1 266 ? 0.746 -2.105 -32.031 1 91.69 266 PRO B CA 1
ATOM 7664 C C . PRO B 1 266 ? -0.407 -2.953 -31.484 1 91.69 266 PRO B C 1
ATOM 7666 O O . PRO B 1 266 ? -0.537 -4.125 -31.859 1 91.69 266 PRO B O 1
ATOM 7669 N N . GLY B 1 267 ? -1.2 -2.344 -30.734 1 92.31 267 GLY B N 1
ATOM 7670 C CA . GLY B 1 267 ? -2.34 -3.066 -30.188 1 92.31 267 GLY B CA 1
ATOM 7671 C C . GLY B 1 267 ? -3.34 -3.486 -31.25 1 92.31 267 GLY B C 1
ATOM 7672 O O . GLY B 1 267 ? -3.799 -4.629 -31.25 1 92.31 267 GLY B O 1
ATOM 7673 N N . TYR B 1 268 ? -3.619 -2.643 -32.156 1 91.19 268 TYR B N 1
ATOM 7674 C CA . TYR B 1 268 ? -4.547 -2.965 -33.219 1 91.19 268 TYR B CA 1
ATOM 7675 C C . TYR B 1 268 ? -3.934 -3.969 -34.188 1 91.19 268 TYR B C 1
ATOM 7677 O O . TYR B 1 268 ? -4.633 -4.828 -34.75 1 91.19 268 TYR B O 1
ATOM 7685 N N . PHE B 1 269 ? -2.682 -3.852 -34.406 1 92.06 269 PHE B N 1
ATOM 7686 C CA . PHE B 1 269 ? -2.004 -4.816 -35.25 1 92.06 269 PHE B CA 1
ATOM 7687 C C . PHE B 1 269 ? -2.082 -6.219 -34.656 1 92.06 269 PHE B C 1
ATOM 7689 O O . PHE B 1 269 ? -2.369 -7.184 -35.375 1 92.06 269 PHE B O 1
ATOM 7696 N N . ILE B 1 270 ? -1.835 -6.297 -33.406 1 93.5 270 ILE B N 1
ATOM 7697 C CA . ILE B 1 270 ? -1.883 -7.59 -32.75 1 93.5 270 ILE B CA 1
ATOM 7698 C C . ILE B 1 270 ? -3.309 -8.141 -32.781 1 93.5 270 ILE B C 1
ATOM 7700 O O . ILE B 1 270 ? -3.516 -9.336 -32.969 1 93.5 270 ILE B O 1
ATOM 7704 N N . ARG B 1 271 ? -4.188 -7.227 -32.625 1 93.19 271 ARG B N 1
ATOM 7705 C CA . ARG B 1 271 ? -5.582 -7.656 -32.625 1 93.19 271 ARG B CA 1
ATOM 7706 C C . ARG B 1 271 ? -5.988 -8.203 -34 1 93.19 271 ARG B C 1
ATOM 7708 O O . ARG B 1 271 ? -6.652 -9.234 -34.062 1 93.19 271 ARG B O 1
ATOM 7715 N N . LEU B 1 272 ? -5.613 -7.574 -35.031 1 91.81 272 LEU B N 1
ATOM 7716 C CA . LEU B 1 272 ? -5.926 -8.031 -36.375 1 91.81 272 LEU B CA 1
ATOM 7717 C C . LEU B 1 272 ? -5.18 -9.328 -36.688 1 91.81 272 LEU B C 1
ATOM 7719 O O . LEU B 1 272 ? -5.77 -10.273 -37.219 1 91.81 272 LEU B O 1
ATOM 7723 N N . ALA B 1 273 ? -3.945 -9.273 -36.344 1 94.44 273 ALA B N 1
ATOM 7724 C CA . ALA B 1 273 ? -3.125 -10.461 -36.594 1 94.44 273 ALA B CA 1
ATOM 7725 C C . ALA B 1 273 ? -3.641 -11.656 -35.812 1 94.44 273 ALA B C 1
ATOM 7727 O O . ALA B 1 273 ? -3.652 -12.781 -36.312 1 94.44 273 ALA B O 1
ATOM 7728 N N . SER B 1 274 ? -4.035 -11.445 -34.594 1 95.25 274 SER B N 1
ATOM 7729 C CA . SER B 1 274 ? -4.527 -12.531 -33.75 1 95.25 274 SER B CA 1
ATOM 7730 C C . SER B 1 274 ? -5.84 -13.094 -34.281 1 95.25 274 SER B C 1
ATOM 7732 O O . SER B 1 274 ? -6.047 -14.305 -34.281 1 95.25 274 SER B O 1
ATOM 7734 N N . SER B 1 275 ? -6.691 -12.242 -34.781 1 94.31 275 SER B N 1
ATOM 7735 C CA . SER B 1 275 ? -7.969 -12.703 -35.312 1 94.31 275 SER B CA 1
ATOM 7736 C C . SER B 1 275 ? -7.766 -13.539 -36.594 1 94.31 275 SER B C 1
ATOM 7738 O O . SER B 1 275 ? -8.383 -14.594 -36.75 1 94.31 275 SER B O 1
ATOM 7740 N N . VAL B 1 276 ? -6.906 -13.109 -37.375 1 95.75 276 VAL B N 1
ATOM 7741 C CA . VAL B 1 276 ? -6.629 -13.836 -38.625 1 95.75 276 VAL B CA 1
ATOM 7742 C C . VAL B 1 276 ? -5.914 -15.148 -38.281 1 95.75 276 VAL B C 1
ATOM 7744 O O . VAL B 1 276 ? -6.207 -16.188 -38.875 1 95.75 276 VAL B O 1
ATOM 7747 N N . ALA B 1 277 ? -5.023 -15.07 -37.344 1 97.31 277 ALA B N 1
ATOM 7748 C CA . ALA B 1 277 ? -4.258 -16.266 -36.969 1 97.31 277 ALA B CA 1
ATOM 7749 C C . ALA B 1 277 ? -5.164 -17.328 -36.375 1 97.31 277 ALA B C 1
ATOM 7751 O O . ALA B 1 277 ? -4.992 -18.516 -36.625 1 97.31 277 ALA B O 1
ATOM 7752 N N . ILE B 1 278 ? -6.102 -16.938 -35.594 1 97 278 ILE B N 1
ATOM 7753 C CA . ILE B 1 278 ? -7.008 -17.891 -34.969 1 97 278 ILE B CA 1
ATOM 7754 C C . ILE B 1 278 ? -7.914 -18.516 -36.031 1 97 278 ILE B C 1
ATOM 7756 O O . ILE B 1 278 ? -8.156 -19.734 -36 1 97 278 ILE B O 1
ATOM 7760 N N . ALA B 1 279 ? -8.383 -17.719 -36.969 1 96.12 279 ALA B N 1
ATOM 7761 C CA . ALA B 1 279 ? -9.203 -18.25 -38.062 1 96.12 279 ALA B CA 1
ATOM 7762 C C . ALA B 1 279 ? -8.406 -19.219 -38.938 1 96.12 279 ALA B C 1
ATOM 7764 O O . ALA B 1 279 ? -8.906 -20.281 -39.312 1 96.12 279 ALA B O 1
ATOM 7765 N N . ALA B 1 280 ? -7.207 -18.828 -39.188 1 97.06 280 ALA B N 1
ATOM 7766 C CA . ALA B 1 280 ? -6.336 -19.688 -39.969 1 97.06 280 ALA B CA 1
ATOM 7767 C C . ALA B 1 280 ? -6.055 -21 -39.25 1 97.06 280 ALA B C 1
ATOM 7769 O O . ALA B 1 280 ? -6.031 -22.062 -39.844 1 97.06 280 ALA B O 1
ATOM 7770 N N . SER B 1 281 ? -5.797 -20.906 -37.938 1 96.81 281 SER B N 1
ATOM 7771 C CA . SER B 1 281 ? -5.547 -22.094 -37.125 1 96.81 281 SER B CA 1
ATOM 7772 C C . SER B 1 281 ? -6.762 -23.016 -37.125 1 96.81 281 SER B C 1
ATOM 7774 O O . SER B 1 281 ? -6.617 -24.25 -37.156 1 96.81 281 SER B O 1
ATOM 7776 N N . PHE B 1 282 ? -7.934 -22.453 -37.062 1 95.75 282 PHE B N 1
ATOM 7777 C CA . PHE B 1 282 ? -9.164 -23.234 -37.125 1 95.75 282 PHE B CA 1
ATOM 7778 C C . PHE B 1 282 ? -9.297 -23.969 -38.438 1 95.75 282 PHE B C 1
ATOM 7780 O O . PHE B 1 282 ? -9.617 -25.172 -38.469 1 95.75 282 PHE B O 1
ATOM 7787 N N . LEU B 1 283 ? -8.953 -23.359 -39.562 1 95.19 283 LEU B N 1
ATOM 7788 C CA . LEU B 1 283 ? -9.039 -23.969 -40.906 1 95.19 283 LEU B CA 1
ATOM 7789 C C . LEU B 1 283 ? -7.961 -25.031 -41.094 1 95.19 283 LEU B C 1
ATOM 7791 O O . LEU B 1 283 ? -8.227 -26.094 -41.625 1 95.19 283 LEU B O 1
ATOM 7795 N N . LEU B 1 284 ? -6.793 -24.688 -40.625 1 95.38 284 LEU B N 1
ATOM 7796 C CA . LEU B 1 284 ? -5.695 -25.641 -40.75 1 95.38 284 LEU B CA 1
ATOM 7797 C C . LEU B 1 284 ? -6 -26.906 -39.938 1 95.38 284 LEU B C 1
ATOM 7799 O O . LEU B 1 284 ? -5.699 -28.016 -40.406 1 95.38 284 LEU B O 1
ATOM 7803 N N . PHE B 1 285 ? -6.578 -26.781 -38.75 1 93.94 285 PHE B N 1
ATOM 7804 C CA . PHE B 1 285 ? -6.941 -27.953 -37.969 1 93.94 285 PHE B CA 1
ATOM 7805 C C . PHE B 1 285 ? -8.047 -28.75 -38.625 1 93.94 285 PHE B C 1
ATOM 7807 O O . PHE B 1 285 ? -8.031 -29.984 -38.594 1 93.94 285 PHE B O 1
ATOM 7814 N N . HIS B 1 286 ? -8.953 -28.047 -39.281 1 91.88 286 HIS B N 1
ATOM 7815 C CA . HIS B 1 286 ? -10.047 -28.734 -39.969 1 91.88 286 HIS B CA 1
ATOM 7816 C C . HIS B 1 286 ? -9.523 -29.578 -41.125 1 91.88 286 HIS B C 1
ATOM 7818 O O . HIS B 1 286 ? -10.07 -30.656 -41.406 1 91.88 286 HIS B O 1
ATOM 7824 N N . PHE B 1 287 ? -8.453 -29.156 -41.688 1 89.81 287 PHE B N 1
ATOM 7825 C CA . PHE B 1 287 ? -7.902 -29.875 -42.812 1 89.81 287 PHE B CA 1
ATOM 7826 C C . PHE B 1 287 ? -6.855 -30.891 -42.375 1 89.81 287 PHE B C 1
ATOM 7828 O O . PHE B 1 287 ? -6.367 -31.688 -43.188 1 89.81 287 PHE B O 1
ATOM 7835 N N . SER B 1 288 ? -6.492 -30.75 -41.156 1 84.81 288 SER B N 1
ATOM 7836 C CA . SER B 1 288 ? -5.504 -31.688 -40.656 1 84.81 288 SER B CA 1
ATOM 7837 C C . SER B 1 288 ? -6.113 -33.094 -40.469 1 84.81 288 SER B C 1
ATOM 7839 O O . SER B 1 288 ? -7.332 -33.219 -40.375 1 84.81 288 SER B O 1
ATOM 7841 N N . GLY B 1 289 ? -5.25 -34.062 -40.594 1 68.88 289 GLY B N 1
ATOM 7842 C CA . GLY B 1 289 ? -5.684 -35.438 -40.438 1 68.88 289 GLY B CA 1
ATOM 7843 C C . GLY B 1 289 ? -6.23 -35.75 -39.062 1 68.88 289 GLY B C 1
ATOM 7844 O O . GLY B 1 289 ? -5.59 -35.469 -38.062 1 68.88 289 GLY B O 1
ATOM 7845 N N . LYS B 1 290 ? -7.656 -35.719 -39 1 64.88 290 LYS B N 1
ATOM 7846 C CA . LYS B 1 290 ? -8.391 -35.875 -37.719 1 64.88 290 LYS B CA 1
ATOM 7847 C C . LYS B 1 290 ? -7.992 -37.156 -37 1 64.88 290 LYS B C 1
ATOM 7849 O O . LYS B 1 290 ? -7.805 -38.188 -37.656 1 64.88 290 LYS B O 1
ATOM 7854 N N . ASP B 1 291 ? -7.398 -37.031 -35.844 1 67 291 ASP B N 1
ATOM 7855 C CA . ASP B 1 291 ? -6.977 -38.094 -34.938 1 67 291 ASP B CA 1
ATOM 7856 C C . ASP B 1 291 ? -8.156 -39 -34.531 1 67 291 ASP B C 1
ATOM 7858 O O . ASP B 1 291 ? -9.312 -38.562 -34.625 1 67 291 ASP B O 1
ATOM 7862 N N . ASP B 1 292 ? -7.867 -40.219 -34.281 1 68.06 292 ASP B N 1
ATOM 7863 C CA . ASP B 1 292 ? -8.797 -41.312 -33.969 1 68.06 292 ASP B CA 1
ATOM 7864 C C . ASP B 1 292 ? -9.516 -41.031 -32.656 1 68.06 292 ASP B C 1
ATOM 7866 O O . ASP B 1 292 ? -10.578 -41.594 -32.375 1 68.06 292 ASP B O 1
ATOM 7870 N N . HIS B 1 293 ? -9.055 -40.188 -31.859 1 83.81 293 HIS B N 1
ATOM 7871 C CA . HIS B 1 293 ? -9.727 -39.938 -30.594 1 83.81 293 HIS B CA 1
ATOM 7872 C C . HIS B 1 293 ? -10.766 -38.844 -30.719 1 83.81 293 HIS B C 1
ATOM 7874 O O . HIS B 1 293 ? -10.422 -37.656 -30.672 1 83.81 293 HIS B O 1
ATOM 7880 N N . LYS B 1 294 ? -12 -39.125 -30.734 1 86.81 294 LYS B N 1
ATOM 7881 C CA . LYS B 1 294 ? -13.117 -38.219 -30.984 1 86.81 294 LYS B CA 1
ATOM 7882 C C . LYS B 1 294 ? -13.258 -37.188 -29.875 1 86.81 294 LYS B C 1
ATOM 7884 O O . LYS B 1 294 ? -13.609 -36.031 -30.141 1 86.81 294 LYS B O 1
ATOM 7889 N N . VAL B 1 295 ? -13.023 -37.531 -28.641 1 88.25 295 VAL B N 1
ATOM 7890 C CA . VAL B 1 295 ? -13.156 -36.594 -27.516 1 88.25 295 VAL B CA 1
ATOM 7891 C C . VAL B 1 295 ? -12.125 -35.5 -27.656 1 88.25 295 VAL B C 1
ATOM 7893 O O . VAL B 1 295 ? -12.438 -34.312 -27.453 1 88.25 295 VAL B O 1
ATOM 7896 N N . ASP B 1 296 ? -10.906 -35.875 -28.016 1 91.12 296 ASP B N 1
ATOM 7897 C CA . ASP B 1 296 ? -9.844 -34.906 -28.172 1 91.12 296 ASP B CA 1
ATOM 7898 C C . ASP B 1 296 ? -10.133 -33.938 -29.344 1 91.12 296 ASP B C 1
ATOM 7900 O O . ASP B 1 296 ? -9.828 -32.75 -29.266 1 91.12 296 ASP B O 1
ATOM 7904 N N . VAL B 1 297 ? -10.734 -34.5 -30.359 1 93.12 297 VAL B N 1
ATOM 7905 C CA . VAL B 1 297 ? -11.102 -33.688 -31.5 1 93.12 297 VAL B CA 1
ATOM 7906 C C . VAL B 1 297 ? -12.211 -32.719 -31.109 1 93.12 297 VAL B C 1
ATOM 7908 O O . VAL B 1 297 ? -12.156 -31.531 -31.469 1 93.12 297 VAL B O 1
ATOM 7911 N N . GLY B 1 298 ? -13.188 -33.188 -30.344 1 92.94 298 GLY B N 1
ATOM 7912 C CA . GLY B 1 298 ? -14.258 -32.312 -29.875 1 92.94 298 GLY B CA 1
ATOM 7913 C C . GLY B 1 298 ? -13.766 -31.203 -28.969 1 92.94 298 GLY B C 1
ATOM 7914 O O . GLY B 1 298 ? -14.203 -30.062 -29.109 1 92.94 298 GLY B O 1
ATOM 7915 N N . VAL B 1 299 ? -12.875 -31.547 -28.047 1 94 299 VAL B N 1
ATOM 7916 C CA . VAL B 1 299 ? -12.32 -30.562 -27.141 1 94 299 VAL B CA 1
ATOM 7917 C C . VAL B 1 299 ? -11.523 -29.516 -27.922 1 94 299 VAL B C 1
ATOM 7919 O O . VAL B 1 299 ? -11.617 -28.328 -27.641 1 94 299 VAL B O 1
ATOM 7922 N N . THR B 1 300 ? -10.758 -29.953 -28.906 1 94.31 300 THR B N 1
ATOM 7923 C CA . THR B 1 300 ? -9.961 -29.031 -29.703 1 94.31 300 THR B CA 1
ATOM 7924 C C . THR B 1 300 ? -10.859 -28.078 -30.484 1 94.31 300 THR B C 1
ATOM 7926 O O . THR B 1 300 ? -10.594 -26.875 -30.547 1 94.31 300 THR B O 1
ATOM 7929 N N . TYR B 1 301 ? -11.938 -28.625 -31.062 1 95 301 TYR B N 1
ATOM 7930 C CA . TYR B 1 301 ? -12.875 -27.766 -31.766 1 95 301 TYR B CA 1
ATOM 7931 C C . TYR B 1 301 ? -13.531 -26.766 -30.812 1 95 301 TYR B C 1
ATOM 7933 O O . TYR B 1 301 ? -13.758 -25.609 -31.172 1 95 301 TYR B O 1
ATOM 7941 N N . THR B 1 302 ? -13.836 -27.188 -29.609 1 96.06 302 THR B N 1
ATOM 7942 C CA . THR B 1 302 ? -14.438 -26.297 -28.625 1 96.06 302 THR B CA 1
ATOM 7943 C C . THR B 1 302 ? -13.461 -25.188 -28.234 1 96.06 302 THR B C 1
ATOM 7945 O O . THR B 1 302 ? -13.852 -24.031 -28.094 1 96.06 302 THR B O 1
ATOM 7948 N N . LEU B 1 303 ? -12.242 -25.547 -28.047 1 96.62 303 LEU B N 1
ATOM 7949 C CA . LEU B 1 303 ? -11.234 -24.578 -27.672 1 96.62 303 LEU B CA 1
ATOM 7950 C C . LEU B 1 303 ? -11 -23.578 -28.812 1 96.62 303 LEU B C 1
ATOM 7952 O O . LEU B 1 303 ? -10.914 -22.359 -28.562 1 96.62 303 LEU B O 1
ATOM 7956 N N . LEU B 1 304 ? -10.93 -24.078 -30.016 1 96.25 304 LEU B N 1
ATOM 7957 C CA . LEU B 1 304 ? -10.711 -23.203 -31.172 1 96.25 304 LEU B CA 1
ATOM 7958 C C . LEU B 1 304 ? -11.922 -22.328 -31.422 1 96.25 304 LEU B C 1
ATOM 7960 O O . LEU B 1 304 ? -11.781 -21.125 -31.688 1 96.25 304 LEU B O 1
ATOM 7964 N N . ALA B 1 305 ? -13.078 -22.875 -31.281 1 95.25 305 ALA B N 1
ATOM 7965 C CA . ALA B 1 305 ? -14.297 -22.078 -31.422 1 95.25 305 ALA B CA 1
ATOM 7966 C C . ALA B 1 305 ? -14.406 -21.031 -30.328 1 95.25 305 ALA B C 1
ATOM 7968 O O . ALA B 1 305 ? -14.812 -19.906 -30.578 1 95.25 305 ALA B O 1
ATOM 7969 N N . GLY B 1 306 ? -14.117 -21.469 -29.109 1 94.19 306 GLY B N 1
ATOM 7970 C CA . GLY B 1 306 ? -14.102 -20.516 -28.016 1 94.19 306 GLY B CA 1
ATOM 7971 C C . GLY B 1 306 ? -13.125 -19.391 -28.219 1 94.19 306 GLY B C 1
ATOM 7972 O O . GLY B 1 306 ? -13.453 -18.219 -27.969 1 94.19 306 GLY B O 1
ATOM 7973 N N . ALA B 1 307 ? -11.961 -19.734 -28.656 1 95.19 307 ALA B N 1
ATOM 7974 C CA . ALA B 1 307 ? -10.945 -18.719 -28.938 1 95.19 307 ALA B CA 1
ATOM 7975 C C . ALA B 1 307 ? -11.422 -17.766 -30.031 1 95.19 307 ALA B C 1
ATOM 7977 O O . ALA B 1 307 ? -11.25 -16.547 -29.906 1 95.19 307 ALA B O 1
ATOM 7978 N N . PHE B 1 308 ? -12.016 -18.266 -31.047 1 94 308 PHE B N 1
ATOM 7979 C CA . PHE B 1 308 ? -12.484 -17.469 -32.156 1 94 308 PHE B CA 1
ATOM 7980 C C . PHE B 1 308 ? -13.617 -16.547 -31.719 1 94 308 PHE B C 1
ATOM 7982 O O . PHE B 1 308 ? -13.609 -15.352 -32.062 1 94 308 PHE B O 1
ATOM 7989 N N . LEU B 1 309 ? -14.516 -17.016 -30.938 1 91.69 309 LEU B N 1
ATOM 7990 C CA . LEU B 1 309 ? -15.641 -16.219 -30.484 1 91.69 309 LEU B CA 1
ATOM 7991 C C . LEU B 1 309 ? -15.172 -15.109 -29.547 1 91.69 309 LEU B C 1
ATOM 7993 O O . LEU B 1 309 ? -15.656 -13.984 -29.625 1 91.69 309 LEU B O 1
ATOM 7997 N N . MET B 1 310 ? -14.258 -15.484 -28.734 1 91.12 310 MET B N 1
ATOM 7998 C CA . MET B 1 310 ? -13.734 -14.492 -27.797 1 91.12 310 MET B CA 1
ATOM 7999 C C . MET B 1 310 ? -12.977 -13.398 -28.547 1 91.12 310 MET B C 1
ATOM 8001 O O . MET B 1 310 ? -13.055 -12.219 -28.172 1 91.12 310 MET B O 1
ATOM 8005 N N . GLU B 1 311 ? -12.297 -13.734 -29.5 1 91.56 311 GLU B N 1
ATOM 8006 C CA . GLU B 1 311 ? -11.539 -12.766 -30.281 1 91.56 311 GLU B CA 1
ATOM 8007 C C . GLU B 1 311 ? -12.469 -11.859 -31.094 1 91.56 311 GLU B C 1
ATOM 8009 O O . GLU B 1 311 ? -12.211 -10.664 -31.219 1 91.56 311 GLU B O 1
ATOM 8014 N N . VAL B 1 312 ? -13.477 -12.391 -31.594 1 87.88 312 VAL B N 1
ATOM 8015 C CA . VAL B 1 312 ? -14.438 -11.602 -32.344 1 87.88 312 VAL B CA 1
ATOM 8016 C C . VAL B 1 312 ? -15.156 -10.625 -31.422 1 87.88 312 VAL B C 1
ATOM 8018 O O . VAL B 1 312 ? -15.344 -9.453 -31.766 1 87.88 312 VAL B O 1
ATOM 8021 N N . ALA B 1 313 ? -15.43 -11.133 -30.266 1 84.75 313 ALA B N 1
ATOM 8022 C CA . ALA B 1 313 ? -16.062 -10.258 -29.281 1 84.75 313 ALA B CA 1
ATOM 8023 C C . ALA B 1 313 ? -15.125 -9.133 -28.859 1 84.75 313 ALA B C 1
ATOM 8025 O O . ALA B 1 313 ? -15.547 -7.984 -28.703 1 84.75 313 ALA B O 1
ATOM 8026 N N . SER B 1 314 ? -13.961 -9.516 -28.641 1 88.62 314 SER B N 1
ATOM 8027 C CA . SER B 1 314 ? -12.969 -8.523 -28.25 1 88.62 314 SER B CA 1
ATOM 8028 C C . SER B 1 314 ? -12.734 -7.504 -29.375 1 88.62 314 SER B C 1
ATOM 8030 O O . SER B 1 314 ? -12.539 -6.316 -29.094 1 88.62 314 SER B O 1
ATOM 8032 N N . LEU B 1 315 ? -12.781 -7.91 -30.562 1 88.44 315 LEU B N 1
ATOM 8033 C CA . LEU B 1 315 ? -12.602 -7.023 -31.719 1 88.44 315 LEU B CA 1
ATOM 8034 C C . LEU B 1 315 ? -13.773 -6.059 -31.844 1 88.44 315 LEU B C 1
ATOM 8036 O O . LEU B 1 315 ? -13.57 -4.859 -32.062 1 88.44 315 LEU B O 1
ATOM 8040 N N . LEU B 1 316 ? -14.883 -6.562 -31.672 1 84.31 316 LEU B N 1
ATOM 8041 C CA . LEU B 1 316 ? -16.078 -5.719 -31.75 1 84.31 316 LEU B CA 1
ATOM 8042 C C . LEU B 1 316 ? -16.109 -4.707 -30.625 1 84.31 316 LEU B C 1
ATOM 8044 O O . LEU B 1 316 ? -16.438 -3.537 -30.828 1 84.31 316 LEU B O 1
ATOM 8048 N N . ASN B 1 317 ? -15.695 -5.16 -29.484 1 84.38 317 ASN B N 1
ATOM 8049 C CA . ASN B 1 317 ? -15.641 -4.262 -28.328 1 84.38 317 ASN B CA 1
ATOM 8050 C C . ASN B 1 317 ? -14.578 -3.186 -28.5 1 84.38 317 ASN B C 1
ATOM 8052 O O . ASN B 1 317 ? -14.766 -2.043 -28.078 1 84.38 317 ASN B O 1
ATOM 8056 N N . SER B 1 318 ? -13.539 -3.564 -29.031 1 88.88 318 SER B N 1
ATOM 8057 C CA . SER B 1 318 ? -12.453 -2.609 -29.234 1 88.88 318 SER B CA 1
ATOM 8058 C C . SER B 1 318 ? -12.82 -1.568 -30.281 1 88.88 318 SER B C 1
ATOM 8060 O O . SER B 1 318 ? -12.531 -0.383 -30.125 1 88.88 318 SER B O 1
ATOM 8062 N N . LEU B 1 319 ? -13.523 -1.994 -31.297 1 86.62 319 LEU B N 1
ATOM 8063 C CA . LEU B 1 319 ? -13.883 -1.082 -32.375 1 86.62 319 LEU B CA 1
ATOM 8064 C C . LEU B 1 319 ? -15 -0.135 -31.938 1 86.62 319 LEU B C 1
ATOM 8066 O O . LEU B 1 319 ? -15.062 1.006 -32.406 1 86.62 319 LEU B O 1
ATOM 8070 N N . GLY B 1 320 ? -15.805 -0.577 -31.047 1 85.56 320 GLY B N 1
ATOM 8071 C CA . GLY B 1 320 ? -16.906 0.25 -30.578 1 85.56 320 GLY B CA 1
ATOM 8072 C C . GLY B 1 320 ? -16.594 0.979 -29.281 1 85.56 320 GLY B C 1
ATOM 8073 O O . GLY B 1 320 ? -17.453 1.632 -28.703 1 85.56 320 GLY B O 1
ATOM 8074 N N . SER B 1 321 ? -15.445 0.869 -28.844 1 87.56 321 SER B N 1
ATOM 8075 C CA . SER B 1 321 ? -15.062 1.484 -27.578 1 87.56 321 SER B CA 1
ATOM 8076 C C . SER B 1 321 ? -14.812 2.98 -27.734 1 87.56 321 SER B C 1
ATOM 8078 O O . SER B 1 321 ? -14.508 3.445 -28.844 1 87.56 321 SER B O 1
ATOM 8080 N N . SER B 1 322 ? -14.961 3.709 -26.719 1 88.19 322 SER B N 1
ATOM 8081 C CA . SER B 1 322 ? -14.695 5.145 -26.75 1 88.19 322 SER B CA 1
ATOM 8082 C C . SER B 1 322 ? -13.211 5.426 -26.922 1 88.19 322 SER B C 1
ATOM 8084 O O . SER B 1 322 ? -12.828 6.484 -27.422 1 88.19 322 SER B O 1
ATOM 8086 N N . TRP B 1 323 ? -12.406 4.473 -26.609 1 91.31 323 TRP B N 1
ATOM 8087 C CA . TRP B 1 323 ? -10.961 4.633 -26.734 1 91.31 323 TRP B CA 1
ATOM 8088 C C . TRP B 1 323 ? -10.547 4.625 -28.203 1 91.31 323 TRP B C 1
ATOM 8090 O O . TRP B 1 323 ? -9.523 5.203 -28.562 1 91.31 323 TRP B O 1
ATOM 8100 N N . THR B 1 324 ? -11.297 3.988 -28.984 1 90.69 324 THR B N 1
ATOM 8101 C CA . THR B 1 324 ? -11.023 3.988 -30.422 1 90.69 324 THR B CA 1
ATOM 8102 C C . THR B 1 324 ? -11.242 5.379 -31.016 1 90.69 324 THR B C 1
ATOM 8104 O O . THR B 1 324 ? -10.516 5.789 -31.922 1 90.69 324 THR B O 1
ATOM 8107 N N . TYR B 1 325 ? -12.25 6.008 -30.484 1 87.06 325 TYR B N 1
ATOM 8108 C CA . TYR B 1 325 ? -12.469 7.387 -30.906 1 87.06 325 TYR B CA 1
ATOM 8109 C C . TYR B 1 325 ? -11.234 8.242 -30.641 1 87.06 325 TYR B C 1
ATOM 8111 O O . TYR B 1 325 ? -10.797 8.992 -31.516 1 87.06 325 TYR B O 1
ATOM 8119 N N . ALA B 1 326 ? -10.742 8.148 -29.438 1 86.88 326 ALA B N 1
ATOM 8120 C CA . ALA B 1 326 ? -9.562 8.922 -29.047 1 86.88 326 ALA B CA 1
ATOM 8121 C C . ALA B 1 326 ? -8.367 8.57 -29.938 1 86.88 326 ALA B C 1
ATOM 8123 O O . ALA B 1 326 ? -7.59 9.445 -30.312 1 86.88 326 ALA B O 1
ATOM 8124 N N . PHE B 1 327 ? -8.281 7.344 -30.312 1 88.62 327 PHE B N 1
ATOM 8125 C CA . PHE B 1 327 ? -7.199 6.883 -31.172 1 88.62 327 PHE B CA 1
ATOM 8126 C C . PHE B 1 327 ? -7.34 7.449 -32.562 1 88.62 327 PHE B C 1
ATOM 8128 O O . PHE B 1 327 ? -6.359 7.895 -33.188 1 88.62 327 PHE B O 1
ATOM 8135 N N . LEU B 1 328 ? -8.516 7.441 -33.094 1 87 328 LEU B N 1
ATOM 8136 C CA . LEU B 1 328 ? -8.773 7.922 -34.469 1 87 328 LEU B CA 1
ATOM 8137 C C . LEU B 1 328 ? -8.555 9.43 -34.562 1 87 328 LEU B C 1
ATOM 8139 O O . LEU B 1 328 ? -8.086 9.93 -35.562 1 87 328 LEU B O 1
ATOM 8143 N N . CYS B 1 329 ? -8.758 10.102 -33.438 1 82.19 329 CYS B N 1
ATOM 8144 C CA . CYS B 1 329 ? -8.578 11.555 -33.406 1 82.19 329 CYS B CA 1
ATOM 8145 C C . CYS B 1 329 ? -7.098 11.914 -33.375 1 82.19 329 CYS B C 1
ATOM 8147 O O . CYS B 1 329 ? -6.703 12.969 -33.875 1 82.19 329 CYS B O 1
ATOM 8149 N N . THR B 1 330 ? -6.344 11.031 -32.844 1 79.75 330 THR B N 1
ATOM 8150 C CA . THR B 1 330 ? -4.934 11.367 -32.656 1 79.75 330 THR B CA 1
ATOM 8151 C C . THR B 1 330 ? -4.074 10.695 -33.719 1 79.75 330 THR B C 1
ATOM 8153 O O . THR B 1 330 ? -2.863 10.922 -33.781 1 79.75 330 THR B O 1
ATOM 8156 N N . THR B 1 331 ? -4.699 9.938 -34.5 1 82.94 331 THR B N 1
ATOM 8157 C CA . THR B 1 331 ? -3.92 9.211 -35.5 1 82.94 331 THR B CA 1
ATOM 8158 C C . THR B 1 331 ? -3.332 10.172 -36.531 1 82.94 331 THR B C 1
ATOM 8160 O O . THR B 1 331 ? -3.959 11.172 -36.875 1 82.94 331 THR B O 1
ATOM 8163 N N . ARG B 1 332 ? -2.162 9.945 -37 1 76.75 332 ARG B N 1
ATOM 8164 C CA . ARG B 1 332 ? -1.431 10.781 -37.969 1 76.75 332 ARG B CA 1
ATOM 8165 C C . ARG B 1 332 ? -1.978 10.625 -39.375 1 76.75 332 ARG B C 1
ATOM 8167 O O . ARG B 1 332 ? -1.775 11.492 -40.219 1 76.75 332 ARG B O 1
ATOM 8174 N N . TRP B 1 333 ? -2.652 9.531 -39.562 1 82.69 333 TRP B N 1
ATOM 8175 C CA . TRP B 1 333 ? -3.168 9.25 -40.906 1 82.69 333 TRP B CA 1
ATOM 8176 C C . TRP B 1 333 ? -4.52 9.922 -41.125 1 82.69 333 TRP B C 1
ATOM 8178 O O . TRP B 1 333 ? -5.547 9.43 -40.656 1 82.69 333 TRP B O 1
ATOM 8188 N N . SER B 1 334 ? -4.527 10.914 -41.781 1 80 334 SER B N 1
ATOM 8189 C CA . SER B 1 334 ? -5.707 11.75 -41.969 1 80 334 SER B CA 1
ATOM 8190 C C . SER B 1 334 ? -6.785 11 -42.75 1 80 334 SER B C 1
ATOM 8192 O O . SER B 1 334 ? -7.98 11.227 -42.531 1 80 334 SER B O 1
ATOM 8194 N N . TRP B 1 335 ? -6.312 10.086 -43.594 1 83.12 335 TRP B N 1
ATOM 8195 C CA . TRP B 1 335 ? -7.301 9.375 -44.406 1 83.12 335 TRP B CA 1
ATOM 8196 C C . TRP B 1 335 ? -8.164 8.469 -43.531 1 83.12 335 TRP B C 1
ATOM 8198 O O . TRP B 1 335 ? -9.375 8.359 -43.75 1 83.12 335 TRP B O 1
ATOM 8208 N N . ILE B 1 336 ? -7.551 7.855 -42.562 1 84.12 336 ILE B N 1
ATOM 8209 C CA . ILE B 1 336 ? -8.305 6.988 -41.656 1 84.12 336 ILE B CA 1
ATOM 8210 C C . ILE B 1 336 ? -9.258 7.828 -40.812 1 84.12 336 ILE B C 1
ATOM 8212 O O . ILE B 1 336 ? -10.391 7.422 -40.562 1 84.12 336 ILE B O 1
ATOM 8216 N N . ARG B 1 337 ? -8.836 8.914 -40.406 1 81.75 337 ARG B N 1
ATOM 8217 C CA . ARG B 1 337 ? -9.648 9.812 -39.594 1 81.75 337 ARG B CA 1
ATOM 8218 C C . ARG B 1 337 ? -10.867 10.297 -40.375 1 81.75 337 ARG B C 1
ATOM 8220 O O . ARG B 1 337 ? -11.984 10.289 -39.844 1 81.75 337 ARG B O 1
ATOM 8227 N N . TYR B 1 338 ? -10.672 10.664 -41.562 1 82.56 338 TYR B N 1
ATOM 8228 C CA . TYR B 1 338 ? -11.766 11.164 -42.406 1 82.56 338 TYR B CA 1
ATOM 8229 C C . TYR B 1 338 ? -12.758 10.055 -42.719 1 82.56 338 TYR B C 1
ATOM 8231 O O . TYR B 1 338 ? -13.969 10.25 -42.625 1 82.56 338 TYR B O 1
ATOM 8239 N N . ALA B 1 339 ? -12.203 8.992 -43.062 1 83.69 339 ALA B N 1
ATOM 8240 C CA . ALA B 1 339 ? -13.055 7.871 -43.469 1 83.69 339 ALA B CA 1
ATOM 8241 C C . ALA B 1 339 ? -13.891 7.375 -42.281 1 83.69 339 ALA B C 1
ATOM 8243 O O . ALA B 1 339 ? -15.039 6.957 -42.469 1 83.69 339 ALA B O 1
ATOM 8244 N N . ALA B 1 340 ? -13.32 7.441 -41.188 1 84 340 ALA B N 1
ATOM 8245 C CA . ALA B 1 340 ? -13.992 6.859 -40.031 1 84 340 ALA B CA 1
ATOM 8246 C C . ALA B 1 340 ? -14.875 7.887 -39.312 1 84 340 ALA B C 1
ATOM 8248 O O . ALA B 1 340 ? -16.016 7.59 -38.969 1 84 340 ALA B O 1
ATOM 8249 N N . LEU B 1 341 ? -14.414 9.102 -39.156 1 80.62 341 LEU B N 1
ATOM 8250 C CA . LEU B 1 341 ? -15.102 10.062 -38.312 1 80.62 341 LEU B CA 1
ATOM 8251 C C . LEU B 1 341 ? -15.992 10.984 -39.156 1 80.62 341 LEU B C 1
ATOM 8253 O O . LEU B 1 341 ? -17.109 11.289 -38.75 1 80.62 341 LEU B O 1
ATOM 8257 N N . CYS B 1 342 ? -15.547 11.398 -40.312 1 75.75 342 CYS B N 1
ATOM 8258 C CA . CYS B 1 342 ? -16.297 12.359 -41.125 1 75.75 342 CYS B CA 1
ATOM 8259 C C . CYS B 1 342 ? -17.531 11.703 -41.75 1 75.75 342 CYS B C 1
ATOM 8261 O O . CYS B 1 342 ? -18.562 12.344 -41.875 1 75.75 342 CYS B O 1
ATOM 8263 N N . THR B 1 343 ? -17.359 10.484 -42.125 1 78.31 343 THR B N 1
ATOM 8264 C CA . THR B 1 343 ? -18.469 9.797 -42.781 1 78.31 343 THR B CA 1
ATOM 8265 C C . THR B 1 343 ? -19.453 9.266 -41.75 1 78.31 343 THR B C 1
ATOM 8267 O O . THR B 1 343 ? -20.547 8.789 -42.094 1 78.31 343 THR B O 1
ATOM 8270 N N . GLY B 1 344 ? -19.156 9.383 -40.438 1 78.94 344 GLY B N 1
ATOM 8271 C CA . GLY B 1 344 ? -20.047 8.922 -39.406 1 78.94 344 GLY B CA 1
ATOM 8272 C C . GLY B 1 344 ? -20.062 7.41 -39.25 1 78.94 344 GLY B C 1
ATOM 8273 O O . GLY B 1 344 ? -20.922 6.852 -38.594 1 78.94 344 GLY B O 1
ATOM 8274 N N . ARG B 1 345 ? -19.234 6.777 -39.906 1 82 345 ARG B N 1
ATOM 8275 C CA . ARG B 1 345 ? -19.219 5.32 -39.906 1 82 345 ARG B CA 1
ATOM 8276 C C . ARG B 1 345 ? -18.891 4.789 -38.5 1 82 345 ARG B C 1
ATOM 8278 O O . ARG B 1 345 ? -19.484 3.805 -38.062 1 82 345 ARG B O 1
ATOM 8285 N N . TRP B 1 346 ? -18 5.395 -37.875 1 86.94 346 TRP B N 1
ATOM 8286 C CA . TRP B 1 346 ? -17.641 4.938 -36.562 1 86.94 346 TRP B CA 1
ATOM 8287 C C . TRP B 1 346 ? -18.797 5.137 -35.562 1 86.94 346 TRP B C 1
ATOM 8289 O O . TRP B 1 346 ? -19.047 4.285 -34.719 1 86.94 346 TRP B O 1
ATOM 8299 N N . ASP B 1 347 ? -19.453 6.191 -35.688 1 83.31 347 ASP B N 1
ATOM 8300 C CA . ASP B 1 347 ? -20.594 6.438 -34.812 1 83.31 347 ASP B CA 1
ATOM 8301 C C . ASP B 1 347 ? -21.672 5.371 -35 1 83.31 347 ASP B C 1
ATOM 8303 O O . ASP B 1 347 ? -22.312 4.953 -34.062 1 83.31 347 ASP B O 1
ATOM 8307 N N . ARG B 1 348 ? -21.844 4.992 -36.25 1 83.69 348 ARG B N 1
ATOM 8308 C CA . ARG B 1 348 ? -22.797 3.924 -36.531 1 83.69 348 ARG B CA 1
ATOM 8309 C C . ARG B 1 348 ? -22.344 2.605 -35.906 1 83.69 348 ARG B C 1
ATOM 8311 O O . ARG B 1 348 ? -23.156 1.882 -35.312 1 83.69 348 ARG B O 1
ATOM 8318 N N . LEU B 1 349 ? -21.094 2.352 -36.031 1 83.94 349 LEU B N 1
ATOM 8319 C CA . LEU B 1 349 ? -20.531 1.136 -35.469 1 83.94 349 LEU B CA 1
ATOM 8320 C C . LEU B 1 349 ? -20.672 1.152 -33.938 1 83.94 349 LEU B C 1
ATOM 8322 O O . LEU B 1 349 ? -20.969 0.125 -33.344 1 83.94 349 LEU B O 1
ATOM 8326 N N . ARG B 1 350 ? -20.375 2.213 -33.312 1 85.69 350 ARG B N 1
ATOM 8327 C CA . ARG B 1 350 ? -20.484 2.354 -31.875 1 85.69 350 ARG B CA 1
ATOM 8328 C C . ARG B 1 350 ? -21.906 2.135 -31.406 1 85.69 350 ARG B C 1
ATOM 8330 O O . ARG B 1 350 ? -22.141 1.499 -30.375 1 85.69 350 ARG B O 1
ATOM 8337 N N . GLN B 1 351 ? -22.812 2.635 -32.125 1 81.62 351 GLN B N 1
ATOM 8338 C CA . GLN B 1 351 ? -24.219 2.445 -31.797 1 81.62 351 GLN B CA 1
ATOM 8339 C C . GLN B 1 351 ? -24.609 0.974 -31.875 1 81.62 351 GLN B C 1
ATOM 8341 O O . GLN B 1 351 ? -25.359 0.481 -31.031 1 81.62 351 GLN B O 1
ATOM 8346 N N . ILE B 1 352 ? -24.062 0.368 -32.844 1 79.81 352 ILE B N 1
ATOM 8347 C CA . ILE B 1 352 ? -24.328 -1.06 -33 1 79.81 352 ILE B CA 1
ATOM 8348 C C . ILE B 1 352 ? -23.719 -1.819 -31.828 1 79.81 352 ILE B C 1
ATOM 8350 O O . ILE B 1 352 ? -24.359 -2.695 -31.25 1 79.81 352 ILE B O 1
ATOM 8354 N N . ALA B 1 353 ? -22.531 -1.465 -31.5 1 78.81 353 ALA B N 1
ATOM 8355 C CA . ALA B 1 353 ? -21.844 -2.121 -30.391 1 78.81 353 ALA B CA 1
ATOM 8356 C C . ALA B 1 353 ? -22.594 -1.885 -29.078 1 78.81 353 ALA B C 1
ATOM 8358 O O . ALA B 1 353 ? -22.719 -2.793 -28.25 1 78.81 353 ALA B O 1
ATOM 8359 N N . LYS B 1 354 ? -23.078 -0.707 -28.812 1 76.81 354 LYS B N 1
ATOM 8360 C CA . LYS B 1 354 ? -23.844 -0.374 -27.625 1 76.81 354 LYS B CA 1
ATOM 8361 C C . LYS B 1 354 ? -25.141 -1.169 -27.562 1 76.81 354 LYS B C 1
ATOM 8363 O O . LYS B 1 354 ? -25.562 -1.625 -26.5 1 76.81 354 LYS B O 1
ATOM 8368 N N . THR B 1 355 ? -25.734 -1.258 -28.672 1 76.31 355 THR B N 1
ATOM 8369 C CA . THR B 1 355 ? -27 -1.979 -28.734 1 76.31 355 THR B CA 1
ATOM 8370 C C . THR B 1 355 ? -26.781 -3.461 -28.438 1 76.31 355 THR B C 1
ATOM 8372 O O . THR B 1 355 ? -27.609 -4.082 -27.75 1 76.31 355 THR B O 1
ATOM 8375 N N . ILE B 1 356 ? -25.766 -3.926 -28.953 1 71.31 356 ILE B N 1
ATOM 8376 C CA . ILE B 1 356 ? -25.453 -5.328 -28.703 1 71.31 356 ILE B CA 1
ATOM 8377 C C . ILE B 1 356 ? -25.141 -5.535 -27.219 1 71.31 356 ILE B C 1
ATOM 8379 O O . ILE B 1 356 ? -25.609 -6.5 -26.609 1 71.31 356 ILE B O 1
ATOM 8383 N N . LYS B 1 357 ? -24.469 -4.703 -26.641 1 69.25 357 LYS B N 1
ATOM 8384 C CA . LYS B 1 357 ? -24.125 -4.789 -25.219 1 69.25 357 LYS B CA 1
ATOM 8385 C C . LYS B 1 357 ? -25.344 -4.539 -24.344 1 69.25 357 LYS B C 1
ATOM 8387 O O . LYS B 1 357 ? -25.5 -5.168 -23.297 1 69.25 357 LYS B O 1
ATOM 8392 N N . GLY B 1 358 ? -26.109 -3.422 -24.625 1 62.06 358 GLY B N 1
ATOM 8393 C CA . GLY B 1 358 ? -27.344 -3.139 -23.906 1 62.06 358 GLY B CA 1
ATOM 8394 C C . GLY B 1 358 ? -28.328 -4.293 -23.922 1 62.06 358 GLY B C 1
ATOM 8395 O O . GLY B 1 358 ? -28.984 -4.57 -22.906 1 62.06 358 GLY B O 1
ATOM 8396 N N . SER B 1 359 ? -28.469 -4.785 -24.984 1 51.22 359 SER B N 1
ATOM 8397 C CA . SER B 1 359 ? -29.359 -5.934 -25.094 1 51.22 359 SER B CA 1
ATOM 8398 C C . SER B 1 359 ? -28.875 -7.094 -24.234 1 51.22 359 SER B C 1
ATOM 8400 O O . SER B 1 359 ? -29.688 -7.879 -23.734 1 51.22 359 SER B O 1
ATOM 8402 N N . ALA B 1 360 ? -27.766 -7.18 -24.125 1 49.72 360 ALA B N 1
ATOM 8403 C CA . ALA B 1 360 ? -27.234 -8.258 -23.297 1 49.72 360 ALA B CA 1
ATOM 8404 C C . ALA B 1 360 ? -27.312 -7.91 -21.812 1 49.72 360 ALA B C 1
ATOM 8406 O O . ALA B 1 360 ? -26.875 -8.688 -20.969 1 49.72 360 ALA B O 1
ATOM 8407 N N . GLY B 1 361 ? -28.25 -6.852 -21.406 1 47.78 361 GLY B N 1
ATOM 8408 C CA . GLY B 1 361 ? -28.609 -6.559 -20.031 1 47.78 361 GLY B CA 1
ATOM 8409 C C . GLY B 1 361 ? -27.672 -5.57 -19.359 1 47.78 361 GLY B C 1
ATOM 8410 O O . GLY B 1 361 ? -27.812 -5.27 -18.172 1 47.78 361 GLY B O 1
ATOM 8411 N N . SER B 1 362 ? -26.688 -5.289 -19.922 1 48.66 362 SER B N 1
ATOM 8412 C CA . SER B 1 362 ? -25.703 -4.512 -19.188 1 48.66 362 SER B CA 1
ATOM 8413 C C . SER B 1 362 ? -25.922 -3.016 -19.375 1 48.66 362 SER B C 1
ATOM 8415 O O . SER B 1 362 ? -24.969 -2.236 -19.391 1 48.66 362 SER B O 1
ATOM 8417 N N . ASN B 1 363 ? -27.188 -2.551 -19.719 1 40.91 363 ASN B N 1
ATOM 8418 C CA . ASN B 1 363 ? -27.438 -1.172 -20.109 1 40.91 363 ASN B CA 1
ATOM 8419 C C . ASN B 1 363 ? -26.781 -0.18 -19.156 1 40.91 363 ASN B C 1
ATOM 8421 O O . ASN B 1 363 ? -26.875 1.032 -19.359 1 40.91 363 ASN B O 1
ATOM 8425 N N . ARG B 1 364 ? -27.203 -0.247 -17.812 1 44.69 364 ARG B N 1
ATOM 8426 C CA . ARG B 1 364 ? -26.766 0.899 -17.031 1 44.69 364 ARG B CA 1
ATOM 8427 C C . ARG B 1 364 ? -25.344 1.299 -17.406 1 44.69 364 ARG B C 1
ATOM 8429 O O . ARG B 1 364 ? -24.438 0.455 -17.438 1 44.69 364 ARG B O 1
ATOM 8436 N N . SER B 1 365 ? -25.234 2.387 -18.25 1 52.84 365 SER B N 1
ATOM 8437 C CA . SER B 1 365 ? -24.016 3.068 -18.688 1 52.84 365 SER B CA 1
ATOM 8438 C C . SER B 1 365 ? -22.906 2.93 -17.656 1 52.84 365 SER B C 1
ATOM 8440 O O . SER B 1 365 ? -22.953 3.551 -16.594 1 52.84 365 SER B O 1
ATOM 8442 N N . GLY B 1 366 ? -22.359 1.796 -17.594 1 61.56 366 GLY B N 1
ATOM 8443 C CA . GLY B 1 366 ? -21.375 1.181 -16.703 1 61.56 366 GLY B CA 1
ATOM 8444 C C . GLY B 1 366 ? -20.219 2.102 -16.375 1 61.56 366 GLY B C 1
ATOM 8445 O O . GLY B 1 366 ? -19.406 1.785 -15.5 1 61.56 366 GLY B O 1
ATOM 8446 N N . ARG B 1 367 ? -20.281 3.346 -16.969 1 69.44 367 ARG B N 1
ATOM 8447 C CA . ARG B 1 367 ? -19.094 4.176 -16.75 1 69.44 367 ARG B CA 1
ATOM 8448 C C . ARG B 1 367 ? -19.344 5.227 -15.68 1 69.44 367 ARG B C 1
ATOM 8450 O O . ARG B 1 367 ? -18.406 5.832 -15.164 1 69.44 367 ARG B O 1
ATOM 8457 N N . ARG B 1 368 ? -20.656 5.328 -15.344 1 73.62 368 ARG B N 1
ATOM 8458 C CA . ARG B 1 368 ? -20.938 6.344 -14.336 1 73.62 368 ARG B CA 1
ATOM 8459 C C . ARG B 1 368 ? -20.828 5.762 -12.93 1 73.62 368 ARG B C 1
ATOM 8461 O O . ARG B 1 368 ? -21.047 4.566 -12.727 1 73.62 368 ARG B O 1
ATOM 8468 N N . TRP B 1 369 ? -20.375 6.664 -12.117 1 78.62 369 TRP B N 1
ATOM 8469 C CA . TRP B 1 369 ? -20.344 6.328 -10.703 1 78.62 369 TRP B CA 1
ATOM 8470 C C . TRP B 1 369 ? -21.734 6.062 -10.164 1 78.62 369 TRP B C 1
ATOM 8472 O O . TRP B 1 369 ? -22.719 6.664 -10.625 1 78.62 369 TRP B O 1
ATOM 8482 N N . SER B 1 370 ? -21.969 5.094 -9.312 1 75.88 370 SER B N 1
ATOM 8483 C CA . SER B 1 370 ? -23.266 4.688 -8.797 1 75.88 370 SER B CA 1
ATOM 8484 C C . SER B 1 370 ? -23.953 5.828 -8.055 1 75.88 370 SER B C 1
ATOM 8486 O O . SER B 1 370 ? -25.188 5.871 -7.965 1 75.88 370 SER B O 1
ATOM 8488 N N . GLY B 1 371 ? -23.125 6.773 -7.531 1 84.38 371 GLY B N 1
ATOM 8489 C CA . GLY B 1 371 ? -23.688 7.879 -6.781 1 84.38 371 GLY B CA 1
ATOM 8490 C C . GLY B 1 371 ? -24.062 7.508 -5.359 1 84.38 371 GLY B C 1
ATOM 8491 O O . GLY B 1 371 ? -24.906 8.172 -4.734 1 84.38 371 GLY B O 1
ATOM 8492 N N . GLU B 1 372 ? -23.547 6.344 -4.941 1 89.12 372 GLU B N 1
ATOM 8493 C CA . GLU B 1 372 ? -23.812 5.891 -3.58 1 89.12 372 GLU B CA 1
ATOM 8494 C C . GLU B 1 372 ? -22.625 6.141 -2.668 1 89.12 372 GLU B C 1
ATOM 8496 O O . GLU B 1 372 ? -21.469 6.074 -3.111 1 89.12 372 GLU B O 1
ATOM 8501 N N . MET B 1 373 ? -22.953 6.508 -1.462 1 92.06 373 MET B N 1
ATOM 8502 C CA . MET B 1 373 ? -21.891 6.703 -0.484 1 92.06 373 MET B CA 1
ATOM 8503 C C . MET B 1 373 ? -22.172 5.922 0.795 1 92.06 373 MET B C 1
ATOM 8505 O O . MET B 1 373 ? -23.328 5.707 1.149 1 92.06 373 MET B O 1
ATOM 8509 N N . GLY B 1 374 ? -21.172 5.426 1.423 1 92.69 374 GLY B N 1
ATOM 8510 C CA . GLY B 1 374 ? -21.297 4.711 2.682 1 92.69 374 GLY B CA 1
ATOM 8511 C C . GLY B 1 374 ? -21.672 5.613 3.846 1 92.69 374 GLY B C 1
ATOM 8512 O O . GLY B 1 374 ? -21.312 6.789 3.861 1 92.69 374 GLY B O 1
ATOM 8513 N N . GLN B 1 375 ? -22.438 5.051 4.781 1 95.31 375 GLN B N 1
ATOM 8514 C CA . GLN B 1 375 ? -22.859 5.789 5.965 1 95.31 375 GLN B CA 1
ATOM 8515 C C . GLN B 1 375 ? -22.484 5.043 7.242 1 95.31 375 GLN B C 1
ATOM 8517 O O . GLN B 1 375 ? -22.594 3.816 7.305 1 95.31 375 GLN B O 1
ATOM 8522 N N . TYR B 1 376 ? -21.953 5.766 8.148 1 95.62 376 TYR B N 1
ATOM 8523 C CA . TYR B 1 376 ? -21.641 5.238 9.469 1 95.62 376 TYR B CA 1
ATOM 8524 C C . TYR B 1 376 ? -21.844 6.301 10.539 1 95.62 376 TYR B C 1
ATOM 8526 O O . TYR B 1 376 ? -21.438 7.453 10.367 1 95.62 376 TYR B O 1
ATOM 8534 N N . ASN B 1 377 ? -22.562 5.934 11.539 1 95.81 377 ASN B N 1
ATOM 8535 C CA . ASN B 1 377 ? -22.766 6.832 12.672 1 95.81 377 ASN B CA 1
ATOM 8536 C C . ASN B 1 377 ? -22.266 6.211 13.977 1 95.81 377 ASN B C 1
ATOM 8538 O O . ASN B 1 377 ? -22.703 5.125 14.359 1 95.81 377 ASN B O 1
ATOM 8542 N N . MET B 1 378 ? -21.438 6.902 14.648 1 94.31 378 MET B N 1
ATOM 8543 C CA . MET B 1 378 ? -20.781 6.398 15.852 1 94.31 378 MET B CA 1
ATOM 8544 C C . MET B 1 378 ? -21.797 6.219 16.984 1 94.31 378 MET B C 1
ATOM 8546 O O . MET B 1 378 ? -21.734 5.234 17.719 1 94.31 378 MET B O 1
ATOM 8550 N N . LEU B 1 379 ? -22.688 7.109 17.125 1 93.81 379 LEU B N 1
ATOM 8551 C CA . LEU B 1 379 ? -23.672 7.031 18.203 1 93.81 379 LEU B CA 1
ATOM 8552 C C . LEU B 1 379 ? -24.641 5.887 17.953 1 93.81 379 LEU B C 1
ATOM 8554 O O . LEU B 1 379 ? -25.062 5.211 18.891 1 93.81 379 LEU B O 1
ATOM 8558 N N . HIS B 1 380 ? -24.984 5.73 16.734 1 92.5 380 HIS B N 1
ATOM 8559 C CA . HIS B 1 380 ? -25.859 4.613 16.391 1 92.5 380 HIS B CA 1
ATOM 8560 C C . HIS B 1 380 ? -25.203 3.277 16.703 1 92.5 380 HIS B C 1
ATOM 8562 O O . HIS B 1 380 ? -25.828 2.391 17.297 1 92.5 380 HIS B O 1
ATOM 8568 N N . TYR B 1 381 ? -23.984 3.143 16.328 1 92.06 381 TYR B N 1
ATOM 8569 C CA . TYR B 1 381 ? -23.219 1.928 16.594 1 92.06 381 TYR B CA 1
ATOM 8570 C C . TYR B 1 381 ? -23.141 1.643 18.078 1 92.06 381 TYR B C 1
ATOM 8572 O O . TYR B 1 381 ? -23.391 0.517 18.516 1 92.06 381 TYR B O 1
ATOM 8580 N N . CYS B 1 382 ? -22.781 2.639 18.828 1 91 382 CYS B N 1
ATOM 8581 C CA . CYS B 1 382 ? -22.562 2.455 20.266 1 91 382 CYS B CA 1
ATOM 8582 C C . CYS B 1 382 ? -23.875 2.184 20.984 1 91 382 CYS B C 1
ATOM 8584 O O . CYS B 1 382 ? -23.906 1.446 21.969 1 91 382 CYS B O 1
ATOM 8586 N N . SER B 1 383 ? -24.953 2.746 20.547 1 87.25 383 SER B N 1
ATOM 8587 C CA . SER B 1 383 ? -26.25 2.537 21.188 1 87.25 383 SER B CA 1
ATOM 8588 C C . SER B 1 383 ? -26.828 1.169 20.828 1 87.25 383 SER B C 1
ATOM 8590 O O . SER B 1 383 ? -27.391 0.485 21.672 1 87.25 383 SER B O 1
ATOM 8592 N N . ARG B 1 384 ? -26.594 0.739 19.594 1 82.25 384 ARG B N 1
ATOM 8593 C CA . ARG B 1 384 ? -27.172 -0.511 19.109 1 82.25 384 ARG B CA 1
ATOM 8594 C C . ARG B 1 384 ? -26.344 -1.709 19.562 1 82.25 384 ARG B C 1
ATOM 8596 O O . ARG B 1 384 ? -26.891 -2.791 19.797 1 82.25 384 ARG B O 1
ATOM 8603 N N . ARG B 1 385 ? -25.109 -1.636 19.547 1 76.81 385 ARG B N 1
ATOM 8604 C CA . ARG B 1 385 ? -24.234 -2.742 19.906 1 76.81 385 ARG B CA 1
ATOM 8605 C C . ARG B 1 385 ? -24.516 -3.232 21.328 1 76.81 385 ARG B C 1
ATOM 8607 O O . ARG B 1 385 ? -24.453 -4.434 21.594 1 76.81 385 ARG B O 1
ATOM 8614 N N . ARG B 1 386 ? -24.922 -2.443 22.094 1 66.44 386 ARG B N 1
ATOM 8615 C CA . ARG B 1 386 ? -25.156 -2.814 23.484 1 66.44 386 ARG B CA 1
ATOM 8616 C C . ARG B 1 386 ? -26.594 -3.25 23.703 1 66.44 386 ARG B C 1
ATOM 8618 O O . ARG B 1 386 ? -26.875 -4.09 24.562 1 66.44 386 ARG B O 1
ATOM 8625 N N . MET B 1 387 ? -27.438 -2.646 22.922 1 64.12 387 MET B N 1
ATOM 8626 C CA . MET B 1 387 ? -28.859 -2.879 23.156 1 64.12 387 MET B CA 1
ATOM 8627 C C . MET B 1 387 ? -29.328 -4.152 22.438 1 64.12 387 MET B C 1
ATOM 8629 O O . MET B 1 387 ? -30.297 -4.781 22.875 1 64.12 387 MET B O 1
ATOM 8633 N N . SER B 1 388 ? -28.625 -4.34 21.359 1 64.19 388 SER B N 1
ATOM 8634 C CA . SER B 1 388 ? -29.172 -5.398 20.531 1 64.19 388 SER B CA 1
ATOM 8635 C C . SER B 1 388 ? -28.438 -6.719 20.734 1 64.19 388 SER B C 1
ATOM 8637 O O . SER B 1 388 ? -27.297 -6.727 21.219 1 64.19 388 SER B O 1
ATOM 8639 N N . TYR B 1 389 ? -29.266 -7.688 20.625 1 67.44 389 TYR B N 1
ATOM 8640 C CA . TYR B 1 389 ? -28.688 -9.031 20.625 1 67.44 389 TYR B CA 1
ATOM 8641 C C . TYR B 1 389 ? -27.672 -9.188 19.484 1 67.44 389 TYR B C 1
ATOM 8643 O O . TYR B 1 389 ? -27.906 -8.719 18.375 1 67.44 389 TYR B O 1
ATOM 8651 N N . THR B 1 390 ? -26.547 -9.562 19.844 1 74.44 390 THR B N 1
ATOM 8652 C CA . THR B 1 390 ? -25.516 -9.773 18.844 1 74.44 390 THR B CA 1
ATOM 8653 C C . THR B 1 390 ? -26 -10.734 17.75 1 74.44 390 THR B C 1
ATOM 8655 O O . THR B 1 390 ? -26.469 -11.836 18.062 1 74.44 390 THR B O 1
ATOM 8658 N N . PRO B 1 391 ? -26.016 -10.25 16.594 1 84.88 391 PRO B N 1
ATOM 8659 C CA . PRO B 1 391 ? -26.438 -11.125 15.5 1 84.88 391 PRO B CA 1
ATOM 8660 C C . PRO B 1 391 ? -25.656 -12.43 15.445 1 84.88 391 PRO B C 1
ATOM 8662 O O . PRO B 1 391 ? -24.484 -12.461 15.844 1 84.88 391 PRO B O 1
ATOM 8665 N N . LEU B 1 392 ? -26.219 -13.508 15.062 1 84.06 392 LEU B N 1
ATOM 8666 C CA . LEU B 1 392 ? -25.594 -14.82 14.977 1 84.06 392 LEU B CA 1
ATOM 8667 C C . LEU B 1 392 ? -24.375 -14.781 14.062 1 84.06 392 LEU B C 1
ATOM 8669 O O . LEU B 1 392 ? -23.328 -15.359 14.383 1 84.06 392 LEU B O 1
ATOM 8673 N N . VAL B 1 393 ? -24.594 -14.102 12.977 1 85.88 393 VAL B N 1
ATOM 8674 C CA . VAL B 1 393 ? -23.484 -14 12.039 1 85.88 393 VAL B CA 1
ATOM 8675 C C . VAL B 1 393 ? -22.328 -13.234 12.68 1 85.88 393 VAL B C 1
ATOM 8677 O O . VAL B 1 393 ? -21.156 -13.516 12.406 1 85.88 393 VAL B O 1
ATOM 8680 N N . GLY B 1 394 ? -22.703 -12.352 13.508 1 85.44 394 GLY B N 1
ATOM 8681 C CA . GLY B 1 394 ? -21.688 -11.609 14.234 1 85.44 394 GLY B CA 1
ATOM 8682 C C . GLY B 1 394 ? -20.906 -12.469 15.211 1 85.44 394 GLY B C 1
ATOM 8683 O O . GLY B 1 394 ? -19.688 -12.32 15.344 1 85.44 394 GLY B O 1
ATOM 8684 N N . ARG B 1 395 ? -21.562 -13.453 15.734 1 84.81 395 ARG B N 1
ATOM 8685 C CA . ARG B 1 395 ? -20.922 -14.367 16.672 1 84.81 395 ARG B CA 1
ATOM 8686 C C . ARG B 1 395 ? -19.969 -15.32 15.945 1 84.81 395 ARG B C 1
ATOM 8688 O O . ARG B 1 395 ? -18.875 -15.609 16.438 1 84.81 395 ARG B O 1
ATOM 8695 N N . VAL B 1 396 ? -20.422 -15.656 14.859 1 86.5 396 VAL B N 1
ATOM 8696 C CA . VAL B 1 396 ? -19.594 -16.547 14.055 1 86.5 396 VAL B CA 1
ATOM 8697 C C . VAL B 1 396 ? -18.359 -15.789 13.555 1 86.5 396 VAL B C 1
ATOM 8699 O O . VAL B 1 396 ? -17.25 -16.328 13.555 1 86.5 396 VAL B O 1
ATOM 8702 N N . ALA B 1 397 ? -18.609 -14.594 13.148 1 85.94 397 ALA B N 1
ATOM 8703 C CA . ALA B 1 397 ? -17.5 -13.773 12.68 1 85.94 397 ALA B CA 1
ATOM 8704 C C . ALA B 1 397 ? -16.5 -13.531 13.805 1 85.94 397 ALA B C 1
ATOM 8706 O O . ALA B 1 397 ? -15.281 -13.539 13.57 1 85.94 397 ALA B O 1
ATOM 8707 N N . ALA B 1 398 ? -16.969 -13.383 14.945 1 82.19 398 ALA B N 1
ATOM 8708 C CA . ALA B 1 398 ? -16.109 -13.172 16.094 1 82.19 398 ALA B CA 1
ATOM 8709 C C . ALA B 1 398 ? -15.289 -14.422 16.406 1 82.19 398 ALA B C 1
ATOM 8711 O O . ALA B 1 398 ? -14.109 -14.328 16.766 1 82.19 398 ALA B O 1
ATOM 8712 N N . MET B 1 399 ? -15.922 -15.562 16.203 1 81.69 399 MET B N 1
ATOM 8713 C CA . MET B 1 399 ? -15.242 -16.828 16.453 1 81.69 399 MET B CA 1
ATOM 8714 C C . MET B 1 399 ? -14.109 -17.047 15.453 1 81.69 399 MET B C 1
ATOM 8716 O O . MET B 1 399 ? -13.07 -17.609 15.797 1 81.69 399 MET B O 1
ATOM 8720 N N . LEU B 1 400 ? -14.367 -16.516 14.305 1 77.56 400 LEU B N 1
ATOM 8721 C CA . LEU B 1 400 ? -13.383 -16.688 13.25 1 77.56 400 LEU B CA 1
ATOM 8722 C C . LEU B 1 400 ? -12.352 -15.562 13.273 1 77.56 400 LEU B C 1
ATOM 8724 O O . LEU B 1 400 ? -11.398 -15.57 12.492 1 77.56 400 LEU B O 1
ATOM 8728 N N . GLY B 1 401 ? -12.555 -14.609 14.109 1 76.19 401 GLY B N 1
ATOM 8729 C CA . GLY B 1 401 ? -11.586 -13.531 14.242 1 76.19 401 GLY B CA 1
ATOM 8730 C C . GLY B 1 401 ? -11.867 -12.359 13.32 1 76.19 401 GLY B C 1
ATOM 8731 O O . GLY B 1 401 ? -11 -11.508 13.102 1 76.19 401 GLY B O 1
ATOM 8732 N N . PHE B 1 402 ? -13.016 -12.289 12.703 1 82.12 402 PHE B N 1
ATOM 8733 C CA . PHE B 1 402 ? -13.375 -11.203 11.797 1 82.12 402 PHE B CA 1
ATOM 8734 C C . PHE B 1 402 ? -14.383 -10.266 12.438 1 82.12 402 PHE B C 1
ATOM 8736 O O . PHE B 1 402 ? -15.281 -9.758 11.766 1 82.12 402 PHE B O 1
ATOM 8743 N N . GLU B 1 403 ? -14.289 -10.062 13.68 1 82.94 403 GLU B N 1
ATOM 8744 C CA . GLU B 1 403 ? -15.25 -9.25 14.414 1 82.94 403 GLU B CA 1
ATOM 8745 C C . GLU B 1 403 ? -15.219 -7.793 13.953 1 82.94 403 GLU B C 1
ATOM 8747 O O . GLU B 1 403 ? -16.266 -7.172 13.75 1 82.94 403 GLU B O 1
ATOM 8752 N N . GLU B 1 404 ? -14.086 -7.262 13.766 1 81 404 GLU B N 1
ATOM 8753 C CA . GLU B 1 404 ? -13.961 -5.863 13.359 1 81 404 GLU B CA 1
ATOM 8754 C C . GLU B 1 404 ? -14.539 -5.637 11.969 1 81 404 GLU B C 1
ATOM 8756 O O . GLU B 1 404 ? -15.211 -4.633 11.719 1 81 404 GLU B O 1
ATOM 8761 N N . TRP B 1 405 ? -14.281 -6.551 11.141 1 84.44 405 TRP B N 1
ATOM 8762 C CA . TRP B 1 405 ? -14.812 -6.453 9.789 1 84.44 405 TRP B CA 1
ATOM 8763 C C . TRP B 1 405 ? -16.344 -6.52 9.797 1 84.44 405 TRP B C 1
ATOM 8765 O O . TRP B 1 405 ? -17 -5.734 9.117 1 84.44 405 TRP B O 1
ATOM 8775 N N . TRP B 1 406 ? -16.828 -7.426 10.578 1 85.69 406 TRP B N 1
ATOM 8776 C CA . TRP B 1 406 ? -18.281 -7.594 10.656 1 85.69 406 TRP B CA 1
ATOM 8777 C C . TRP B 1 406 ? -18.938 -6.34 11.219 1 85.69 406 TRP B C 1
ATOM 8779 O O . TRP B 1 406 ? -19.953 -5.879 10.695 1 85.69 406 TRP B O 1
ATOM 8789 N N . ASN B 1 407 ? -18.391 -5.789 12.258 1 85.5 407 ASN B N 1
ATOM 8790 C CA . ASN B 1 407 ? -18.969 -4.598 12.867 1 85.5 407 ASN B CA 1
ATOM 8791 C C . ASN B 1 407 ? -18.984 -3.418 11.898 1 85.5 407 ASN B C 1
ATOM 8793 O O . ASN B 1 407 ? -19.953 -2.656 11.852 1 85.5 407 ASN B O 1
ATOM 8797 N N . ARG B 1 408 ? -18.016 -3.35 11.133 1 86.25 408 ARG B N 1
ATOM 8798 C CA . ARG B 1 408 ? -17.938 -2.252 10.18 1 86.25 408 ARG B CA 1
ATOM 8799 C C . ARG B 1 408 ? -18.984 -2.41 9.078 1 86.25 408 ARG B C 1
ATOM 8801 O O . ARG B 1 408 ? -19.625 -1.435 8.672 1 86.25 408 ARG B O 1
ATOM 8808 N N . LYS B 1 409 ? -19.188 -3.621 8.664 1 87 409 LYS B N 1
ATOM 8809 C CA . LYS B 1 409 ? -20.109 -3.861 7.555 1 87 409 LYS B CA 1
ATOM 8810 C C . LYS B 1 409 ? -21.547 -3.91 8.039 1 87 409 LYS B C 1
ATOM 8812 O O . LYS B 1 409 ? -22.453 -3.406 7.367 1 87 409 LYS B O 1
ATOM 8817 N N . HIS B 1 410 ? -21.719 -4.473 9.195 1 89.81 410 HIS B N 1
ATOM 8818 C CA . HIS B 1 410 ? -23.062 -4.66 9.734 1 89.81 410 HIS B CA 1
ATOM 8819 C C . HIS B 1 410 ? -23.703 -3.324 10.102 1 89.81 410 HIS B C 1
ATOM 8821 O O . HIS B 1 410 ? -24.891 -3.117 9.875 1 89.81 410 HIS B O 1
ATOM 8827 N N . TYR B 1 411 ? -22.906 -2.436 10.578 1 91.44 411 TYR B N 1
ATOM 8828 C CA . TYR B 1 411 ? -23.469 -1.185 11.078 1 91.44 411 TYR B CA 1
ATOM 8829 C C . TYR B 1 411 ? -23.281 -0.06 10.062 1 91.44 411 TYR B C 1
ATOM 8831 O O . TYR B 1 411 ? -23.406 1.118 10.406 1 91.44 411 TYR B O 1
ATOM 8839 N N . SER B 1 412 ? -22.891 -0.37 8.906 1 92 412 SER B N 1
ATOM 8840 C CA . SER B 1 412 ? -22.797 0.606 7.828 1 92 412 SER B CA 1
ATOM 8841 C C . SER B 1 412 ? -23.953 0.473 6.848 1 92 412 SER B C 1
ATOM 8843 O O . SER B 1 412 ? -24.609 -0.571 6.789 1 92 412 SER B O 1
ATOM 8845 N N . ALA B 1 413 ? -24.297 1.577 6.207 1 92.44 413 ALA B N 1
ATOM 8846 C CA . ALA B 1 413 ? -25.344 1.611 5.191 1 92.44 413 ALA B CA 1
ATOM 8847 C C . ALA B 1 413 ? -24.891 2.404 3.969 1 92.44 413 ALA B C 1
ATOM 8849 O O . ALA B 1 413 ? -23.812 3.012 3.973 1 92.44 413 ALA B O 1
ATOM 8850 N N . THR B 1 414 ? -25.656 2.268 2.922 1 90.19 414 THR B N 1
ATOM 8851 C CA . THR B 1 414 ? -25.406 3.039 1.71 1 90.19 414 THR B CA 1
ATOM 8852 C C . THR B 1 414 ? -26.594 3.941 1.383 1 90.19 414 THR B C 1
ATOM 8854 O O . THR B 1 414 ? -27.75 3.553 1.58 1 90.19 414 THR B O 1
ATOM 8857 N N . VAL B 1 415 ? -26.297 5.133 1.013 1 92.44 415 VAL B N 1
ATOM 8858 C CA . VAL B 1 415 ? -27.344 6.078 0.64 1 92.44 415 VAL B CA 1
ATOM 8859 C C . VAL B 1 415 ? -27.016 6.715 -0.706 1 92.44 415 VAL B C 1
ATOM 8861 O O . VAL B 1 415 ? -25.844 6.844 -1.065 1 92.44 415 VAL B O 1
ATOM 8864 N N . ASN B 1 416 ? -28.016 7.102 -1.415 1 91.31 416 ASN B N 1
ATOM 8865 C CA . ASN B 1 416 ? -27.828 7.832 -2.666 1 91.31 416 ASN B CA 1
ATOM 8866 C C . ASN B 1 416 ? -27.625 9.32 -2.42 1 91.31 416 ASN B C 1
ATOM 8868 O O . ASN B 1 416 ? -28.25 9.906 -1.534 1 91.31 416 ASN B O 1
ATOM 8872 N N . ILE B 1 417 ? -26.781 9.938 -3.152 1 92.25 417 ILE B N 1
ATOM 8873 C CA . ILE B 1 417 ? -26.516 11.367 -3.02 1 92.25 417 ILE B CA 1
ATOM 8874 C C . ILE B 1 417 ? -27.641 12.156 -3.689 1 92.25 417 ILE B C 1
ATOM 8876 O O . ILE B 1 417 ? -27.953 11.938 -4.863 1 92.25 417 ILE B O 1
ATOM 8880 N N . SER B 1 418 ? -28.219 13.031 -2.986 1 92.12 418 SER B N 1
ATOM 8881 C CA . SER B 1 418 ? -29.297 13.852 -3.518 1 92.12 418 SER B CA 1
ATOM 8882 C C . SER B 1 418 ? -28.766 14.883 -4.504 1 92.12 418 SER B C 1
ATOM 8884 O O . SER B 1 418 ? -27.609 15.297 -4.422 1 92.12 418 SER B O 1
ATOM 8886 N N . ASP B 1 419 ? -29.562 15.312 -5.414 1 91.56 419 ASP B N 1
ATOM 8887 C CA . ASP B 1 419 ? -29.188 16.312 -6.406 1 91.56 419 ASP B CA 1
ATOM 8888 C C . ASP B 1 419 ? -28.906 17.656 -5.742 1 91.56 419 ASP B C 1
ATOM 8890 O O . ASP B 1 419 ? -28.062 18.422 -6.207 1 91.56 419 ASP B O 1
ATOM 8894 N N . GLY B 1 420 ? -29.672 17.859 -4.676 1 91.88 420 GLY B N 1
ATOM 8895 C CA . GLY B 1 420 ? -29.422 19.094 -3.938 1 91.88 420 GLY B CA 1
ATOM 8896 C C . GLY B 1 420 ? -28.031 19.141 -3.318 1 91.88 420 GLY B C 1
ATOM 8897 O O . GLY B 1 420 ? -27.375 20.188 -3.355 1 91.88 420 GLY B O 1
ATOM 8898 N N . LEU B 1 421 ? -27.625 18.078 -2.824 1 94.5 421 LEU B N 1
ATOM 8899 C CA . LEU B 1 421 ? -26.297 18.016 -2.219 1 94.5 421 LEU B CA 1
ATOM 8900 C C . LEU B 1 421 ? -25.219 18.125 -3.279 1 94.5 421 LEU B C 1
ATOM 8902 O O . LEU B 1 421 ? -24.188 18.75 -3.055 1 94.5 421 LEU B O 1
ATOM 8906 N N . LYS B 1 422 ? -25.406 17.531 -4.469 1 94.19 422 LYS B N 1
ATOM 8907 C CA . LYS B 1 422 ? -24.469 17.625 -5.574 1 94.19 422 LYS B CA 1
ATOM 8908 C C . LYS B 1 422 ? -24.281 19.078 -6.02 1 94.19 422 LYS B C 1
ATOM 8910 O O . LYS B 1 422 ? -23.156 19.531 -6.242 1 94.19 422 LYS B O 1
ATOM 8915 N N . GLN B 1 423 ? -25.391 19.703 -6.09 1 94.38 423 GLN B N 1
ATOM 8916 C CA . GLN B 1 423 ? -25.344 21.094 -6.492 1 94.38 423 GLN B CA 1
ATOM 8917 C C . GLN B 1 423 ? -24.641 21.953 -5.441 1 94.38 423 GLN B C 1
ATOM 8919 O O . GLN B 1 423 ? -23.844 22.828 -5.777 1 94.38 423 GLN B O 1
ATOM 8924 N N . GLY B 1 424 ? -24.953 21.703 -4.199 1 94.69 424 GLY B N 1
ATOM 8925 C CA . GLY B 1 424 ? -24.312 22.438 -3.123 1 94.69 424 GLY B CA 1
ATOM 8926 C C . GLY B 1 424 ? -22.812 22.234 -3.086 1 94.69 424 GLY B C 1
ATOM 8927 O O . GLY B 1 424 ? -22.062 23.203 -2.891 1 94.69 424 GLY B O 1
ATOM 8928 N N . LEU B 1 425 ? -22.391 21.047 -3.273 1 95.88 425 LEU B N 1
ATOM 8929 C CA . LEU B 1 425 ? -20.969 20.734 -3.271 1 95.88 425 LEU B CA 1
ATOM 8930 C C . LEU B 1 425 ? -20.266 21.391 -4.449 1 95.88 425 LEU B C 1
ATOM 8932 O O . LEU B 1 425 ? -19.156 21.906 -4.301 1 95.88 425 LEU B O 1
ATOM 8936 N N . PHE B 1 426 ? -20.938 21.359 -5.594 1 95.19 426 PHE B N 1
ATOM 8937 C CA . PHE B 1 426 ? -20.375 21.984 -6.785 1 95.19 426 PHE B CA 1
ATOM 8938 C C . PHE B 1 426 ? -20.156 23.469 -6.562 1 95.19 426 PHE B C 1
ATOM 8940 O O . PHE B 1 426 ? -19.094 24.016 -6.879 1 95.19 426 PHE B O 1
ATOM 8947 N N . GLU B 1 427 ? -21.141 24.062 -6.012 1 93.88 427 GLU B N 1
ATOM 8948 C CA . GLU B 1 427 ? -21.047 25.484 -5.75 1 93.88 427 GLU B CA 1
ATOM 8949 C C . GLU B 1 427 ? -19.953 25.797 -4.73 1 93.88 427 GLU B C 1
ATOM 8951 O O . GLU B 1 427 ? -19.234 26.781 -4.863 1 93.88 427 GLU B O 1
ATOM 8956 N N . TYR B 1 428 ? -19.875 24.969 -3.783 1 94.25 428 TYR B N 1
ATOM 8957 C CA . TYR B 1 428 ? -18.859 25.172 -2.762 1 94.25 428 TYR B CA 1
ATOM 8958 C C . TYR B 1 428 ? -17.453 25.062 -3.357 1 94.25 428 TYR B C 1
ATOM 8960 O O . TYR B 1 428 ? -16.578 25.875 -3.074 1 94.25 428 TYR B O 1
ATOM 8968 N N . ILE B 1 429 ? -17.219 24.047 -4.168 1 93.88 429 ILE B N 1
ATOM 8969 C CA . ILE B 1 429 ? -15.914 23.812 -4.789 1 93.88 429 ILE B CA 1
ATOM 8970 C C . ILE B 1 429 ? -15.578 24.953 -5.742 1 93.88 429 ILE B C 1
ATOM 8972 O O . ILE B 1 429 ? -14.438 25.422 -5.789 1 93.88 429 ILE B O 1
ATOM 8976 N N . HIS B 1 430 ? -16.594 25.312 -6.465 1 91 430 HIS B N 1
ATOM 8977 C CA . HIS B 1 430 ? -16.422 26.406 -7.414 1 91 430 HIS B CA 1
ATOM 8978 C C . HIS B 1 430 ? -15.922 27.672 -6.723 1 91 430 HIS B C 1
ATOM 8980 O O . HIS B 1 430 ? -15.016 28.344 -7.227 1 91 430 HIS B O 1
ATOM 8986 N N . ARG B 1 431 ? -16.391 27.906 -5.637 1 89.88 431 ARG B N 1
ATOM 8987 C CA . ARG B 1 431 ? -16 29.094 -4.883 1 89.88 431 ARG B CA 1
ATOM 8988 C C . ARG B 1 431 ? -14.625 28.922 -4.262 1 89.88 431 ARG B C 1
ATOM 8990 O O . ARG B 1 431 ? -13.828 29.859 -4.23 1 89.88 431 ARG B O 1
ATOM 8997 N N . LEU B 1 432 ? -14.352 27.797 -3.758 1 90.44 432 LEU B N 1
ATOM 8998 C CA . LEU B 1 432 ? -13.086 27.516 -3.096 1 90.44 432 LEU B CA 1
ATOM 8999 C C . LEU B 1 432 ? -11.922 27.625 -4.078 1 90.44 432 LEU B C 1
ATOM 9001 O O . LEU B 1 432 ? -10.828 28.062 -3.709 1 90.44 432 LEU B O 1
ATOM 9005 N N . THR B 1 433 ? -12.039 27.188 -5.305 1 88.31 433 THR B N 1
ATOM 9006 C CA . THR B 1 433 ? -10.969 27.172 -6.293 1 88.31 433 THR B CA 1
ATOM 9007 C C . THR B 1 433 ? -10.633 28.594 -6.742 1 88.31 433 THR B C 1
ATOM 9009 O O . THR B 1 433 ? -9.531 28.844 -7.246 1 88.31 433 THR B O 1
ATOM 9012 N N . GLU B 1 434 ? -11.445 29.469 -6.488 1 82.88 434 GLU B N 1
ATOM 9013 C CA . GLU B 1 434 ? -11.188 30.859 -6.852 1 82.88 434 GLU B CA 1
ATOM 9014 C C . GLU B 1 434 ? -10.25 31.531 -5.852 1 82.88 434 GLU B C 1
ATOM 9016 O O . GLU B 1 434 ? -9.398 32.344 -6.23 1 82.88 434 GLU B O 1
ATOM 9021 N N . THR B 1 435 ? -10.266 31.188 -4.613 1 74.19 435 THR B N 1
ATOM 9022 C CA . THR B 1 435 ? -9.531 31.953 -3.621 1 74.19 435 THR B CA 1
ATOM 9023 C C . THR B 1 435 ? -8.68 31.047 -2.744 1 74.19 435 THR B C 1
ATOM 9025 O O . THR B 1 435 ? -7.723 31.5 -2.109 1 74.19 435 THR B O 1
ATOM 9028 N N . GLY B 1 436 ? -8.883 29.891 -2.826 1 69.38 436 GLY B N 1
ATOM 9029 C CA . GLY B 1 436 ? -8.398 29.156 -1.668 1 69.38 436 GLY B CA 1
ATOM 9030 C C . GLY B 1 436 ? -7.301 28.172 -2.006 1 69.38 436 GLY B C 1
ATOM 9031 O O . GLY B 1 436 ? -6.738 27.531 -1.113 1 69.38 436 GLY B O 1
ATOM 9032 N N . LEU B 1 437 ? -6.895 28.031 -3.234 1 77.62 437 LEU B N 1
ATOM 9033 C CA . LEU B 1 437 ? -5.91 27.016 -3.561 1 77.62 437 LEU B CA 1
ATOM 9034 C C . LEU B 1 437 ? -4.582 27.641 -3.959 1 77.62 437 LEU B C 1
ATOM 9036 O O . LEU B 1 437 ? -4.547 28.781 -4.414 1 77.62 437 LEU B O 1
ATOM 9040 N N . ASN B 1 438 ? -3.582 26.875 -3.623 1 72.38 438 ASN B N 1
ATOM 9041 C CA . ASN B 1 438 ? -2.262 27.328 -4.039 1 72.38 438 ASN B CA 1
ATOM 9042 C C . ASN B 1 438 ? -1.982 26.984 -5.5 1 72.38 438 ASN B C 1
ATOM 9044 O O . ASN B 1 438 ? -2.857 26.469 -6.199 1 72.38 438 ASN B O 1
ATOM 9048 N N . SER B 1 439 ? -0.857 27.359 -5.898 1 64.69 439 SER B N 1
ATOM 9049 C CA . SER B 1 439 ? -0.484 27.172 -7.297 1 64.69 439 SER B CA 1
ATOM 9050 C C . SER B 1 439 ? -0.455 25.688 -7.672 1 64.69 439 SER B C 1
ATOM 9052 O O . SER B 1 439 ? -0.606 25.344 -8.844 1 64.69 439 SER B O 1
ATOM 9054 N N . GLN B 1 440 ? -0.437 24.859 -6.703 1 70.62 440 GLN B N 1
ATOM 9055 C CA . GLN B 1 440 ? -0.367 23.422 -6.988 1 70.62 440 GLN B CA 1
ATOM 9056 C C . GLN B 1 440 ? -1.73 22.766 -6.812 1 70.62 440 GLN B C 1
ATOM 9058 O O . GLN B 1 440 ? -1.856 21.547 -6.953 1 70.62 440 GLN B O 1
ATOM 9063 N N . GLY B 1 441 ? -2.711 23.594 -6.531 1 76.69 441 GLY B N 1
ATOM 9064 C CA . GLY B 1 441 ? -4.055 23.047 -6.387 1 76.69 441 GLY B CA 1
ATOM 9065 C C . GLY B 1 441 ? -4.309 22.438 -5.02 1 76.69 441 GLY B C 1
ATOM 9066 O O . GLY B 1 441 ? -5.242 21.656 -4.848 1 76.69 441 GLY B O 1
ATOM 9067 N N . VAL B 1 442 ? -3.453 22.75 -4.094 1 78.69 442 VAL B N 1
ATOM 9068 C CA . VAL B 1 442 ? -3.621 22.219 -2.746 1 78.69 442 VAL B CA 1
ATOM 9069 C C . VAL B 1 442 ? -4.234 23.281 -1.84 1 78.69 442 VAL B C 1
ATOM 9071 O O . VAL B 1 442 ? -3.855 24.453 -1.904 1 78.69 442 VAL B O 1
ATOM 9074 N N . ILE B 1 443 ? -5.129 22.828 -1.078 1 83.44 443 ILE B N 1
ATOM 9075 C CA . ILE B 1 443 ? -5.797 23.734 -0.154 1 83.44 443 ILE B CA 1
ATOM 9076 C C . ILE B 1 443 ? -4.805 24.234 0.897 1 83.44 443 ILE B C 1
ATOM 9078 O O . ILE B 1 443 ? -4.105 23.438 1.521 1 83.44 443 ILE B O 1
ATOM 9082 N N . ARG B 1 444 ? -4.812 25.5 1.147 1 75.75 444 ARG B N 1
ATOM 9083 C CA . ARG B 1 444 ? -3.852 26.125 2.051 1 75.75 444 ARG B CA 1
ATOM 9084 C C . ARG B 1 444 ? -4.371 26.125 3.484 1 75.75 444 ARG B C 1
ATOM 9086 O O . ARG B 1 444 ? -3.605 25.906 4.426 1 75.75 444 ARG B O 1
ATOM 9093 N N . LYS B 1 445 ? -5.586 26.312 3.557 1 82.75 445 LYS B N 1
ATOM 9094 C CA . LYS B 1 445 ? -6.195 26.469 4.875 1 82.75 445 LYS B CA 1
ATOM 9095 C C . LYS B 1 445 ? -6.465 25.109 5.516 1 82.75 445 LYS B C 1
ATOM 9097 O O . LYS B 1 445 ? -6.508 24.094 4.824 1 82.75 445 LYS B O 1
ATOM 9102 N N . SER B 1 446 ? -6.555 25.156 6.793 1 85.62 446 SER B N 1
ATOM 9103 C CA . SER B 1 446 ? -6.891 23.938 7.527 1 85.62 446 SER B CA 1
ATOM 9104 C C . SER B 1 446 ? -8.352 23.562 7.336 1 85.62 446 SER B C 1
ATOM 9106 O O . SER B 1 446 ? -9.141 24.344 6.805 1 85.62 446 SER B O 1
ATOM 9108 N N . TRP B 1 447 ? -8.703 22.391 7.75 1 91.19 447 TRP B N 1
ATOM 9109 C CA . TRP B 1 447 ? -10.07 21.891 7.582 1 91.19 447 TRP B CA 1
ATOM 9110 C C . TRP B 1 447 ? -11.055 22.734 8.391 1 91.19 447 TRP B C 1
ATOM 9112 O O . TRP B 1 447 ? -10.766 23.125 9.516 1 91.19 447 TRP B O 1
ATOM 9122 N N . GLY B 1 448 ? -12.188 23.062 7.82 1 92.12 448 GLY B N 1
ATOM 9123 C CA . GLY B 1 448 ? -13.25 23.812 8.461 1 92.12 448 GLY B CA 1
ATOM 9124 C C . GLY B 1 448 ? -12.984 25.312 8.508 1 92.12 448 GLY B C 1
ATOM 9125 O O . GLY B 1 448 ? -13.898 26.109 8.719 1 92.12 448 GLY B O 1
ATOM 9126 N N . GLN B 1 449 ? -11.773 25.734 8.242 1 90.56 449 GLN B N 1
ATOM 9127 C CA . GLN B 1 449 ? -11.391 27.125 8.414 1 90.56 449 GLN B CA 1
ATOM 9128 C C . GLN B 1 449 ? -12.07 28.016 7.383 1 90.56 449 GLN B C 1
ATOM 9130 O O . GLN B 1 449 ? -12.594 29.078 7.727 1 90.56 449 GLN B O 1
ATOM 9135 N N . ASP B 1 450 ? -12.086 27.594 6.168 1 90.75 450 ASP B N 1
ATOM 9136 C CA . ASP B 1 450 ? -12.664 28.406 5.109 1 90.75 450 ASP B CA 1
ATOM 9137 C C . ASP B 1 450 ? -14.164 28.625 5.336 1 90.75 450 ASP B C 1
ATOM 9139 O O . ASP B 1 450 ? -14.664 29.734 5.184 1 90.75 450 ASP B O 1
ATOM 9143 N N . ALA B 1 451 ? -14.859 27.594 5.668 1 92.94 451 ALA B N 1
ATOM 9144 C CA . ALA B 1 451 ? -16.297 27.672 5.879 1 92.94 451 ALA B CA 1
ATOM 9145 C C . ALA B 1 451 ? -16.641 28.5 7.109 1 92.94 451 ALA B C 1
ATOM 9147 O O . ALA B 1 451 ? -17.547 29.328 7.078 1 92.94 451 ALA B O 1
ATOM 9148 N N . LEU B 1 452 ? -15.883 28.375 8.195 1 94.19 452 LEU B N 1
ATOM 9149 C CA . LEU B 1 452 ? -16.156 29.062 9.453 1 94.19 452 LEU B CA 1
ATOM 9150 C C . LEU B 1 452 ? -15.742 30.531 9.367 1 94.19 452 LEU B C 1
ATOM 9152 O O . LEU B 1 452 ? -16.453 31.406 9.844 1 94.19 452 LEU B O 1
ATOM 9156 N N . GLU B 1 453 ? -14.609 30.766 8.789 1 92 453 GLU B N 1
ATOM 9157 C CA . GLU B 1 453 ? -14.109 32.125 8.672 1 92 453 GLU B CA 1
ATOM 9158 C C . GLU B 1 453 ? -15.023 33 7.797 1 92 453 GLU B C 1
ATOM 9160 O O . GLU B 1 453 ? -15.242 34.156 8.07 1 92 453 GLU B O 1
ATOM 9165 N N . ARG B 1 454 ? -15.531 32.531 6.82 1 89.12 454 ARG B N 1
ATOM 9166 C CA . ARG B 1 454 ? -16.344 33.281 5.859 1 89.12 454 ARG B CA 1
ATOM 9167 C C . ARG B 1 454 ? -17.719 33.594 6.434 1 89.12 454 ARG B C 1
ATOM 9169 O O . ARG B 1 454 ? -18.234 34.688 6.254 1 89.12 454 ARG B O 1
ATOM 9176 N N . GLU B 1 455 ? -18.297 32.594 7.02 1 88.56 455 GLU B N 1
ATOM 9177 C CA . GLU B 1 455 ? -19.672 32.75 7.484 1 88.56 455 GLU B CA 1
ATOM 9178 C C . GLU B 1 455 ? -19.703 33.438 8.844 1 88.56 455 GLU B C 1
ATOM 9180 O O . GLU B 1 455 ? -20.625 34.219 9.133 1 88.56 455 GLU B O 1
ATOM 9185 N N . ASP B 1 456 ? -18.766 33.062 9.695 1 92.44 456 ASP B N 1
ATOM 9186 C CA . ASP B 1 456 ? -18.75 33.594 11.062 1 92.44 456 ASP B CA 1
ATOM 9187 C C . ASP B 1 456 ? -17.344 33.594 11.633 1 92.44 456 ASP B C 1
ATOM 9189 O O . ASP B 1 456 ? -16.953 32.656 12.336 1 92.44 456 ASP B O 1
ATOM 9193 N N . ARG B 1 457 ? -16.641 34.625 11.531 1 92.12 457 ARG B N 1
ATOM 9194 C CA . ARG B 1 457 ? -15.25 34.75 11.961 1 92.12 457 ARG B CA 1
ATOM 9195 C C . ARG B 1 457 ? -15.133 34.656 13.484 1 92.12 457 ARG B C 1
ATOM 9197 O O . ARG B 1 457 ? -14.164 34.094 14.008 1 92.12 457 ARG B O 1
ATOM 9204 N N . ASP B 1 458 ? -16.109 35.188 14.148 1 90.75 458 ASP B N 1
ATOM 9205 C CA . ASP B 1 458 ? -16.094 35.156 15.609 1 90.75 458 ASP B CA 1
ATOM 9206 C C . ASP B 1 458 ? -16.219 33.719 16.125 1 90.75 458 ASP B C 1
ATOM 9208 O O . ASP B 1 458 ? -15.523 33.344 17.062 1 90.75 458 ASP B O 1
ATOM 9212 N N . LEU B 1 459 ? -17.094 33.031 15.508 1 92.31 459 LEU B N 1
ATOM 9213 C CA . LEU B 1 459 ? -17.25 31.625 15.891 1 92.31 459 LEU B CA 1
ATOM 9214 C C . LEU B 1 459 ? -15.984 30.828 15.609 1 92.31 459 LEU B C 1
ATOM 9216 O O . LEU B 1 459 ? -15.594 29.969 16.406 1 92.31 459 LEU B O 1
ATOM 9220 N N . TYR B 1 460 ? -15.375 31.109 14.484 1 93.06 460 TYR B N 1
ATOM 9221 C CA . TYR B 1 460 ? -14.133 30.422 14.133 1 93.06 460 TYR B CA 1
ATOM 9222 C C . TYR B 1 460 ? -13.062 30.672 15.188 1 93.06 460 TYR B C 1
ATOM 9224 O O . TYR B 1 460 ? -12.367 29.734 15.602 1 93.06 460 TYR B O 1
ATOM 9232 N N . ASP B 1 461 ? -12.898 31.859 15.633 1 91.44 461 ASP B N 1
ATOM 9233 C CA . ASP B 1 461 ? -11.875 32.219 16.625 1 91.44 461 ASP B CA 1
ATOM 9234 C C . ASP B 1 461 ? -12.141 31.5 17.938 1 91.44 461 ASP B C 1
ATOM 9236 O O . ASP B 1 461 ? -11.203 31.047 18.609 1 91.44 461 ASP B O 1
ATOM 9240 N N . ARG B 1 462 ? -13.328 31.375 18.281 1 91.31 462 ARG B N 1
ATOM 9241 C CA . ARG B 1 462 ? -13.672 30.688 19.516 1 91.31 462 ARG B CA 1
ATOM 9242 C C . ARG B 1 462 ? -13.391 29.188 19.406 1 91.31 462 ARG B C 1
ATOM 9244 O O . ARG B 1 462 ? -12.805 28.594 20.312 1 91.31 462 ARG B O 1
ATOM 9251 N N . ILE B 1 463 ? -13.789 28.625 18.266 1 91.44 463 ILE B N 1
ATOM 9252 C CA . ILE B 1 463 ? -13.594 27.203 18.031 1 91.44 463 ILE B CA 1
ATOM 9253 C C . ILE B 1 463 ? -12.102 26.891 17.984 1 91.44 463 ILE B C 1
ATOM 9255 O O . ILE B 1 463 ? -11.656 25.859 18.469 1 91.44 463 ILE B O 1
ATOM 9259 N N . LYS B 1 464 ? -11.375 27.75 17.344 1 87 464 LYS B N 1
ATOM 9260 C CA . LYS B 1 464 ? -9.93 27.578 17.234 1 87 464 LYS B CA 1
ATOM 9261 C C . LYS B 1 464 ? -9.266 27.688 18.609 1 87 464 LYS B C 1
ATOM 9263 O O . LYS B 1 464 ? -8.391 26.875 18.938 1 87 464 LYS B O 1
ATOM 9268 N N . LYS B 1 465 ? -9.688 28.656 19.328 1 83.25 465 LYS B N 1
ATOM 9269 C CA . LYS B 1 465 ? -9.117 28.891 20.656 1 83.25 465 LYS B CA 1
ATOM 9270 C C . LYS B 1 465 ? -9.367 27.719 21.594 1 83.25 465 LYS B C 1
ATOM 9272 O O . LYS B 1 465 ? -8.492 27.328 22.359 1 83.25 465 LYS B O 1
ATOM 9277 N N . GLU B 1 466 ? -10.492 27.125 21.469 1 79.06 466 GLU B N 1
ATOM 9278 C CA . GLU B 1 466 ? -10.875 26.016 22.344 1 79.06 466 GLU B CA 1
ATOM 9279 C C . GLU B 1 466 ? -10.453 24.672 21.766 1 79.06 466 GLU B C 1
ATOM 9281 O O . GLU B 1 466 ? -10.727 23.625 22.359 1 79.06 466 GLU B O 1
ATOM 9286 N N . ARG B 1 467 ? -9.836 24.672 20.672 1 74.12 467 ARG B N 1
ATOM 9287 C CA . ARG B 1 467 ? -9.289 23.5 20.016 1 74.12 467 ARG B CA 1
ATOM 9288 C C . ARG B 1 467 ? -10.398 22.5 19.656 1 74.12 467 ARG B C 1
ATOM 9290 O O . ARG B 1 467 ? -10.203 21.297 19.75 1 74.12 467 ARG B O 1
ATOM 9297 N N . ASN B 1 468 ? -11.414 23.078 19.234 1 80.06 468 ASN B N 1
ATOM 9298 C CA . ASN B 1 468 ? -12.57 22.25 18.938 1 80.06 468 ASN B CA 1
ATOM 9299 C C . ASN B 1 468 ? -12.508 21.672 17.531 1 80.06 468 ASN B C 1
ATOM 9301 O O . ASN B 1 468 ? -13.273 20.766 17.188 1 80.06 468 ASN B O 1
ATOM 9305 N N . LEU B 1 469 ? -11.531 22.078 16.766 1 81.56 469 LEU B N 1
ATOM 9306 C CA . LEU B 1 469 ? -11.359 21.516 15.438 1 81.56 469 LEU B CA 1
ATOM 9307 C C . LEU B 1 469 ? -10.422 20.312 15.477 1 81.56 469 LEU B C 1
ATOM 9309 O O . LEU B 1 469 ? -10.352 19.547 14.516 1 81.56 469 LEU B O 1
ATOM 9313 N N . GLY B 1 470 ? -9.82 20.016 16.5 1 76.31 470 GLY B N 1
ATOM 9314 C CA . GLY B 1 470 ? -8.891 18.906 16.609 1 76.31 470 GLY B CA 1
ATOM 9315 C C . GLY B 1 470 ? -7.496 19.234 16.109 1 76.31 470 GLY B C 1
ATOM 9316 O O . GLY B 1 470 ? -7.324 20.172 15.328 1 76.31 470 GLY B O 1
ATOM 9317 N N . VAL B 1 471 ? -6.559 18.5 16.5 1 76.25 471 VAL B N 1
ATOM 9318 C CA . VAL B 1 471 ? -5.168 18.688 16.094 1 76.25 471 VAL B CA 1
ATOM 9319 C C . VAL B 1 471 ? -4.906 17.938 14.789 1 76.25 471 VAL B C 1
ATOM 9321 O O . VAL B 1 471 ? -4.172 18.422 13.922 1 76.25 471 VAL B O 1
ATOM 9324 N N . GLU B 1 472 ? -5.531 16.797 14.703 1 84.12 472 GLU B N 1
ATOM 9325 C CA . GLU B 1 472 ? -5.465 15.984 13.492 1 84.12 472 GLU B CA 1
ATOM 9326 C C . GLU B 1 472 ? -6.812 15.953 12.773 1 84.12 472 GLU B C 1
ATOM 9328 O O . GLU B 1 472 ? -7.863 16.094 13.406 1 84.12 472 GLU B O 1
ATOM 9333 N N . PHE B 1 473 ? -6.773 15.781 11.617 1 90.75 473 PHE B N 1
ATOM 9334 C CA . PHE B 1 473 ? -7.988 15.828 10.812 1 90.75 473 PHE B CA 1
ATOM 9335 C C . PHE B 1 473 ? -8.992 14.781 11.281 1 90.75 473 PHE B C 1
ATOM 9337 O O . PHE B 1 473 ? -10.172 15.086 11.461 1 90.75 473 PHE B O 1
ATOM 9344 N N . GLN B 1 474 ? -8.578 13.578 11.453 1 91.19 474 GLN B N 1
ATOM 9345 C CA . GLN B 1 474 ? -9.5 12.508 11.836 1 91.19 474 GLN B CA 1
ATOM 9346 C C . GLN B 1 474 ? -10.094 12.758 13.219 1 91.19 474 GLN B C 1
ATOM 9348 O O . GLN B 1 474 ? -11.242 12.406 13.477 1 91.19 474 GLN B O 1
ATOM 9353 N N . GLU B 1 475 ? -9.297 13.352 14.07 1 91.06 475 GLU B N 1
ATOM 9354 C CA . GLU B 1 475 ? -9.812 13.758 15.375 1 91.06 475 GLU B CA 1
ATOM 9355 C C . GLU B 1 475 ? -10.906 14.805 15.234 1 91.06 475 GLU B C 1
ATOM 9357 O O . GLU B 1 475 ? -11.914 14.758 15.945 1 91.06 475 GLU B O 1
ATOM 9362 N N . GLY B 1 476 ? -10.656 15.711 14.352 1 93.19 476 GLY B N 1
ATOM 9363 C CA . GLY B 1 476 ? -11.664 16.734 14.086 1 93.19 476 GLY B CA 1
ATOM 9364 C C . GLY B 1 476 ? -12.969 16.172 13.578 1 93.19 476 GLY B C 1
ATOM 9365 O O . GLY B 1 476 ? -14.047 16.641 13.945 1 93.19 476 GLY B O 1
ATOM 9366 N N . VAL B 1 477 ? -12.891 15.133 12.773 1 96.56 477 VAL B N 1
ATOM 9367 C CA . VAL B 1 477 ? -14.086 14.484 12.234 1 96.56 477 VAL B CA 1
ATOM 9368 C C . VAL B 1 477 ? -14.883 13.844 13.375 1 96.56 477 VAL B C 1
ATOM 9370 O O . VAL B 1 477 ? -16.109 13.961 13.422 1 96.56 477 VAL B O 1
ATOM 9373 N N . ILE B 1 478 ? -14.188 13.227 14.305 1 95.56 478 ILE B N 1
ATOM 9374 C CA . ILE B 1 478 ? -14.844 12.555 15.422 1 95.56 478 ILE B CA 1
ATOM 9375 C C . ILE B 1 478 ? -15.539 13.586 16.312 1 95.56 478 ILE B C 1
ATOM 9377 O O . ILE B 1 478 ? -16.719 13.438 16.641 1 95.56 478 ILE B O 1
ATOM 9381 N N . ILE B 1 479 ? -14.875 14.672 16.625 1 95.94 479 ILE B N 1
ATOM 9382 C CA . ILE B 1 479 ? -15.383 15.711 17.516 1 95.94 479 ILE B CA 1
ATOM 9383 C C . ILE B 1 479 ? -16.609 16.375 16.906 1 95.94 479 ILE B C 1
ATOM 9385 O O . ILE B 1 479 ? -17.656 16.484 17.547 1 95.94 479 ILE B O 1
ATOM 9389 N N . TRP B 1 480 ? -16.484 16.719 15.664 1 97.5 480 TRP B N 1
ATOM 9390 C CA . TRP B 1 480 ? -17.578 17.438 14.992 1 97.5 480 TRP B CA 1
ATOM 9391 C C . TRP B 1 480 ? -18.75 16.5 14.711 1 97.5 480 TRP B C 1
ATOM 9393 O O . TRP B 1 480 ? -19.906 16.938 14.695 1 97.5 480 TRP B O 1
ATOM 9403 N N . HIS B 1 481 ? -18.484 15.211 14.477 1 97.56 481 HIS B N 1
ATOM 9404 C CA . HIS B 1 481 ? -19.547 14.242 14.25 1 97.56 481 HIS B CA 1
ATOM 9405 C C . HIS B 1 481 ? -20.438 14.117 15.484 1 97.56 481 HIS B C 1
ATOM 9407 O O . HIS B 1 481 ? -21.656 14.211 15.391 1 97.56 481 HIS B O 1
ATOM 9413 N N . ILE B 1 482 ? -19.812 13.93 16.594 1 96.75 482 ILE B N 1
ATOM 9414 C CA . ILE B 1 482 ? -20.562 13.82 17.859 1 96.75 482 ILE B CA 1
ATOM 9415 C C . ILE B 1 482 ? -21.203 15.156 18.188 1 96.75 482 ILE B C 1
ATOM 9417 O O . ILE B 1 482 ? -22.391 15.203 18.547 1 96.75 482 ILE B O 1
ATOM 9421 N N . GLY B 1 483 ? -20.484 16.266 18.047 1 97 483 GLY B N 1
ATOM 9422 C CA . GLY B 1 483 ? -21.031 17.594 18.312 1 97 483 GLY B CA 1
ATOM 9423 C C . GLY B 1 483 ? -22.234 17.922 17.453 1 97 483 GLY B C 1
ATOM 9424 O O . GLY B 1 483 ? -23.172 18.578 17.906 1 97 483 GLY B O 1
ATOM 9425 N N . THR B 1 484 ? -22.156 17.484 16.203 1 96.31 484 THR B N 1
ATOM 9426 C CA . THR B 1 484 ? -23.266 17.719 15.281 1 96.31 484 THR B CA 1
ATOM 9427 C C . THR B 1 484 ? -24.5 16.938 15.703 1 96.31 484 THR B C 1
ATOM 9429 O O . THR B 1 484 ? -25.625 17.453 15.656 1 96.31 484 THR B O 1
ATOM 9432 N N . ASP B 1 485 ? -24.312 15.695 16.125 1 94.69 485 ASP B N 1
ATOM 9433 C CA . ASP B 1 485 ? -25.453 14.898 16.578 1 94.69 485 ASP B CA 1
ATOM 9434 C C . ASP B 1 485 ? -26.078 15.508 17.828 1 94.69 485 ASP B C 1
ATOM 9436 O O . ASP B 1 485 ? -27.297 15.516 17.984 1 94.69 485 ASP B O 1
ATOM 9440 N N . ILE B 1 486 ? -25.281 16.016 18.703 1 95.5 486 ILE B N 1
ATOM 9441 C CA . ILE B 1 486 ? -25.797 16.672 19.922 1 95.5 486 ILE B CA 1
ATOM 9442 C C . ILE B 1 486 ? -26.547 17.938 19.531 1 95.5 486 ILE B C 1
ATOM 9444 O O . ILE B 1 486 ? -27.656 18.188 20.031 1 95.5 486 ILE B O 1
ATOM 9448 N N . PHE B 1 487 ? -26 18.719 18.656 1 96 487 PHE B N 1
ATOM 9449 C CA . PHE B 1 487 ? -26.625 19.953 18.203 1 96 487 PHE B CA 1
ATOM 9450 C C . PHE B 1 487 ? -27.969 19.672 17.547 1 96 487 PHE B C 1
ATOM 9452 O O . PHE B 1 487 ? -28.953 20.344 17.859 1 96 487 PHE B O 1
ATOM 9459 N N . LEU B 1 488 ? -27.984 18.641 16.688 1 92.12 488 LEU B N 1
ATOM 9460 C CA . LEU B 1 488 ? -29.219 18.312 15.977 1 92.12 488 LEU B CA 1
ATOM 9461 C C . LEU B 1 488 ? -30.281 17.766 16.922 1 92.12 488 LEU B C 1
ATOM 9463 O O . LEU B 1 488 ? -31.469 17.953 16.703 1 92.12 488 LEU B O 1
ATOM 9467 N N . ALA B 1 489 ? -29.844 17.109 17.953 1 90.94 489 ALA B N 1
ATOM 9468 C CA . ALA B 1 489 ? -30.781 16.578 18.953 1 90.94 489 ALA B CA 1
ATOM 9469 C C . ALA B 1 489 ? -31.375 17.703 19.797 1 90.94 489 ALA B C 1
ATOM 9471 O O . ALA B 1 489 ? -32.531 17.625 20.219 1 90.94 489 ALA B O 1
ATOM 9472 N N . LYS B 1 490 ? -30.672 18.734 20 1 91.31 490 LYS B N 1
ATOM 9473 C CA . LYS B 1 490 ? -31.078 19.781 20.938 1 91.31 490 LYS B CA 1
ATOM 9474 C C . LYS B 1 490 ? -31.656 21 20.203 1 91.31 490 LYS B C 1
ATOM 9476 O O . LYS B 1 490 ? -32.344 21.828 20.812 1 91.31 490 LYS B O 1
ATOM 9481 N N . SER B 1 491 ? -31.359 21.062 19 1 87 491 SER B N 1
ATOM 9482 C CA . SER B 1 491 ? -31.797 22.219 18.234 1 87 491 SER B CA 1
ATOM 9483 C C . SER B 1 491 ? -33.312 22.312 18.219 1 87 491 SER B C 1
ATOM 9485 O O . SER B 1 491 ? -34.031 21.312 18.188 1 87 491 SER B O 1
ATOM 9487 N N . SER B 1 492 ? -33.844 23.5 18.484 1 73.5 492 SER B N 1
ATOM 9488 C CA . SER B 1 492 ? -35.281 23.797 18.531 1 73.5 492 SER B CA 1
ATOM 9489 C C . SER B 1 492 ? -35.844 23.984 17.141 1 73.5 492 SER B C 1
ATOM 9491 O O . SER B 1 492 ? -36.844 24.688 16.953 1 73.5 492 SER B O 1
ATOM 9493 N N . ARG B 1 493 ? -35.375 23.281 16.203 1 67.62 493 ARG B N 1
ATOM 9494 C CA . ARG B 1 493 ? -35.75 23.547 14.828 1 67.62 493 ARG B CA 1
ATOM 9495 C C . ARG B 1 493 ? -37.156 23.047 14.547 1 67.62 493 ARG B C 1
ATOM 9497 O O . ARG B 1 493 ? -37.656 22.141 15.219 1 67.62 493 ARG B O 1
ATOM 9504 N N . ASP B 1 494 ? -37.812 23.875 13.719 1 63.5 494 ASP B N 1
ATOM 9505 C CA . ASP B 1 494 ? -39.062 23.391 13.172 1 63.5 494 ASP B CA 1
ATOM 9506 C C . ASP B 1 494 ? -38.844 22.219 12.211 1 63.5 494 ASP B C 1
ATOM 9508 O O . ASP B 1 494 ? -38 22.312 11.297 1 63.5 494 ASP B O 1
ATOM 9512 N N . THR B 1 495 ? -39.219 21.047 12.562 1 61.41 495 THR B N 1
ATOM 9513 C CA . THR B 1 495 ? -39 19.75 11.922 1 61.41 495 THR B CA 1
ATOM 9514 C C . THR B 1 495 ? -39.25 19.844 10.422 1 61.41 495 THR B C 1
ATOM 9516 O O . THR B 1 495 ? -38.562 19.188 9.633 1 61.41 495 THR B O 1
ATOM 9519 N N . GLY B 1 496 ? -40.125 20.641 9.898 1 62.19 496 GLY B N 1
ATOM 9520 C CA . GLY B 1 496 ? -40.531 20.547 8.508 1 62.19 496 GLY B CA 1
ATOM 9521 C C . GLY B 1 496 ? -39.625 21.266 7.551 1 62.19 496 GLY B C 1
ATOM 9522 O O . GLY B 1 496 ? -39.188 20.703 6.555 1 62.19 496 GLY B O 1
ATOM 9523 N N . ASP B 1 497 ? -39.281 22.484 7.715 1 62.97 497 ASP B N 1
ATOM 9524 C CA . ASP B 1 497 ? -38.656 23.359 6.727 1 62.97 497 ASP B CA 1
ATOM 9525 C C . ASP B 1 497 ? -37.156 23.078 6.613 1 62.97 497 ASP B C 1
ATOM 9527 O O . ASP B 1 497 ? -36.562 23.25 5.547 1 62.97 497 ASP B O 1
ATOM 9531 N N . ALA B 1 498 ? -36.625 22.406 7.594 1 83.12 498 ALA B N 1
ATOM 9532 C CA . ALA B 1 498 ? -35.156 22.25 7.562 1 83.12 498 ALA B CA 1
ATOM 9533 C C . ALA B 1 498 ? -34.75 20.781 7.453 1 83.12 498 ALA B C 1
ATOM 9535 O O . ALA B 1 498 ? -33.594 20.438 7.672 1 83.12 498 ALA B O 1
ATOM 9536 N N . ALA B 1 499 ? -35.719 20.062 6.953 1 85.19 499 ALA B N 1
ATOM 9537 C CA . ALA B 1 499 ? -35.5 18.609 6.949 1 85.19 499 ALA B CA 1
ATOM 9538 C C . ALA B 1 499 ? -34.438 18.219 5.91 1 85.19 499 ALA B C 1
ATOM 9540 O O . ALA B 1 499 ? -33.594 17.344 6.164 1 85.19 499 ALA B O 1
ATOM 9541 N N . ASP B 1 500 ? -34.438 18.891 4.836 1 88.44 500 ASP B N 1
ATOM 9542 C CA . ASP B 1 500 ? -33.5 18.547 3.768 1 88.44 500 ASP B CA 1
ATOM 9543 C C . ASP B 1 500 ? -32.062 18.906 4.148 1 88.44 500 ASP B C 1
ATOM 9545 O O . ASP B 1 500 ? -31.141 18.172 3.832 1 88.44 500 ASP B O 1
ATOM 9549 N N . VAL B 1 501 ? -31.969 20.016 4.785 1 92.56 501 VAL B N 1
ATOM 9550 C CA . VAL B 1 501 ? -30.641 20.469 5.184 1 92.56 501 VAL B CA 1
ATOM 9551 C C . VAL B 1 501 ? -30.094 19.547 6.27 1 92.56 501 VAL B C 1
ATOM 9553 O O . VAL B 1 501 ? -28.891 19.219 6.266 1 92.56 501 VAL B O 1
ATOM 9556 N N . VAL B 1 502 ? -30.969 19.141 7.145 1 93 502 VAL B N 1
ATOM 9557 C CA . VAL B 1 502 ? -30.562 18.234 8.219 1 93 502 VAL B CA 1
ATOM 9558 C C . VAL B 1 502 ? -30.141 16.891 7.633 1 93 502 VAL B C 1
ATOM 9560 O O . VAL B 1 502 ? -29.156 16.312 8.07 1 93 502 VAL B O 1
ATOM 9563 N N . LYS B 1 503 ? -30.891 16.484 6.707 1 92.94 503 LYS B N 1
ATOM 9564 C CA . LYS B 1 503 ? -30.562 15.242 6.031 1 92.94 503 LYS B CA 1
ATOM 9565 C C . LYS B 1 503 ? -29.188 15.328 5.367 1 92.94 503 LYS B C 1
ATOM 9567 O O . LYS B 1 503 ? -28.406 14.383 5.438 1 92.94 503 LYS B O 1
ATOM 9572 N N . ASP B 1 504 ? -28.906 16.422 4.758 1 95.19 504 ASP B N 1
ATOM 9573 C CA . ASP B 1 504 ? -27.625 16.594 4.086 1 95.19 504 ASP B CA 1
ATOM 9574 C C . ASP B 1 504 ? -26.469 16.656 5.094 1 95.19 504 ASP B C 1
ATOM 9576 O O . ASP B 1 504 ? -25.391 16.109 4.84 1 95.19 504 ASP B O 1
ATOM 9580 N N . ILE B 1 505 ? -26.734 17.312 6.191 1 95.88 505 ILE B N 1
ATOM 9581 C CA . ILE B 1 505 ? -25.734 17.406 7.242 1 95.88 505 ILE B CA 1
ATOM 9582 C C . ILE B 1 505 ? -25.406 16 7.762 1 95.88 505 ILE B C 1
ATOM 9584 O O . ILE B 1 505 ? -24.234 15.625 7.855 1 95.88 505 ILE B O 1
ATOM 9588 N N . ARG B 1 506 ? -26.422 15.219 8.016 1 94.69 506 ARG B N 1
ATOM 9589 C CA . ARG B 1 506 ? -26.234 13.859 8.516 1 94.69 506 ARG B CA 1
ATOM 9590 C C . ARG B 1 506 ? -25.531 12.984 7.488 1 94.69 506 ARG B C 1
ATOM 9592 O O . ARG B 1 506 ? -24.672 12.18 7.84 1 94.69 506 ARG B O 1
ATOM 9599 N N . THR B 1 507 ? -25.891 13.18 6.289 1 96.38 507 THR B N 1
ATOM 9600 C CA . THR B 1 507 ? -25.312 12.383 5.211 1 96.38 507 THR B CA 1
ATOM 9601 C C . THR B 1 507 ? -23.812 12.617 5.105 1 96.38 507 THR B C 1
ATOM 9603 O O . THR B 1 507 ? -23.031 11.664 5.008 1 96.38 507 THR B O 1
ATOM 9606 N N . LEU B 1 508 ? -23.422 13.859 5.18 1 97.69 508 LEU B N 1
ATOM 9607 C CA . LEU B 1 508 ? -22.016 14.18 5.039 1 97.69 508 LEU B CA 1
ATOM 9608 C C . LEU B 1 508 ? -21.234 13.797 6.301 1 97.69 508 LEU B C 1
ATOM 9610 O O . LEU B 1 508 ? -20.125 13.273 6.215 1 97.69 508 LEU B O 1
ATOM 9614 N N . SER B 1 509 ? -21.812 14.055 7.414 1 97.31 509 SER B N 1
ATOM 9615 C CA . SER B 1 509 ? -21.172 13.68 8.672 1 97.31 509 SER B CA 1
ATOM 9616 C C . SER B 1 509 ? -20.984 12.172 8.766 1 97.31 509 SER B C 1
ATOM 9618 O O . SER B 1 509 ? -19.906 11.695 9.094 1 97.31 509 SER B O 1
ATOM 9620 N N . ASN B 1 510 ? -22.016 11.406 8.398 1 97 510 ASN B N 1
ATOM 9621 C CA . ASN B 1 510 ? -21.953 9.953 8.43 1 97 510 ASN B CA 1
ATOM 9622 C C . ASN B 1 510 ? -20.969 9.414 7.387 1 97 510 ASN B C 1
ATOM 9624 O O . ASN B 1 510 ? -20.328 8.391 7.609 1 97 510 ASN B O 1
ATOM 9628 N N . TYR B 1 511 ? -20.891 10.094 6.297 1 97 511 TYR B N 1
ATOM 9629 C CA . TYR B 1 511 ? -19.984 9.641 5.25 1 97 511 TYR B CA 1
ATOM 9630 C C . TYR B 1 511 ? -18.531 9.758 5.699 1 97 511 TYR B C 1
ATOM 9632 O O . TYR B 1 511 ? -17.734 8.836 5.492 1 97 511 TYR B O 1
ATOM 9640 N N . LEU B 1 512 ? -18.203 10.875 6.277 1 97.62 512 LEU B N 1
ATOM 9641 C CA . LEU B 1 512 ? -16.828 11.062 6.738 1 97.62 512 LEU B CA 1
ATOM 9642 C C . LEU B 1 512 ? -16.5 10.086 7.867 1 97.62 512 LEU B C 1
ATOM 9644 O O . LEU B 1 512 ? -15.375 9.594 7.961 1 97.62 512 LEU B O 1
ATOM 9648 N N . MET B 1 513 ? -17.469 9.789 8.672 1 96.38 513 MET B N 1
ATOM 9649 C CA . MET B 1 513 ? -17.266 8.789 9.711 1 96.38 513 MET B CA 1
ATOM 9650 C C . MET B 1 513 ? -17.094 7.398 9.102 1 96.38 513 MET B C 1
ATOM 9652 O O . MET B 1 513 ? -16.328 6.586 9.609 1 96.38 513 MET B O 1
ATOM 9656 N N . PHE B 1 514 ? -17.812 7.199 8.062 1 96 514 PHE B N 1
ATOM 9657 C CA . PHE B 1 514 ? -17.672 5.938 7.348 1 96 514 PHE B CA 1
ATOM 9658 C C . PHE B 1 514 ? -16.266 5.77 6.809 1 96 514 PHE B C 1
ATOM 9660 O O . PHE B 1 514 ? -15.672 4.691 6.918 1 96 514 PHE B O 1
ATOM 9667 N N . LEU B 1 515 ? -15.711 6.836 6.23 1 95.88 515 LEU B N 1
ATOM 9668 C CA . LEU B 1 515 ? -14.352 6.781 5.707 1 95.88 515 LEU B CA 1
ATOM 9669 C C . LEU B 1 515 ? -13.344 6.531 6.828 1 95.88 515 LEU B C 1
ATOM 9671 O O . LEU B 1 515 ? -12.383 5.777 6.648 1 95.88 515 LEU B O 1
ATOM 9675 N N . LEU B 1 516 ? -13.602 7.109 7.949 1 95.12 516 LEU B N 1
ATOM 9676 C CA . LEU B 1 516 ? -12.695 6.98 9.078 1 95.12 516 LEU B CA 1
ATOM 9677 C C . LEU B 1 516 ? -12.648 5.539 9.578 1 95.12 516 LEU B C 1
ATOM 9679 O O . LEU B 1 516 ? -11.586 5.047 9.969 1 95.12 516 LEU B O 1
ATOM 9683 N N . VAL B 1 517 ? -13.695 4.844 9.477 1 92.69 517 VAL B N 1
ATOM 9684 C CA . VAL B 1 517 ? -13.781 3.502 10.039 1 92.69 517 VAL B CA 1
ATOM 9685 C C . VAL B 1 517 ? -13.414 2.467 8.984 1 92.69 517 VAL B C 1
ATOM 9687 O O . VAL B 1 517 ? -12.641 1.541 9.25 1 92.69 517 VAL B O 1
ATOM 9690 N N . ASP B 1 518 ? -13.859 2.697 7.754 1 90.31 518 ASP B N 1
ATOM 9691 C CA . ASP B 1 518 ? -13.727 1.664 6.734 1 90.31 518 ASP B CA 1
ATOM 9692 C C . ASP B 1 518 ? -12.523 1.932 5.832 1 90.31 518 ASP B C 1
ATOM 9694 O O . ASP B 1 518 ? -11.883 0.996 5.352 1 90.31 518 ASP B O 1
ATOM 9698 N N . HIS B 1 519 ? -12.312 3.219 5.555 1 91.56 519 HIS B N 1
ATOM 9699 C CA . HIS B 1 519 ? -11.227 3.572 4.645 1 91.56 519 HIS B CA 1
ATOM 9700 C C . HIS B 1 519 ? -10.367 4.695 5.223 1 91.56 519 HIS B C 1
ATOM 9702 O O . HIS B 1 519 ? -10.242 5.762 4.613 1 91.56 519 HIS B O 1
ATOM 9708 N N . PRO B 1 520 ? -9.695 4.363 6.25 1 88.94 520 PRO B N 1
ATOM 9709 C CA . PRO B 1 520 ? -8.945 5.449 6.891 1 88.94 520 PRO B CA 1
ATOM 9710 C C . PRO B 1 520 ? -7.812 5.98 6.016 1 88.94 520 PRO B C 1
ATOM 9712 O O . PRO B 1 520 ? -7.398 7.133 6.168 1 88.94 520 PRO B O 1
ATOM 9715 N N . LYS B 1 521 ? -7.398 5.254 5.031 1 86.94 521 LYS B N 1
ATOM 9716 C CA . LYS B 1 521 ? -6.297 5.676 4.168 1 86.94 521 LYS B CA 1
ATOM 9717 C C . LYS B 1 521 ? -6.754 6.734 3.17 1 86.94 521 LYS B C 1
ATOM 9719 O O . LYS B 1 521 ? -5.926 7.398 2.541 1 86.94 521 LYS B O 1
ATOM 9724 N N . MET B 1 522 ? -8.047 6.914 3.076 1 92.19 522 MET B N 1
ATOM 9725 C CA . MET B 1 522 ? -8.578 7.941 2.18 1 92.19 522 MET B CA 1
ATOM 9726 C C . MET B 1 522 ? -8.68 9.281 2.893 1 92.19 522 MET B C 1
ATOM 9728 O O . MET B 1 522 ? -9.062 10.281 2.285 1 92.19 522 MET B O 1
ATOM 9732 N N . LEU B 1 523 ? -8.367 9.273 4.117 1 93 523 LEU B N 1
ATOM 9733 C CA . LEU B 1 523 ? -8.328 10.516 4.887 1 93 523 LEU B CA 1
ATOM 9734 C C . LEU B 1 523 ? -6.891 10.945 5.156 1 93 523 LEU B C 1
ATOM 9736 O O . LEU B 1 523 ? -6.008 10.102 5.32 1 93 523 LEU B O 1
ATOM 9740 N N . PRO B 1 524 ? -6.711 12.195 5.086 1 88.69 524 PRO B N 1
ATOM 9741 C CA . PRO B 1 524 ? -5.348 12.664 5.336 1 88.69 524 PRO B CA 1
ATOM 9742 C C . PRO B 1 524 ? -4.922 12.492 6.793 1 88.69 524 PRO B C 1
ATOM 9744 O O . PRO B 1 524 ? -5.77 12.438 7.684 1 88.69 524 PRO B O 1
ATOM 9747 N N . GLY B 1 525 ? -3.607 12.359 7.039 1 81.88 525 GLY B N 1
ATOM 9748 C CA . GLY B 1 525 ? -3.068 12.281 8.391 1 81.88 525 GLY B CA 1
ATOM 9749 C C . GLY B 1 525 ? -2.947 10.859 8.898 1 81.88 525 GLY B C 1
ATOM 9750 O O . GLY B 1 525 ? -3.043 9.906 8.125 1 81.88 525 GLY B O 1
ATOM 9751 N N . LEU B 1 526 ? -2.637 10.742 10.188 1 80.5 526 LEU B N 1
ATOM 9752 C CA . LEU B 1 526 ? -2.463 9.438 10.82 1 80.5 526 LEU B CA 1
ATOM 9753 C C . LEU B 1 526 ? -3.809 8.852 11.234 1 80.5 526 LEU B C 1
ATOM 9755 O O . LEU B 1 526 ? -4.688 9.578 11.703 1 80.5 526 LEU B O 1
ATOM 9759 N N . ALA B 1 527 ? -3.986 7.578 10.953 1 77.88 527 ALA B N 1
ATOM 9760 C CA . ALA B 1 527 ? -5.215 6.902 11.359 1 77.88 527 ALA B CA 1
ATOM 9761 C C . ALA B 1 527 ? -5.398 6.973 12.875 1 77.88 527 ALA B C 1
ATOM 9763 O O . ALA B 1 527 ? -4.449 6.762 13.633 1 77.88 527 ALA B O 1
ATOM 9764 N N . GLN B 1 528 ? -6.562 7.379 13.32 1 82.88 528 GLN B N 1
ATOM 9765 C CA . GLN B 1 528 ? -6.875 7.504 14.734 1 82.88 528 GLN B CA 1
ATOM 9766 C C . GLN B 1 528 ? -7.785 6.375 15.203 1 82.88 528 GLN B C 1
ATOM 9768 O O . GLN B 1 528 ? -8.852 6.621 15.773 1 82.88 528 GLN B O 1
ATOM 9773 N N . ASN B 1 529 ? -7.344 5.219 15.125 1 80.25 529 ASN B N 1
ATOM 9774 C CA . ASN B 1 529 ? -8.156 4.062 15.484 1 80.25 529 ASN B CA 1
ATOM 9775 C C . ASN B 1 529 ? -8.336 3.957 17 1 80.25 529 ASN B C 1
ATOM 9777 O O . ASN B 1 529 ? -9.398 3.564 17.484 1 80.25 529 ASN B O 1
ATOM 9781 N N . MET B 1 530 ? -7.406 4.328 17.688 1 79.5 530 MET B N 1
ATOM 9782 C CA . MET B 1 530 ? -7.492 4.25 19.141 1 79.5 530 MET B CA 1
ATOM 9783 C C . MET B 1 530 ? -8.484 5.273 19.688 1 79.5 530 MET B C 1
ATOM 9785 O O . MET B 1 530 ? -9.266 4.965 20.578 1 79.5 530 MET B O 1
ATOM 9789 N N . LEU B 1 531 ? -8.234 6.387 19.156 1 85.06 531 LEU B N 1
ATOM 9790 C CA . LEU B 1 531 ? -9.148 7.438 19.578 1 85.06 531 LEU B CA 1
ATOM 9791 C C . LEU B 1 531 ? -10.594 7.055 19.281 1 85.06 531 LEU B C 1
ATOM 9793 O O . LEU B 1 531 ? -11.492 7.309 20.078 1 85.06 531 LEU B O 1
ATOM 9797 N N . TYR B 1 532 ? -10.789 6.461 18.156 1 90.19 532 TYR B N 1
ATOM 9798 C CA . TYR B 1 532 ? -12.117 5.996 17.766 1 90.19 532 TYR B CA 1
ATOM 9799 C C . TYR B 1 532 ? -12.633 4.945 18.734 1 90.19 532 TYR B C 1
ATOM 9801 O O . TYR B 1 532 ? -13.773 5.027 19.203 1 90.19 532 TYR B O 1
ATOM 9809 N N . ARG B 1 533 ? -11.852 4.051 19.109 1 84.62 533 ARG B N 1
ATOM 9810 C CA . ARG B 1 533 ? -12.266 2.965 20 1 84.62 533 ARG B CA 1
ATOM 9811 C C . ARG B 1 533 ? -12.539 3.482 21.406 1 84.62 533 ARG B C 1
ATOM 9813 O O . ARG B 1 533 ? -13.516 3.076 22.031 1 84.62 533 ARG B O 1
ATOM 9820 N N . ARG B 1 534 ? -11.766 4.301 21.844 1 85.38 534 ARG B N 1
ATOM 9821 C CA . ARG B 1 534 ? -11.953 4.859 23.172 1 85.38 534 ARG B CA 1
ATOM 9822 C C . ARG B 1 534 ? -13.234 5.691 23.25 1 85.38 534 ARG B C 1
ATOM 9824 O O . ARG B 1 534 ? -13.961 5.645 24.234 1 85.38 534 ARG B O 1
ATOM 9831 N N . THR B 1 535 ? -13.344 6.438 22.25 1 91.44 535 THR B N 1
ATOM 9832 C CA . THR B 1 535 ? -14.555 7.25 22.219 1 91.44 535 THR B CA 1
ATOM 9833 C C . THR B 1 535 ? -15.797 6.363 22.172 1 91.44 535 THR B C 1
ATOM 9835 O O . THR B 1 535 ? -16.812 6.672 22.797 1 91.44 535 THR B O 1
ATOM 9838 N N . CYS B 1 536 ? -15.695 5.277 21.422 1 91 536 CYS B N 1
ATOM 9839 C CA . CYS B 1 536 ? -16.812 4.336 21.375 1 91 536 CYS B CA 1
ATOM 9840 C C . CYS B 1 536 ? -17.062 3.713 22.734 1 91 536 CYS B C 1
ATOM 9842 O O . CYS B 1 536 ? -18.219 3.512 23.141 1 91 536 CYS B O 1
ATOM 9844 N N . GLU B 1 537 ? -16.062 3.396 23.453 1 87.5 537 GLU B N 1
ATOM 9845 C CA . GLU B 1 537 ? -16.203 2.836 24.797 1 87.5 537 GLU B CA 1
ATOM 9846 C C . GLU B 1 537 ? -16.828 3.846 25.75 1 87.5 537 GLU B C 1
ATOM 9848 O O . GLU B 1 537 ? -17.688 3.488 26.562 1 87.5 537 GLU B O 1
ATOM 9853 N N . ASN B 1 538 ? -16.406 5.059 25.625 1 90.25 538 ASN B N 1
ATOM 9854 C CA . ASN B 1 538 ? -16.969 6.117 26.469 1 90.25 538 ASN B CA 1
ATOM 9855 C C . ASN B 1 538 ? -18.453 6.316 26.203 1 90.25 538 ASN B C 1
ATOM 9857 O O . ASN B 1 538 ? -19.234 6.543 27.141 1 90.25 538 ASN B O 1
ATOM 9861 N N . LEU B 1 539 ? -18.812 6.211 25 1 92.19 539 LEU B N 1
ATOM 9862 C CA . LEU B 1 539 ? -20.203 6.383 24.625 1 92.19 539 LEU B CA 1
ATOM 9863 C C . LEU B 1 539 ? -21.031 5.18 25.047 1 92.19 539 LEU B C 1
ATOM 9865 O O . LEU B 1 539 ? -22.172 5.336 25.531 1 92.19 539 LEU B O 1
ATOM 9869 N N . SER B 1 540 ? -20.453 4.047 24.891 1 88.62 540 SER B N 1
ATOM 9870 C CA . SER B 1 540 ? -21.156 2.826 25.25 1 88.62 540 SER B CA 1
ATOM 9871 C C . SER B 1 540 ? -21.406 2.758 26.766 1 88.62 540 SER B C 1
ATOM 9873 O O . SER B 1 540 ? -22.438 2.232 27.203 1 88.62 540 SER B O 1
ATOM 9875 N N . GLU B 1 541 ? -20.484 3.166 27.516 1 85.62 541 GLU B N 1
ATOM 9876 C CA . GLU B 1 541 ? -20.641 3.184 28.969 1 85.62 541 GLU B CA 1
ATOM 9877 C C . GLU B 1 541 ? -21.781 4.109 29.391 1 85.62 541 GLU B C 1
ATOM 9879 O O . GLU B 1 541 ? -22.5 3.816 30.344 1 85.62 541 GLU B O 1
ATOM 9884 N N . ARG B 1 542 ? -22.016 5.07 28.766 1 86.31 542 ARG B N 1
ATOM 9885 C CA . ARG B 1 542 ? -23.062 6.035 29.078 1 86.31 542 ARG B CA 1
ATOM 9886 C C . ARG B 1 542 ? -24.422 5.535 28.625 1 86.31 542 ARG B C 1
ATOM 9888 O O . ARG B 1 542 ? -25.453 5.953 29.156 1 86.31 542 ARG B O 1
ATOM 9895 N N . CYS B 1 543 ? -24.375 4.742 27.641 1 81 543 CYS B N 1
ATOM 9896 C CA . CYS B 1 543 ? -25.609 4.109 27.188 1 81 543 CYS B CA 1
ATOM 9897 C C . CYS B 1 543 ? -26.094 3.07 28.188 1 81 543 CYS B C 1
ATOM 9899 O O . CYS B 1 543 ? -27.297 2.902 28.391 1 81 543 CYS B O 1
ATOM 9901 N N . LYS B 1 544 ? -25.203 2.293 28.719 1 70.81 544 LYS B N 1
ATOM 9902 C CA . LYS B 1 544 ? -25.531 1.269 29.703 1 70.81 544 LYS B CA 1
ATOM 9903 C C . LYS B 1 544 ? -26.25 1.875 30.906 1 70.81 544 LYS B C 1
ATOM 9905 O O . LYS B 1 544 ? -27.219 1.302 31.422 1 70.81 544 LYS B O 1
ATOM 9910 N N . ASN B 1 545 ? -25.812 2.904 31.234 1 61.72 545 ASN B N 1
ATOM 9911 C CA . ASN B 1 545 ? -26.297 3.52 32.469 1 61.72 545 ASN B CA 1
ATOM 9912 C C . ASN B 1 545 ? -27.75 3.988 32.312 1 61.72 545 ASN B C 1
ATOM 9914 O O . ASN B 1 545 ? -28.453 4.145 33.312 1 61.72 545 ASN B O 1
ATOM 9918 N N . HIS B 1 546 ? -28.188 4.113 31.016 1 59.72 546 HIS B N 1
ATOM 9919 C CA . HIS B 1 546 ? -29.531 4.668 30.891 1 59.72 546 HIS B CA 1
ATOM 9920 C C . HIS B 1 546 ? -30.547 3.586 30.562 1 59.72 546 HIS B C 1
ATOM 9922 O O . HIS B 1 546 ? -31.703 3.885 30.266 1 59.72 546 HIS B O 1
ATOM 9928 N N . GLY B 1 547 ? -30.438 2.402 30.906 1 55.66 547 GLY B N 1
ATOM 9929 C CA . GLY B 1 547 ? -31.438 1.37 31.125 1 55.66 547 GLY B CA 1
ATOM 9930 C C . GLY B 1 547 ? -32.094 0.886 29.844 1 55.66 547 GLY B C 1
ATOM 9931 O O . GLY B 1 547 ? -33.25 0.482 29.828 1 55.66 547 GLY B O 1
ATOM 9932 N N . HIS B 1 548 ? -31.594 1.062 28.688 1 54.22 548 HIS B N 1
ATOM 9933 C CA . HIS B 1 548 ? -32.469 0.686 27.594 1 54.22 548 HIS B CA 1
ATOM 9934 C C . HIS B 1 548 ? -32.719 -0.821 27.562 1 54.22 548 HIS B C 1
ATOM 9936 O O . HIS B 1 548 ? -31.766 -1.604 27.516 1 54.22 548 HIS B O 1
ATOM 9942 N N . GLN B 1 549 ? -33.875 -1.183 28.094 1 52.53 549 GLN B N 1
ATOM 9943 C CA . GLN B 1 549 ? -34.406 -2.525 28.281 1 52.53 549 GLN B CA 1
ATOM 9944 C C . GLN B 1 549 ? -34.594 -3.25 26.953 1 52.53 549 GLN B C 1
ATOM 9946 O O . GLN B 1 549 ? -35.125 -2.688 26 1 52.53 549 GLN B O 1
ATOM 9951 N N . THR B 1 550 ? -33.719 -4.199 26.688 1 56.38 550 THR B N 1
ATOM 9952 C CA . THR B 1 550 ? -33.938 -5.172 25.625 1 56.38 550 THR B CA 1
ATOM 9953 C C . THR B 1 550 ? -35.375 -5.688 25.672 1 56.38 550 THR B C 1
ATOM 9955 O O . THR B 1 550 ? -35.875 -6.102 26.719 1 56.38 550 THR B O 1
ATOM 9958 N N . THR B 1 551 ? -36.156 -5.125 24.875 1 56.38 551 THR B N 1
ATOM 9959 C CA . THR B 1 551 ? -37.531 -5.609 24.859 1 56.38 551 THR B CA 1
ATOM 9960 C C . THR B 1 551 ? -37.562 -7.133 24.781 1 56.38 551 THR B C 1
ATOM 9962 O O . THR B 1 551 ? -36.844 -7.738 23.984 1 56.38 551 THR B O 1
ATOM 9965 N N . GLY B 1 552 ? -37.906 -7.805 25.812 1 60.53 552 GLY B N 1
ATOM 9966 C CA . GLY B 1 552 ? -38.094 -9.227 26.078 1 60.53 552 GLY B CA 1
ATOM 9967 C C . GLY B 1 552 ? -38.938 -9.922 25.031 1 60.53 552 GLY B C 1
ATOM 9968 O O . GLY B 1 552 ? -39.406 -11.047 25.234 1 60.53 552 GLY B O 1
ATOM 9969 N N . ASN B 1 553 ? -39.312 -9.164 23.922 1 70.88 553 ASN B N 1
ATOM 9970 C CA . ASN B 1 553 ? -40.156 -9.898 22.984 1 70.88 553 ASN B CA 1
ATOM 9971 C C . ASN B 1 553 ? -39.344 -10.812 22.078 1 70.88 553 ASN B C 1
ATOM 9973 O O . ASN B 1 553 ? -38.344 -10.375 21.484 1 70.88 553 ASN B O 1
ATOM 9977 N N . MET B 1 554 ? -39.656 -12.094 22.094 1 76.75 554 MET B N 1
ATOM 9978 C CA . MET B 1 554 ? -38.938 -13.148 21.359 1 76.75 554 MET B CA 1
ATOM 9979 C C . MET B 1 554 ? -38.875 -12.812 19.875 1 76.75 554 MET B C 1
ATOM 9981 O O . MET B 1 554 ? -37.875 -13.078 19.234 1 76.75 554 MET B O 1
ATOM 9985 N N . GLY B 1 555 ? -39.938 -12.305 19.344 1 76.25 555 GLY B N 1
ATOM 9986 C CA . GLY B 1 555 ? -39.938 -11.945 17.938 1 76.25 555 GLY B CA 1
ATOM 9987 C C . GLY B 1 555 ? -38.938 -10.867 17.594 1 76.25 555 GLY B C 1
ATOM 9988 O O . GLY B 1 555 ? -38.219 -10.977 16.578 1 76.25 555 GLY B O 1
ATOM 9989 N N . THR B 1 556 ? -38.906 -9.961 18.359 1 76.94 556 THR B N 1
ATOM 9990 C CA . THR B 1 556 ? -37.969 -8.875 18.156 1 76.94 556 THR B CA 1
ATOM 9991 C C . THR B 1 556 ? -36.531 -9.367 18.344 1 76.94 556 THR B C 1
ATOM 9993 O O . THR B 1 556 ? -35.625 -8.945 17.625 1 76.94 556 THR B O 1
ATOM 9996 N N . MET B 1 557 ? -36.5 -10.32 19.156 1 79.62 557 MET B N 1
ATOM 9997 C CA . MET B 1 557 ? -35.188 -10.898 19.406 1 79.62 557 MET B CA 1
ATOM 9998 C C . MET B 1 557 ? -34.688 -11.68 18.188 1 79.62 557 MET B C 1
ATOM 10000 O O . MET B 1 557 ? -33.531 -11.555 17.797 1 79.62 557 MET B O 1
ATOM 10004 N N . LEU B 1 558 ? -35.562 -12.422 17.625 1 80.81 558 LEU B N 1
ATOM 10005 C CA . LEU B 1 558 ? -35.188 -13.227 16.469 1 80.81 558 LEU B CA 1
ATOM 10006 C C . LEU B 1 558 ? -34.844 -12.328 15.273 1 80.81 558 LEU B C 1
ATOM 10008 O O . LEU B 1 558 ? -33.938 -12.625 14.508 1 80.81 558 LEU B O 1
ATOM 10012 N N . LYS B 1 559 ? -35.594 -11.328 15.195 1 81.44 559 LYS B N 1
ATOM 10013 C CA . LYS B 1 559 ? -35.344 -10.398 14.109 1 81.44 559 LYS B CA 1
ATOM 10014 C C . LYS B 1 559 ? -34 -9.719 14.273 1 81.44 559 LYS B C 1
ATOM 10016 O O . LYS B 1 559 ? -33.25 -9.523 13.297 1 81.44 559 LYS B O 1
ATOM 10021 N N . GLU B 1 560 ? -33.656 -9.438 15.422 1 80.69 560 GLU B N 1
ATOM 10022 C CA . GLU B 1 560 ? -32.406 -8.773 15.703 1 80.69 560 GLU B CA 1
ATOM 10023 C C . GLU B 1 560 ? -31.219 -9.727 15.508 1 80.69 560 GLU B C 1
ATOM 10025 O O . GLU B 1 560 ? -30.156 -9.328 15.031 1 80.69 560 GLU B O 1
ATOM 10030 N N . ILE B 1 561 ? -31.469 -10.945 15.805 1 81.06 561 ILE B N 1
ATOM 10031 C CA . ILE B 1 561 ? -30.406 -11.945 15.719 1 81.06 561 ILE B CA 1
ATOM 10032 C C . ILE B 1 561 ? -30.125 -12.273 14.258 1 81.06 561 ILE B C 1
ATOM 10034 O O . ILE B 1 561 ? -28.984 -12.57 13.891 1 81.06 561 ILE B O 1
ATOM 10038 N N . LEU B 1 562 ? -31.172 -12.062 13.414 1 83.5 562 LEU B N 1
ATOM 10039 C CA . LEU B 1 562 ? -31 -12.445 12.023 1 83.5 562 LEU B CA 1
ATOM 10040 C C . LEU B 1 562 ? -30.766 -11.219 11.141 1 83.5 562 LEU B C 1
ATOM 10042 O O . LEU B 1 562 ? -30.672 -11.336 9.922 1 83.5 562 LEU B O 1
ATOM 10046 N N . ARG B 1 563 ? -30.719 -10.164 11.812 1 82.75 563 ARG B N 1
ATOM 10047 C CA . ARG B 1 563 ? -30.531 -8.938 11.047 1 82.75 563 ARG B CA 1
ATOM 10048 C C . ARG B 1 563 ? -29.125 -8.875 10.445 1 82.75 563 ARG B C 1
ATOM 10050 O O . ARG B 1 563 ? -28.141 -8.977 11.172 1 82.75 563 ARG B O 1
ATOM 10057 N N . LEU B 1 564 ? -29.047 -8.719 9.078 1 81.62 564 LEU B N 1
ATOM 10058 C CA . LEU B 1 564 ? -27.75 -8.711 8.391 1 81.62 564 LEU B CA 1
ATOM 10059 C C . LEU B 1 564 ? -27.188 -7.293 8.32 1 81.62 564 LEU B C 1
ATOM 10061 O O . LEU B 1 564 ? -25.969 -7.109 8.273 1 81.62 564 LEU B O 1
ATOM 10065 N N . ASN B 1 565 ? -28.125 -6.305 8.227 1 85.12 565 ASN B N 1
ATOM 10066 C CA . ASN B 1 565 ? -27.672 -4.922 8.094 1 85.12 565 ASN B CA 1
ATOM 10067 C C . ASN B 1 565 ? -28.406 -3.998 9.062 1 85.12 565 ASN B C 1
ATOM 10069 O O . ASN B 1 565 ? -29.641 -3.99 9.102 1 85.12 565 ASN B O 1
ATOM 10073 N N . ASP B 1 566 ? -27.641 -3.369 9.898 1 87.69 566 ASP B N 1
ATOM 10074 C CA . ASP B 1 566 ? -28.172 -2.391 10.852 1 87.69 566 ASP B CA 1
ATOM 10075 C C . ASP B 1 566 ? -27.469 -1.047 10.695 1 87.69 566 ASP B C 1
ATOM 10077 O O . ASP B 1 566 ? -26.797 -0.584 11.625 1 87.69 566 ASP B O 1
ATOM 10081 N N . GLY B 1 567 ? -27.641 -0.465 9.547 1 86.88 567 GLY B N 1
ATOM 10082 C CA . GLY B 1 567 ? -27.016 0.816 9.266 1 86.88 567 GLY B CA 1
ATOM 10083 C C . GLY B 1 567 ? -27.844 1.999 9.75 1 86.88 567 GLY B C 1
ATOM 10084 O O . GLY B 1 567 ? -29.016 1.85 10.094 1 86.88 567 GLY B O 1
ATOM 10085 N N . PRO B 1 568 ? -27.125 3.125 9.875 1 88.88 568 PRO B N 1
ATOM 10086 C CA . PRO B 1 568 ? -27.844 4.32 10.328 1 88.88 568 PRO B CA 1
ATOM 10087 C C . PRO B 1 568 ? -28.812 4.852 9.273 1 88.88 568 PRO B C 1
ATOM 10089 O O . PRO B 1 568 ? -28.594 4.684 8.078 1 88.88 568 PRO B O 1
ATOM 10092 N N . ASN B 1 569 ? -29.922 5.375 9.828 1 80.69 569 ASN B N 1
ATOM 10093 C CA . ASN B 1 569 ? -30.906 6.039 8.969 1 80.69 569 ASN B CA 1
ATOM 10094 C C . ASN B 1 569 ? -30.672 7.543 8.906 1 80.69 569 ASN B C 1
ATOM 10096 O O . ASN B 1 569 ? -30.391 8.18 9.922 1 80.69 569 ASN B O 1
ATOM 10100 N N . VAL B 1 570 ? -30.672 8.055 7.707 1 75.31 570 VAL B N 1
ATOM 10101 C CA . VAL B 1 570 ? -30.359 9.461 7.527 1 75.31 570 VAL B CA 1
ATOM 10102 C C . VAL B 1 570 ? -31.609 10.305 7.703 1 75.31 570 VAL B C 1
ATOM 10104 O O . VAL B 1 570 ? -31.531 11.5 7.996 1 75.31 570 VAL B O 1
ATOM 10107 N N . THR B 1 571 ? -32.812 9.703 7.551 1 70.62 571 THR B N 1
ATOM 10108 C CA . THR B 1 571 ? -34.062 10.469 7.566 1 70.62 571 THR B CA 1
ATOM 10109 C C . THR B 1 571 ? -34.625 10.523 8.977 1 70.62 571 THR B C 1
ATOM 10111 O O . THR B 1 571 ? -35.125 11.57 9.414 1 70.62 571 THR B O 1
ATOM 10114 N N . GLU B 1 572 ? -34.719 9.359 9.609 1 64.88 572 GLU B N 1
ATOM 10115 C CA . GLU B 1 572 ? -35.406 9.391 10.898 1 64.88 572 GLU B CA 1
ATOM 10116 C C . GLU B 1 572 ? -34.438 9.281 12.055 1 64.88 572 GLU B C 1
ATOM 10118 O O . GLU B 1 572 ? -33.5 8.469 12.008 1 64.88 572 GLU B O 1
ATOM 10123 N N . LEU B 1 573 ? -34.5 10.445 12.789 1 60.56 573 LEU B N 1
ATOM 10124 C CA . LEU B 1 573 ? -33.656 10.438 13.977 1 60.56 573 LEU B CA 1
ATOM 10125 C C . LEU B 1 573 ? -33.969 9.219 14.844 1 60.56 573 LEU B C 1
ATOM 10127 O O . LEU B 1 573 ? -35.094 9.039 15.289 1 60.56 573 LEU B O 1
ATOM 10131 N N . ASN B 1 574 ? -33.031 8.359 14.859 1 75.5 574 ASN B N 1
ATOM 10132 C CA . ASN B 1 574 ? -33.188 7.215 15.75 1 75.5 574 ASN B CA 1
ATOM 10133 C C . ASN B 1 574 ? -33.281 7.648 17.203 1 75.5 574 ASN B C 1
ATOM 10135 O O . ASN B 1 574 ? -32.5 8.484 17.656 1 75.5 574 ASN B O 1
ATOM 10139 N N . HIS B 1 575 ? -34.344 7.426 17.844 1 80.12 575 HIS B N 1
ATOM 10140 C CA . HIS B 1 575 ? -34.625 7.77 19.234 1 80.12 575 HIS B CA 1
ATOM 10141 C C . HIS B 1 575 ? -33.438 7.426 20.125 1 80.12 575 HIS B C 1
ATOM 10143 O O . HIS B 1 575 ? -33.062 8.211 21 1 80.12 575 HIS B O 1
ATOM 10149 N N . HIS B 1 576 ? -32.75 6.484 19.734 1 83.25 576 HIS B N 1
ATOM 10150 C CA . HIS B 1 576 ? -31.641 6.051 20.578 1 83.25 576 HIS B CA 1
ATOM 10151 C C . HIS B 1 576 ? -30.438 6.969 20.406 1 83.25 576 HIS B C 1
ATOM 10153 O O . HIS B 1 576 ? -29.703 7.227 21.375 1 83.25 576 HIS B O 1
ATOM 10159 N N . VAL B 1 577 ? -30.281 7.445 19.219 1 89 577 VAL B N 1
ATOM 10160 C CA . VAL B 1 577 ? -29.172 8.352 18.953 1 89 577 VAL B CA 1
ATOM 10161 C C . VAL B 1 577 ? -29.406 9.68 19.656 1 89 577 VAL B C 1
ATOM 10163 O O . VAL B 1 577 ? -28.484 10.25 20.234 1 89 577 VAL B O 1
ATOM 10166 N N . ASN B 1 578 ? -30.656 10.078 19.688 1 89.56 578 ASN B N 1
ATOM 10167 C CA . ASN B 1 578 ? -31.016 11.336 20.328 1 89.56 578 ASN B CA 1
ATOM 10168 C C . ASN B 1 578 ? -30.875 11.242 21.844 1 89.56 578 ASN B C 1
ATOM 10170 O O . ASN B 1 578 ? -30.453 12.203 22.5 1 89.56 578 ASN B O 1
ATOM 10174 N N . GLU B 1 579 ? -31.234 10.148 22.328 1 88.75 579 GLU B N 1
ATOM 10175 C CA . GLU B 1 579 ? -31.141 9.953 23.766 1 88.75 579 GLU B CA 1
ATOM 10176 C C . GLU B 1 579 ? -29.688 9.953 24.219 1 88.75 579 GLU B C 1
ATOM 10178 O O . GLU B 1 579 ? -29.344 10.555 25.25 1 88.75 579 GLU B O 1
ATOM 10183 N N . LEU B 1 580 ? -28.922 9.242 23.516 1 91.38 580 LEU B N 1
ATOM 10184 C CA . LEU B 1 580 ? -27.5 9.18 23.859 1 91.38 580 LEU B CA 1
ATOM 10185 C C . LEU B 1 580 ? -26.859 10.555 23.703 1 91.38 580 LEU B C 1
ATOM 10187 O O . LEU B 1 580 ? -26.016 10.945 24.531 1 91.38 580 LEU B O 1
ATOM 10191 N N . ALA B 1 581 ? -27.219 11.25 22.641 1 93.19 581 ALA B N 1
ATOM 10192 C CA . ALA B 1 581 ? -26.688 12.594 22.422 1 93.19 581 ALA B CA 1
ATOM 10193 C C . ALA B 1 581 ? -27.062 13.531 23.562 1 93.19 581 ALA B C 1
ATOM 10195 O O . ALA B 1 581 ? -26.25 14.328 24.016 1 93.19 581 ALA B O 1
ATOM 10196 N N . ASN B 1 582 ? -28.25 13.406 24.031 1 92.06 582 ASN B N 1
ATOM 10197 C CA . ASN B 1 582 ? -28.719 14.227 25.141 1 92.06 582 ASN B CA 1
ATOM 10198 C C . ASN B 1 582 ? -27.984 13.898 26.438 1 92.06 582 ASN B C 1
ATOM 10200 O O . ASN B 1 582 ? -27.703 14.789 27.234 1 92.06 582 ASN B O 1
ATOM 10204 N N . THR B 1 583 ? -27.766 12.641 26.594 1 91.31 583 THR B N 1
ATOM 10205 C CA . THR B 1 583 ? -27.047 12.211 27.781 1 91.31 583 THR B CA 1
ATOM 10206 C C . THR B 1 583 ? -25.641 12.781 27.812 1 91.31 583 THR B C 1
ATOM 10208 O O . THR B 1 583 ? -25.172 13.258 28.844 1 91.31 583 THR B O 1
ATOM 10211 N N . VAL B 1 584 ? -24.984 12.766 26.719 1 92.88 584 VAL B N 1
ATOM 10212 C CA . VAL B 1 584 ? -23.625 13.273 26.625 1 92.88 584 VAL B CA 1
ATOM 10213 C C . VAL B 1 584 ? -23.609 14.781 26.859 1 92.88 584 VAL B C 1
ATOM 10215 O O . VAL B 1 584 ? -22.703 15.305 27.516 1 92.88 584 VAL B O 1
ATOM 10218 N N . TYR B 1 585 ? -24.625 15.461 26.359 1 94.19 585 TYR B N 1
ATOM 10219 C CA . TYR B 1 585 ? -24.703 16.906 26.516 1 94.19 585 TYR B CA 1
ATOM 10220 C C . TYR B 1 585 ? -24.969 17.281 27.969 1 94.19 585 TYR B C 1
ATOM 10222 O O . TYR B 1 585 ? -24.422 18.266 28.469 1 94.19 585 TYR B O 1
ATOM 10230 N N . LYS B 1 586 ? -25.781 16.547 28.625 1 92.44 586 LYS B N 1
ATOM 10231 C CA . LYS B 1 586 ? -26.156 16.844 30 1 92.44 586 LYS B CA 1
ATOM 10232 C C . LYS B 1 586 ? -25.016 16.547 30.953 1 92.44 586 LYS B C 1
ATOM 10234 O O . LYS B 1 586 ? -24.781 17.297 31.906 1 92.44 586 LYS B O 1
ATOM 10239 N N . GLU B 1 587 ? -24.297 15.445 30.766 1 91.62 587 GLU B N 1
ATOM 10240 C CA . GLU B 1 587 ? -23.219 15.039 31.656 1 91.62 587 GLU B CA 1
ATOM 10241 C C . GLU B 1 587 ? -22.031 15.984 31.547 1 91.62 587 GLU B C 1
ATOM 10243 O O . GLU B 1 587 ? -21.297 16.188 32.531 1 91.62 587 GLU B O 1
ATOM 10248 N N . ARG B 1 588 ? -21.781 16.578 30.469 1 88.81 588 ARG B N 1
ATOM 10249 C CA . ARG B 1 588 ? -20.672 17.484 30.203 1 88.81 588 ARG B CA 1
ATOM 10250 C C . ARG B 1 588 ? -19.375 16.938 30.781 1 88.81 588 ARG B C 1
ATOM 10252 O O . ARG B 1 588 ? -18.75 17.594 31.625 1 88.81 588 ARG B O 1
ATOM 10259 N N . PRO B 1 589 ? -19 15.898 30.219 1 89.12 589 PRO B N 1
ATOM 10260 C CA . PRO B 1 589 ? -17.766 15.32 30.734 1 89.12 589 PRO B CA 1
ATOM 10261 C C . PRO B 1 589 ? -16.562 16.234 30.547 1 89.12 589 PRO B C 1
ATOM 10263 O O . PRO B 1 589 ? -16.438 16.891 29.5 1 89.12 589 PRO B O 1
ATOM 10266 N N . LYS B 1 590 ? -15.688 16.344 31.516 1 85.44 590 LYS B N 1
ATOM 10267 C CA . LYS B 1 590 ? -14.445 17.109 31.438 1 85.44 590 LYS B CA 1
ATOM 10268 C C . LYS B 1 590 ? -13.328 16.281 30.797 1 85.44 590 LYS B C 1
ATOM 10270 O O . LYS B 1 590 ? -13.453 15.07 30.656 1 85.44 590 LYS B O 1
ATOM 10275 N N . TYR B 1 591 ? -12.414 16.984 30.359 1 83.31 591 TYR B N 1
ATOM 10276 C CA . TYR B 1 591 ? -11.281 16.312 29.734 1 83.31 591 TYR B CA 1
ATOM 10277 C C . TYR B 1 591 ? -10.57 15.398 30.734 1 83.31 591 TYR B C 1
ATOM 10279 O O . TYR B 1 591 ? -10.305 15.805 31.875 1 83.31 591 TYR B O 1
ATOM 10287 N N . SER B 1 592 ? -10.445 14.172 30.391 1 77.06 592 SER B N 1
ATOM 10288 C CA . SER B 1 592 ? -9.609 13.211 31.094 1 77.06 592 SER B CA 1
ATOM 10289 C C . SER B 1 592 ? -8.914 12.266 30.125 1 77.06 592 SER B C 1
ATOM 10291 O O . SER B 1 592 ? -9.32 12.148 28.969 1 77.06 592 SER B O 1
ATOM 10293 N N . HIS B 1 593 ? -7.973 11.742 30.578 1 70.44 593 HIS B N 1
ATOM 10294 C CA . HIS B 1 593 ? -7.23 10.805 29.75 1 70.44 593 HIS B CA 1
ATOM 10295 C C . HIS B 1 593 ? -8.109 9.633 29.312 1 70.44 593 HIS B C 1
ATOM 10297 O O . HIS B 1 593 ? -7.902 9.055 28.25 1 70.44 593 HIS B O 1
ATOM 10303 N N . ASN B 1 594 ? -9.023 9.398 30.172 1 72.38 594 ASN B N 1
ATOM 10304 C CA . ASN B 1 594 ? -9.922 8.289 29.875 1 72.38 594 ASN B CA 1
ATOM 10305 C C . ASN B 1 594 ? -11.055 8.711 28.938 1 72.38 594 ASN B C 1
ATOM 10307 O O . ASN B 1 594 ? -11.656 7.879 28.266 1 72.38 594 ASN B O 1
ATOM 10311 N N . VAL B 1 595 ? -11.336 9.914 29.031 1 80.62 595 VAL B N 1
ATOM 10312 C CA . VAL B 1 595 ? -12.383 10.469 28.188 1 80.62 595 VAL B CA 1
ATOM 10313 C C . VAL B 1 595 ? -11.828 11.656 27.391 1 80.62 595 VAL B C 1
ATOM 10315 O O . VAL B 1 595 ? -12.164 12.805 27.672 1 80.62 595 VAL B O 1
ATOM 10318 N N . PRO B 1 596 ? -11.195 11.422 26.375 1 78.19 596 PRO B N 1
ATOM 10319 C CA . PRO B 1 596 ? -10.359 12.477 25.797 1 78.19 596 PRO B CA 1
ATOM 10320 C C . PRO B 1 596 ? -11.133 13.406 24.875 1 78.19 596 PRO B C 1
ATOM 10322 O O . PRO B 1 596 ? -10.766 14.57 24.703 1 78.19 596 PRO B O 1
ATOM 10325 N N . ARG B 1 597 ? -12.289 13.008 24.359 1 88.19 597 ARG B N 1
ATOM 10326 C CA . ARG B 1 597 ? -12.742 13.844 23.25 1 88.19 597 ARG B CA 1
ATOM 10327 C C . ARG B 1 597 ? -14.188 14.273 23.453 1 88.19 597 ARG B C 1
ATOM 10329 O O . ARG B 1 597 ? -14.68 15.164 22.75 1 88.19 597 ARG B O 1
ATOM 10336 N N . LEU B 1 598 ? -14.875 13.781 24.359 1 93.19 598 LEU B N 1
ATOM 10337 C CA . LEU B 1 598 ? -16.281 14.125 24.547 1 93.19 598 LEU B CA 1
ATOM 10338 C C . LEU B 1 598 ? -16.438 15.562 25.031 1 93.19 598 LEU B C 1
ATOM 10340 O O . LEU B 1 598 ? -17.438 16.219 24.734 1 93.19 598 LEU B O 1
ATOM 10344 N N . CYS B 1 599 ? -15.453 16.031 25.75 1 93.25 599 CYS B N 1
ATOM 10345 C CA . CYS B 1 599 ? -15.477 17.406 26.219 1 93.25 599 CYS B CA 1
ATOM 10346 C C . CYS B 1 599 ? -15.445 18.391 25.047 1 93.25 599 CYS B C 1
ATOM 10348 O O . CYS B 1 599 ? -16.172 19.375 25.047 1 93.25 599 CYS B O 1
ATOM 10350 N N . TYR B 1 600 ? -14.656 18.094 24.078 1 92.88 600 TYR B N 1
ATOM 10351 C CA . TYR B 1 600 ? -14.523 18.953 22.906 1 92.88 600 TYR B CA 1
ATOM 10352 C C . TYR B 1 600 ? -15.773 18.891 22.031 1 92.88 600 TYR B C 1
ATOM 10354 O O . TYR B 1 600 ? -16.188 19.891 21.453 1 92.88 600 TYR B O 1
ATOM 10362 N N . ALA B 1 601 ? -16.359 17.703 21.953 1 95.75 601 ALA B N 1
ATOM 10363 C CA . ALA B 1 601 ? -17.609 17.562 21.203 1 95.75 601 ALA B CA 1
ATOM 10364 C C . ALA B 1 601 ? -18.734 18.391 21.828 1 95.75 601 ALA B C 1
ATOM 10366 O O . ALA B 1 601 ? -19.5 19.031 21.125 1 95.75 601 ALA B O 1
ATOM 10367 N N . ASN B 1 602 ? -18.781 18.344 23.125 1 95.5 602 ASN B N 1
ATOM 10368 C CA . ASN B 1 602 ? -19.734 19.172 23.859 1 95.5 602 ASN B CA 1
ATOM 10369 C C . ASN B 1 602 ? -19.484 20.656 23.641 1 95.5 602 ASN B C 1
ATOM 10371 O O . ASN B 1 602 ? -20.422 21.453 23.609 1 95.5 602 ASN B O 1
ATOM 10375 N N . GLY B 1 603 ? -18.219 20.984 23.547 1 95.06 603 GLY B N 1
ATOM 10376 C CA . GLY B 1 603 ? -17.859 22.359 23.266 1 95.06 603 GLY B CA 1
ATOM 10377 C C . GLY B 1 603 ? -18.375 22.844 21.922 1 95.06 603 GLY B C 1
ATOM 10378 O O . GLY B 1 603 ? -18.859 23.969 21.812 1 95.06 603 GLY B O 1
ATOM 10379 N N . VAL B 1 604 ? -18.234 22.047 20.938 1 96.25 604 VAL B N 1
ATOM 10380 C CA . VAL B 1 604 ? -18.734 22.391 19.609 1 96.25 604 VAL B CA 1
ATOM 10381 C C . VAL B 1 604 ? -20.25 22.562 19.656 1 96.25 604 VAL B C 1
ATOM 10383 O O . VAL B 1 604 ? -20.766 23.547 19.109 1 96.25 604 VAL B O 1
ATOM 10386 N N . ALA B 1 605 ? -20.953 21.641 20.266 1 96.44 605 ALA B N 1
ATOM 10387 C CA . ALA B 1 605 ? -22.422 21.703 20.359 1 96.44 605 ALA B CA 1
ATOM 10388 C C . ALA B 1 605 ? -22.859 22.969 21.078 1 96.44 605 ALA B C 1
ATOM 10390 O O . ALA B 1 605 ? -23.812 23.641 20.656 1 96.44 605 ALA B O 1
ATOM 10391 N N . LYS B 1 606 ? -22.172 23.281 22.156 1 95.06 606 LYS B N 1
ATOM 10392 C CA . LYS B 1 606 ? -22.516 24.469 22.938 1 95.06 606 LYS B CA 1
ATOM 10393 C C . LYS B 1 606 ? -22.344 25.734 22.109 1 95.06 606 LYS B C 1
ATOM 10395 O O . LYS B 1 606 ? -23.219 26.609 22.125 1 95.06 606 LYS B O 1
ATOM 10400 N N . GLU B 1 607 ? -21.234 25.828 21.391 1 95.44 607 GLU B N 1
ATOM 10401 C CA . GLU B 1 607 ? -20.969 26.984 20.562 1 95.44 607 GLU B CA 1
ATOM 10402 C C . GLU B 1 607 ? -22.031 27.125 19.469 1 95.44 607 GLU B C 1
ATOM 10404 O O . GLU B 1 607 ? -22.453 28.234 19.156 1 95.44 607 GLU B O 1
ATOM 10409 N N . LEU B 1 608 ? -22.453 26.031 18.891 1 95.62 608 LEU B N 1
ATOM 10410 C CA . LEU B 1 608 ? -23.453 26.047 17.828 1 95.62 608 LEU B CA 1
ATOM 10411 C C . LEU B 1 608 ? -24.828 26.422 18.391 1 95.62 608 LEU B C 1
ATOM 10413 O O . LEU B 1 608 ? -25.562 27.172 17.75 1 95.62 608 LEU B O 1
ATOM 10417 N N . LEU B 1 609 ? -25.188 25.906 19.562 1 95.25 609 LEU B N 1
ATOM 10418 C CA . LEU B 1 609 ? -26.469 26.203 20.188 1 95.25 609 LEU B CA 1
ATOM 10419 C C . LEU B 1 609 ? -26.547 27.672 20.594 1 95.25 609 LEU B C 1
ATOM 10421 O O . LEU B 1 609 ? -27.594 28.297 20.469 1 95.25 609 LEU B O 1
ATOM 10425 N N . ASP B 1 610 ? -25.422 28.141 21.078 1 93.94 610 ASP B N 1
ATOM 10426 C CA . ASP B 1 610 ? -25.359 29.547 21.438 1 93.94 610 ASP B CA 1
ATOM 10427 C C . ASP B 1 610 ? -25.531 30.438 20.203 1 93.94 610 ASP B C 1
ATOM 10429 O O . ASP B 1 610 ? -26.203 31.469 20.266 1 93.94 610 ASP B O 1
ATOM 10433 N N . ARG B 1 611 ? -24.953 30.047 19.156 1 93.75 611 ARG B N 1
ATOM 10434 C CA . ARG B 1 611 ? -25.062 30.812 17.922 1 93.75 611 ARG B CA 1
ATOM 10435 C C . ARG B 1 611 ? -26.469 30.734 17.344 1 93.75 611 ARG B C 1
ATOM 10437 O O . ARG B 1 611 ? -26.938 31.672 16.703 1 93.75 611 ARG B O 1
ATOM 10444 N N . GLU B 1 612 ? -27.047 29.594 17.484 1 93.62 612 GLU B N 1
ATOM 10445 C CA . GLU B 1 612 ? -28.422 29.406 17.016 1 93.62 612 GLU B CA 1
ATOM 10446 C C . GLU B 1 612 ? -29.359 30.406 17.703 1 93.62 612 GLU B C 1
ATOM 10448 O O . GLU B 1 612 ? -30.297 30.906 17.078 1 93.62 612 GLU B O 1
ATOM 10453 N N . LYS B 1 613 ? -29.203 30.703 18.922 1 92 613 LYS B N 1
ATOM 10454 C CA . LYS B 1 613 ? -30.016 31.672 19.672 1 92 613 LYS B CA 1
ATOM 10455 C C . LYS B 1 613 ? -29.844 33.094 19.094 1 92 613 LYS B C 1
ATOM 10457 O O . LYS B 1 613 ? -30.797 33.875 19.094 1 92 613 LYS B O 1
ATOM 10462 N N . ASP B 1 614 ? -28.688 33.312 18.594 1 91.25 614 ASP B N 1
ATOM 10463 C CA . ASP B 1 614 ? -28.359 34.656 18.109 1 91.25 614 ASP B CA 1
ATOM 10464 C C . ASP B 1 614 ? -28.797 34.812 16.656 1 91.25 614 ASP B C 1
ATOM 10466 O O . ASP B 1 614 ? -29.359 35.844 16.297 1 91.25 614 ASP B O 1
ATOM 10470 N N . LYS B 1 615 ? -28.531 33.844 15.797 1 90.75 615 LYS B N 1
ATOM 10471 C CA . LYS B 1 615 ? -28.672 34.031 14.359 1 90.75 615 LYS B CA 1
ATOM 10472 C C . LYS B 1 615 ? -29.844 33.219 13.805 1 90.75 615 LYS B C 1
ATOM 10474 O O . LYS B 1 615 ? -30.234 33.375 12.648 1 90.75 615 LYS B O 1
ATOM 10479 N N . GLY B 1 616 ? -30.328 32.312 14.57 1 89.38 616 GLY B N 1
ATOM 10480 C CA . GLY B 1 616 ? -31.422 31.469 14.109 1 89.38 616 GLY B CA 1
ATOM 10481 C C . GLY B 1 616 ? -30.984 30.094 13.68 1 89.38 616 GLY B C 1
ATOM 10482 O O . GLY B 1 616 ? -29.812 29.875 13.344 1 89.38 616 GLY B O 1
ATOM 10483 N N . SER B 1 617 ? -31.891 29.203 13.633 1 90.75 617 SER B N 1
ATOM 10484 C CA . SER B 1 617 ? -31.609 27.797 13.352 1 90.75 617 SER B CA 1
ATOM 10485 C C . SER B 1 617 ? -31.219 27.594 11.891 1 90.75 617 SER B C 1
ATOM 10487 O O . SER B 1 617 ? -30.344 26.781 11.586 1 90.75 617 SER B O 1
ATOM 10489 N N . LYS B 1 618 ? -31.844 28.25 10.984 1 90.19 618 LYS B N 1
ATOM 10490 C CA . LYS B 1 618 ? -31.594 28.062 9.555 1 90.19 618 LYS B CA 1
ATOM 10491 C C . LYS B 1 618 ? -30.172 28.484 9.195 1 90.19 618 LYS B C 1
ATOM 10493 O O . LYS B 1 618 ? -29.5 27.797 8.43 1 90.19 618 LYS B O 1
ATOM 10498 N N . ALA B 1 619 ? -29.75 29.547 9.742 1 91.75 619 ALA B N 1
ATOM 10499 C CA . ALA B 1 619 ? -28.406 30.062 9.445 1 91.75 619 ALA B CA 1
ATOM 10500 C C . ALA B 1 619 ? -27.328 29.125 9.992 1 91.75 619 ALA B C 1
ATOM 10502 O O . ALA B 1 619 ? -26.312 28.891 9.336 1 91.75 619 ALA B O 1
ATOM 10503 N N . VAL B 1 620 ? -27.562 28.609 11.141 1 94.56 620 VAL B N 1
ATOM 10504 C CA . VAL B 1 620 ? -26.562 27.75 11.758 1 94.56 620 VAL B CA 1
ATOM 10505 C C . VAL B 1 620 ? -26.531 26.406 11.055 1 94.56 620 VAL B C 1
ATOM 10507 O O . VAL B 1 620 ? -25.469 25.797 10.898 1 94.56 620 VAL B O 1
ATOM 10510 N N . LEU B 1 621 ? -27.672 25.938 10.688 1 94.69 621 LEU B N 1
ATOM 10511 C CA . LEU B 1 621 ? -27.734 24.688 9.938 1 94.69 621 LEU B CA 1
ATOM 10512 C C . LEU B 1 621 ? -26.984 24.812 8.617 1 94.69 621 LEU B C 1
ATOM 10514 O O . LEU B 1 621 ? -26.266 23.891 8.219 1 94.69 621 LEU B O 1
ATOM 10518 N N . LYS B 1 622 ? -27.172 25.859 7.961 1 94.19 622 LYS B N 1
ATOM 10519 C CA . LYS B 1 622 ? -26.438 26.109 6.723 1 94.19 622 LYS B CA 1
ATOM 10520 C C . LYS B 1 622 ? -24.938 26.172 6.973 1 94.19 622 LYS B C 1
ATOM 10522 O O . LYS B 1 622 ? -24.141 25.688 6.164 1 94.19 622 LYS B O 1
ATOM 10527 N N . LEU B 1 623 ? -24.578 26.766 8.039 1 95.62 623 LEU B N 1
ATOM 10528 C CA . LEU B 1 623 ? -23.172 26.859 8.422 1 95.62 623 LEU B CA 1
ATOM 10529 C C . LEU B 1 623 ? -22.594 25.469 8.656 1 95.62 623 LEU B C 1
ATOM 10531 O O . LEU B 1 623 ? -21.516 25.141 8.18 1 95.62 623 LEU B O 1
ATOM 10535 N N . VAL B 1 624 ? -23.297 24.672 9.398 1 96.44 624 VAL B N 1
ATOM 10536 C CA . VAL B 1 624 ? -22.844 23.328 9.711 1 96.44 624 VAL B CA 1
ATOM 10537 C C . VAL B 1 624 ? -22.688 22.531 8.414 1 96.44 624 VAL B C 1
ATOM 10539 O O . VAL B 1 624 ? -21.734 21.766 8.258 1 96.44 624 VAL B O 1
ATOM 10542 N N . LEU B 1 625 ? -23.609 22.703 7.555 1 96.94 625 LEU B N 1
ATOM 10543 C CA . LEU B 1 625 ? -23.531 22.031 6.266 1 96.94 625 LEU B CA 1
ATOM 10544 C C . LEU B 1 625 ? -22.266 22.453 5.508 1 96.94 625 LEU B C 1
ATOM 10546 O O . LEU B 1 625 ? -21.562 21.609 4.949 1 96.94 625 LEU B O 1
ATOM 10550 N N . GLN B 1 626 ? -22.016 23.719 5.531 1 96.75 626 GLN B N 1
ATOM 10551 C CA . GLN B 1 626 ? -20.844 24.234 4.844 1 96.75 626 GLN B CA 1
ATOM 10552 C C . GLN B 1 626 ? -19.547 23.719 5.484 1 96.75 626 GLN B C 1
ATOM 10554 O O . GLN B 1 626 ? -18.562 23.469 4.789 1 96.75 626 GLN B O 1
ATOM 10559 N N . VAL B 1 627 ? -19.547 23.578 6.734 1 97.19 627 VAL B N 1
ATOM 10560 C CA . VAL B 1 627 ? -18.359 23.062 7.426 1 97.19 627 VAL B CA 1
ATOM 10561 C C . VAL B 1 627 ? -18.109 21.625 7 1 97.19 627 VAL B C 1
ATOM 10563 O O . VAL B 1 627 ? -16.969 21.234 6.738 1 97.19 627 VAL B O 1
ATOM 10566 N N . TRP B 1 628 ? -19.125 20.859 6.938 1 97.94 628 TRP B N 1
ATOM 10567 C CA . TRP B 1 628 ? -18.953 19.469 6.531 1 97.94 628 TRP B CA 1
ATOM 10568 C C . TRP B 1 628 ? -18.547 19.375 5.062 1 97.94 628 TRP B C 1
ATOM 10570 O O . TRP B 1 628 ? -17.797 18.484 4.676 1 97.94 628 TRP B O 1
ATOM 10580 N N . MET B 1 629 ? -19.094 20.266 4.238 1 97.38 629 MET B N 1
ATOM 10581 C CA . MET B 1 629 ? -18.625 20.312 2.852 1 97.38 629 MET B CA 1
ATOM 10582 C C . MET B 1 629 ? -17.141 20.641 2.785 1 97.38 629 MET B C 1
ATOM 10584 O O . MET B 1 629 ? -16.406 20.062 1.986 1 97.38 629 MET B O 1
ATOM 10588 N N . ASP B 1 630 ? -16.703 21.531 3.637 1 96.75 630 ASP B N 1
ATOM 10589 C CA . ASP B 1 630 ? -15.289 21.891 3.707 1 96.75 630 ASP B CA 1
ATOM 10590 C C . ASP B 1 630 ? -14.438 20.688 4.137 1 96.75 630 ASP B C 1
ATOM 10592 O O . ASP B 1 630 ? -13.375 20.438 3.557 1 96.75 630 ASP B O 1
ATOM 10596 N N . PHE B 1 631 ? -14.906 19.984 5.16 1 97.25 631 PHE B N 1
ATOM 10597 C CA . PHE B 1 631 ? -14.211 18.797 5.613 1 97.25 631 PHE B CA 1
ATOM 10598 C C . PHE B 1 631 ? -14.031 17.797 4.469 1 97.25 631 PHE B C 1
ATOM 10600 O O . PHE B 1 631 ? -12.953 17.234 4.297 1 97.25 631 PHE B O 1
ATOM 10607 N N . LEU B 1 632 ? -15.078 17.656 3.758 1 97.62 632 LEU B N 1
ATOM 10608 C CA . LEU B 1 632 ? -15.086 16.672 2.68 1 97.62 632 LEU B CA 1
ATOM 10609 C C . LEU B 1 632 ? -14.125 17.078 1.566 1 97.62 632 LEU B C 1
ATOM 10611 O O . LEU B 1 632 ? -13.344 16.266 1.081 1 97.62 632 LEU B O 1
ATOM 10615 N N . VAL B 1 633 ? -14.18 18.312 1.159 1 96.56 633 VAL B N 1
ATOM 10616 C CA . VAL B 1 633 ? -13.32 18.797 0.079 1 96.56 633 VAL B CA 1
ATOM 10617 C C . VAL B 1 633 ? -11.867 18.781 0.528 1 96.56 633 VAL B C 1
ATOM 10619 O O . VAL B 1 633 ? -10.969 18.438 -0.252 1 96.56 633 VAL B O 1
ATOM 10622 N N . TYR B 1 634 ? -11.617 19.109 1.781 1 94.44 634 TYR B N 1
ATOM 10623 C CA . TYR B 1 634 ? -10.273 19.047 2.344 1 94.44 634 TYR B CA 1
ATOM 10624 C C . TYR B 1 634 ? -9.742 17.609 2.307 1 94.44 634 TYR B C 1
ATOM 10626 O O . TYR B 1 634 ? -8.602 17.391 1.907 1 94.44 634 TYR B O 1
ATOM 10634 N N . ALA B 1 635 ? -10.547 16.703 2.709 1 95.69 635 ALA B N 1
ATOM 10635 C CA . ALA B 1 635 ? -10.156 15.297 2.715 1 95.69 635 ALA B CA 1
ATOM 10636 C C . ALA B 1 635 ? -9.859 14.805 1.302 1 95.69 635 ALA B C 1
ATOM 10638 O O . ALA B 1 635 ? -8.875 14.102 1.077 1 95.69 635 ALA B O 1
ATOM 10639 N N . ALA B 1 636 ? -10.656 15.156 0.403 1 95.69 636 ALA B N 1
ATOM 10640 C CA . ALA B 1 636 ? -10.492 14.719 -0.981 1 95.69 636 ALA B CA 1
ATOM 10641 C C . ALA B 1 636 ? -9.211 15.289 -1.588 1 95.69 636 ALA B C 1
ATOM 10643 O O . ALA B 1 636 ? -8.492 14.594 -2.312 1 95.69 636 ALA B O 1
ATOM 10644 N N . ASN B 1 637 ? -8.977 16.5 -1.282 1 92.25 637 ASN B N 1
ATOM 10645 C CA . ASN B 1 637 ? -7.836 17.203 -1.861 1 92.25 637 ASN B CA 1
ATOM 10646 C C . ASN B 1 637 ? -6.516 16.703 -1.283 1 92.25 637 ASN B C 1
ATOM 10648 O O . ASN B 1 637 ? -5.52 16.609 -2.002 1 92.25 637 ASN B O 1
ATOM 10652 N N . ARG B 1 638 ? -6.512 16.359 -0.045 1 90.31 638 ARG B N 1
ATOM 10653 C CA . ARG B 1 638 ? -5.262 16.031 0.633 1 90.31 638 ARG B CA 1
ATOM 10654 C C . ARG B 1 638 ? -5.059 14.516 0.71 1 90.31 638 ARG B C 1
ATOM 10656 O O . ARG B 1 638 ? -4.043 14.047 1.229 1 90.31 638 ARG B O 1
ATOM 10663 N N . CYS B 1 639 ? -5.988 13.812 0.183 1 91.5 639 CYS B N 1
ATOM 10664 C CA . CYS B 1 639 ? -5.863 12.359 0.134 1 91.5 639 CYS B CA 1
ATOM 10665 C C . CYS B 1 639 ? -4.785 11.938 -0.858 1 91.5 639 CYS B C 1
ATOM 10667 O O . CYS B 1 639 ? -4.598 12.586 -1.888 1 91.5 639 CYS B O 1
ATOM 10669 N N . SER B 1 640 ? -4.059 10.883 -0.526 1 87.75 640 SER B N 1
ATOM 10670 C CA . SER B 1 640 ? -3.021 10.375 -1.422 1 87.75 640 SER B CA 1
ATOM 10671 C C . SER B 1 640 ? -3.617 9.898 -2.744 1 87.75 640 SER B C 1
ATOM 10673 O O . SER B 1 640 ? -4.695 9.305 -2.766 1 87.75 640 SER B O 1
ATOM 10675 N N . ARG B 1 641 ? -2.926 10.172 -3.793 1 89.44 641 ARG B N 1
ATOM 10676 C CA . ARG B 1 641 ? -3.381 9.789 -5.125 1 89.44 641 ARG B CA 1
ATOM 10677 C C . ARG B 1 641 ? -3.412 8.266 -5.277 1 89.44 641 ARG B C 1
ATOM 10679 O O . ARG B 1 641 ? -4.27 7.727 -5.977 1 89.44 641 ARG B O 1
ATOM 10686 N N . GLU B 1 642 ? -2.572 7.625 -4.605 1 89.19 642 GLU B N 1
ATOM 10687 C CA . GLU B 1 642 ? -2.551 6.168 -4.641 1 89.19 642 GLU B CA 1
ATOM 10688 C C . GLU B 1 642 ? -3.812 5.582 -4.012 1 89.19 642 GLU B C 1
ATOM 10690 O O . GLU B 1 642 ? -4.332 4.566 -4.48 1 89.19 642 GLU B O 1
ATOM 10695 N N . SER B 1 643 ? -4.27 6.262 -2.969 1 91.31 643 SER B N 1
ATOM 10696 C CA . SER B 1 643 ? -5.469 5.766 -2.305 1 91.31 643 SER B CA 1
ATOM 10697 C C . SER B 1 643 ? -6.699 5.926 -3.193 1 91.31 643 SER B C 1
ATOM 10699 O O . SER B 1 643 ? -7.578 5.059 -3.209 1 91.31 643 SER B O 1
ATOM 10701 N N . HIS B 1 644 ? -6.738 6.984 -3.947 1 93.25 644 HIS B N 1
ATOM 10702 C CA . HIS B 1 644 ? -7.824 7.156 -4.906 1 93.25 644 HIS B CA 1
ATOM 10703 C C . HIS B 1 644 ? -7.781 6.078 -5.984 1 93.25 644 HIS B C 1
ATOM 10705 O O . HIS B 1 644 ? -8.812 5.492 -6.324 1 93.25 644 HIS B O 1
ATOM 10711 N N . ALA B 1 645 ? -6.598 5.836 -6.453 1 93.25 645 ALA B N 1
ATOM 10712 C CA . ALA B 1 645 ? -6.422 4.844 -7.508 1 93.25 645 ALA B CA 1
ATOM 10713 C C . ALA B 1 645 ? -6.801 3.447 -7.016 1 93.25 645 ALA B C 1
ATOM 10715 O O . ALA B 1 645 ? -7.438 2.678 -7.738 1 93.25 645 ALA B O 1
ATOM 10716 N N . LYS B 1 646 ? -6.457 3.16 -5.781 1 92.06 646 LYS B N 1
ATOM 10717 C CA . LYS B 1 646 ? -6.734 1.852 -5.195 1 92.06 646 LYS B CA 1
ATOM 10718 C C . LYS B 1 646 ? -8.242 1.62 -5.062 1 92.06 646 LYS B C 1
ATOM 10720 O O . LYS B 1 646 ? -8.719 0.504 -5.273 1 92.06 646 LYS B O 1
ATOM 10725 N N . LYS B 1 647 ? -8.953 2.613 -4.781 1 92.06 647 LYS B N 1
ATOM 10726 C CA . LYS B 1 647 ? -10.375 2.457 -4.48 1 92.06 647 LYS B CA 1
ATOM 10727 C C . LYS B 1 647 ? -11.211 2.438 -5.762 1 92.06 647 LYS B C 1
ATOM 10729 O O . LYS B 1 647 ? -12.391 2.078 -5.734 1 92.06 647 LYS B O 1
ATOM 10734 N N . LEU B 1 648 ? -10.617 2.68 -6.867 1 92.06 648 LEU B N 1
ATOM 10735 C CA . LEU B 1 648 ? -11.359 2.689 -8.125 1 92.06 648 LEU B CA 1
ATOM 10736 C C . LEU B 1 648 ? -11.773 1.275 -8.523 1 92.06 648 LEU B C 1
ATOM 10738 O O . LEU B 1 648 ? -12.742 1.094 -9.266 1 92.06 648 LEU B O 1
ATOM 10742 N N . ASN B 1 649 ? -11.086 0.276 -7.977 1 89.06 649 ASN B N 1
ATOM 10743 C CA . ASN B 1 649 ? -11.43 -1.097 -8.336 1 89.06 649 ASN B CA 1
ATOM 10744 C C . ASN B 1 649 ? -12.672 -1.577 -7.586 1 89.06 649 ASN B C 1
ATOM 10746 O O . ASN B 1 649 ? -13.164 -2.678 -7.836 1 89.06 649 ASN B O 1
ATOM 10750 N N . SER B 1 650 ? -13.102 -0.781 -6.664 1 86.19 650 SER B N 1
ATOM 10751 C CA . SER B 1 650 ? -14.328 -1.112 -5.941 1 86.19 650 SER B CA 1
ATOM 10752 C C . SER B 1 650 ? -15.383 -0.027 -6.113 1 86.19 650 SER B C 1
ATOM 10754 O O . SER B 1 650 ? -16.203 0.204 -5.215 1 86.19 650 SER B O 1
ATOM 10756 N N . GLY B 1 651 ? -15.312 0.642 -7.215 1 82.62 651 GLY B N 1
ATOM 10757 C CA . GLY B 1 651 ? -16.344 1.601 -7.555 1 82.62 651 GLY B CA 1
ATOM 10758 C C . GLY B 1 651 ? -15.992 3.027 -7.188 1 82.62 651 GLY B C 1
ATOM 10759 O O . GLY B 1 651 ? -16.719 3.963 -7.508 1 82.62 651 GLY B O 1
ATOM 10760 N N . GLY B 1 652 ? -14.891 3.219 -6.547 1 82.12 652 GLY B N 1
ATOM 10761 C CA . GLY B 1 652 ? -14.5 4.57 -6.172 1 82.12 652 GLY B CA 1
ATOM 10762 C C . GLY B 1 652 ? -15.305 5.121 -5.008 1 82.12 652 GLY B C 1
ATOM 10763 O O . GLY B 1 652 ? -16.156 4.43 -4.457 1 82.12 652 GLY B O 1
ATOM 10764 N N . GLU B 1 653 ? -14.938 6.285 -4.539 1 89 653 GLU B N 1
ATOM 10765 C CA . GLU B 1 653 ? -15.617 6.984 -3.453 1 89 653 GLU B CA 1
ATOM 10766 C C . GLU B 1 653 ? -15.969 8.414 -3.854 1 89 653 GLU B C 1
ATOM 10768 O O . GLU B 1 653 ? -15.469 8.93 -4.852 1 89 653 GLU B O 1
ATOM 10773 N N . LEU B 1 654 ? -16.922 8.977 -3.207 1 94.81 654 LEU B N 1
ATOM 10774 C CA . LEU B 1 654 ? -17.297 10.367 -3.441 1 94.81 654 LEU B CA 1
ATOM 10775 C C . LEU B 1 654 ? -16.078 11.273 -3.391 1 94.81 654 LEU B C 1
ATOM 10777 O O . LEU B 1 654 ? -15.961 12.219 -4.18 1 94.81 654 LEU B O 1
ATOM 10781 N N . THR B 1 655 ? -15.148 11 -2.553 1 95.75 655 THR B N 1
ATOM 10782 C CA . THR B 1 655 ? -13.945 11.805 -2.406 1 95.75 655 THR B CA 1
ATOM 10783 C C . THR B 1 655 ? -13.141 11.812 -3.705 1 95.75 655 THR B C 1
ATOM 10785 O O . THR B 1 655 ? -12.508 12.82 -4.039 1 95.75 655 THR B O 1
ATOM 10788 N N . SER B 1 656 ? -13.164 10.766 -4.449 1 95.12 656 SER B N 1
ATOM 10789 C CA . SER B 1 656 ? -12.422 10.703 -5.707 1 95.12 656 SER B CA 1
ATOM 10790 C C . SER B 1 656 ? -13.039 11.609 -6.762 1 95.12 656 SER B C 1
ATOM 10792 O O . SER B 1 656 ? -12.328 12.273 -7.52 1 95.12 656 SER B O 1
ATOM 10794 N N . VAL B 1 657 ? -14.328 11.648 -6.805 1 95.38 657 VAL B N 1
ATOM 10795 C CA . VAL B 1 657 ? -15.016 12.516 -7.754 1 95.38 657 VAL B CA 1
ATOM 10796 C C . VAL B 1 657 ? -14.742 13.977 -7.41 1 95.38 657 VAL B C 1
ATOM 10798 O O . VAL B 1 657 ? -14.453 14.789 -8.297 1 95.38 657 VAL B O 1
ATOM 10801 N N . ILE B 1 658 ? -14.844 14.25 -6.133 1 95.94 658 ILE B N 1
ATOM 10802 C CA . ILE B 1 658 ? -14.633 15.617 -5.664 1 95.94 658 ILE B CA 1
ATOM 10803 C C . ILE B 1 658 ? -13.195 16.047 -5.934 1 95.94 658 ILE B C 1
ATOM 10805 O O . ILE B 1 658 ? -12.938 17.188 -6.316 1 95.94 658 ILE B O 1
ATOM 10809 N N . TRP B 1 659 ? -12.258 15.148 -5.762 1 94.56 659 TRP B N 1
ATOM 10810 C CA . TRP B 1 659 ? -10.852 15.438 -6.016 1 94.56 659 TRP B CA 1
ATOM 10811 C C . TRP B 1 659 ? -10.625 15.836 -7.473 1 94.56 659 TRP B C 1
ATOM 10813 O O . TRP B 1 659 ? -10.008 16.859 -7.754 1 94.56 659 TRP B O 1
ATOM 10823 N N . ILE B 1 660 ? -11.18 15.086 -8.414 1 93.62 660 ILE B N 1
ATOM 10824 C CA . ILE B 1 660 ? -10.984 15.352 -9.836 1 93.62 660 ILE B CA 1
ATOM 10825 C C . ILE B 1 660 ? -11.695 16.656 -10.211 1 93.62 660 ILE B C 1
ATOM 10827 O O . ILE B 1 660 ? -11.172 17.453 -11 1 93.62 660 ILE B O 1
ATOM 10831 N N . MET B 1 661 ? -12.867 16.812 -9.672 1 93.44 661 MET B N 1
ATOM 10832 C CA . MET B 1 661 ? -13.609 18.031 -9.945 1 93.44 661 MET B CA 1
ATOM 10833 C C . MET B 1 661 ? -12.828 19.266 -9.469 1 93.44 661 MET B C 1
ATOM 10835 O O . MET B 1 661 ? -12.711 20.25 -10.195 1 93.44 661 MET B O 1
ATOM 10839 N N . THR B 1 662 ? -12.305 19.188 -8.312 1 92.75 662 THR B N 1
ATOM 10840 C CA . THR B 1 662 ? -11.539 20.297 -7.742 1 92.75 662 THR B CA 1
ATOM 10841 C C . THR B 1 662 ? -10.289 20.578 -8.57 1 92.75 662 THR B C 1
ATOM 10843 O O . THR B 1 662 ? -9.922 21.734 -8.781 1 92.75 662 THR B O 1
ATOM 10846 N N . ASP B 1 663 ? -9.648 19.562 -9.016 1 90.31 663 ASP B N 1
ATOM 10847 C CA . ASP B 1 663 ? -8.422 19.703 -9.789 1 90.31 663 ASP B CA 1
ATOM 10848 C C . ASP B 1 663 ? -8.695 20.406 -11.117 1 90.31 663 ASP B C 1
ATOM 10850 O O . ASP B 1 663 ? -7.934 21.281 -11.539 1 90.31 663 ASP B O 1
ATOM 10854 N N . PHE B 1 664 ? -9.742 20.031 -11.797 1 89.69 664 PHE B N 1
ATOM 10855 C CA . PHE B 1 664 ? -10.07 20.609 -13.086 1 89.69 664 PHE B CA 1
ATOM 10856 C C . PHE B 1 664 ? -10.492 22.062 -12.938 1 89.69 664 PHE B C 1
ATOM 10858 O O . PHE B 1 664 ? -10.102 22.922 -13.734 1 89.69 664 PHE B O 1
ATOM 10865 N N . LEU B 1 665 ? -11.266 22.312 -11.961 1 89 665 LEU B N 1
ATOM 10866 C CA . LEU B 1 665 ? -11.711 23.688 -11.734 1 89 665 LEU B CA 1
ATOM 10867 C C . LEU B 1 665 ? -10.539 24.562 -11.336 1 89 665 LEU B C 1
ATOM 10869 O O . LEU B 1 665 ? -10.492 25.75 -11.695 1 89 665 LEU B O 1
ATOM 10873 N N . ASN B 1 666 ? -9.648 24 -10.609 1 86.62 666 ASN B N 1
ATOM 10874 C CA . ASN B 1 666 ? -8.461 24.75 -10.227 1 86.62 666 ASN B CA 1
ATOM 10875 C C . ASN B 1 666 ? -7.586 25.078 -11.438 1 86.62 666 ASN B C 1
ATOM 10877 O O . ASN B 1 666 ? -7.004 26.156 -11.523 1 86.62 666 ASN B O 1
ATOM 10881 N N . GLN B 1 667 ? -7.438 24.156 -12.281 1 82.56 667 GLN B N 1
ATOM 10882 C CA . GLN B 1 667 ? -6.652 24.391 -13.492 1 82.56 667 GLN B CA 1
ATOM 10883 C C . GLN B 1 667 ? -7.262 25.5 -14.344 1 82.56 667 GLN B C 1
ATOM 10885 O O . GLN B 1 667 ? -6.539 26.281 -14.961 1 82.56 667 GLN B O 1
ATOM 10890 N N . GLU B 1 668 ? -8.5 25.469 -14.391 1 81.5 668 GLU B N 1
ATOM 1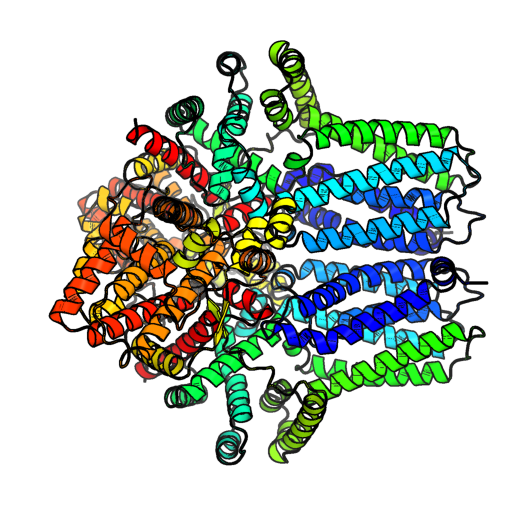0891 C CA . GLU B 1 668 ? -9.18 26.531 -15.125 1 81.5 668 GLU B CA 1
ATOM 10892 C C . GLU B 1 668 ? -8.961 27.891 -14.461 1 81.5 668 GLU B C 1
ATOM 10894 O O . GLU B 1 668 ? -8.742 28.891 -15.148 1 81.5 668 GLU B O 1
ATOM 10899 N N . ALA B 1 669 ? -9.062 27.891 -13.219 1 79.44 669 ALA B N 1
ATOM 10900 C CA . ALA B 1 669 ? -8.867 29.141 -12.484 1 79.44 669 ALA B CA 1
ATOM 10901 C C . ALA B 1 669 ? -7.441 29.656 -12.656 1 79.44 669 ALA B C 1
ATOM 10903 O O . ALA B 1 669 ? -7.227 30.859 -12.812 1 79.44 669 ALA B O 1
ATOM 10904 N N . TYR B 1 670 ? -6.578 28.766 -12.633 1 74.69 670 TYR B N 1
ATOM 10905 C CA . TYR B 1 670 ? -5.176 29.125 -12.805 1 74.69 670 TYR B CA 1
ATOM 10906 C C . TYR B 1 670 ? -4.918 29.672 -14.211 1 74.69 670 TYR B C 1
ATOM 10908 O O . TYR B 1 670 ? -4.172 30.641 -14.383 1 74.69 670 TYR B O 1
ATOM 10916 N N . ALA B 1 671 ? -5.445 29.047 -15.141 1 73.06 671 ALA B N 1
ATOM 10917 C CA . ALA B 1 671 ? -5.273 29.484 -16.516 1 73.06 671 ALA B CA 1
ATOM 10918 C C . ALA B 1 671 ? -5.875 30.859 -16.75 1 73.06 671 ALA B C 1
ATOM 10920 O O . ALA B 1 671 ? -5.355 31.656 -17.531 1 73.06 671 ALA B O 1
ATOM 10921 N N . ARG B 1 672 ? -6.871 31.234 -16.078 1 73.06 672 ARG B N 1
ATOM 10922 C CA . ARG B 1 672 ? -7.531 32.531 -16.219 1 73.06 672 ARG B CA 1
ATOM 10923 C C . ARG B 1 672 ? -6.699 33.625 -15.594 1 73.06 672 ARG B C 1
ATOM 10925 O O . ARG B 1 672 ? -6.664 34.75 -16.094 1 73.06 672 ARG B O 1
ATOM 10932 N N . HIS B 1 673 ? -6.121 33.375 -14.477 1 65.19 673 HIS B N 1
ATOM 10933 C CA . HIS B 1 673 ? -5.34 34.375 -13.789 1 65.19 673 HIS B CA 1
ATOM 10934 C C . HIS B 1 673 ? -4.066 34.719 -14.562 1 65.19 673 HIS B C 1
ATOM 10936 O O . HIS B 1 673 ? -3.518 35.812 -14.422 1 65.19 673 HIS B O 1
ATOM 10942 N N . LYS B 1 674 ? -3.596 33.844 -15.32 1 57.78 674 LYS B N 1
ATOM 10943 C CA . LYS B 1 674 ? -2.422 34.125 -16.141 1 57.78 674 LYS B CA 1
ATOM 10944 C C . LYS B 1 674 ? -2.797 34.969 -17.375 1 57.78 674 LYS B C 1
ATOM 10946 O O . LYS B 1 674 ? -1.976 35.719 -17.891 1 57.78 674 LYS B O 1
ATOM 10951 N N . ASP B 1 675 ? -4.012 34.844 -17.969 1 45.56 675 ASP B N 1
ATOM 10952 C CA . ASP B 1 675 ? -4.41 35.688 -19.078 1 45.56 675 ASP B CA 1
ATOM 10953 C C . ASP B 1 675 ? -4.734 37.094 -18.594 1 45.56 675 ASP B C 1
ATOM 10955 O O . ASP B 1 675 ? -4.512 38.094 -19.297 1 45.56 675 ASP B O 1
#

Sequence (1350 aa):
MAVRPLDLWNRWSIQILMLFSLVLHVLLLPLAGIRRRRATILLRIPLWLAYHLADTIGIYAIGLLSLSSAPRDHRLMPFWAPFLLLHRGGPDSIAAYAFHDNQLWLRHLQVFVVKVLAATYVLYKHLPKSDTFLALAAFLMWAVGIGKYAERVVAIRGGNMSSIRRSLKKQPLARHHHFHHWDQGILKKTNDEEEAHLRRAHYMFHICKRATVDSWLEKDPEHNTLEMLKALRKEDSKGMWAFSEMQLSLLYDILYTKAAVIHTWPGYFIRLASSVAIAASFLLFHFSGKDDHKVDVGVTYTLLAGAFLMEVASLLNSLGSSWTYAFLCTTRWSWIRYAALCTGRWDRLRQIAKTIKGSAGSNRSGRRWSGEMGQYNMLHYCSRRRMSYTPLVGRVAAMLGFEEWWNRKHYSATVNISDGLKQGLFEYIHRLTETGLNSQGVIRKSWGQDALEREDRDLYDRIKKERNLGVEFQEGVIIWHIGTDIFLAKSSRDTGDAADVVKDIRTLSNYLMFLLVDHPKMLPGLAQNMLYRRTCENLSERCKNHGHQTTGNMGTMLKEILRLNDGPNVTELNHHVNELANTVYKERPKYSHNVPRLCYANGVAKELLDREKDKGSKAVLKLVLQVWMDFLVYAANRCSRESHAKKLNSGGELTSVIWIMTDFLNQEAYARHKDMAVRPLDLWNRWSIQILMLFSLVLHVLLLPLAGIRRRRATILLRIPLWLAYHLADTIGIYAIGLLSLSSAPRDHRLMPFWAPFLLLHRGGPDSIAAYAFHDNQLWLRHLQVFVVKVLAATYVLYKHLPKSDTFLALAAFLMWAVGIGKYAERVVAIRGGNMSSIRRSLKKQPLARHHHFHHWDQGILKKTNDEEEAHLRRAHYMFHICKRATVDSWLEKDPEHNTLEMLKALRKEDSKGMWAFSEMQLSLLYDILYTKAAVIHTWPGYFIRLASSVAIAASFLLFHFSGKDDHKVDVGVTYTLLAGAFLMEVASLLNSLGSSWTYAFLCTTRWSWIRYAALCTGRWDRLRQIAKTIKGSAGSNRSGRRWSGEMGQYNMLHYCSRRRMSYTPLVGRVAAMLGFEEWWNRKHYSATVNISDGLKQGLFEYIHRLTETGLNSQGVIRKSWGQDALEREDRDLYDRIKKERNLGVEFQEGVIIWHIGTDIFLAKSSRDTGDAADVVKDIRTLSNYLMFLLVDHPKMLPGLAQNMLYRRTCENLSERCKNHGHQTTGNMGTMLKEILRLNDGPNVTELNHHVNELANTVYKERPKYSHNVPRLCYANGVAKELLDREKDKGSKAVLKLVLQVWMDFLVYAANRCSRESHAKKLNSGGELTSVIWIMTDFLNQEAYARHKD

pLDDT: mean 84.73, std 12.75, range [38.22, 97.94]

Solvent-accessible surface area (backbone atoms only — not comparable to full-atom values): 70396 Å² total; per-residue (Å²): 128,84,76,47,70,64,56,50,41,71,75,37,45,68,62,50,50,52,51,49,47,50,49,38,36,59,51,45,50,73,49,37,60,43,30,47,31,75,60,57,67,80,62,45,51,57,46,54,47,36,62,58,45,49,57,55,50,37,42,25,50,47,16,34,49,59,56,68,60,67,50,89,77,51,65,63,57,36,59,50,37,29,52,48,38,27,45,70,18,56,45,53,55,48,47,29,86,48,64,63,44,20,74,45,31,66,60,55,47,52,55,47,52,52,51,51,52,52,36,50,48,24,39,68,72,57,44,57,79,85,44,58,43,48,46,51,22,38,49,37,42,36,51,39,9,51,50,34,32,48,46,31,51,50,15,18,40,48,33,16,65,70,43,46,48,51,55,57,70,67,49,65,79,78,70,56,60,68,77,51,68,66,54,62,56,40,54,76,65,51,87,48,67,65,58,46,39,46,54,50,29,59,63,50,38,68,56,54,54,25,55,57,58,50,37,72,84,78,63,80,62,51,69,68,55,50,53,49,37,52,52,49,67,70,40,52,59,68,52,45,52,52,33,29,28,41,44,50,39,53,51,42,32,37,45,27,13,25,54,70,48,43,58,36,71,70,26,47,49,49,51,53,51,37,48,51,34,48,53,48,25,48,52,31,49,69,70,26,85,79,68,90,43,62,67,62,52,50,52,51,51,49,51,49,50,48,52,46,52,52,47,51,49,51,49,49,50,50,66,34,31,73,58,38,52,55,38,45,58,55,44,87,53,59,66,60,30,44,60,32,59,73,67,42,49,48,60,53,47,26,51,50,42,48,49,56,45,33,70,71,68,59,50,71,70,69,50,50,57,83,53,57,42,54,29,22,44,70,57,49,47,37,49,41,65,70,56,41,62,71,21,54,66,51,52,50,30,42,74,72,68,40,38,68,61,43,54,55,57,26,36,28,31,75,44,73,68,52,69,68,56,51,42,51,50,45,52,50,48,57,54,42,42,72,73,44,44,45,97,83,60,43,72,71,64,60,74,35,45,67,43,30,45,71,75,36,48,68,59,34,52,52,37,57,71,66,52,39,56,46,93,45,62,54,53,18,50,52,24,46,42,54,10,47,50,31,34,65,57,64,52,86,60,66,74,72,87,46,43,66,60,50,31,50,37,44,48,49,45,17,27,55,45,24,35,58,73,76,38,39,69,53,37,43,76,67,72,55,60,40,62,50,51,45,51,42,50,55,49,30,57,59,46,61,73,65,60,75,72,63,71,84,46,64,68,62,46,53,50,40,28,65,49,74,67,59,38,61,62,61,81,54,82,50,69,61,39,42,51,50,29,49,50,54,57,69,63,56,52,62,78,37,90,79,41,67,49,60,30,41,12,46,48,47,20,48,54,51,54,57,45,24,75,72,67,32,56,70,56,47,51,53,47,52,37,41,27,48,52,33,40,48,53,44,29,25,59,55,24,48,50,63,45,46,59,49,37,34,55,52,25,46,53,66,45,48,42,52,29,50,43,49,50,53,51,27,52,35,44,51,56,54,73,73,106,129,85,74,46,73,64,56,49,41,70,75,39,44,68,61,50,48,53,51,48,47,50,49,37,35,57,53,44,52,72,50,36,61,43,30,45,32,74,60,56,66,80,62,45,50,58,47,53,48,37,62,56,45,48,58,56,50,38,43,24,50,46,17,33,49,58,58,66,60,67,52,90,73,52,64,63,57,36,60,49,37,30,52,48,38,27,43,70,17,58,46,53,56,48,47,29,86,49,62,63,44,20,74,45,29,66,59,55,47,51,54,49,53,52,51,51,52,51,36,50,48,24,38,69,74,56,44,57,79,84,46,58,44,47,45,50,21,38,49,37,42,36,51,39,9,49,51,34,31,49,46,31,49,50,16,19,41,48,32,16,66,70,43,45,47,50,55,58,71,68,48,64,78,75,70,57,57,70,76,50,69,67,55,59,56,42,53,76,64,51,86,49,68,65,58,46,40,46,54,52,31,58,65,50,38,67,57,56,54,25,54,58,58,48,36,71,85,79,62,80,63,52,70,66,53,50,53,49,37,53,50,47,69,70,40,52,57,69,52,46,52,53,33,29,28,40,43,51,37,51,50,40,33,38,45,27,14,25,54,68,47,42,58,37,71,70,26,47,49,48,51,53,50,37,50,51,35,46,53,49,25,49,52,30,47,70,70,26,85,78,68,91,44,61,67,62,50,52,51,50,52,48,51,49,50,49,51,47,51,51,46,51,51,50,49,48,49,49,67,34,32,73,58,38,54,55,38,45,57,53,46,86,53,59,66,61,29,43,60,32,60,73,70,42,49,48,61,53,46,26,50,51,42,47,50,57,46,34,69,71,67,58,50,70,69,68,51,52,57,86,54,58,41,53,28,22,43,72,57,50,47,36,47,43,65,71,49,39,61,72,23,54,67,51,50,50,30,42,75,71,68,39,39,69,61,44,53,55,57,26,36,27,31,75,44,73,68,52,68,66,56,51,43,51,50,45,53,51,49,58,54,41,42,71,73,43,44,45,96,84,62,42,70,71,65,60,74,35,44,66,42,30,46,72,76,36,49,68,58,35,53,51,36,58,73,67,51,39,56,45,94,45,60,56,54,18,51,53,24,46,42,52,10,48,50,30,34,63,57,66,51,85,62,67,71,73,88,45,42,67,60,49,31,50,36,44,48,49,45,18,27,55,44,24,34,58,72,75,37,40,68,52,36,44,75,67,73,55,59,40,62,52,50,45,52,43,50,56,50,30,56,58,43,60,75,65,60,71,70,59,70,86,46,63,66,60,46,52,52,40,30,64,49,74,68,62,37,61,63,62,81,55,81,48,67,62,40,40,50,51,28,49,49,54,58,70,65,56,52,64,76,37,92,80,40,67,51,61,30,40,11,44,48,47,20,50,53,51,54,56,44,24,75,73,68,32,57,69,56,46,51,51,48,52,38,40,27,46,51,33,40,48,53,45,27,25,61,53,24,48,50,64,45,48,61,50,38,35,55,52,26,45,52,68,45,50,40,51,30,51,44,50,50,52,52,27,53,36,43,53,55,55,72,73,106